Protein AF-0000000081411932 (afdb_homodimer)

Radius of gyra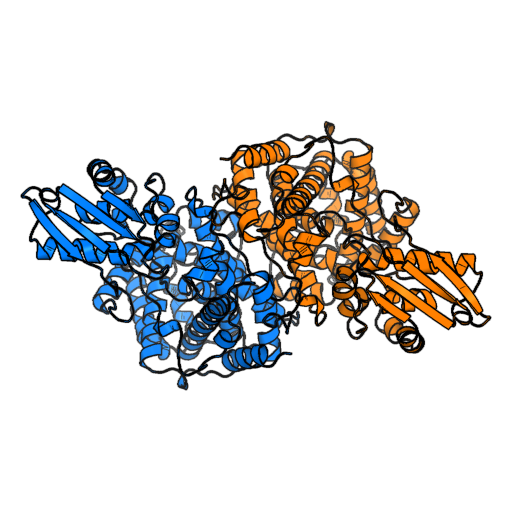tion: 28.2 Å; Cα contacts (8 Å, |Δi|>4): 2215; chains: 2; bounding box: 54×91×73 Å

pLDDT: mean 95.95, std 8.08, range [24.83, 99.0]

Sequence (914 aa):
MTERMQRLARFCVETGFEDLPPALVNQAKRHILDTFGAALAGAESSVAVQARQVLAVGSGSALIWGTGLRANPGHAAMLNGIAAHALELDDTGGCDHSGAVVLPAVMAALSMVDRPVSGREFITAVVIGYEIGRRVLEACGSYSAHNGAGWHSTATCGVFGAAAGCARILGLSVPQTVSALGIAGSFSGGVWAFIHDGSLSKKLHSGRAAEGGLLAASFAREGVSGPSMLFEDVWGGFLKTLAPDSAHPEALDADLGHVWKLARCSIKPYAACRGTHSAIDALGLLLEQLQVGADQVEDVQVSLCGFLQDMCGGRDIGSLAAAQMSLPYALAARLVHGHCRLEAYDQGQRQDPRIAEWLARIHLEVDGQLSEDGEPWVRVRTVDGREARLCVEVPLGAPGNPLSDAALEEKFFSLALRAISRERAETLLENLWRLEQLESVAVLETPLQTFSEHALKMTERMQRLARFCVETGFEDLPPALVNQAKRHILDTFGAALAGAESSVAVQARQVLAVGSGSALIWGTGLRANPGHAAMLNGIAAHALELDDTGGCDHSGAVVLPAVMAALSMVDRPVSGREFITAVVIGYEIGRRVLEACGSYSAHNGAGWHSTATCGVFGAAAGCARILGLSVPQTVSALGIAGSFSGGVWAFIHDGSLSKKLHSGRAAEGGLLAASFAREGVSGPSMLFEDVWGGFLKTLAPDSAHPEALDADLGHVWKLARCSIKPYAACRGTHSAIDALGLLLEQLQVGADQVEDVQVSLCGFLQDMCGGRDIGSLAAAQMSLPYALAARLVHGHCRLEAYDQGQRQDPRIAEWLARIHLEVDGQLSEDGEPWVRVRTVDGREARLCVEVPLGAPGNPLSDAALEEKFFSLALRAISRERAETLLENLWRLEQLESVAVLETPLQTFSEHALK

Foldseek 3Di:
DDPLLLVLLCLLQPDFLVLDDPVLLQLLLLQLLQLLLQLLLLCPPPVLVVLCVVFQPDADQADQFLAQGDGHLLSSLLSSLLSSPVQQQHWAQQLGRLSSQAVSLLRSLLSVDPDFDALRLLSSLSLSLSQQLRLVCVQLQHDLQLLVVFFSSLQQSSLLSLLSSSLSSNNHDSQLSLQLNQQSNVQGGGGPPCLVPLDSVVSSRSSSSNSNSSVSSVCSRVPDGGDNCQCPPDVNHSSCVSRVPRGDSCSSCVCNSHDGSSLFMFGDLASADPLLQQVLVFLVVFCVVVVHALVFWQAKEKEDAPLLCSFACDDDLPDLSNLRSHNQQSNQLCRPVVGRHSVCSDPVNCPPPSSVVHSVRYYYDYDHVADSLAHMKMKIATPVGDIDIDGRRAGERGSVHRDDPVSSLVSSCVRNVSRAPPVLSVVLSVCSSCSNVGSGPVSNNVSSHHPPPVVVD/DDPLLLVLLCLLQPDFLVLDDPVLLQLLLLQLLQLLLQLLLLCPPPVLVVLCVVFQPDADQADQFLAQGDGHLLSSLLSSLLSSPVQQQHWAQQLGRLSSQAVSLLRSLLSVDPDFDALRLLSSLSLSLSQQLRLVCVQLQHDLQLVVVFFSSLQQSSLLSLLSSSLSSNNHDSQLSLQLNQQSNVQGGGGPVCLVPLDSVVSSRSSSSNSNSSVSSVCSRVPNGGDNCQCPPDVNHSSCVSRVPRGDSCSSCVCNSHDGSSLFMFGDLASADPLLQQVLVFLVVFCVVVVHALVFWQAKEKEDAPLLCSFACDDDLPDLSNLRSHSQQSNQLCRPVVGRHSVCSDPVNCPPPSSVVHSVRYYYDYDHVADSLAHMKMKIATPVGDIDIDGRRAGERGSVHRDDPVSSLVSSCVRNVSRAPPVLSVVLSVCSSCSNVGSGPVSNNVSSHHPPPVVVD

Organism: NCBI:txid198620

Nearest PDB structures (foldseek):
  7br9-assembly1_B  TM=8.792E-01  e=1.308E-29  Mus musculus
  6r6u-assembly1_B  TM=8.881E-01  e=1.265E-28  Homo sapiens
  2hp0-assembly1_B  TM=9.079E-01  e=6.876E-27  Agrobacterium tumefaciens
  7br9-assembly1_A  TM=8.711E-01  e=3.447E-27  Mus musculus
  7bra-assembly1_B  TM=8.396E-01  e=4.481E-26  Bacillus subtilis

InterPro domains:
  IPR005656 MmgE/PrpD [PTHR16943] (4-449)
  IPR036148 MmgE/PrpD superfamily [SSF103378] (3-445)
  IPR042183 MmgE/PrpD superfamily, domain 1 [G3DSA:1.10.4100.10] (25-413)
  IPR042188 MmgE/PrpD superfamily, domain 2 [G3DSA:3.30.1330.120] (270-397)
  IPR045336 MmgE/PrpD, N-terminal [PF03972] (6-244)
  IPR045337 MmgE/PrpD, C-terminal [PF19305] (270-433)

Structure (mmCIF, N/CA/C/O backbone):
data_AF-0000000081411932-model_v1
#
loop_
_entity.id
_entity.type
_entity.pdbx_description
1 polymer 'MmgE/PrpD family protein'
#
loop_
_atom_site.group_PDB
_atom_site.id
_atom_site.type_symbol
_atom_site.label_atom_id
_atom_site.label_alt_id
_atom_site.label_comp_id
_atom_site.label_asym_id
_atom_site.label_entity_id
_atom_site.label_seq_id
_atom_site.pdbx_PDB_ins_code
_atom_site.Cartn_x
_atom_site.Cartn_y
_atom_site.Cartn_z
_atom_site.occupancy
_atom_site.B_iso_or_equiv
_atom_site.auth_seq_id
_atom_site.auth_comp_id
_atom_site.auth_asym_id
_atom_site.auth_atom_id
_atom_site.pdbx_PDB_model_num
ATOM 1 N N . MET A 1 1 ? 24.078 -3.967 -4.254 1 65.44 1 MET A N 1
ATOM 2 C CA . MET A 1 1 ? 23.531 -2.766 -3.623 1 65.44 1 MET A CA 1
ATOM 3 C C . MET A 1 1 ? 24.109 -1.508 -4.266 1 65.44 1 MET A C 1
ATOM 5 O O . MET A 1 1 ? 25.266 -1.49 -4.68 1 65.44 1 MET A O 1
ATOM 9 N N . THR A 1 2 ? 23.156 -0.571 -4.504 1 79.19 2 THR A N 1
ATOM 10 C CA . THR A 1 2 ? 23.609 0.612 -5.23 1 79.19 2 THR A CA 1
ATOM 11 C C . THR A 1 2 ? 24.188 1.641 -4.27 1 79.19 2 THR A C 1
ATOM 13 O O . THR A 1 2 ? 23.922 1.608 -3.068 1 79.19 2 THR A O 1
ATOM 16 N N . GLU A 1 3 ? 25 2.443 -4.762 1 88 3 GLU A N 1
ATOM 17 C CA . GLU A 1 3 ? 25.719 3.438 -3.969 1 88 3 GLU A CA 1
ATOM 18 C C . GLU A 1 3 ? 24.75 4.391 -3.273 1 88 3 GLU A C 1
ATOM 20 O O . GLU A 1 3 ? 24.922 4.699 -2.092 1 88 3 GLU A O 1
ATOM 25 N N . ARG A 1 4 ? 23.734 4.762 -3.887 1 91.38 4 ARG A N 1
ATOM 26 C CA . ARG A 1 4 ? 22.812 5.738 -3.326 1 91.38 4 ARG A CA 1
ATOM 27 C C . ARG A 1 4 ? 22 5.133 -2.186 1 91.38 4 ARG A C 1
ATOM 29 O O . ARG A 1 4 ? 21.828 5.758 -1.139 1 91.38 4 ARG A O 1
ATOM 36 N N . MET A 1 5 ? 21.469 3.953 -2.385 1 94.12 5 MET A N 1
ATOM 37 C CA . MET A 1 5 ? 20.703 3.266 -1.339 1 94.12 5 MET A CA 1
ATOM 38 C C . MET A 1 5 ? 21.578 3.021 -0.111 1 94.12 5 MET A C 1
ATOM 40 O O . MET A 1 5 ? 21.125 3.178 1.021 1 94.12 5 MET A O 1
ATOM 44 N N . GLN A 1 6 ? 22.797 2.693 -0.318 1 95.31 6 GLN A N 1
ATOM 45 C CA . GLN A 1 6 ? 23.719 2.459 0.784 1 95.31 6 GLN A CA 1
ATOM 46 C C . GLN A 1 6 ? 24.016 3.75 1.542 1 95.31 6 GLN A C 1
ATOM 48 O O . GLN A 1 6 ? 24.109 3.748 2.771 1 95.31 6 GLN A O 1
ATOM 53 N N . ARG A 1 7 ? 24.188 4.793 0.8 1 96.31 7 ARG A N 1
ATOM 54 C CA . ARG A 1 7 ? 24.453 6.086 1.426 1 96.31 7 ARG A CA 1
ATOM 55 C C . ARG A 1 7 ? 23.281 6.516 2.299 1 96.31 7 ARG A C 1
ATOM 57 O O . ARG A 1 7 ? 23.469 7 3.416 1 96.31 7 ARG A O 1
ATOM 64 N N . LEU A 1 8 ? 22.078 6.355 1.828 1 97.44 8 LEU A N 1
ATOM 65 C CA . LEU A 1 8 ? 20.891 6.684 2.598 1 97.44 8 LEU A CA 1
ATOM 66 C C . LEU A 1 8 ? 20.797 5.832 3.859 1 97.44 8 LEU A C 1
ATOM 68 O O . LEU A 1 8 ? 20.516 6.344 4.945 1 97.44 8 LEU A O 1
ATOM 72 N N . ALA A 1 9 ? 21 4.543 3.648 1 98.38 9 ALA A N 1
ATOM 73 C CA . ALA A 1 9 ? 20.906 3.621 4.777 1 98.38 9 ALA A CA 1
ATOM 74 C C . ALA A 1 9 ? 21.969 3.941 5.828 1 98.38 9 ALA A C 1
ATOM 76 O O . ALA A 1 9 ? 21.688 3.922 7.027 1 98.38 9 ALA A O 1
ATOM 77 N N . ARG A 1 10 ? 23.203 4.223 5.379 1 98.12 10 ARG A N 1
ATOM 78 C CA . ARG A 1 10 ? 24.281 4.582 6.293 1 98.12 10 ARG A CA 1
ATOM 79 C C . ARG A 1 10 ? 23.953 5.859 7.055 1 98.12 10 ARG A C 1
ATOM 81 O O . ARG A 1 10 ? 24.25 5.98 8.242 1 98.12 10 ARG A O 1
ATOM 88 N N . PHE A 1 11 ? 23.438 6.809 6.383 1 98.38 11 PHE A N 1
ATOM 89 C CA . PHE A 1 11 ? 23.016 8.047 7.012 1 98.38 11 PHE A CA 1
ATOM 90 C C . PHE A 1 11 ? 22 7.773 8.117 1 98.38 11 PHE A C 1
ATOM 92 O O . PHE A 1 11 ? 22.094 8.336 9.211 1 98.38 11 PHE A O 1
ATOM 99 N N . CYS A 1 12 ? 20.969 6.926 7.855 1 98.5 12 CYS A N 1
ATOM 100 C CA . CYS A 1 12 ? 19.953 6.578 8.828 1 98.5 12 CYS A CA 1
ATOM 101 C C . CYS A 1 12 ? 20.562 5.93 10.062 1 98.5 12 CYS A C 1
ATOM 103 O O . CYS A 1 12 ? 20.125 6.191 11.188 1 98.5 12 CYS A O 1
ATOM 105 N N . VAL A 1 13 ? 21.547 5.098 9.844 1 98.38 13 VAL A N 1
ATOM 106 C CA . VAL A 1 13 ? 22.109 4.27 10.906 1 98.38 13 VAL A CA 1
ATOM 107 C C . VAL A 1 13 ? 23.141 5.074 11.695 1 98.38 13 VAL A C 1
ATOM 109 O O . VAL A 1 13 ? 23.203 4.965 12.922 1 98.38 13 VAL A O 1
ATOM 112 N N . GLU A 1 14 ? 23.875 5.977 11.047 1 98.06 14 GLU A N 1
ATOM 113 C CA . GLU A 1 14 ? 25.078 6.539 11.648 1 98.06 14 GLU A CA 1
ATOM 114 C C . GLU A 1 14 ? 24.812 7.945 12.188 1 98.06 14 GLU A C 1
ATOM 116 O O . GLU A 1 14 ? 25.578 8.445 13.016 1 98.06 14 GLU A O 1
ATOM 121 N N . THR A 1 15 ? 23.812 8.617 11.727 1 98.38 15 THR A N 1
ATOM 122 C CA . THR A 1 15 ? 23.516 9.953 12.219 1 98.38 15 THR A CA 1
ATOM 123 C C . THR A 1 15 ? 23.188 9.914 13.711 1 98.38 15 THR A C 1
ATOM 125 O O . THR A 1 15 ? 22.344 9.133 14.148 1 98.38 15 THR A O 1
ATOM 128 N N . GLY A 1 16 ? 23.875 10.711 14.469 1 98.19 16 GLY A N 1
ATOM 129 C CA . GLY A 1 16 ? 23.594 10.828 15.898 1 98.19 16 GLY A CA 1
ATOM 130 C C . GLY A 1 16 ? 23 12.164 16.281 1 98.19 16 GLY A C 1
ATOM 131 O O . GLY A 1 16 ? 22.953 13.086 15.469 1 98.19 16 GLY A O 1
ATOM 132 N N . PHE A 1 17 ? 22.547 12.188 17.547 1 98.56 17 PHE A N 1
ATOM 133 C CA . PHE A 1 17 ? 21.922 13.398 18.062 1 98.56 17 PHE A CA 1
ATOM 134 C C . PHE A 1 17 ? 22.875 14.586 17.953 1 98.56 17 PHE A C 1
ATOM 136 O O . PHE A 1 17 ? 22.438 15.711 17.672 1 98.56 17 PHE A O 1
ATOM 143 N N . GLU A 1 18 ? 24.156 14.375 18.094 1 98.19 18 GLU A N 1
ATOM 144 C CA . GLU A 1 18 ? 25.172 15.43 18.094 1 98.19 18 GLU A CA 1
ATOM 145 C C . GLU A 1 18 ? 25.344 16.031 16.703 1 98.19 18 GLU A C 1
ATOM 147 O O . GLU A 1 18 ? 25.891 17.109 16.547 1 98.19 18 GLU A O 1
ATOM 152 N N . ASP A 1 19 ? 24.875 15.297 15.672 1 98.38 19 ASP A N 1
ATOM 153 C CA . ASP A 1 19 ? 24.984 15.789 14.297 1 98.38 19 ASP A CA 1
ATOM 154 C C . ASP A 1 19 ? 23.859 16.781 13.984 1 98.38 19 ASP A C 1
ATOM 156 O O . ASP A 1 19 ? 23.906 17.484 12.977 1 98.38 19 ASP A O 1
ATOM 160 N N . LEU A 1 20 ? 22.828 16.859 14.828 1 98.62 20 LEU A N 1
ATOM 161 C CA . LEU A 1 20 ? 21.688 17.734 14.602 1 98.62 20 LEU A CA 1
ATOM 162 C C . LEU A 1 20 ? 21.953 19.141 15.141 1 98.62 20 LEU A C 1
ATOM 164 O O . LEU A 1 20 ? 22.281 19.312 16.328 1 98.62 20 LEU A O 1
ATOM 168 N N . PRO A 1 21 ? 21.781 20.156 14.297 1 98.12 21 PRO A N 1
ATOM 169 C CA . PRO A 1 21 ? 21.875 21.516 14.828 1 98.12 21 PRO A CA 1
ATOM 170 C C . PRO A 1 21 ? 20.844 21.797 15.914 1 98.12 21 PRO A C 1
ATOM 172 O O . PRO A 1 21 ? 19.703 21.328 15.82 1 98.12 21 PRO A O 1
ATOM 175 N N . PRO A 1 22 ? 21.188 22.594 16.906 1 97.88 22 PRO A N 1
ATOM 176 C CA . PRO A 1 22 ? 20.266 22.891 18 1 97.88 22 PRO A CA 1
ATOM 177 C C . PRO A 1 22 ? 18.922 23.438 17.516 1 97.88 22 PRO A C 1
ATOM 179 O O . PRO A 1 22 ? 17.875 23.078 18.062 1 97.88 22 PRO A O 1
ATOM 182 N N . ALA A 1 23 ? 18.969 24.281 16.5 1 97.5 23 ALA A N 1
ATOM 183 C CA . ALA A 1 23 ? 17.719 24.844 15.961 1 97.5 23 ALA A CA 1
ATOM 184 C C . ALA A 1 23 ? 16.828 23.734 15.406 1 97.5 23 ALA A C 1
ATOM 186 O O . ALA A 1 23 ? 15.594 23.828 15.492 1 97.5 23 ALA A O 1
ATOM 187 N N . LEU A 1 24 ? 17.438 22.719 14.805 1 98.38 24 LEU A N 1
ATOM 188 C CA . LEU A 1 24 ? 16.672 21.594 14.258 1 98.38 24 LEU A CA 1
ATOM 189 C C . LEU A 1 24 ? 16.047 20.766 15.375 1 98.38 24 LEU A C 1
ATOM 191 O O . LEU A 1 24 ? 14.93 20.281 15.234 1 98.38 24 LEU A O 1
ATOM 195 N N . VAL A 1 25 ? 16.766 20.562 16.469 1 98.69 25 VAL A N 1
ATOM 196 C CA . VAL A 1 25 ? 16.25 19.844 17.625 1 98.69 25 VAL A CA 1
ATOM 197 C C . VAL A 1 25 ? 15.008 20.562 18.156 1 98.69 25 VAL A C 1
ATOM 199 O O . VAL A 1 25 ? 14 19.922 18.469 1 98.69 25 VAL A O 1
ATOM 202 N N . ASN A 1 26 ? 15.133 21.828 18.281 1 98.25 26 ASN A N 1
ATOM 203 C CA . ASN A 1 26 ? 13.984 22.609 18.75 1 98.25 26 ASN A CA 1
ATOM 204 C C . ASN A 1 26 ? 12.797 22.469 17.797 1 98.25 26 ASN A C 1
ATOM 206 O O . ASN A 1 26 ? 11.656 22.312 18.234 1 98.25 26 ASN A O 1
ATOM 210 N N . GLN A 1 27 ? 13.039 22.578 16.5 1 98.19 27 GLN A N 1
ATOM 211 C CA . GLN A 1 27 ? 11.984 22.422 15.516 1 98.19 27 GLN A CA 1
ATOM 212 C C . GLN A 1 27 ? 11.359 21.031 15.609 1 98.19 27 GLN A C 1
ATOM 214 O O . GLN A 1 27 ? 10.141 20.875 15.469 1 98.19 27 GLN A O 1
ATOM 219 N N . ALA A 1 28 ? 12.195 20.031 15.805 1 98.75 28 ALA A N 1
ATOM 220 C CA . ALA A 1 28 ? 11.688 18.672 15.961 1 98.75 28 ALA A CA 1
ATOM 221 C C . ALA A 1 28 ? 10.727 18.578 17.141 1 98.75 28 ALA A C 1
ATOM 223 O O . ALA A 1 28 ? 9.656 17.969 17.031 1 98.75 28 ALA A O 1
ATOM 224 N N . LYS A 1 29 ? 11.102 19.156 18.266 1 98.81 29 LYS A N 1
ATOM 225 C CA . LYS A 1 29 ? 10.25 19.141 19.453 1 98.81 29 LYS A CA 1
ATOM 226 C C . LYS A 1 29 ? 8.922 19.844 19.188 1 98.81 29 LYS A C 1
ATOM 228 O O . LYS A 1 29 ? 7.867 19.375 19.625 1 98.81 29 LYS A O 1
ATOM 233 N N . ARG A 1 30 ? 8.977 20.953 18.453 1 98.81 30 ARG A N 1
ATOM 234 C CA . ARG A 1 30 ? 7.77 21.703 18.109 1 98.81 30 ARG A CA 1
ATOM 235 C C . ARG A 1 30 ? 6.836 20.859 17.25 1 98.81 30 ARG A C 1
ATOM 237 O O . ARG A 1 30 ? 5.625 20.812 17.484 1 98.81 30 ARG A O 1
ATOM 244 N N . HIS A 1 31 ? 7.367 20.172 16.266 1 98.88 31 HIS A N 1
ATOM 245 C CA . HIS A 1 31 ? 6.559 19.344 15.367 1 98.88 31 HIS A CA 1
ATOM 246 C C . HIS A 1 31 ? 6.023 18.109 16.078 1 98.88 31 HIS A C 1
ATOM 248 O O . HIS A 1 31 ? 4.91 17.656 15.812 1 98.88 31 HIS A O 1
ATOM 254 N N . ILE A 1 32 ? 6.82 17.516 16.984 1 98.94 32 ILE A N 1
ATOM 255 C CA . ILE A 1 32 ? 6.363 16.391 17.797 1 98.94 32 ILE A CA 1
ATOM 256 C C . ILE A 1 32 ? 5.188 16.828 18.672 1 98.94 32 ILE A C 1
ATOM 258 O O . ILE A 1 32 ? 4.16 16.156 18.734 1 98.94 32 ILE A O 1
ATOM 262 N N . LEU A 1 33 ? 5.355 17.984 19.297 1 98.88 33 LEU A N 1
ATOM 263 C CA . LEU A 1 33 ? 4.297 18.562 20.125 1 98.88 33 LEU A CA 1
ATOM 264 C C . LEU A 1 33 ? 3.033 18.797 19.297 1 98.88 33 LEU A C 1
ATOM 266 O O . LEU A 1 33 ? 1.935 18.422 19.734 1 98.88 33 LEU A O 1
ATOM 270 N N . ASP A 1 34 ? 3.207 19.375 18.156 1 98.81 34 ASP A N 1
ATOM 271 C CA . ASP A 1 34 ? 2.1 19.672 17.25 1 98.81 34 ASP A CA 1
ATOM 272 C C . ASP A 1 34 ? 1.374 18.391 16.828 1 98.81 34 ASP A C 1
ATOM 274 O O . ASP A 1 34 ? 0.142 18.344 16.812 1 98.81 34 ASP A O 1
ATOM 278 N N . THR A 1 35 ? 2.092 17.375 16.5 1 98.88 35 THR A N 1
ATOM 279 C CA . THR A 1 35 ? 1.515 16.125 16.016 1 98.88 35 THR A CA 1
ATOM 280 C C . THR A 1 35 ? 0.711 15.445 17.125 1 98.88 35 THR A C 1
ATOM 282 O O . THR A 1 35 ? -0.379 14.922 16.875 1 98.88 35 THR A O 1
ATOM 285 N N . PHE A 1 36 ? 1.248 15.414 18.328 1 98.81 36 PHE A N 1
ATOM 286 C CA . PHE A 1 36 ? 0.494 14.844 19.438 1 98.81 36 PHE A CA 1
ATOM 287 C C . PHE A 1 36 ? -0.808 15.609 19.656 1 98.81 36 PHE A C 1
ATOM 289 O O . PHE A 1 36 ? -1.856 15 19.891 1 98.81 36 PHE A O 1
ATOM 296 N N . GLY A 1 37 ? -0.723 16.938 19.625 1 98.62 37 GLY A N 1
ATOM 297 C CA . GLY A 1 37 ? -1.943 17.719 19.75 1 98.62 37 GLY A CA 1
ATOM 298 C C . GLY A 1 37 ? -2.986 17.359 18.703 1 98.62 37 GLY A C 1
ATOM 299 O O . GLY A 1 37 ? -4.148 17.109 19.031 1 98.62 37 GLY A O 1
ATOM 300 N N . ALA A 1 38 ? -2.574 17.328 17.453 1 98.56 38 ALA A N 1
ATOM 301 C CA . ALA A 1 38 ? -3.477 16.984 16.344 1 98.56 38 ALA A CA 1
ATOM 302 C C . ALA A 1 38 ? -4.062 15.586 16.531 1 98.56 38 ALA A C 1
ATOM 304 O O . ALA A 1 38 ? -5.258 15.375 16.297 1 98.56 38 ALA A O 1
ATOM 305 N N . ALA A 1 39 ? -3.238 14.633 16.922 1 98.62 39 ALA A N 1
ATOM 306 C CA . ALA A 1 39 ? -3.674 13.242 17.062 1 98.62 39 ALA A CA 1
ATOM 307 C C . ALA A 1 39 ? -4.672 13.102 18.203 1 98.62 39 ALA A C 1
ATOM 309 O O . ALA A 1 39 ? -5.645 12.344 18.094 1 98.62 39 ALA A O 1
ATOM 310 N N . LEU A 1 40 ? -4.398 13.773 19.328 1 98.06 40 LEU A N 1
ATOM 311 C CA . LEU A 1 40 ? -5.309 13.719 20.469 1 98.06 40 LEU A CA 1
ATOM 312 C C . LEU A 1 40 ? -6.676 14.289 20.094 1 98.06 40 LEU A C 1
ATOM 314 O O . LEU A 1 40 ? -7.707 13.688 20.406 1 98.06 40 LEU A O 1
ATOM 318 N N . ALA A 1 41 ? -6.703 15.406 19.406 1 97.19 41 ALA A N 1
ATOM 319 C CA . ALA A 1 41 ? -7.973 15.961 18.938 1 97.19 41 ALA A CA 1
ATOM 320 C C . ALA A 1 41 ? -8.664 15 17.969 1 97.19 41 ALA A C 1
ATOM 322 O O . ALA A 1 41 ? -9.891 14.859 17.984 1 97.19 41 ALA A O 1
ATOM 323 N N . GLY A 1 42 ? -7.863 14.344 17.109 1 97.81 42 GLY A N 1
ATOM 324 C CA . GLY A 1 42 ? -8.398 13.453 16.094 1 97.81 42 GLY A CA 1
ATOM 325 C C . GLY A 1 42 ? -8.852 12.117 16.641 1 97.81 42 GLY A C 1
ATOM 326 O O . GLY A 1 42 ? -9.578 11.375 15.984 1 97.81 42 GLY A O 1
ATOM 327 N N . ALA A 1 43 ? -8.492 11.766 17.844 1 96.31 43 ALA A N 1
ATOM 328 C CA . ALA A 1 43 ? -8.75 10.453 18.438 1 96.31 43 ALA A CA 1
ATOM 329 C C . ALA A 1 43 ? -10.25 10.18 18.531 1 96.31 43 ALA A C 1
ATOM 331 O O . ALA A 1 43 ? -10.68 9.031 18.5 1 96.31 43 ALA A O 1
ATOM 332 N N . GLU A 1 44 ? -11.039 11.211 18.594 1 92.25 44 GLU A N 1
ATOM 333 C CA . GLU A 1 44 ? -12.477 11.008 18.766 1 92.25 44 GLU A CA 1
ATOM 334 C C . GLU A 1 44 ? -13.227 11.32 17.469 1 92.25 44 GLU A C 1
ATOM 336 O O . GLU A 1 44 ? -14.453 11.305 17.438 1 92.25 44 GLU A O 1
ATOM 341 N N . SER A 1 45 ? -12.484 11.648 16.453 1 95.19 45 SER A N 1
ATOM 342 C CA . SER A 1 45 ? -13.133 11.836 15.156 1 95.19 45 SER A CA 1
ATOM 343 C C . SER A 1 45 ? -13.859 10.57 14.711 1 95.19 45 SER A C 1
ATOM 345 O O . SER A 1 45 ? -13.531 9.469 15.164 1 95.19 45 SER A O 1
ATOM 347 N N . SER A 1 46 ? -14.875 10.711 13.859 1 94.69 46 SER A N 1
ATOM 348 C CA . SER A 1 46 ? -15.656 9.578 13.383 1 94.69 46 SER A CA 1
ATOM 349 C C . SER A 1 46 ? -14.766 8.547 12.695 1 94.69 46 SER A C 1
ATOM 351 O O . SER A 1 46 ? -14.914 7.34 12.922 1 94.69 46 SER A O 1
ATOM 353 N N . VAL A 1 47 ? -13.805 8.984 11.891 1 97.19 47 VAL A N 1
ATOM 354 C CA . VAL A 1 47 ? -12.953 8.062 11.141 1 97.19 47 VAL A CA 1
ATOM 355 C C . VAL A 1 47 ? -12.047 7.301 12.109 1 97.19 47 VAL A C 1
ATOM 357 O O . VAL A 1 47 ? -11.797 6.105 11.93 1 97.19 47 VAL A O 1
ATOM 360 N N . ALA A 1 48 ? -11.516 7.941 13.125 1 97.06 48 ALA A N 1
ATOM 361 C CA . ALA A 1 48 ? -10.672 7.27 14.109 1 97.06 48 ALA A CA 1
ATOM 362 C C . ALA A 1 48 ? -11.469 6.219 14.883 1 97.06 48 ALA A C 1
ATOM 364 O O . ALA A 1 48 ? -10.969 5.117 15.141 1 97.06 48 ALA A O 1
ATOM 365 N N . VAL A 1 49 ? -12.688 6.543 15.266 1 96.19 49 VAL A N 1
ATOM 366 C CA . VAL A 1 49 ? -13.555 5.629 16 1 96.19 49 VAL A CA 1
ATOM 367 C C . VAL A 1 49 ? -13.906 4.43 15.125 1 96.19 49 VAL A C 1
ATOM 369 O O . VAL A 1 49 ? -13.852 3.283 15.578 1 96.19 49 VAL A O 1
ATOM 372 N N . GLN A 1 50 ? -14.266 4.695 13.891 1 96.94 50 GLN A N 1
ATOM 373 C CA . GLN A 1 50 ? -14.578 3.629 12.945 1 96.94 50 GLN A CA 1
ATOM 374 C C . GLN A 1 50 ? -13.375 2.715 12.734 1 96.94 50 GLN A C 1
ATOM 376 O O . GLN A 1 50 ? -13.516 1.492 12.688 1 96.94 50 GLN A O 1
ATOM 381 N N . ALA A 1 51 ? -12.211 3.311 12.562 1 97.62 51 ALA A N 1
ATOM 382 C CA . ALA A 1 51 ? -10.992 2.533 12.352 1 97.62 51 ALA A CA 1
ATOM 383 C C . ALA A 1 51 ? -10.68 1.663 13.57 1 97.62 51 ALA A C 1
ATOM 385 O O . ALA A 1 51 ? -10.195 0.538 13.43 1 97.62 51 ALA A O 1
ATOM 386 N N . ARG A 1 52 ? -10.922 2.172 14.773 1 96.06 52 ARG A N 1
ATOM 387 C CA . ARG A 1 52 ? -10.68 1.41 16 1 96.06 52 ARG A CA 1
ATOM 388 C C . ARG A 1 52 ? -11.578 0.177 16.062 1 96.06 52 ARG A C 1
ATOM 390 O O . ARG A 1 52 ? -11.172 -0.865 16.578 1 96.06 52 ARG A O 1
ATOM 397 N N . GLN A 1 53 ? -12.766 0.283 15.57 1 94.5 53 GLN A N 1
ATOM 398 C CA . GLN A 1 53 ? -13.664 -0.861 15.539 1 94.5 53 GLN A CA 1
ATOM 399 C C . GLN A 1 53 ? -13.102 -1.992 14.688 1 94.5 53 GLN A C 1
ATOM 401 O O . GLN A 1 53 ? -13.359 -3.168 14.953 1 94.5 53 GLN A O 1
ATOM 406 N N . VAL A 1 54 ? -12.312 -1.608 13.742 1 94.5 54 VAL A N 1
ATOM 407 C CA . VAL A 1 54 ? -11.75 -2.58 12.812 1 94.5 54 VAL A CA 1
ATOM 408 C C . VAL A 1 54 ? -10.477 -3.18 13.398 1 94.5 54 VAL A C 1
ATOM 410 O O . VAL A 1 54 ? -10.25 -4.391 13.312 1 94.5 54 VAL A O 1
ATOM 413 N N . LEU A 1 55 ? -9.633 -2.338 14.039 1 93.44 55 LEU A N 1
ATOM 414 C CA . LEU A 1 55 ? -8.242 -2.729 14.273 1 93.44 55 LEU A CA 1
ATOM 415 C C . LEU A 1 55 ? -7.984 -2.939 15.758 1 93.44 55 LEU A C 1
ATOM 417 O O . LEU A 1 55 ? -6.996 -3.57 16.141 1 93.44 55 LEU A O 1
ATOM 421 N N . ALA A 1 56 ? -8.805 -2.32 16.594 1 75.88 56 ALA A N 1
ATOM 422 C CA . ALA A 1 56 ? -8.516 -2.363 18.031 1 75.88 56 ALA A CA 1
ATOM 423 C C . ALA A 1 56 ? -9.188 -3.566 18.688 1 75.88 56 ALA A C 1
ATOM 425 O O . ALA A 1 56 ? -10.047 -3.406 19.562 1 75.88 56 ALA A O 1
ATOM 426 N N . VAL A 1 57 ? -9.141 -4.707 18.203 1 64 57 VAL A N 1
ATOM 427 C CA . VAL A 1 57 ? -9.82 -5.902 18.688 1 64 57 VAL A CA 1
ATOM 428 C C . VAL A 1 57 ? -8.852 -6.77 19.484 1 64 57 VAL A C 1
ATOM 430 O O . VAL A 1 57 ? -9.219 -7.848 19.953 1 64 57 VAL A O 1
ATOM 433 N N . GLY A 1 58 ? -8.078 -6.172 20.25 1 63.94 58 GLY A N 1
ATOM 434 C CA . GLY A 1 58 ? -7.234 -7.109 20.969 1 63.94 58 GLY A CA 1
ATOM 435 C C . GLY A 1 58 ? -6.285 -6.434 21.938 1 63.94 58 GLY A C 1
ATOM 436 O O . GLY A 1 58 ? -6.449 -5.258 22.266 1 63.94 58 GLY A O 1
ATOM 437 N N . SER A 1 59 ? -5.461 -7.188 22.5 1 75.38 59 SER A N 1
ATOM 438 C CA . SER A 1 59 ? -4.395 -6.773 23.406 1 75.38 59 SER A CA 1
ATOM 439 C C . SER A 1 59 ? -3.111 -6.465 22.641 1 75.38 59 SER A C 1
ATOM 441 O O . SER A 1 59 ? -2.965 -6.859 21.484 1 75.38 59 SER A O 1
ATOM 443 N N . GLY A 1 60 ? -2.396 -5.531 22.969 1 87.94 60 GLY A N 1
ATOM 444 C CA . GLY A 1 60 ? -1.099 -5.25 22.375 1 87.94 60 GLY A CA 1
ATOM 445 C C . GLY A 1 60 ? -0.223 -4.363 23.234 1 87.94 60 GLY A C 1
ATOM 446 O O . GLY A 1 60 ? -0.62 -3.977 24.328 1 87.94 60 GLY A O 1
ATOM 447 N N . SER A 1 61 ? 0.886 -4.16 22.75 1 90 61 SER A N 1
ATOM 448 C CA . SER A 1 61 ? 1.896 -3.473 23.547 1 90 61 SER A CA 1
ATOM 449 C C . SER A 1 61 ? 1.887 -1.972 23.281 1 90 61 SER A C 1
ATOM 451 O O . SER A 1 61 ? 2.414 -1.189 24.078 1 90 61 SER A O 1
ATOM 453 N N . ALA A 1 62 ? 1.284 -1.567 22.172 1 95.38 62 ALA A N 1
ATOM 454 C CA . ALA A 1 62 ? 1.395 -0.168 21.766 1 95.38 62 ALA A CA 1
ATOM 455 C C . ALA A 1 62 ? 0.121 0.602 22.109 1 95.38 62 ALA A C 1
ATOM 457 O O . ALA A 1 62 ? -0.986 0.085 21.938 1 95.38 62 ALA A O 1
ATOM 458 N N . LEU A 1 63 ? 0.251 1.789 22.5 1 95.56 63 LEU A N 1
ATOM 459 C CA . LEU A 1 63 ? -0.84 2.633 22.969 1 95.56 63 LEU A CA 1
ATOM 460 C C . LEU A 1 63 ? -1.575 3.279 21.812 1 95.56 63 LEU A C 1
ATOM 462 O O . LEU A 1 63 ? -0.946 3.75 20.859 1 95.56 63 LEU A O 1
ATOM 466 N N . ILE A 1 64 ? -2.891 3.258 21.859 1 97 64 ILE A N 1
ATOM 467 C CA . ILE A 1 64 ? -3.719 4.113 21.016 1 97 64 ILE A CA 1
ATOM 468 C C . ILE A 1 64 ? -3.971 5.445 21.719 1 97 64 ILE A C 1
ATOM 470 O O . ILE A 1 64 ? -4.641 5.492 22.75 1 97 64 ILE A O 1
ATOM 474 N N . TRP A 1 65 ? -3.424 6.516 21.172 1 97.25 65 TRP A N 1
ATOM 475 C CA . TRP A 1 65 ? -3.369 7.812 21.844 1 97.25 65 TRP A CA 1
ATOM 476 C C . TRP A 1 65 ? -4.77 8.352 22.094 1 97.25 65 TRP A C 1
ATOM 478 O O . TRP A 1 65 ? -5.668 8.188 21.266 1 97.25 65 TRP A O 1
ATOM 488 N N . GLY A 1 66 ? -4.918 9 23.203 1 96.06 66 GLY A N 1
ATOM 489 C CA . GLY A 1 66 ? -6.18 9.633 23.562 1 96.06 66 GLY A CA 1
ATOM 490 C C . GLY A 1 66 ? -7.238 8.633 23.984 1 96.06 66 GLY A C 1
ATOM 491 O O . GLY A 1 66 ? -8.422 8.984 24.094 1 96.06 66 GLY A O 1
ATOM 492 N N . THR A 1 67 ? -6.754 7.441 24.109 1 92.69 67 THR A N 1
ATOM 493 C CA . THR A 1 67 ? -7.648 6.383 24.578 1 92.69 67 THR A CA 1
ATOM 494 C C . THR A 1 67 ? -7.012 5.605 25.719 1 92.69 67 THR A C 1
ATOM 496 O O . THR A 1 67 ? -5.973 6.008 26.25 1 92.69 67 THR A O 1
ATOM 499 N N . GLY A 1 68 ? -7.516 4.625 26.297 1 88.44 68 GLY A N 1
ATOM 500 C CA . GLY A 1 68 ? -6.973 3.68 27.266 1 88.44 68 GLY A CA 1
ATOM 501 C C . GLY A 1 68 ? -6.719 2.305 26.672 1 88.44 68 GLY A C 1
ATOM 502 O O . GLY A 1 68 ? -6.344 1.375 27.391 1 88.44 68 GLY A O 1
ATOM 503 N N . LEU A 1 69 ? -6.816 2.34 25.312 1 92.88 69 LEU A N 1
ATOM 504 C CA . LEU A 1 69 ? -6.723 1.05 24.625 1 92.88 69 LEU A CA 1
ATOM 505 C C . LEU A 1 69 ? -5.309 0.812 24.109 1 92.88 69 LEU A C 1
ATOM 507 O O . LEU A 1 69 ? -4.535 1.758 23.953 1 92.88 69 LEU A O 1
ATOM 511 N N . ARG A 1 70 ? -4.973 -0.373 23.906 1 93.44 70 ARG A N 1
ATOM 512 C CA . ARG A 1 70 ? -3.715 -0.802 23.312 1 93.44 70 ARG A CA 1
ATOM 513 C C . ARG A 1 70 ? -3.957 -1.761 22.156 1 93.44 70 ARG A C 1
ATOM 515 O O . ARG A 1 70 ? -5 -2.414 22.094 1 93.44 70 ARG A O 1
ATOM 522 N N . ALA A 1 71 ? -3.082 -1.816 21.25 1 93.25 71 ALA A N 1
ATOM 523 C CA . ALA A 1 71 ? -3.117 -2.721 20.094 1 93.25 71 ALA A CA 1
ATOM 524 C C . ALA A 1 71 ? -1.715 -3.205 19.734 1 93.25 71 ALA A C 1
ATOM 526 O O . ALA A 1 71 ? -0.732 -2.793 20.359 1 93.25 71 ALA A O 1
ATOM 527 N N . ASN A 1 72 ? -1.62 -4.223 18.859 1 92.94 72 ASN A N 1
ATOM 528 C CA . ASN A 1 72 ? -0.292 -4.539 18.344 1 92.94 72 ASN A CA 1
ATOM 529 C C . ASN A 1 72 ? 0.358 -3.326 17.688 1 92.94 72 ASN A C 1
ATOM 531 O O . ASN A 1 72 ? -0.336 -2.408 17.25 1 92.94 72 ASN A O 1
ATOM 535 N N . PRO A 1 73 ? 1.66 -3.268 17.578 1 95.94 73 PRO A N 1
ATOM 536 C CA . PRO A 1 73 ? 2.373 -2.07 17.125 1 95.94 73 PRO A CA 1
ATOM 537 C C . PRO A 1 73 ? 1.914 -1.589 15.758 1 95.94 73 PRO A C 1
ATOM 539 O O . PRO A 1 73 ? 1.721 -0.387 15.555 1 95.94 73 PRO A O 1
ATOM 542 N N . GLY A 1 74 ? 1.703 -2.508 14.828 1 96.44 74 GLY A N 1
ATOM 543 C CA . GLY A 1 74 ? 1.257 -2.113 13.5 1 96.44 74 GLY A CA 1
ATOM 544 C C . GLY A 1 74 ? -0.096 -1.428 13.508 1 96.44 74 GLY A C 1
ATOM 545 O O . GLY A 1 74 ? -0.274 -0.389 12.867 1 96.44 74 GLY A O 1
ATOM 546 N N . HIS A 1 75 ? -1.057 -2.012 14.219 1 96.5 75 HIS A N 1
ATOM 547 C CA . HIS A 1 75 ? -2.393 -1.432 14.305 1 96.5 75 HIS A CA 1
ATOM 548 C C . HIS A 1 75 ? -2.367 -0.098 15.039 1 96.5 75 HIS A C 1
ATOM 550 O O . HIS A 1 75 ? -3.074 0.839 14.664 1 96.5 75 HIS A O 1
ATOM 556 N N . ALA A 1 76 ? -1.56 0.01 16.062 1 97.38 76 ALA A N 1
ATOM 557 C CA . ALA A 1 76 ? -1.447 1.27 16.797 1 97.38 76 ALA A CA 1
ATOM 558 C C . ALA A 1 76 ? -0.879 2.371 15.914 1 97.38 76 ALA A C 1
ATOM 560 O O . ALA A 1 76 ? -1.353 3.51 15.945 1 97.38 76 ALA A O 1
ATOM 561 N N . ALA A 1 77 ? 0.178 2.037 15.156 1 98.56 77 ALA A N 1
ATOM 562 C CA . ALA A 1 77 ? 0.743 3.008 14.227 1 98.56 77 ALA A CA 1
ATOM 563 C C . ALA A 1 77 ? -0.317 3.512 13.25 1 98.56 77 ALA A C 1
ATOM 565 O O . ALA A 1 77 ? -0.416 4.715 13 1 98.56 77 ALA A O 1
ATOM 566 N N . MET A 1 78 ? -1.112 2.596 12.711 1 98.62 78 MET A N 1
ATOM 567 C CA . MET A 1 78 ? -2.145 2.961 11.742 1 98.62 78 MET A CA 1
ATOM 568 C C . MET A 1 78 ? -3.215 3.83 12.398 1 98.62 78 MET A C 1
ATOM 570 O O . MET A 1 78 ? -3.59 4.871 11.852 1 98.62 78 MET A O 1
ATOM 574 N N . LEU A 1 79 ? -3.676 3.41 13.555 1 98.5 79 LEU A N 1
ATOM 575 C CA . LEU A 1 79 ? -4.75 4.125 14.234 1 98.5 79 LEU A CA 1
ATOM 576 C C . LEU A 1 79 ? -4.293 5.516 14.656 1 98.5 79 LEU A C 1
ATOM 578 O O . LEU A 1 79 ? -5.016 6.496 14.453 1 98.5 79 LEU A O 1
ATOM 582 N N . ASN A 1 80 ? -3.117 5.621 15.219 1 98.69 80 ASN A N 1
ATOM 583 C CA . ASN A 1 80 ? -2.596 6.918 15.648 1 98.69 80 ASN A CA 1
ATOM 584 C C . ASN A 1 80 ? -2.285 7.812 14.453 1 98.69 80 ASN A C 1
ATOM 586 O O . ASN A 1 80 ? -2.432 9.039 14.531 1 98.69 80 ASN A O 1
ATOM 590 N N . GLY A 1 81 ? -1.825 7.188 13.328 1 98.88 81 GLY A N 1
ATOM 591 C CA . GLY A 1 81 ? -1.635 7.961 12.109 1 98.88 81 GLY A CA 1
ATOM 592 C C . GLY A 1 81 ? -2.928 8.523 11.555 1 98.88 81 GLY A C 1
ATOM 593 O O . GLY A 1 81 ? -2.975 9.68 11.133 1 98.88 81 GLY A O 1
ATOM 594 N N . ILE A 1 82 ? -3.996 7.723 11.555 1 98.75 82 ILE A N 1
ATOM 595 C CA . ILE A 1 82 ? -5.312 8.164 11.117 1 98.75 82 ILE A CA 1
ATOM 596 C C . ILE A 1 82 ? -5.789 9.32 12 1 98.75 82 ILE A C 1
ATOM 598 O O . ILE A 1 82 ? -6.23 10.359 11.492 1 98.75 82 ILE A O 1
ATOM 602 N N . ALA A 1 83 ? -5.613 9.203 13.273 1 98.5 83 ALA A N 1
ATOM 603 C CA . ALA A 1 83 ? -6.051 10.234 14.219 1 98.5 83 ALA A CA 1
ATOM 604 C C . ALA A 1 83 ? -5.273 11.523 14.008 1 98.5 83 ALA A C 1
ATOM 606 O O . ALA A 1 83 ? -5.848 12.617 14.062 1 98.5 83 ALA A O 1
ATOM 607 N N . ALA A 1 84 ? -4.02 11.398 13.773 1 98.81 84 ALA A N 1
ATOM 608 C CA . ALA A 1 84 ? -3.152 12.57 13.641 1 98.81 84 ALA A CA 1
ATOM 609 C C . ALA A 1 84 ? -3.539 13.406 12.422 1 98.81 84 ALA A C 1
ATOM 611 O O . ALA A 1 84 ? -3.371 14.625 12.422 1 98.81 84 ALA A O 1
ATOM 612 N N . HIS A 1 85 ? -4.086 12.766 11.414 1 98.5 85 HIS A N 1
ATOM 613 C CA . HIS A 1 85 ? -4.406 13.469 10.18 1 98.5 85 HIS A CA 1
ATOM 614 C C . HIS A 1 85 ? -5.906 13.719 10.062 1 98.5 85 HIS A C 1
ATOM 616 O O . HIS A 1 85 ? -6.359 14.375 9.117 1 98.5 85 HIS A O 1
ATOM 622 N N . ALA A 1 86 ? -6.719 13.312 11 1 97.75 86 ALA A N 1
ATOM 623 C CA . ALA A 1 86 ? -8.18 13.266 10.914 1 97.75 86 ALA A CA 1
ATOM 624 C C . ALA A 1 86 ? -8.758 14.664 10.758 1 97.75 86 ALA A C 1
ATOM 626 O O . ALA A 1 86 ? -9.773 14.852 10.078 1 97.75 86 ALA A O 1
ATOM 627 N N . LEU A 1 87 ? -8.078 15.656 11.344 1 97.31 87 LEU A N 1
ATOM 628 C CA . LEU A 1 87 ? -8.727 16.953 11.422 1 97.31 87 LEU A CA 1
ATOM 629 C C . LEU A 1 87 ? -7.918 18.016 10.656 1 97.31 87 LEU A C 1
ATOM 631 O O . LEU A 1 87 ? -8.133 19.219 10.844 1 97.31 87 LEU A O 1
ATOM 635 N N . GLU A 1 88 ? -6.953 17.609 9.867 1 96.19 88 GLU A N 1
ATOM 636 C CA . GLU A 1 88 ? -6.184 18.469 8.969 1 96.19 88 GLU A CA 1
ATOM 637 C C . GLU A 1 88 ? -5.434 19.547 9.75 1 96.19 88 GLU A C 1
ATOM 639 O O . GLU A 1 88 ? -5.371 20.703 9.32 1 96.19 88 GLU A O 1
ATOM 644 N N . LEU A 1 89 ? -4.887 19.125 10.875 1 97.5 89 LEU A N 1
ATOM 645 C CA . LEU A 1 89 ? -4.195 20.109 11.703 1 97.5 89 LEU A CA 1
ATOM 646 C C . LEU A 1 89 ? -2.732 19.734 11.898 1 97.5 89 LEU A C 1
ATOM 648 O O . LEU A 1 89 ? -1.957 20.5 12.477 1 97.5 89 LEU A O 1
ATOM 652 N N . ASP A 1 90 ? -2.334 18.562 11.383 1 97.38 90 ASP A N 1
ATOM 653 C CA . ASP A 1 90 ? -0.95 18.109 11.477 1 97.38 90 ASP A CA 1
ATOM 654 C C . ASP A 1 90 ? -0.046 18.891 10.531 1 97.38 90 ASP A C 1
ATOM 656 O O . ASP A 1 90 ? -0.531 19.609 9.656 1 97.38 90 ASP A O 1
ATOM 660 N N . ASP A 1 91 ? 1.21 18.797 10.789 1 97.88 91 ASP A N 1
ATOM 661 C CA . ASP A 1 91 ? 2.174 19.609 10.055 1 97.88 91 ASP A CA 1
ATOM 662 C C . ASP A 1 91 ? 2.217 19.219 8.578 1 97.88 91 ASP A C 1
ATOM 664 O O . ASP A 1 91 ? 1.57 18.25 8.172 1 97.88 91 ASP A O 1
ATOM 668 N N . THR A 1 92 ? 2.834 20.047 7.75 1 97.75 92 THR A N 1
ATOM 669 C CA . THR A 1 92 ? 2.938 19.875 6.305 1 97.75 92 THR A CA 1
ATOM 670 C C . THR A 1 92 ? 4.309 20.328 5.805 1 97.75 92 THR A C 1
ATOM 672 O O . THR A 1 92 ? 5.113 20.859 6.57 1 97.75 92 THR A O 1
ATOM 675 N N . GLY A 1 93 ? 4.625 19.953 4.555 1 96.56 93 GLY A N 1
ATOM 676 C CA . GLY A 1 93 ? 5.855 20.438 3.941 1 96.56 93 GLY A CA 1
ATOM 677 C C . GLY A 1 93 ? 6.949 19.391 3.904 1 96.56 93 GLY A C 1
ATOM 678 O O . GLY A 1 93 ? 7.961 19.562 3.217 1 96.56 93 GLY A O 1
ATOM 679 N N . GLY A 1 94 ? 6.855 18.297 4.629 1 96.06 94 GLY A N 1
ATOM 680 C CA . GLY A 1 94 ? 7.719 17.141 4.453 1 96.06 94 GLY A CA 1
ATOM 681 C C . GLY A 1 94 ? 7.367 16.312 3.234 1 96.06 94 GLY A C 1
ATOM 682 O O . GLY A 1 94 ? 7.371 16.812 2.109 1 96.06 94 GLY A O 1
ATOM 683 N N . CYS A 1 95 ? 7.121 15.031 3.475 1 93.25 95 CYS A N 1
ATOM 684 C CA . CYS A 1 95 ? 6.453 14.297 2.402 1 93.25 95 CYS A CA 1
ATOM 685 C C . CYS A 1 95 ? 4.996 14.727 2.277 1 93.25 95 CYS A C 1
ATOM 687 O O . CYS A 1 95 ? 4.199 14.047 1.626 1 93.25 95 CYS A O 1
ATOM 689 N N . ASP A 1 96 ? 4.734 15.719 2.811 1 95.44 96 ASP A N 1
ATOM 690 C CA . ASP A 1 96 ? 3.51 16.469 3.07 1 95.44 96 ASP A CA 1
ATOM 691 C C . ASP A 1 96 ? 3.094 16.359 4.535 1 95.44 96 ASP A C 1
ATOM 693 O O . ASP A 1 96 ? 3.561 17.109 5.383 1 95.44 96 ASP A O 1
ATOM 697 N N . HIS A 1 97 ? 2.561 15.328 4.945 1 98.25 97 HIS A N 1
ATOM 698 C CA . HIS A 1 97 ? 2.172 15.18 6.344 1 98.25 97 HIS A CA 1
ATOM 699 C C . HIS A 1 97 ? 3.072 14.188 7.066 1 98.25 97 HIS A C 1
ATOM 701 O O . HIS A 1 97 ? 2.596 13.164 7.566 1 98.25 97 HIS A O 1
ATOM 707 N N . SER A 1 98 ? 4.332 14.562 7.258 1 98.75 98 SER A N 1
ATOM 708 C CA . SER A 1 98 ? 5.352 13.68 7.801 1 98.75 98 SER A CA 1
ATOM 709 C C . SER A 1 98 ? 5.07 13.336 9.258 1 98.75 98 SER A C 1
ATOM 711 O O . SER A 1 98 ? 5.262 12.195 9.688 1 98.75 98 SER A O 1
ATOM 713 N N . GLY A 1 99 ? 4.641 14.328 10.023 1 98.88 99 GLY A N 1
ATOM 714 C CA . GLY A 1 99 ? 4.395 14.078 11.438 1 98.88 99 GLY A CA 1
ATOM 715 C C . GLY A 1 99 ? 3.363 12.992 11.68 1 98.88 99 GLY A C 1
ATOM 716 O O . GLY A 1 99 ? 3.559 12.125 12.531 1 98.88 99 GLY A O 1
ATOM 717 N N . ALA A 1 100 ? 2.316 12.992 10.906 1 98.88 100 ALA A N 1
ATOM 718 C CA . ALA A 1 100 ? 1.2 12.062 11.055 1 98.88 100 ALA A CA 1
ATOM 719 C C . ALA A 1 100 ? 1.604 10.648 10.641 1 98.88 100 ALA A C 1
ATOM 721 O O . ALA A 1 100 ? 0.921 9.68 10.984 1 98.88 100 ALA A O 1
ATOM 722 N N . VAL A 1 101 ? 2.719 10.516 9.914 1 98.94 101 VAL A N 1
ATOM 723 C CA . VAL A 1 101 ? 3.182 9.203 9.469 1 98.94 101 VAL A CA 1
ATOM 724 C C . VAL A 1 101 ? 4.324 8.727 10.367 1 98.94 101 VAL A C 1
ATOM 726 O O . VAL A 1 101 ? 4.254 7.641 10.945 1 98.94 101 VAL A O 1
ATOM 729 N N . VAL A 1 102 ? 5.332 9.547 10.602 1 98.94 102 VAL A N 1
ATOM 730 C CA . VAL A 1 102 ? 6.602 9.156 11.211 1 98.94 102 VAL A CA 1
ATOM 731 C C . VAL A 1 102 ? 6.414 8.969 12.711 1 98.94 102 VAL A C 1
ATOM 733 O O . VAL A 1 102 ? 6.867 7.977 13.281 1 98.94 102 VAL A O 1
ATOM 736 N N . LEU A 1 103 ? 5.723 9.891 13.375 1 98.94 103 LEU A N 1
ATOM 737 C CA . LEU A 1 103 ? 5.641 9.852 14.828 1 98.94 103 LEU A CA 1
ATOM 738 C C . LEU A 1 103 ? 4.852 8.633 15.289 1 98.94 103 LEU A C 1
ATOM 740 O O . LEU A 1 103 ? 5.289 7.91 16.188 1 98.94 103 LEU A O 1
ATOM 744 N N . PRO A 1 104 ? 3.639 8.352 14.68 1 98.94 104 PRO A N 1
ATOM 745 C CA . PRO A 1 104 ? 2.922 7.129 15.055 1 98.94 104 PRO A CA 1
ATOM 746 C C . PRO A 1 104 ? 3.752 5.867 14.836 1 98.94 104 PRO A C 1
ATOM 748 O O . PRO A 1 104 ? 3.732 4.961 15.672 1 98.94 104 PRO A O 1
ATOM 751 N N . ALA A 1 105 ? 4.492 5.773 13.773 1 98.94 105 ALA A N 1
ATOM 752 C CA . ALA A 1 105 ? 5.312 4.605 13.469 1 98.94 105 ALA A CA 1
ATOM 753 C C . ALA A 1 105 ? 6.445 4.453 14.484 1 98.94 105 ALA A C 1
ATOM 755 O O . ALA A 1 105 ? 6.664 3.365 15.023 1 98.94 105 ALA A O 1
ATOM 756 N N . VAL A 1 106 ? 7.148 5.543 14.766 1 98.94 106 VAL A N 1
ATOM 757 C CA . VAL A 1 106 ? 8.289 5.516 15.664 1 98.94 106 VAL A CA 1
ATOM 758 C C . VAL A 1 106 ? 7.828 5.188 17.078 1 98.94 106 VAL A C 1
ATOM 760 O O . VAL A 1 106 ? 8.469 4.41 17.797 1 98.94 106 VAL A O 1
ATOM 763 N N . MET A 1 107 ? 6.695 5.797 17.547 1 98.69 107 MET A N 1
ATOM 764 C CA . MET A 1 107 ? 6.141 5.504 18.859 1 98.69 107 MET A CA 1
ATOM 765 C C . MET A 1 107 ? 5.758 4.031 18.969 1 98.69 107 MET A C 1
ATOM 767 O O . MET A 1 107 ? 5.953 3.41 20.016 1 98.69 107 MET A O 1
ATOM 771 N N . ALA A 1 108 ? 5.152 3.488 17.891 1 98.25 108 ALA A N 1
ATOM 772 C CA . ALA A 1 108 ? 4.82 2.066 17.891 1 98.25 108 ALA A CA 1
ATOM 773 C C . ALA A 1 108 ? 6.078 1.208 17.984 1 98.25 108 ALA A C 1
ATOM 775 O O . ALA A 1 108 ? 6.098 0.198 18.703 1 98.25 108 ALA A O 1
ATOM 776 N N . ALA A 1 109 ? 7.141 1.563 17.281 1 98.5 109 ALA A N 1
ATOM 777 C CA . ALA A 1 109 ? 8.406 0.827 17.312 1 98.5 109 ALA A CA 1
ATOM 778 C C . ALA A 1 109 ? 8.984 0.799 18.734 1 98.5 109 ALA A C 1
ATOM 780 O O . ALA A 1 109 ? 9.625 -0.178 19.125 1 98.5 109 ALA A O 1
ATOM 781 N N . LEU A 1 110 ? 8.766 1.885 19.531 1 97.94 110 LEU A N 1
ATOM 782 C CA . LEU A 1 110 ? 9.25 1.955 20.906 1 97.94 110 LEU A CA 1
ATOM 783 C C . LEU A 1 110 ? 8.695 0.807 21.734 1 97.94 110 LEU A C 1
ATOM 785 O O . LEU A 1 110 ? 9.383 0.29 22.625 1 97.94 110 LEU A O 1
ATOM 789 N N . SER A 1 111 ? 7.5 0.418 21.406 1 95.5 111 SER A N 1
ATOM 790 C CA . SER A 1 111 ? 6.844 -0.644 22.172 1 95.5 111 SER A CA 1
ATOM 791 C C . SER A 1 111 ? 7.426 -2.01 21.812 1 95.5 111 SER A C 1
ATOM 793 O O . SER A 1 111 ? 7.117 -3.008 22.469 1 95.5 111 SER A O 1
ATOM 795 N N . MET A 1 112 ? 8.297 -2.037 20.875 1 96.12 112 MET A N 1
ATOM 796 C CA . MET A 1 112 ? 8.836 -3.303 20.391 1 96.12 112 MET A CA 1
ATOM 797 C C . MET A 1 112 ? 10.258 -3.525 20.891 1 96.12 112 MET A C 1
ATOM 799 O O . MET A 1 112 ? 10.875 -4.551 20.594 1 96.12 112 MET A O 1
ATOM 803 N N . VAL A 1 113 ? 10.742 -2.566 21.594 1 96.19 113 VAL A N 1
ATOM 804 C CA . VAL A 1 113 ? 12.102 -2.707 22.094 1 96.19 113 VAL A CA 1
ATOM 805 C C . VAL A 1 113 ? 12.094 -2.762 23.609 1 96.19 113 VAL A C 1
ATOM 807 O O . VAL A 1 113 ? 11.297 -2.076 24.266 1 96.19 113 VAL A O 1
ATOM 810 N N . ASP A 1 114 ? 12.898 -3.547 24.25 1 93.44 114 ASP A N 1
ATOM 811 C CA . ASP A 1 114 ? 12.93 -3.764 25.688 1 93.44 114 ASP A CA 1
ATOM 812 C C . ASP A 1 114 ? 13.898 -2.795 26.359 1 93.44 114 ASP A C 1
ATOM 814 O O . ASP A 1 114 ? 13.836 -2.602 27.578 1 93.44 114 ASP A O 1
ATOM 818 N N . ARG A 1 115 ? 14.633 -2.107 25.688 1 94.75 115 ARG A N 1
ATOM 819 C CA . ARG A 1 115 ? 15.57 -1.144 26.266 1 94.75 115 ARG A CA 1
ATOM 820 C C . ARG A 1 115 ? 14.945 0.246 26.344 1 94.75 115 ARG A C 1
ATOM 822 O O . ARG A 1 115 ? 14.086 0.594 25.516 1 94.75 115 ARG A O 1
ATOM 829 N N . PRO A 1 116 ? 15.406 0.998 27.297 1 96.69 116 PRO A N 1
ATOM 830 C CA . PRO A 1 116 ? 14.953 2.393 27.281 1 96.69 116 PRO A CA 1
ATOM 831 C C . PRO A 1 116 ? 15.477 3.166 26.078 1 96.69 116 PRO A C 1
ATOM 833 O O . PRO A 1 116 ? 16.625 2.982 25.672 1 96.69 116 PRO A O 1
ATOM 836 N N . VAL A 1 117 ? 14.633 3.91 25.516 1 98.31 117 VAL A N 1
ATOM 837 C CA . VAL A 1 117 ? 15.008 4.836 24.438 1 98.31 117 VAL A CA 1
ATOM 838 C C . VAL A 1 117 ? 15.008 6.266 24.969 1 98.31 117 VAL A C 1
ATOM 840 O O . VAL A 1 117 ? 14 6.742 25.5 1 98.31 117 VAL A O 1
ATOM 843 N N . SER A 1 118 ? 16.141 6.969 24.844 1 98.75 118 SER A N 1
ATOM 844 C CA . SER A 1 118 ? 16.281 8.328 25.359 1 98.75 118 SER A CA 1
ATOM 845 C C . SER A 1 118 ? 15.562 9.328 24.453 1 98.75 118 SER A C 1
ATOM 847 O O . SER A 1 118 ? 15.242 9.023 23.312 1 98.75 118 SER A O 1
ATOM 849 N N . GLY A 1 119 ? 15.328 10.5 25.031 1 98.81 119 GLY A N 1
ATOM 850 C CA . GLY A 1 119 ? 14.773 11.578 24.219 1 98.81 119 GLY A CA 1
ATOM 851 C C . GLY A 1 119 ? 15.641 11.93 23.031 1 98.81 119 GLY A C 1
ATOM 852 O O . GLY A 1 119 ? 15.117 12.234 21.953 1 98.81 119 GLY A O 1
ATOM 853 N N . ARG A 1 120 ? 16.953 11.891 23.172 1 98.81 120 ARG A N 1
ATOM 854 C CA . ARG A 1 120 ? 17.906 12.195 22.094 1 98.81 120 ARG A CA 1
ATOM 855 C C . ARG A 1 120 ? 17.781 11.195 20.953 1 98.81 120 ARG A C 1
ATOM 857 O O . ARG A 1 120 ? 17.75 11.586 19.781 1 98.81 120 ARG A O 1
ATOM 864 N N . GLU A 1 121 ? 17.656 9.93 21.312 1 98.75 121 GLU A N 1
ATOM 865 C CA . GLU A 1 121 ? 17.484 8.891 20.297 1 98.75 121 GLU A CA 1
ATOM 866 C C . GLU A 1 121 ? 16.141 9.023 19.578 1 98.75 121 GLU A C 1
ATOM 868 O O . GLU A 1 121 ? 16.062 8.844 18.359 1 98.75 121 GLU A O 1
ATOM 873 N N . PHE A 1 122 ? 15.156 9.352 20.359 1 98.81 122 PHE A N 1
ATOM 874 C CA . PHE A 1 122 ? 13.812 9.531 19.828 1 98.81 122 PHE A CA 1
ATOM 875 C C . PHE A 1 122 ? 13.766 10.695 18.844 1 98.81 122 PHE A C 1
ATOM 877 O O . PHE A 1 122 ? 13.258 10.562 17.734 1 98.81 122 PHE A O 1
ATOM 884 N N . ILE A 1 123 ? 14.32 11.797 19.219 1 98.94 123 ILE A N 1
ATOM 885 C CA . ILE A 1 123 ? 14.375 12.984 18.359 1 98.94 123 ILE A CA 1
ATOM 886 C C . ILE A 1 123 ? 15.117 12.648 17.078 1 98.94 123 ILE A C 1
ATOM 888 O O . ILE A 1 123 ? 14.664 13 15.977 1 98.94 123 ILE A O 1
ATOM 892 N N . THR A 1 124 ? 16.203 11.961 17.188 1 98.94 124 THR A N 1
ATOM 893 C CA . THR A 1 124 ? 17.016 11.602 16.031 1 98.94 124 THR A CA 1
ATOM 894 C C . THR A 1 124 ? 16.219 10.727 15.062 1 98.94 124 THR A C 1
ATOM 896 O O . THR A 1 124 ? 16.25 10.945 13.852 1 98.94 124 THR A O 1
ATOM 899 N N . ALA A 1 125 ? 15.477 9.766 15.617 1 98.94 125 ALA A N 1
ATOM 900 C CA . ALA A 1 125 ? 14.672 8.875 14.789 1 98.94 125 ALA A CA 1
ATOM 901 C C . ALA A 1 125 ? 13.594 9.648 14.031 1 98.94 125 ALA A C 1
ATOM 903 O O . ALA A 1 125 ? 13.359 9.406 12.844 1 98.94 125 ALA A O 1
ATOM 904 N N . VAL A 1 126 ? 12.953 10.562 14.703 1 98.94 126 VAL A N 1
ATOM 905 C CA . VAL A 1 126 ? 11.906 11.367 14.086 1 98.94 126 VAL A CA 1
ATOM 906 C C . VAL A 1 126 ? 12.5 12.234 12.977 1 98.94 126 VAL A C 1
ATOM 908 O O . VAL A 1 126 ? 11.961 12.297 11.875 1 98.94 126 VAL A O 1
ATOM 911 N N . VAL A 1 127 ? 13.648 12.852 13.234 1 98.94 127 VAL A N 1
ATOM 912 C CA . VAL A 1 127 ? 14.305 13.711 12.258 1 98.94 127 VAL A CA 1
ATOM 913 C C . VAL A 1 127 ? 14.695 12.898 11.031 1 98.94 127 VAL A C 1
ATOM 915 O O . VAL A 1 127 ? 14.508 13.344 9.898 1 98.94 127 VAL A O 1
ATOM 918 N N . ILE A 1 128 ? 15.211 11.719 11.258 1 98.88 128 ILE A N 1
ATOM 919 C CA . ILE A 1 128 ? 15.594 10.836 10.164 1 98.88 128 ILE A CA 1
ATOM 920 C C . ILE A 1 128 ? 14.367 10.477 9.328 1 98.88 128 ILE A C 1
ATOM 922 O O . ILE A 1 128 ? 14.43 10.445 8.102 1 98.88 128 ILE A O 1
ATOM 926 N N . GLY A 1 129 ? 13.25 10.188 10 1 98.94 129 GLY A N 1
ATOM 927 C CA . GLY A 1 129 ? 12.023 9.906 9.281 1 98.94 129 GLY A CA 1
ATOM 928 C C . GLY A 1 129 ? 11.586 11.039 8.375 1 98.94 129 GLY A C 1
ATOM 929 O O . GLY A 1 129 ? 11.266 10.828 7.207 1 98.94 129 GLY A O 1
ATOM 930 N N . TYR A 1 130 ? 11.594 12.297 8.922 1 98.88 130 TYR A N 1
ATOM 931 C CA . TYR A 1 130 ? 11.266 13.469 8.125 1 98.88 130 TYR A CA 1
ATOM 932 C C . TYR A 1 130 ? 12.211 13.609 6.941 1 98.88 130 TYR A C 1
ATOM 934 O O . TYR A 1 130 ? 11.797 13.961 5.836 1 98.88 130 TYR A O 1
ATOM 942 N N . GLU A 1 131 ? 13.461 13.336 7.164 1 98.75 131 GLU A N 1
ATOM 943 C CA . GLU A 1 131 ? 14.523 13.484 6.176 1 98.75 131 GLU A CA 1
ATOM 944 C C . GLU A 1 131 ? 14.305 12.57 4.98 1 98.75 131 GLU A C 1
ATOM 946 O O . GLU A 1 131 ? 14.219 13.031 3.84 1 98.75 131 GLU A O 1
ATOM 951 N N . ILE A 1 132 ? 14.117 11.305 5.27 1 98.81 132 ILE A N 1
ATOM 952 C CA . ILE A 1 132 ? 14.062 10.305 4.207 1 98.81 132 ILE A CA 1
ATOM 953 C C . ILE A 1 132 ? 12.758 10.445 3.434 1 98.81 132 ILE A C 1
ATOM 955 O O . ILE A 1 132 ? 12.75 10.391 2.201 1 98.81 132 ILE A O 1
ATOM 959 N N . GLY A 1 133 ? 11.641 10.617 4.117 1 98.81 133 GLY A N 1
ATOM 960 C CA . GLY A 1 133 ? 10.375 10.805 3.426 1 98.81 133 GLY A CA 1
ATOM 961 C C . GLY A 1 133 ? 10.406 11.945 2.43 1 98.81 133 GLY A C 1
ATOM 962 O O . GLY A 1 133 ? 9.938 11.805 1.299 1 98.81 133 GLY A O 1
ATOM 963 N N . ARG A 1 134 ? 10.945 13.078 2.814 1 98.81 134 ARG A N 1
ATOM 964 C CA . ARG A 1 134 ? 10.984 14.258 1.952 1 98.81 134 ARG A CA 1
ATOM 965 C C . ARG A 1 134 ? 11.969 14.055 0.802 1 98.81 134 ARG A C 1
ATOM 967 O O . ARG A 1 134 ? 11.703 14.477 -0.326 1 98.81 134 ARG A O 1
ATOM 974 N N . ARG A 1 135 ? 13.094 13.5 1.057 1 98.69 135 ARG A N 1
ATOM 975 C CA . ARG A 1 135 ? 14.086 13.281 0.006 1 98.69 135 ARG A CA 1
ATOM 976 C C . ARG A 1 135 ? 13.531 12.383 -1.096 1 98.69 135 ARG A C 1
ATOM 978 O O . ARG A 1 135 ? 13.805 12.602 -2.277 1 98.69 135 ARG A O 1
ATOM 985 N N . VAL A 1 136 ? 12.758 11.367 -0.706 1 98.88 136 VAL A N 1
ATOM 986 C CA . VAL A 1 136 ? 12.125 10.516 -1.707 1 98.88 136 VAL A CA 1
ATOM 987 C C . VAL A 1 136 ? 11.133 11.336 -2.529 1 98.88 136 VAL A C 1
ATOM 989 O O . VAL A 1 136 ? 11.062 11.195 -3.754 1 98.88 136 VAL A O 1
ATOM 992 N N . LEU A 1 137 ? 10.352 12.172 -1.875 1 98.88 137 LEU A N 1
ATOM 993 C CA . LEU A 1 137 ? 9.422 13.023 -2.602 1 98.88 137 LEU A CA 1
ATOM 994 C C . LEU A 1 137 ? 10.164 13.93 -3.58 1 98.88 137 LEU A C 1
ATOM 996 O O . LEU A 1 137 ? 9.742 14.086 -4.727 1 98.88 137 LEU A O 1
ATOM 1000 N N . GLU A 1 138 ? 11.219 14.523 -3.131 1 98.69 138 GLU A N 1
ATOM 1001 C CA . GLU A 1 138 ? 12.008 15.391 -4.004 1 98.69 138 GLU A CA 1
ATOM 1002 C C . GLU A 1 138 ? 12.602 14.602 -5.172 1 98.69 138 GLU A C 1
ATOM 1004 O O . GLU A 1 138 ? 12.703 15.117 -6.285 1 98.69 138 GLU A O 1
ATOM 1009 N N . ALA A 1 139 ? 12.984 13.391 -4.906 1 98.69 139 ALA A N 1
ATOM 1010 C CA . ALA A 1 139 ? 13.5 12.531 -5.973 1 98.69 139 ALA A CA 1
ATOM 1011 C C . ALA A 1 139 ? 12.414 12.242 -7.008 1 98.69 139 ALA A C 1
ATOM 1013 O O . ALA A 1 139 ? 12.719 11.992 -8.18 1 98.69 139 ALA A O 1
ATOM 1014 N N . CYS A 1 140 ? 11.156 12.297 -6.605 1 98.62 140 CYS A N 1
ATOM 1015 C CA . CYS A 1 140 ? 10.031 12.102 -7.52 1 98.62 140 CYS A CA 1
ATOM 1016 C C . CYS A 1 140 ? 9.703 13.398 -8.258 1 98.62 140 CYS A C 1
ATOM 1018 O O . CYS A 1 140 ? 8.734 13.453 -9.023 1 98.62 140 CYS A O 1
ATOM 1020 N N . GLY A 1 141 ? 10.391 14.445 -8.047 1 97.81 141 GLY A N 1
ATOM 1021 C CA . GLY A 1 141 ? 10.141 15.719 -8.688 1 97.81 141 GLY A CA 1
ATOM 1022 C C . GLY A 1 141 ? 9.5 16.734 -7.762 1 97.81 141 GLY A C 1
ATOM 1023 O O . GLY A 1 141 ? 9.031 17.797 -8.211 1 97.81 141 GLY A O 1
ATOM 1024 N N . SER A 1 142 ? 9.414 16.375 -6.484 1 97.19 142 SER A N 1
ATOM 1025 C CA . SER A 1 142 ? 8.883 17.25 -5.441 1 97.19 142 SER A CA 1
ATOM 1026 C C . SER A 1 142 ? 7.359 17.281 -5.469 1 97.19 142 SER A C 1
ATOM 1028 O O . SER A 1 142 ? 6.727 16.453 -6.133 1 97.19 142 SER A O 1
ATOM 1030 N N . TYR A 1 143 ? 6.773 18.125 -4.633 1 96.12 143 TYR A N 1
ATOM 1031 C CA . TYR A 1 143 ? 5.355 18.078 -4.285 1 96.12 143 TYR A CA 1
ATOM 1032 C C . TYR A 1 143 ? 4.484 18.281 -5.523 1 96.12 143 TYR A C 1
ATOM 1034 O O . TYR A 1 143 ? 3.629 17.438 -5.824 1 96.12 143 TYR A O 1
ATOM 1042 N N . SER A 1 144 ? 4.707 19.359 -6.281 1 94.56 144 SER A N 1
ATOM 1043 C CA . SER A 1 144 ? 3.805 19.719 -7.375 1 94.56 144 SER A CA 1
ATOM 1044 C C . SER A 1 144 ? 3.82 18.656 -8.469 1 94.56 144 SER A C 1
ATOM 1046 O O . SER A 1 144 ? 2.766 18.25 -8.961 1 94.56 144 SER A O 1
ATOM 1048 N N . ALA A 1 145 ? 4.984 18.141 -8.82 1 96.56 145 ALA A N 1
ATOM 1049 C CA . ALA A 1 145 ? 5.078 17.141 -9.891 1 96.56 145 ALA A CA 1
ATOM 1050 C C . ALA A 1 145 ? 4.484 15.812 -9.461 1 96.56 145 ALA A C 1
ATOM 1052 O O . ALA A 1 145 ? 3.705 15.195 -10.195 1 96.56 145 ALA A O 1
ATOM 1053 N N . HIS A 1 146 ? 4.824 15.344 -8.273 1 98.19 146 HIS A N 1
ATOM 1054 C CA . HIS A 1 146 ? 4.398 14.031 -7.789 1 98.19 146 HIS A CA 1
ATOM 1055 C C . HIS A 1 146 ? 2.9 14.008 -7.504 1 98.19 146 HIS A C 1
ATOM 1057 O O . HIS A 1 146 ? 2.191 13.109 -7.957 1 98.19 146 HIS A O 1
ATOM 1063 N N . ASN A 1 147 ? 2.434 14.961 -6.746 1 97.31 147 ASN A N 1
ATOM 1064 C CA . ASN A 1 147 ? 1.006 15.031 -6.453 1 97.31 147 ASN A CA 1
ATOM 1065 C C . ASN A 1 147 ? 0.203 15.438 -7.688 1 97.31 147 ASN A C 1
ATOM 1067 O O . ASN A 1 147 ? -0.944 15.016 -7.852 1 97.31 147 ASN A O 1
ATOM 1071 N N . GLY A 1 148 ? 0.814 16.281 -8.555 1 96.12 148 GLY A N 1
ATOM 1072 C CA . GLY A 1 148 ? 0.174 16.625 -9.812 1 96.12 148 GLY A CA 1
ATOM 1073 C C . GLY A 1 148 ? -0.082 15.43 -10.703 1 96.12 148 GLY A C 1
ATOM 1074 O O . GLY A 1 148 ? -1.022 15.43 -11.5 1 96.12 148 GLY A O 1
ATOM 1075 N N . ALA A 1 149 ? 0.731 14.383 -10.516 1 97.12 149 ALA A N 1
ATOM 1076 C CA . ALA A 1 149 ? 0.569 13.148 -11.289 1 97.12 149 ALA A CA 1
ATOM 1077 C C . ALA A 1 149 ? -0.529 12.273 -10.695 1 97.12 149 ALA A C 1
ATOM 1079 O O . ALA A 1 149 ? -0.88 11.234 -11.266 1 97.12 149 ALA A O 1
ATOM 1080 N N . GLY A 1 150 ? -1.05 12.711 -9.578 1 97.44 150 GLY A N 1
ATOM 1081 C CA . GLY A 1 150 ? -2.199 12.031 -9 1 97.44 150 GLY A CA 1
ATOM 1082 C C . GLY A 1 150 ? -1.875 11.297 -7.715 1 97.44 150 GLY A C 1
ATOM 1083 O O . GLY A 1 150 ? -2.777 10.812 -7.027 1 97.44 150 GLY A O 1
ATOM 1084 N N . TRP A 1 151 ? -0.599 11.25 -7.285 1 98.5 151 TRP A N 1
ATOM 1085 C CA . TRP A 1 151 ? -0.156 10.531 -6.094 1 98.5 151 TRP A CA 1
ATOM 1086 C C . TRP A 1 151 ? -0.361 11.375 -4.844 1 98.5 151 TRP A C 1
ATOM 1088 O O . TRP A 1 151 ? -0.264 12.609 -4.891 1 98.5 151 TRP A O 1
ATOM 1098 N N . HIS A 1 152 ? -0.628 10.75 -3.754 1 98.5 152 HIS A N 1
ATOM 1099 C CA . HIS A 1 152 ? -0.629 11.414 -2.455 1 98.5 152 HIS A CA 1
ATOM 1100 C C . HIS A 1 152 ? 0.679 11.164 -1.71 1 98.5 152 HIS A C 1
ATOM 1102 O O . HIS A 1 152 ? 0.845 10.125 -1.064 1 98.5 152 HIS A O 1
ATOM 1108 N N . SER A 1 153 ? 1.516 12.094 -1.675 1 98.62 153 SER A N 1
ATOM 1109 C CA . SER A 1 153 ? 2.896 11.953 -1.229 1 98.62 153 SER A CA 1
ATOM 1110 C C . SER A 1 153 ? 2.965 11.555 0.242 1 98.62 153 SER A C 1
ATOM 1112 O O . SER A 1 153 ? 3.92 10.906 0.671 1 98.62 153 SER A O 1
ATOM 1114 N N . THR A 1 154 ? 1.929 11.945 1.062 1 98.62 154 THR A N 1
ATOM 1115 C CA . THR A 1 154 ? 1.887 11.516 2.457 1 98.62 154 THR A CA 1
ATOM 1116 C C . THR A 1 154 ? 1.993 10 2.562 1 98.62 154 THR A C 1
ATOM 1118 O O . THR A 1 154 ? 2.678 9.477 3.445 1 98.62 154 THR A O 1
ATOM 1121 N N . ALA A 1 155 ? 1.349 9.359 1.636 1 98.62 155 ALA 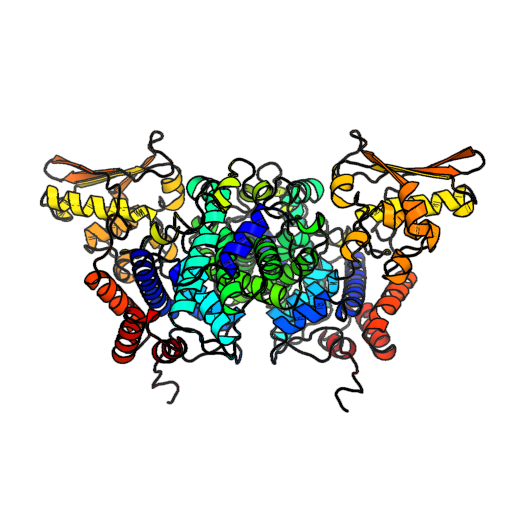A N 1
ATOM 1122 C CA . ALA A 1 155 ? 1.33 7.902 1.633 1 98.62 155 ALA A CA 1
ATOM 1123 C C . ALA A 1 155 ? 2.523 7.34 0.866 1 98.62 155 ALA A C 1
ATOM 1125 O O . ALA A 1 155 ? 3.297 6.547 1.405 1 98.62 155 ALA A O 1
ATOM 1126 N N . THR A 1 156 ? 2.787 7.805 -0.366 1 98.81 156 THR A N 1
ATOM 1127 C CA . THR A 1 156 ? 3.76 7.203 -1.27 1 98.81 156 THR A CA 1
ATOM 1128 C C . THR A 1 156 ? 5.18 7.398 -0.747 1 98.81 156 THR A C 1
ATOM 1130 O O . THR A 1 156 ? 6.027 6.516 -0.883 1 98.81 156 THR A O 1
ATOM 1133 N N . CYS A 1 157 ? 5.414 8.531 -0.137 1 98.88 157 CYS A N 1
ATOM 1134 C CA . CYS A 1 157 ? 6.766 8.836 0.313 1 98.88 157 CYS A CA 1
ATOM 1135 C C . CYS A 1 157 ? 6.879 8.719 1.828 1 98.88 157 CYS A C 1
ATOM 1137 O O . CYS A 1 157 ? 7.957 8.438 2.355 1 98.88 157 CYS A O 1
ATOM 1139 N N . GLY A 1 158 ? 5.734 8.906 2.537 1 98.88 158 GLY A N 1
ATOM 1140 C CA . GLY A 1 158 ? 5.738 8.797 3.988 1 98.88 158 GLY A CA 1
ATOM 1141 C C . GLY A 1 158 ? 6.145 7.426 4.484 1 98.88 158 GLY A C 1
ATOM 1142 O O . GLY A 1 158 ? 6.758 7.301 5.547 1 98.88 158 GLY A O 1
ATOM 1143 N N . VAL A 1 159 ? 5.848 6.402 3.74 1 98.94 159 VAL A N 1
ATOM 1144 C CA . VAL A 1 159 ? 6.156 5.027 4.117 1 98.94 159 VAL A CA 1
ATOM 1145 C C . VAL A 1 159 ? 7.668 4.859 4.266 1 98.94 159 VAL A C 1
ATOM 1147 O O . VAL A 1 159 ? 8.133 4.109 5.125 1 98.94 159 VAL A O 1
ATOM 1150 N N . PHE A 1 160 ? 8.469 5.574 3.457 1 98.94 160 PHE A N 1
ATOM 1151 C CA . PHE A 1 160 ? 9.922 5.539 3.562 1 98.94 160 PHE A CA 1
ATOM 1152 C C . PHE A 1 160 ? 10.391 6.211 4.848 1 98.94 160 PHE A C 1
ATOM 1154 O O . PHE A 1 160 ? 11.312 5.73 5.508 1 98.94 160 PHE A O 1
ATOM 1161 N N . GLY A 1 161 ? 9.766 7.363 5.152 1 98.94 161 GLY A N 1
ATOM 1162 C CA . GLY A 1 161 ? 10.086 8.039 6.402 1 98.94 161 GLY A CA 1
ATOM 1163 C C . GLY A 1 161 ? 9.812 7.188 7.625 1 98.94 161 GLY A C 1
ATOM 1164 O O . GLY A 1 161 ? 10.648 7.102 8.531 1 98.94 161 GLY A O 1
ATOM 1165 N N . ALA A 1 162 ? 8.609 6.574 7.641 1 98.94 162 ALA A N 1
ATOM 1166 C CA . ALA A 1 162 ? 8.258 5.676 8.734 1 98.94 162 ALA A CA 1
ATOM 1167 C C . ALA A 1 162 ? 9.258 4.527 8.852 1 98.94 162 ALA A C 1
ATOM 1169 O O . ALA A 1 162 ? 9.695 4.191 9.953 1 98.94 162 ALA A O 1
ATOM 1170 N N . ALA A 1 163 ? 9.625 3.945 7.73 1 98.94 163 ALA A N 1
ATOM 1171 C CA . ALA A 1 163 ? 10.57 2.83 7.73 1 98.94 163 ALA A CA 1
ATOM 1172 C C . ALA A 1 163 ? 11.922 3.26 8.289 1 98.94 163 ALA A C 1
ATOM 1174 O O . ALA A 1 163 ? 12.516 2.549 9.102 1 98.94 163 ALA A O 1
ATOM 1175 N N . ALA A 1 164 ? 12.406 4.398 7.852 1 98.94 164 ALA A N 1
ATOM 1176 C CA . ALA A 1 164 ? 13.711 4.898 8.289 1 98.94 164 ALA A CA 1
ATOM 1177 C C . ALA A 1 164 ? 13.711 5.184 9.789 1 98.94 164 ALA A C 1
ATOM 1179 O O . ALA A 1 164 ? 14.633 4.777 10.5 1 98.94 164 ALA A O 1
ATOM 1180 N N . GLY A 1 165 ? 12.703 5.926 10.273 1 98.94 165 GLY A N 1
ATOM 1181 C CA . GLY A 1 165 ? 12.594 6.188 11.703 1 98.94 165 GLY A CA 1
ATOM 1182 C C . GLY A 1 165 ? 12.508 4.926 12.539 1 98.94 165 GLY A C 1
ATOM 1183 O O . GLY A 1 165 ? 13.172 4.812 13.57 1 98.94 165 GLY A O 1
ATOM 1184 N N . CYS A 1 166 ? 11.711 3.959 12.102 1 98.94 166 CYS A N 1
ATOM 1185 C CA . CYS A 1 166 ? 11.555 2.697 12.82 1 98.94 166 CYS A CA 1
ATOM 1186 C C . CYS A 1 166 ? 12.852 1.897 12.805 1 98.94 166 CYS A C 1
ATOM 1188 O O . CYS A 1 166 ? 13.195 1.242 13.789 1 98.94 166 CYS A O 1
ATOM 1190 N N . ALA A 1 167 ? 13.523 1.928 11.656 1 98.88 167 ALA A N 1
ATOM 1191 C CA . ALA A 1 167 ? 14.797 1.213 11.555 1 98.88 167 ALA A CA 1
ATOM 1192 C C . ALA A 1 167 ? 15.773 1.683 12.625 1 98.88 167 ALA A C 1
ATOM 1194 O O . ALA A 1 167 ? 16.516 0.876 13.195 1 98.88 167 ALA A O 1
ATOM 1195 N N . ARG A 1 168 ? 15.766 2.939 12.914 1 98.44 168 ARG A N 1
ATOM 1196 C CA . ARG A 1 168 ? 16.641 3.512 13.93 1 98.44 168 ARG A CA 1
ATOM 1197 C C . ARG A 1 168 ? 16.281 2.994 15.32 1 98.44 168 ARG A C 1
ATOM 1199 O O . ARG A 1 168 ? 17.156 2.576 16.078 1 98.44 168 ARG A O 1
ATOM 1206 N N . ILE A 1 169 ? 15.047 3.025 15.664 1 98.69 169 ILE A N 1
ATOM 1207 C CA . ILE A 1 169 ? 14.578 2.615 16.984 1 98.69 169 ILE A CA 1
ATOM 1208 C C . ILE A 1 169 ? 14.82 1.12 17.172 1 98.69 169 ILE A C 1
ATOM 1210 O O . ILE A 1 169 ? 15.227 0.684 18.25 1 98.69 169 ILE A O 1
ATOM 1214 N N . LEU A 1 170 ? 14.633 0.333 16.078 1 98.62 170 LEU A N 1
ATOM 1215 C CA . LEU A 1 170 ? 14.742 -1.12 16.156 1 98.62 170 LEU A CA 1
ATOM 1216 C C . LEU A 1 170 ? 16.203 -1.562 16.062 1 98.62 170 LEU A C 1
ATOM 1218 O O . LEU A 1 170 ? 16.5 -2.738 16.25 1 98.62 170 LEU A O 1
ATOM 1222 N N . GLY A 1 171 ? 17.094 -0.627 15.727 1 98.44 171 GLY A N 1
ATOM 1223 C CA . GLY A 1 171 ? 18.516 -0.918 15.711 1 98.44 171 GLY A CA 1
ATOM 1224 C C . GLY A 1 171 ? 18.938 -1.716 14.492 1 98.44 171 GLY A C 1
ATOM 1225 O O . GLY A 1 171 ? 19.766 -2.635 14.602 1 98.44 171 GLY A O 1
ATOM 1226 N N . LEU A 1 172 ? 18.422 -1.45 13.367 1 98.75 172 LEU A N 1
ATOM 1227 C CA . LEU A 1 172 ? 18.766 -2.182 12.156 1 98.75 172 LEU A CA 1
ATOM 1228 C C . LEU A 1 172 ? 20.172 -1.827 11.68 1 98.75 172 LEU A C 1
ATOM 1230 O O . LEU A 1 172 ? 20.625 -0.688 11.844 1 98.75 172 LEU A O 1
ATOM 1234 N N . SER A 1 173 ? 20.875 -2.797 11.07 1 98.75 173 SER A N 1
ATOM 1235 C CA . SER A 1 173 ? 22.141 -2.57 10.391 1 98.75 173 SER A CA 1
ATOM 1236 C C . SER A 1 173 ? 21.938 -1.851 9.062 1 98.75 173 SER A C 1
ATOM 1238 O O . SER A 1 173 ? 20.797 -1.651 8.625 1 98.75 173 SER A O 1
ATOM 1240 N N . VAL A 1 174 ? 23.047 -1.45 8.461 1 98.38 174 VAL A N 1
ATOM 1241 C CA . VAL A 1 174 ? 22.984 -0.759 7.176 1 98.38 174 VAL A CA 1
ATOM 1242 C C . VAL A 1 174 ? 22.328 -1.663 6.137 1 98.38 174 VAL A C 1
ATOM 1244 O O . VAL A 1 174 ? 21.375 -1.256 5.461 1 98.38 174 VAL A O 1
ATOM 1247 N N . PRO A 1 175 ? 22.688 -2.99 6.016 1 97.94 175 PRO A N 1
ATOM 1248 C CA . PRO A 1 175 ? 22.016 -3.859 5.039 1 97.94 175 PRO A CA 1
ATOM 1249 C C . PRO A 1 175 ? 20.531 -4.059 5.348 1 97.94 175 PRO A C 1
ATOM 1251 O O . PRO A 1 175 ? 19.703 -4.09 4.43 1 97.94 175 PRO A O 1
ATOM 1254 N N . GLN A 1 176 ? 20.203 -4.172 6.633 1 98.62 176 GLN A N 1
ATOM 1255 C CA . GLN A 1 176 ? 18.797 -4.309 7.02 1 98.62 176 GLN A CA 1
ATOM 1256 C C . GLN A 1 176 ? 18 -3.049 6.684 1 98.62 176 GLN A C 1
ATOM 1258 O O . GLN A 1 176 ? 16.844 -3.129 6.277 1 98.62 176 GLN A O 1
ATOM 1263 N N . THR A 1 177 ? 18.625 -1.91 6.875 1 98.88 177 THR A N 1
ATOM 1264 C CA . THR A 1 177 ? 17.969 -0.649 6.559 1 98.88 177 THR A CA 1
ATOM 1265 C C . THR A 1 177 ? 17.75 -0.519 5.055 1 98.88 177 THR A C 1
ATOM 1267 O O . THR A 1 177 ? 16.703 -0.014 4.617 1 98.88 177 THR A O 1
ATOM 1270 N N . VAL A 1 178 ? 18.719 -0.973 4.234 1 98.5 178 VAL A N 1
ATOM 1271 C CA . VAL A 1 178 ? 18.531 -1.017 2.789 1 98.5 178 VAL A CA 1
ATOM 1272 C C . VAL A 1 178 ? 17.297 -1.856 2.449 1 98.5 178 VAL A C 1
ATOM 1274 O O . VAL A 1 178 ? 16.453 -1.44 1.65 1 98.5 178 VAL A O 1
ATOM 1277 N N . SER A 1 179 ? 17.172 -2.998 3.092 1 98.56 179 SER A N 1
ATOM 1278 C CA . SER A 1 179 ? 16.016 -3.873 2.859 1 98.56 179 SER A CA 1
ATOM 1279 C C . SER A 1 179 ? 14.719 -3.209 3.301 1 98.56 179 SER A C 1
ATOM 1281 O O . SER A 1 179 ? 13.703 -3.314 2.615 1 98.56 179 SER A O 1
ATOM 1283 N N . ALA A 1 180 ? 14.773 -2.527 4.449 1 98.88 180 ALA A N 1
ATOM 1284 C CA . ALA A 1 180 ? 13.586 -1.848 4.957 1 98.88 180 ALA A CA 1
ATOM 1285 C C . ALA A 1 180 ? 13.094 -0.79 3.973 1 98.88 180 ALA A C 1
ATOM 1287 O O . ALA A 1 180 ? 11.898 -0.703 3.689 1 98.88 180 ALA A O 1
ATOM 1288 N N . LEU A 1 181 ? 14.039 0.003 3.457 1 98.81 181 LEU A N 1
ATOM 1289 C CA . LEU A 1 181 ? 13.672 1.027 2.482 1 98.81 181 LEU A CA 1
ATOM 1290 C C . LEU A 1 181 ? 13.172 0.394 1.188 1 98.81 181 LEU A C 1
ATOM 1292 O O . LEU A 1 181 ? 12.242 0.899 0.564 1 98.81 181 LEU A O 1
ATOM 1296 N N . GLY A 1 182 ? 13.82 -0.673 0.797 1 98.56 182 GLY A N 1
ATOM 1297 C CA . GLY A 1 182 ? 13.352 -1.406 -0.368 1 98.56 182 GLY A CA 1
ATOM 1298 C C . GLY A 1 182 ? 11.93 -1.919 -0.22 1 98.56 182 GLY A C 1
ATOM 1299 O O . GLY A 1 182 ? 11.109 -1.752 -1.121 1 98.56 182 GLY A O 1
ATOM 1300 N N . ILE A 1 183 ? 11.617 -2.557 0.928 1 98.81 183 ILE A N 1
ATOM 1301 C CA . ILE A 1 183 ? 10.281 -3.084 1.201 1 98.81 183 ILE A CA 1
ATOM 1302 C C . ILE A 1 183 ? 9.281 -1.936 1.292 1 98.81 183 ILE A C 1
ATOM 1304 O O . ILE A 1 183 ? 8.156 -2.043 0.797 1 98.81 183 ILE A O 1
ATOM 1308 N N . ALA A 1 184 ? 9.688 -0.818 1.893 1 98.81 184 ALA A N 1
ATOM 1309 C CA . ALA A 1 184 ? 8.828 0.362 1.953 1 98.81 184 ALA A CA 1
ATOM 1310 C C . ALA A 1 184 ? 8.406 0.805 0.555 1 98.81 184 ALA A C 1
ATOM 1312 O O . ALA A 1 184 ? 7.25 1.18 0.339 1 98.81 184 ALA A O 1
ATOM 1313 N N . GLY A 1 185 ? 9.352 0.791 -0.384 1 98.31 185 GLY A N 1
ATOM 1314 C CA . GLY A 1 185 ? 9.023 1.13 -1.76 1 98.31 185 GLY A CA 1
ATOM 1315 C C . GLY A 1 185 ? 7.969 0.225 -2.363 1 98.31 185 GLY A C 1
ATOM 1316 O O . GLY A 1 185 ? 7.125 0.678 -3.141 1 98.31 185 GLY A O 1
ATOM 1317 N N . SER A 1 186 ? 7.938 -1.002 -1.943 1 95.88 186 SER A N 1
ATOM 1318 C CA . SER A 1 186 ? 6.957 -1.979 -2.402 1 95.88 186 SER A CA 1
ATOM 1319 C C . SER A 1 186 ? 5.598 -1.742 -1.753 1 95.88 186 SER A C 1
ATOM 1321 O O . SER A 1 186 ? 4.562 -2.098 -2.32 1 95.88 186 SER A O 1
ATOM 1323 N N . PHE A 1 187 ? 5.613 -1.173 -0.594 1 97.94 187 PHE A N 1
ATOM 1324 C CA . PHE A 1 187 ? 4.375 -0.932 0.141 1 97.94 187 PHE A CA 1
ATOM 1325 C C . PHE A 1 187 ? 3.812 0.446 -0.184 1 97.94 187 PHE A C 1
ATOM 1327 O O . PHE A 1 187 ? 2.748 0.821 0.314 1 97.94 187 PHE A O 1
ATOM 1334 N N . SER A 1 188 ? 4.504 1.163 -1.033 1 98.38 188 SER A N 1
ATOM 1335 C CA . SER A 1 188 ? 4.129 2.535 -1.36 1 98.38 188 SER A CA 1
ATOM 1336 C C . SER A 1 188 ? 2.889 2.572 -2.246 1 98.38 188 SER A C 1
ATOM 1338 O O . SER A 1 188 ? 2.785 1.812 -3.211 1 98.38 188 SER A O 1
ATOM 1340 N N . GLY A 1 189 ? 1.895 3.451 -1.852 1 97 189 GLY A N 1
ATOM 1341 C CA . GLY A 1 189 ? 0.694 3.674 -2.641 1 97 189 GLY A CA 1
ATOM 1342 C C . GLY A 1 189 ? -0.221 4.73 -2.051 1 97 189 GLY A C 1
ATOM 1343 O O . GLY A 1 189 ? -0.071 5.109 -0.887 1 97 189 GLY A O 1
ATOM 1344 N N . GLY A 1 190 ? -1.171 5.141 -2.824 1 98.19 190 GLY A N 1
ATOM 1345 C CA . GLY A 1 190 ? -2.135 6.16 -2.445 1 98.19 190 GLY A CA 1
ATOM 1346 C C . GLY A 1 190 ? -2.359 7.203 -3.525 1 98.19 190 GLY A C 1
ATOM 1347 O O . GLY A 1 190 ? -1.401 7.734 -4.09 1 98.19 190 GLY A O 1
ATOM 1348 N N . VAL A 1 191 ? -3.629 7.496 -3.855 1 98.25 191 VAL A N 1
ATOM 1349 C CA . VAL A 1 191 ? -3.955 8.438 -4.926 1 98.25 191 VAL A CA 1
ATOM 1350 C C . VAL A 1 191 ? -4.926 9.492 -4.402 1 98.25 191 VAL A C 1
ATOM 1352 O O . VAL A 1 191 ? -5.613 9.273 -3.402 1 98.25 191 VAL A O 1
ATOM 1355 N N . TRP A 1 192 ? -5.047 10.578 -5.07 1 97.19 192 TRP A N 1
ATOM 1356 C CA . TRP A 1 192 ? -5.801 11.758 -4.664 1 97.19 192 TRP A CA 1
ATOM 1357 C C . TRP A 1 192 ? -7.281 11.602 -4.992 1 97.19 192 TRP A C 1
ATOM 1359 O O . TRP A 1 192 ? -8.07 12.516 -4.781 1 97.19 192 TRP A O 1
ATOM 1369 N N . ALA A 1 193 ? -7.742 10.445 -5.398 1 96.62 193 ALA A N 1
ATOM 1370 C CA . ALA A 1 193 ? -9.117 10.273 -5.863 1 96.62 193 ALA A CA 1
ATOM 1371 C C . ALA A 1 193 ? -10.117 10.734 -4.809 1 96.62 193 ALA A C 1
ATOM 1373 O O . ALA A 1 193 ? -11.258 11.07 -5.129 1 96.62 193 ALA A O 1
ATOM 1374 N N . PHE A 1 194 ? -9.711 10.852 -3.576 1 94.75 194 PHE A N 1
ATOM 1375 C CA . PHE A 1 194 ? -10.586 11.219 -2.471 1 94.75 194 PHE A CA 1
ATOM 1376 C C . PHE A 1 194 ? -11.07 12.656 -2.611 1 94.75 194 PHE A C 1
ATOM 1378 O O . PHE A 1 194 ? -12.055 13.047 -1.982 1 94.75 194 PHE A O 1
ATOM 1385 N N . ILE A 1 195 ? -10.438 13.453 -3.41 1 93.75 195 ILE A N 1
ATOM 1386 C CA . ILE A 1 195 ? -10.68 14.891 -3.473 1 93.75 195 ILE A CA 1
ATOM 1387 C C . ILE A 1 195 ? -12.039 15.148 -4.125 1 93.75 195 ILE A C 1
ATOM 1389 O O . ILE A 1 195 ? -12.633 16.219 -3.926 1 93.75 195 ILE A O 1
ATOM 1393 N N . HIS A 1 196 ? -12.547 14.172 -4.844 1 92.94 196 HIS A N 1
ATOM 1394 C CA . HIS A 1 196 ? -13.695 14.43 -5.707 1 92.94 196 HIS A CA 1
ATOM 1395 C C . HIS A 1 196 ? -15.008 14.195 -4.961 1 92.94 196 HIS A C 1
ATOM 1397 O O . HIS A 1 196 ? -16.062 14.625 -5.422 1 92.94 196 HIS A O 1
ATOM 1403 N N . ASP A 1 197 ? -14.914 13.531 -3.801 1 90.81 197 ASP A N 1
ATOM 1404 C CA . ASP A 1 197 ? -16.156 13.32 -3.055 1 90.81 197 ASP A CA 1
ATOM 1405 C C . ASP A 1 197 ? -15.906 13.422 -1.55 1 90.81 197 ASP A C 1
ATOM 1407 O O . ASP A 1 197 ? -16.734 12.992 -0.75 1 90.81 197 ASP A O 1
ATOM 1411 N N . GLY A 1 198 ? -14.734 13.867 -1.183 1 89.81 198 GLY A N 1
ATOM 1412 C CA . GLY A 1 198 ? -14.43 14.055 0.227 1 89.81 198 GLY A CA 1
ATOM 1413 C C . GLY A 1 198 ? -14.344 12.75 0.997 1 89.81 198 GLY A C 1
ATOM 1414 O O . GLY A 1 198 ? -14.602 12.719 2.201 1 89.81 198 GLY A O 1
ATOM 1415 N N . SER A 1 199 ? -14.031 11.672 0.351 1 92.38 199 SER A N 1
ATOM 1416 C CA . SER A 1 199 ? -13.922 10.375 1.006 1 92.38 199 SER A CA 1
ATOM 1417 C C . SER A 1 199 ? -12.867 10.391 2.102 1 92.38 199 SER A C 1
ATOM 1419 O O . SER A 1 199 ? -11.953 11.227 2.08 1 92.38 199 SER A O 1
ATOM 1421 N N . LEU A 1 200 ? -12.953 9.453 2.998 1 95.69 200 LEU A N 1
ATOM 1422 C CA . LEU A 1 200 ? -12.109 9.406 4.188 1 95.69 200 LEU A CA 1
ATOM 1423 C C . LEU A 1 200 ? -10.812 8.656 3.908 1 95.69 200 LEU A C 1
ATOM 1425 O O . LEU A 1 200 ? -9.953 8.547 4.781 1 95.69 200 LEU A O 1
ATOM 1429 N N . SER A 1 201 ? -10.617 8.188 2.699 1 95.94 201 SER A N 1
ATOM 1430 C CA . SER A 1 201 ? -9.406 7.43 2.375 1 95.94 201 SER A CA 1
ATOM 1431 C C . SER A 1 201 ? -8.156 8.273 2.584 1 95.94 201 SER A C 1
ATOM 1433 O O . SER A 1 201 ? -7.094 7.742 2.912 1 95.94 201 SER A O 1
ATOM 1435 N N . LYS A 1 202 ? -8.273 9.617 2.406 1 96.81 202 LYS A N 1
ATOM 1436 C CA . LYS A 1 202 ? -7.141 10.5 2.678 1 96.81 202 LYS A CA 1
ATOM 1437 C C . LYS A 1 202 ? -6.582 10.266 4.078 1 96.81 202 LYS A C 1
ATOM 1439 O O . LYS A 1 202 ? -5.367 10.219 4.27 1 96.81 202 LYS A O 1
ATOM 1444 N N . LYS A 1 203 ? -7.512 10.148 5.027 1 98.06 203 LYS A N 1
ATOM 1445 C CA . LYS A 1 203 ? -7.117 9.984 6.422 1 98.06 203 LYS A CA 1
ATOM 1446 C C . LYS A 1 203 ? -6.492 8.609 6.652 1 98.06 203 LYS A C 1
ATOM 1448 O O . LYS A 1 203 ? -5.629 8.453 7.52 1 98.06 203 LYS A O 1
ATOM 1453 N N . LEU A 1 204 ? -6.883 7.617 5.898 1 98.69 204 LEU A N 1
ATOM 1454 C CA . LEU A 1 204 ? -6.301 6.281 5.996 1 98.69 204 LEU A CA 1
ATOM 1455 C C . LEU A 1 204 ? -4.863 6.273 5.484 1 98.69 204 LEU A C 1
ATOM 1457 O O . LEU A 1 204 ? -4.047 5.465 5.926 1 98.69 204 LEU A O 1
ATOM 1461 N N . HIS A 1 205 ? -4.52 7.184 4.582 1 98.69 205 HIS A N 1
ATOM 1462 C CA . HIS A 1 205 ? -3.213 7.195 3.932 1 98.69 205 HIS A CA 1
ATOM 1463 C C . HIS A 1 205 ? -2.092 7.379 4.949 1 98.69 205 HIS A C 1
ATOM 1465 O O . HIS A 1 205 ? -1.066 6.699 4.879 1 98.69 205 HIS A O 1
ATOM 1471 N N . SER A 1 206 ? -2.289 8.312 5.879 1 98.75 206 SER A N 1
ATOM 1472 C CA . SER A 1 206 ? -1.249 8.539 6.879 1 98.75 206 SER A CA 1
ATOM 1473 C C . SER A 1 206 ? -1.044 7.301 7.75 1 98.75 206 SER A C 1
ATOM 1475 O O . SER A 1 206 ? 0.092 6.895 8 1 98.75 206 SER A O 1
ATOM 1477 N N . GLY A 1 207 ? -2.15 6.715 8.18 1 98.81 207 GLY A N 1
ATOM 1478 C CA . GLY A 1 207 ? -2.059 5.504 8.977 1 98.81 207 GLY A CA 1
ATOM 1479 C C . GLY A 1 207 ? -1.429 4.344 8.227 1 98.81 207 GLY A C 1
ATOM 1480 O O . GLY A 1 207 ? -0.583 3.631 8.773 1 98.81 207 GLY A O 1
ATOM 1481 N N . ARG A 1 208 ? -1.855 4.137 6.977 1 98.81 208 ARG A N 1
ATOM 1482 C CA . ARG A 1 208 ? -1.353 3.039 6.156 1 98.81 208 ARG A CA 1
ATOM 1483 C C . ARG A 1 208 ? 0.148 3.174 5.922 1 98.81 208 ARG A C 1
ATOM 1485 O O . ARG A 1 208 ? 0.878 2.182 5.957 1 98.81 208 ARG A O 1
ATOM 1492 N N . ALA A 1 209 ? 0.613 4.395 5.68 1 98.88 209 ALA A N 1
ATOM 1493 C CA . ALA A 1 209 ? 2.039 4.648 5.488 1 98.88 209 ALA A CA 1
ATOM 1494 C C . ALA A 1 209 ? 2.82 4.383 6.773 1 98.88 209 ALA A C 1
ATOM 1496 O O . ALA A 1 209 ? 3.912 3.811 6.734 1 98.88 209 ALA A O 1
ATOM 1497 N N . ALA A 1 210 ? 2.273 4.809 7.938 1 98.94 210 ALA A N 1
ATOM 1498 C CA . ALA A 1 210 ? 2.914 4.574 9.227 1 98.94 210 ALA A CA 1
ATOM 1499 C C . ALA A 1 210 ? 3.055 3.08 9.508 1 98.94 210 ALA A C 1
ATOM 1501 O O . ALA A 1 210 ? 4.145 2.602 9.828 1 98.94 210 ALA A O 1
ATOM 1502 N N . GLU A 1 211 ? 1.947 2.381 9.336 1 98.81 211 GLU A N 1
ATOM 1503 C CA . GLU A 1 211 ? 1.94 0.933 9.531 1 98.81 211 GLU A CA 1
ATOM 1504 C C . GLU A 1 211 ? 2.873 0.241 8.539 1 98.81 211 GLU A C 1
ATOM 1506 O O . GLU A 1 211 ? 3.621 -0.665 8.914 1 98.81 211 GLU A O 1
ATOM 1511 N N . GLY A 1 212 ? 2.85 0.621 7.301 1 98.81 212 GLY A N 1
ATOM 1512 C CA . GLY A 1 212 ? 3.672 0.016 6.266 1 98.81 212 GLY A CA 1
ATOM 1513 C C . GLY A 1 212 ? 5.16 0.187 6.508 1 98.81 212 GLY A C 1
ATOM 1514 O O . GLY A 1 212 ? 5.941 -0.743 6.297 1 98.81 212 GLY A O 1
ATOM 1515 N N . GLY A 1 213 ? 5.543 1.404 6.875 1 98.94 213 GLY A N 1
ATOM 1516 C CA . GLY A 1 213 ? 6.941 1.631 7.191 1 98.94 213 GLY A CA 1
ATOM 1517 C C . GLY A 1 213 ? 7.426 0.806 8.367 1 98.94 213 GLY A C 1
ATOM 1518 O O . GLY A 1 213 ? 8.523 0.25 8.336 1 98.94 213 GLY A O 1
ATOM 1519 N N . LEU A 1 214 ? 6.629 0.75 9.43 1 98.88 214 LEU A N 1
ATOM 1520 C CA . LEU A 1 214 ? 6.977 -0.073 10.586 1 98.88 214 LEU A CA 1
ATOM 1521 C C . LEU A 1 214 ? 7.117 -1.538 10.188 1 98.88 214 LEU A C 1
ATOM 1523 O O . LEU A 1 214 ? 8.055 -2.217 10.617 1 98.88 214 LEU A O 1
ATOM 1527 N N . LEU A 1 215 ? 6.191 -2.031 9.383 1 98.69 215 LEU A N 1
ATOM 1528 C CA . LEU A 1 215 ? 6.23 -3.416 8.922 1 98.69 215 LEU A CA 1
ATOM 1529 C C . LEU A 1 215 ? 7.477 -3.676 8.078 1 98.69 215 LEU A C 1
ATOM 1531 O O . LEU A 1 215 ? 8.117 -4.723 8.219 1 98.69 215 LEU A O 1
ATOM 1535 N N . ALA A 1 216 ? 7.781 -2.738 7.191 1 98.94 216 ALA A N 1
ATOM 1536 C CA . ALA A 1 216 ? 8.969 -2.871 6.355 1 98.94 216 ALA A CA 1
ATOM 1537 C C . ALA A 1 216 ? 10.227 -3.029 7.207 1 98.94 216 ALA A C 1
ATOM 1539 O O . ALA A 1 216 ? 11.039 -3.924 6.965 1 98.94 216 ALA A O 1
ATOM 1540 N N . ALA A 1 217 ? 10.367 -2.156 8.211 1 98.94 217 ALA A N 1
ATOM 1541 C CA . ALA A 1 217 ? 11.516 -2.229 9.109 1 98.94 217 ALA A CA 1
ATOM 1542 C C . ALA A 1 217 ? 11.523 -3.541 9.891 1 98.94 217 ALA A C 1
ATOM 1544 O O . ALA A 1 217 ? 12.57 -4.148 10.086 1 98.94 217 ALA A O 1
ATOM 1545 N N . SER A 1 218 ? 10.367 -3.988 10.344 1 98.75 218 SER A N 1
ATOM 1546 C CA . SER A 1 218 ? 10.25 -5.219 11.109 1 98.75 218 SER A CA 1
ATOM 1547 C C . SER A 1 218 ? 10.625 -6.438 10.266 1 98.75 218 SER A C 1
ATOM 1549 O O . SER A 1 218 ? 11.32 -7.336 10.742 1 98.75 218 SER A O 1
ATOM 1551 N N . PHE A 1 219 ? 10.117 -6.508 9.016 1 98.81 219 PHE A N 1
ATOM 1552 C CA . PHE A 1 219 ? 10.469 -7.598 8.117 1 98.81 219 PHE A CA 1
ATOM 1553 C C . PHE A 1 219 ? 11.969 -7.629 7.867 1 98.81 219 PHE A C 1
ATOM 1555 O O . PHE A 1 219 ? 12.586 -8.695 7.914 1 98.81 219 PHE A O 1
ATOM 1562 N N . ALA A 1 220 ? 12.516 -6.473 7.582 1 98.81 220 ALA A N 1
ATOM 1563 C CA . ALA A 1 220 ? 13.953 -6.391 7.336 1 98.81 220 ALA A CA 1
ATOM 1564 C C . ALA A 1 220 ? 14.75 -6.875 8.547 1 98.81 220 ALA A C 1
ATOM 1566 O O . ALA A 1 220 ? 15.766 -7.551 8.391 1 98.81 220 ALA A O 1
ATOM 1567 N N . ARG A 1 221 ? 14.328 -6.492 9.742 1 98.56 221 ARG A N 1
ATOM 1568 C CA . ARG A 1 221 ? 14.984 -6.914 10.977 1 98.56 221 ARG A CA 1
ATOM 1569 C C . ARG A 1 221 ? 15.047 -8.438 11.07 1 98.56 221 ARG A C 1
ATOM 1571 O O . ARG A 1 221 ? 16.016 -8.992 11.586 1 98.56 221 ARG A O 1
ATOM 1578 N N . GLU A 1 222 ? 13.969 -9.086 10.562 1 97.81 222 GLU A N 1
ATOM 1579 C CA . GLU A 1 222 ? 13.875 -10.539 10.656 1 97.81 222 GLU A CA 1
ATOM 1580 C C . GLU A 1 222 ? 14.484 -11.211 9.422 1 97.81 222 GLU A C 1
ATOM 1582 O O . GLU A 1 222 ? 14.32 -12.414 9.219 1 97.81 222 GLU A O 1
ATOM 1587 N N . GLY A 1 223 ? 15.062 -10.438 8.523 1 97.62 223 GLY A N 1
ATOM 1588 C CA . GLY A 1 223 ? 15.875 -11.016 7.465 1 97.62 223 GLY A CA 1
ATOM 1589 C C . GLY A 1 223 ? 15.18 -11.031 6.117 1 97.62 223 GLY A C 1
ATOM 1590 O O . GLY A 1 223 ? 15.711 -11.562 5.141 1 97.62 223 GLY A O 1
ATOM 1591 N N . VAL A 1 224 ? 14.031 -10.516 5.996 1 98.19 224 VAL A N 1
ATOM 1592 C CA . VAL A 1 224 ? 13.367 -10.406 4.699 1 98.19 224 VAL A CA 1
ATOM 1593 C C . VAL A 1 224 ? 14.055 -9.336 3.855 1 98.19 224 VAL A C 1
ATOM 1595 O O . VAL A 1 224 ? 14.156 -8.18 4.277 1 98.19 224 VAL A O 1
ATOM 1598 N N . SER A 1 225 ? 14.438 -9.656 2.701 1 96.88 225 SER A N 1
ATOM 1599 C CA . SER A 1 225 ? 15.172 -8.719 1.861 1 96.88 225 SER A CA 1
ATOM 1600 C C . SER A 1 225 ? 14.234 -7.867 1.02 1 96.88 225 SER A C 1
ATOM 1602 O O . SER A 1 225 ? 13.156 -8.328 0.622 1 96.88 225 SER A O 1
ATOM 1604 N N . GLY A 1 226 ? 14.609 -6.621 0.815 1 97.38 226 GLY A N 1
ATOM 1605 C CA . GLY A 1 226 ? 13.969 -5.715 -0.126 1 97.38 226 GLY A CA 1
ATOM 1606 C C . GLY A 1 226 ? 14.852 -5.363 -1.31 1 97.38 226 GLY A C 1
ATOM 1607 O O . GLY A 1 226 ? 16.062 -5.613 -1.286 1 97.38 226 GLY A O 1
ATOM 1608 N N . PRO A 1 227 ? 14.242 -4.875 -2.344 1 96.88 227 PRO A N 1
ATOM 1609 C CA . PRO A 1 227 ? 15.016 -4.555 -3.541 1 96.88 227 PRO A CA 1
ATOM 1610 C C . PRO A 1 227 ? 16.078 -3.484 -3.285 1 96.88 227 PRO A C 1
ATOM 1612 O O . PRO A 1 227 ? 15.75 -2.365 -2.889 1 96.88 227 PRO A O 1
ATOM 1615 N N . SER A 1 228 ? 17.266 -3.732 -3.639 1 95.31 228 SER A N 1
ATOM 1616 C CA . SER A 1 228 ? 18.375 -2.82 -3.391 1 95.31 228 SER A CA 1
ATOM 1617 C C . SER A 1 228 ? 18.531 -1.819 -4.531 1 95.31 228 SER A C 1
ATOM 1619 O O . SER A 1 228 ? 19.188 -0.786 -4.371 1 95.31 228 SER A O 1
ATOM 1621 N N . MET A 1 229 ? 17.875 -2.096 -5.707 1 95.69 229 MET A N 1
ATOM 1622 C CA . MET A 1 229 ? 18 -1.215 -6.867 1 95.69 229 MET A CA 1
ATOM 1623 C C . MET A 1 229 ? 16.766 -0.356 -7.043 1 95.69 229 MET A C 1
ATOM 1625 O O . MET A 1 229 ? 16.5 0.157 -8.133 1 95.69 229 MET A O 1
ATOM 1629 N N . LEU A 1 230 ? 16.078 -0.193 -6.008 1 97.25 230 LEU A N 1
ATOM 1630 C CA . LEU A 1 230 ? 14.758 0.417 -6.012 1 97.25 230 LEU A CA 1
ATOM 1631 C C . LEU A 1 230 ? 14.789 1.791 -6.672 1 97.25 230 LEU A C 1
ATOM 1633 O O . LEU A 1 230 ? 13.875 2.154 -7.406 1 97.25 230 LEU A O 1
ATOM 1637 N N . PHE A 1 231 ? 15.82 2.598 -6.418 1 97.75 231 PHE A N 1
ATOM 1638 C CA . PHE A 1 231 ? 15.836 3.984 -6.867 1 97.75 231 PHE A CA 1
ATOM 1639 C C . PHE A 1 231 ? 16.656 4.129 -8.148 1 97.75 231 PHE A C 1
ATOM 1641 O O . PHE A 1 231 ? 16.828 5.238 -8.656 1 97.75 231 PHE A O 1
ATOM 1648 N N . GLU A 1 232 ? 17.172 3.045 -8.688 1 96.38 232 GLU A N 1
ATOM 1649 C CA . GLU A 1 232 ? 17.922 3.07 -9.938 1 96.38 232 GLU A CA 1
ATOM 1650 C C . GLU A 1 232 ? 17 3.143 -11.141 1 96.38 232 GLU A C 1
ATOM 1652 O O . GLU A 1 232 ? 15.789 2.902 -11.016 1 96.38 232 GLU A O 1
ATOM 1657 N N . ASP A 1 233 ? 17.609 3.566 -12.273 1 95.88 233 ASP A N 1
ATOM 1658 C CA . ASP A 1 233 ? 16.844 3.631 -13.508 1 95.88 233 ASP A CA 1
ATOM 1659 C C . ASP A 1 233 ? 16.719 2.254 -14.156 1 95.88 233 ASP A C 1
ATOM 1661 O O . ASP A 1 233 ? 17.328 2 -15.203 1 95.88 233 ASP A O 1
ATOM 1665 N N . VAL A 1 234 ? 15.906 1.432 -13.57 1 95.5 234 VAL A N 1
ATOM 1666 C CA . VAL A 1 234 ? 15.711 0.064 -14.031 1 95.5 234 VAL A CA 1
ATOM 1667 C C . VAL A 1 234 ? 14.219 -0.241 -14.117 1 95.5 234 VAL A C 1
ATOM 1669 O O . VAL A 1 234 ? 13.398 0.461 -13.516 1 95.5 234 VAL A O 1
ATOM 1672 N N . TRP A 1 235 ? 13.844 -1.249 -14.883 1 95.62 235 TRP A N 1
ATOM 1673 C CA . TRP A 1 235 ? 12.453 -1.683 -14.969 1 95.62 235 TRP A CA 1
ATOM 1674 C C . TRP A 1 235 ? 11.914 -2.062 -13.602 1 95.62 235 TRP A C 1
ATOM 1676 O O . TRP A 1 235 ? 12.531 -2.846 -12.875 1 95.62 235 TRP A O 1
ATOM 1686 N N . GLY A 1 236 ? 10.797 -1.447 -13.203 1 97.12 236 GLY A N 1
ATOM 1687 C CA . GLY A 1 236 ? 10.188 -1.749 -11.922 1 97.12 236 GLY A CA 1
ATOM 1688 C C . GLY A 1 236 ? 10.758 -0.932 -10.781 1 97.12 236 GLY A C 1
ATOM 1689 O O . GLY A 1 236 ? 10.336 -1.077 -9.633 1 97.12 236 GLY A O 1
ATOM 1690 N N . GLY A 1 237 ? 11.789 -0.078 -11.094 1 97.81 237 GLY A N 1
ATOM 1691 C CA . GLY A 1 237 ? 12.273 0.844 -10.07 1 97.81 237 GLY A CA 1
ATOM 1692 C C . GLY A 1 237 ? 11.219 1.84 -9.625 1 97.81 237 GLY A C 1
ATOM 1693 O O . GLY A 1 237 ? 10.305 2.174 -10.383 1 97.81 237 GLY A O 1
ATOM 1694 N N . PHE A 1 238 ? 11.398 2.34 -8.445 1 98.56 238 PHE A N 1
ATOM 1695 C CA . PHE A 1 238 ? 10.398 3.209 -7.836 1 98.56 238 PHE A CA 1
ATOM 1696 C C . PHE A 1 238 ? 10.258 4.508 -8.625 1 98.56 238 PHE A C 1
ATOM 1698 O O . PHE A 1 238 ? 9.148 4.891 -9.008 1 98.56 238 PHE A O 1
ATOM 1705 N N . LEU A 1 239 ? 11.352 5.207 -8.891 1 98.5 239 LEU A N 1
ATOM 1706 C CA . LEU A 1 239 ? 11.312 6.496 -9.578 1 98.5 239 LEU A CA 1
ATOM 1707 C C . LEU A 1 239 ? 10.859 6.332 -11.023 1 98.5 239 LEU A C 1
ATOM 1709 O O . LEU A 1 239 ? 10.055 7.121 -11.523 1 98.5 239 LEU A O 1
ATOM 1713 N N . LYS A 1 240 ? 11.32 5.285 -11.648 1 97.75 240 LYS A N 1
ATOM 1714 C CA . LYS A 1 240 ? 10.961 5.039 -13.047 1 97.75 240 LYS A CA 1
ATOM 1715 C C . LYS A 1 240 ? 9.469 4.758 -13.188 1 97.75 240 LYS A C 1
ATOM 1717 O O . LYS A 1 240 ? 8.852 5.117 -14.195 1 97.75 240 LYS A O 1
ATOM 1722 N N . THR A 1 241 ? 8.906 4.148 -12.18 1 98.44 241 THR A N 1
ATOM 1723 C CA . THR A 1 241 ? 7.508 3.729 -12.25 1 98.44 241 THR A CA 1
ATOM 1724 C C . THR A 1 241 ? 6.582 4.855 -11.789 1 98.44 241 THR A C 1
ATOM 1726 O O . THR A 1 241 ? 5.598 5.168 -12.461 1 98.44 241 THR A O 1
ATOM 1729 N N . LEU A 1 242 ? 6.891 5.559 -10.711 1 98.5 242 LEU A N 1
ATOM 1730 C CA . LEU A 1 242 ? 5.969 6.516 -10.109 1 98.5 242 LEU A CA 1
ATOM 1731 C C . LEU A 1 242 ? 6.262 7.93 -10.594 1 98.5 242 LEU A C 1
ATOM 1733 O O . LEU A 1 242 ? 5.418 8.82 -10.469 1 98.5 242 LEU A O 1
ATOM 1737 N N . ALA A 1 243 ? 7.434 8.156 -11.078 1 98.31 243 ALA A N 1
ATOM 1738 C CA . ALA A 1 243 ? 7.836 9.484 -11.531 1 98.31 243 ALA A CA 1
ATOM 1739 C C . ALA A 1 243 ? 8.602 9.414 -12.844 1 98.31 243 ALA A C 1
ATOM 1741 O O . ALA A 1 243 ? 9.695 9.969 -12.969 1 98.31 243 ALA A O 1
ATOM 1742 N N . PRO A 1 244 ? 8.023 8.805 -13.812 1 96.62 244 PRO A N 1
ATOM 1743 C CA . PRO A 1 244 ? 8.766 8.555 -15.055 1 96.62 244 PRO A CA 1
ATOM 1744 C C . PRO A 1 244 ? 9.227 9.852 -15.727 1 96.62 244 PRO A C 1
ATOM 1746 O O . PRO A 1 244 ? 10.266 9.867 -16.391 1 96.62 244 PRO A O 1
ATOM 1749 N N . ASP A 1 245 ? 8.562 10.984 -15.555 1 95.69 245 ASP A N 1
ATOM 1750 C CA . ASP A 1 245 ? 8.883 12.203 -16.297 1 95.69 245 ASP A CA 1
ATOM 1751 C C . ASP A 1 245 ? 9.477 13.266 -15.367 1 95.69 245 ASP A C 1
ATOM 1753 O O . ASP A 1 245 ? 9.867 14.336 -15.82 1 95.69 245 ASP A O 1
ATOM 1757 N N . SER A 1 246 ? 9.555 12.945 -14.062 1 97.81 246 SER A N 1
ATOM 1758 C CA . SER A 1 246 ? 9.914 14.016 -13.141 1 97.81 246 SER A CA 1
ATOM 1759 C C . SER A 1 246 ? 11.023 13.586 -12.195 1 97.81 246 SER A C 1
ATOM 1761 O O . SER A 1 246 ? 11.461 14.359 -11.336 1 97.81 246 SER A O 1
ATOM 1763 N N . ALA A 1 247 ? 11.578 12.422 -12.359 1 98.25 247 ALA A N 1
ATOM 1764 C CA . ALA A 1 247 ? 12.539 11.844 -11.43 1 98.25 247 ALA A CA 1
ATOM 1765 C C . ALA A 1 247 ? 13.812 12.68 -11.359 1 98.25 247 ALA A C 1
ATOM 1767 O O . ALA A 1 247 ? 14.32 13.133 -12.391 1 98.25 247 ALA A O 1
ATOM 1768 N N . HIS A 1 248 ? 14.258 12.922 -10.133 1 98 248 HIS A N 1
ATOM 1769 C CA . HIS A 1 248 ? 15.539 13.531 -9.812 1 98 248 HIS A CA 1
ATOM 1770 C C . HIS A 1 248 ? 16.281 12.719 -8.766 1 98 248 HIS A C 1
ATOM 1772 O O . HIS A 1 248 ? 16.391 13.133 -7.609 1 98 248 HIS A O 1
ATOM 1778 N N . PRO A 1 249 ? 16.875 11.578 -9.156 1 97.12 249 PRO A N 1
ATOM 1779 C CA . PRO A 1 249 ? 17.484 10.664 -8.188 1 97.12 249 PRO A CA 1
ATOM 1780 C C . PRO A 1 249 ? 18.531 11.352 -7.316 1 97.12 249 PRO A C 1
ATOM 1782 O O . PRO A 1 249 ? 18.734 10.961 -6.164 1 97.12 249 PRO A O 1
ATOM 1785 N N . GLU A 1 250 ? 19.203 12.383 -7.801 1 96.56 250 GLU A N 1
ATOM 1786 C CA . GLU A 1 250 ? 20.25 13.078 -7.059 1 96.56 250 GLU A CA 1
ATOM 1787 C C . GLU A 1 250 ? 19.688 13.742 -5.805 1 96.56 250 GLU A C 1
ATOM 1789 O O . GLU A 1 250 ? 20.438 14.023 -4.863 1 96.56 250 GLU A O 1
ATOM 1794 N N . ALA A 1 251 ? 18.391 13.984 -5.773 1 98.06 251 ALA A N 1
ATOM 1795 C CA . ALA A 1 251 ? 17.766 14.633 -4.625 1 98.06 251 ALA A CA 1
ATOM 1796 C C . ALA A 1 251 ? 17.766 13.711 -3.41 1 98.06 251 ALA A C 1
ATOM 1798 O O . ALA A 1 251 ? 17.609 14.172 -2.275 1 98.06 251 ALA A O 1
ATOM 1799 N N . LEU A 1 252 ? 17.922 12.406 -3.551 1 98.12 252 LEU A N 1
ATOM 1800 C CA . LEU A 1 252 ? 17.906 11.438 -2.461 1 98.12 252 LEU A CA 1
ATOM 1801 C C . LEU A 1 252 ? 19.031 11.727 -1.466 1 98.12 252 LEU A C 1
ATOM 1803 O O . LEU A 1 252 ? 18.875 11.484 -0.266 1 98.12 252 LEU A O 1
ATOM 1807 N N . ASP A 1 253 ? 20.156 12.227 -1.97 1 96.25 253 ASP A N 1
ATOM 1808 C CA . ASP A 1 253 ? 21.266 12.352 -1.042 1 96.25 253 ASP A CA 1
ATOM 1809 C C . ASP A 1 253 ? 22.016 13.672 -1.243 1 96.25 253 ASP A C 1
ATOM 1811 O O . ASP A 1 253 ? 23.125 13.852 -0.745 1 96.25 253 ASP A O 1
ATOM 1815 N N . ALA A 1 254 ? 21.422 14.562 -1.999 1 96.5 254 ALA A N 1
ATOM 1816 C CA . ALA A 1 254 ? 22.016 15.883 -2.148 1 96.5 254 ALA A CA 1
ATOM 1817 C C . ALA A 1 254 ? 22.156 16.578 -0.798 1 96.5 254 ALA A C 1
ATOM 1819 O O . ALA A 1 254 ? 21.172 16.719 -0.065 1 96.5 254 ALA A O 1
ATOM 1820 N N . ASP A 1 255 ? 23.406 16.984 -0.42 1 97.12 255 ASP A N 1
ATOM 1821 C CA . ASP A 1 255 ? 23.703 17.766 0.781 1 97.12 255 ASP A CA 1
ATOM 1822 C C . ASP A 1 255 ? 23.219 17.031 2.037 1 97.12 255 ASP A C 1
ATOM 1824 O O . ASP A 1 255 ? 22.75 17.672 2.986 1 97.12 255 ASP A O 1
ATOM 1828 N N . LEU A 1 256 ? 23.297 15.75 1.996 1 96.56 256 LEU A N 1
ATOM 1829 C CA . LEU A 1 256 ? 22.891 14.906 3.119 1 96.56 256 LEU A CA 1
ATOM 1830 C C . LEU A 1 256 ? 23.688 15.258 4.371 1 96.56 256 LEU A C 1
ATOM 1832 O O . LEU A 1 256 ? 24.922 15.328 4.332 1 96.56 256 LEU A O 1
ATOM 1836 N N . GLY A 1 257 ? 22.969 15.57 5.441 1 95.69 257 GLY A N 1
ATOM 1837 C CA . GLY A 1 257 ? 23.594 15.914 6.707 1 95.69 257 GLY A CA 1
ATOM 1838 C C . GLY A 1 257 ? 23.891 17.391 6.836 1 95.69 257 GLY A C 1
ATOM 1839 O O . GLY A 1 257 ? 24.359 17.859 7.891 1 95.69 257 GLY A O 1
ATOM 1840 N N . HIS A 1 258 ? 23.594 18.141 5.789 1 96.5 258 HIS A N 1
ATOM 1841 C CA . HIS A 1 258 ? 23.828 19.578 5.797 1 96.5 258 HIS A CA 1
ATOM 1842 C C . HIS A 1 258 ? 22.516 20.359 5.668 1 96.5 258 HIS A C 1
ATOM 1844 O O . HIS A 1 258 ? 22.266 21.297 6.426 1 96.5 258 HIS A O 1
ATOM 1850 N N . VAL A 1 259 ? 21.719 20 4.734 1 97.44 259 VAL A N 1
ATOM 1851 C CA . VAL A 1 259 ? 20.391 20.578 4.574 1 97.44 259 VAL A CA 1
ATOM 1852 C C . VAL A 1 259 ? 19.328 19.594 5.102 1 97.44 259 VAL A C 1
ATOM 1854 O O . VAL A 1 259 ? 19.094 18.562 4.492 1 97.44 259 VAL A O 1
ATOM 1857 N N . TRP A 1 260 ? 18.719 20 6.191 1 98.25 260 TRP A N 1
ATOM 1858 C CA . TRP A 1 260 ? 17.766 19.125 6.875 1 98.25 260 TRP A CA 1
ATOM 1859 C C . TRP A 1 260 ? 16.344 19.422 6.434 1 98.25 260 TRP A C 1
ATOM 1861 O O . TRP A 1 260 ? 15.914 20.578 6.426 1 98.25 260 TRP A O 1
ATOM 1871 N N . LYS A 1 261 ? 15.609 18.406 6.125 1 98.25 261 LYS A N 1
ATOM 1872 C CA . LYS A 1 261 ? 14.305 18.547 5.473 1 98.25 261 LYS A CA 1
ATOM 1873 C C . LYS A 1 261 ? 13.227 18.938 6.48 1 98.25 261 LYS A C 1
ATOM 1875 O O . LYS A 1 261 ? 12.25 19.609 6.125 1 98.25 261 LYS A O 1
ATOM 1880 N N . LEU A 1 262 ? 13.383 18.547 7.73 1 98.38 262 LEU A N 1
ATOM 1881 C CA . LEU A 1 262 ? 12.445 18.969 8.758 1 98.38 262 LEU A CA 1
ATOM 1882 C C . LEU A 1 262 ? 12.406 20.484 8.867 1 98.38 262 LEU A C 1
ATOM 1884 O O . LEU A 1 262 ? 11.383 2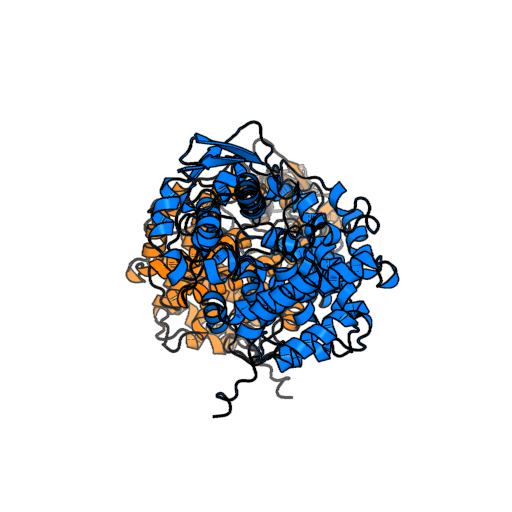1.062 9.219 1 98.38 262 LEU A O 1
ATOM 1888 N N . ALA A 1 263 ? 13.469 21.156 8.5 1 97.19 263 ALA A N 1
ATOM 1889 C CA . ALA A 1 263 ? 13.602 22.594 8.648 1 97.19 263 ALA A CA 1
ATOM 1890 C C . ALA A 1 263 ? 12.633 23.328 7.727 1 97.19 263 ALA A C 1
ATOM 1892 O O . ALA A 1 263 ? 12.312 24.5 7.953 1 97.19 263 ALA A O 1
ATOM 1893 N N . ARG A 1 264 ? 12.117 22.672 6.762 1 96.56 264 ARG A N 1
ATOM 1894 C CA . ARG A 1 264 ? 11.219 23.344 5.824 1 96.56 264 ARG A CA 1
ATOM 1895 C C . ARG A 1 264 ? 9.758 23.094 6.195 1 96.56 264 ARG A C 1
ATOM 1897 O O . ARG A 1 264 ? 8.852 23.656 5.562 1 96.56 264 ARG A O 1
ATOM 1904 N N . CYS A 1 265 ? 9.484 22.281 7.137 1 98.19 265 CYS A N 1
ATOM 1905 C CA . CYS A 1 265 ? 8.117 21.875 7.461 1 98.19 265 CYS A CA 1
ATOM 1906 C C . CYS A 1 265 ? 7.387 22.984 8.211 1 98.19 265 CYS A C 1
ATOM 1908 O O . CYS A 1 265 ? 8.016 23.781 8.914 1 98.19 265 CYS A O 1
ATOM 1910 N N . SER A 1 266 ? 6.102 22.984 7.996 1 98.19 266 SER A N 1
ATOM 1911 C CA . SER A 1 266 ? 5.242 24.016 8.578 1 98.19 266 SER A CA 1
ATOM 1912 C C . SER A 1 266 ? 4.273 23.422 9.594 1 98.19 266 SER A C 1
ATOM 1914 O O . SER A 1 266 ? 3.855 22.266 9.453 1 98.19 266 SER A O 1
ATOM 1916 N N . ILE A 1 267 ? 3.932 24.156 10.578 1 98.62 267 ILE A N 1
ATOM 1917 C CA . ILE A 1 267 ? 2.869 23.828 11.523 1 98.62 267 ILE A CA 1
ATOM 1918 C C . ILE A 1 267 ? 1.608 24.625 11.18 1 98.62 267 ILE A C 1
ATOM 1920 O O . ILE A 1 267 ? 1.632 25.859 11.141 1 98.62 267 ILE A O 1
ATOM 1924 N N . LYS A 1 268 ? 0.533 23.938 10.938 1 98.19 268 LYS A N 1
ATOM 1925 C CA . LYS A 1 268 ? -0.696 24.562 10.461 1 98.19 268 LYS A CA 1
ATOM 1926 C C . LYS A 1 268 ? -1.41 25.297 11.602 1 98.19 268 LYS A C 1
ATOM 1928 O O . LYS A 1 268 ? -1.782 24.688 12.602 1 98.19 268 LYS A O 1
ATOM 1933 N N . PRO A 1 269 ? -1.657 26.547 11.406 1 97.38 269 PRO A N 1
ATOM 1934 C CA . PRO A 1 269 ? -2.48 27.25 12.398 1 97.38 269 PRO A CA 1
ATOM 1935 C C . PRO A 1 269 ? -3.977 27.062 12.156 1 97.38 269 PRO A C 1
ATOM 1937 O O . PRO A 1 269 ? -4.785 27.312 13.055 1 97.38 269 PRO A O 1
ATOM 1940 N N . TYR A 1 270 ? -4.34 26.688 10.93 1 97.56 270 TYR A N 1
ATOM 1941 C CA . TYR A 1 270 ? -5.734 26.594 10.523 1 97.56 270 TYR A CA 1
ATOM 1942 C C . TYR A 1 270 ? -6.113 25.141 10.219 1 97.56 270 TYR A C 1
ATOM 1944 O O . TYR A 1 270 ? -5.273 24.344 9.789 1 97.56 270 TYR A O 1
ATOM 1952 N N . ALA A 1 271 ? -7.348 24.781 10.461 1 97.31 271 ALA A N 1
ATOM 1953 C CA . ALA A 1 271 ? -7.84 23.422 10.273 1 97.31 271 ALA A CA 1
ATOM 1954 C C . ALA A 1 271 ? -8.273 23.188 8.828 1 97.31 271 ALA A C 1
ATOM 1956 O O . ALA A 1 271 ? -9.391 22.719 8.578 1 97.31 271 ALA A O 1
ATOM 1957 N N . ALA A 1 272 ? -7.391 23.469 7.879 1 96.94 272 ALA A N 1
ATOM 1958 C CA . ALA A 1 272 ? -7.668 23.359 6.449 1 96.94 272 ALA A CA 1
ATOM 1959 C C . ALA A 1 272 ? -6.426 22.906 5.684 1 96.94 272 ALA A C 1
ATOM 1961 O O . ALA A 1 272 ? -5.324 22.891 6.234 1 96.94 272 ALA A O 1
ATOM 1962 N N . CYS A 1 273 ? -6.664 22.531 4.418 1 96.19 273 CYS A N 1
ATOM 1963 C CA . CYS A 1 273 ? -5.543 22.234 3.537 1 96.19 273 CYS A CA 1
ATOM 1964 C C . CYS A 1 273 ? -4.555 23.391 3.504 1 96.19 273 CYS A C 1
ATOM 1966 O O . CYS A 1 273 ? -4.957 24.562 3.486 1 96.19 273 CYS A O 1
ATOM 1968 N N . ARG A 1 274 ? -3.307 23.062 3.484 1 96.06 274 ARG A N 1
ATOM 1969 C CA . ARG A 1 274 ? -2.246 24.062 3.523 1 96.06 274 ARG A CA 1
ATOM 1970 C C . ARG A 1 274 ? -2.383 25.047 2.375 1 96.06 274 ARG A C 1
ATOM 1972 O O . ARG A 1 274 ? -2.068 26.234 2.525 1 96.06 274 ARG A O 1
ATOM 1979 N N . GLY A 1 275 ? -2.898 24.641 1.281 1 95.62 275 GLY A N 1
ATOM 1980 C CA . GLY A 1 275 ? -3.043 25.484 0.107 1 95.62 275 GLY A CA 1
ATOM 1981 C C . GLY A 1 275 ? -3.934 26.688 0.344 1 95.62 275 GLY A C 1
ATOM 1982 O O . GLY A 1 275 ? -3.869 27.672 -0.397 1 95.62 275 GLY A O 1
ATOM 1983 N N . THR A 1 276 ? -4.703 26.656 1.377 1 97.88 276 THR A N 1
ATOM 1984 C CA . THR A 1 276 ? -5.633 27.75 1.65 1 97.88 276 THR A CA 1
ATOM 1985 C C . THR A 1 276 ? -4.996 28.781 2.564 1 97.88 276 THR A C 1
ATOM 1987 O O . THR A 1 276 ? -5.516 29.891 2.711 1 97.88 276 THR A O 1
ATOM 1990 N N . HIS A 1 277 ? -3.881 28.5 3.18 1 98.25 277 HIS A N 1
ATOM 1991 C CA . HIS A 1 277 ? -3.379 29.25 4.32 1 98.25 277 HIS A CA 1
ATOM 1992 C C . HIS A 1 277 ? -2.891 30.641 3.889 1 98.25 277 HIS A C 1
ATOM 1994 O O . HIS A 1 277 ? -3.129 31.625 4.582 1 98.25 277 HIS A O 1
ATOM 2000 N N . SER A 1 278 ? -2.203 30.688 2.777 1 98.31 278 SER A N 1
ATOM 2001 C CA . SER A 1 278 ? -1.732 31.984 2.275 1 98.31 278 SER A CA 1
ATOM 2002 C C . SER A 1 278 ? -2.896 32.938 2.01 1 98.31 278 SER A C 1
ATOM 2004 O O . SER A 1 278 ? -2.816 34.125 2.32 1 98.31 278 SER A O 1
ATOM 2006 N N . ALA A 1 279 ? -3.953 32.375 1.442 1 98.75 279 ALA A N 1
ATOM 2007 C CA . ALA A 1 279 ? -5.129 33.188 1.135 1 98.75 279 ALA A CA 1
ATOM 2008 C C . ALA A 1 279 ? -5.832 33.656 2.41 1 98.75 279 ALA A C 1
ATOM 2010 O O . ALA A 1 279 ? -6.336 34.781 2.486 1 98.75 279 ALA A O 1
ATOM 2011 N N . ILE A 1 280 ? -5.914 32.781 3.408 1 98.69 280 ILE A N 1
ATOM 2012 C CA . ILE A 1 280 ? -6.508 33.125 4.695 1 98.69 280 ILE A CA 1
ATOM 2013 C C . ILE A 1 280 ? -5.742 34.312 5.316 1 98.69 280 ILE A C 1
ATOM 2015 O O . ILE A 1 280 ? -6.344 35.281 5.777 1 98.69 280 ILE A O 1
ATOM 2019 N N . ASP A 1 281 ? -4.402 34.188 5.332 1 98.69 281 ASP A N 1
ATOM 2020 C CA . ASP A 1 281 ? -3.555 35.25 5.875 1 98.69 281 ASP A CA 1
ATOM 2021 C C . ASP A 1 281 ? -3.744 36.562 5.102 1 98.69 281 ASP A C 1
ATOM 2023 O O . ASP A 1 281 ? -3.867 37.625 5.699 1 98.69 281 ASP A O 1
ATOM 2027 N N . ALA A 1 282 ? -3.736 36.438 3.773 1 98.81 282 ALA A N 1
ATOM 2028 C CA . ALA A 1 282 ? -3.887 37.625 2.922 1 98.81 282 ALA A CA 1
ATOM 2029 C C . ALA A 1 282 ? -5.199 38.344 3.211 1 98.81 282 ALA A C 1
ATOM 2031 O O . ALA A 1 282 ? -5.23 39.562 3.32 1 98.81 282 ALA A O 1
ATOM 2032 N N . LEU A 1 283 ? -6.273 37.594 3.293 1 98.75 283 LEU A N 1
ATOM 2033 C CA . LEU A 1 283 ? -7.582 38.188 3.564 1 98.75 283 LEU A CA 1
ATOM 2034 C C . LEU A 1 283 ? -7.566 38.969 4.883 1 98.75 283 LEU A C 1
ATOM 2036 O O . LEU A 1 283 ? -8.07 40.094 4.957 1 98.75 283 LEU A O 1
ATOM 2040 N N . GLY A 1 284 ? -7.027 38.375 5.918 1 98.12 284 GLY A N 1
ATOM 2041 C CA . GLY A 1 284 ? -6.93 39.062 7.195 1 98.12 284 GLY A CA 1
ATOM 2042 C C . GLY A 1 284 ? -6.16 40.344 7.113 1 98.12 284 GLY A C 1
ATOM 2043 O O . GLY A 1 284 ? -6.598 41.375 7.656 1 98.12 284 GLY A O 1
ATOM 2044 N N . LEU A 1 285 ? -5.035 40.344 6.453 1 98.31 285 LEU A N 1
ATOM 2045 C CA . LEU A 1 285 ? -4.191 41.531 6.312 1 98.31 285 LEU A CA 1
ATOM 2046 C C . LEU A 1 285 ? -4.898 42.594 5.496 1 98.31 285 LEU A C 1
ATOM 2048 O O . LEU A 1 285 ? -4.777 43.781 5.793 1 98.31 285 LEU A O 1
ATOM 2052 N N . LEU A 1 286 ? -5.609 42.156 4.484 1 98.62 286 LEU A N 1
ATOM 2053 C CA . LEU A 1 286 ? -6.328 43.094 3.627 1 98.62 286 LEU A CA 1
ATOM 2054 C C . LEU A 1 286 ? -7.453 43.781 4.395 1 98.62 286 LEU A C 1
ATOM 2056 O O . LEU A 1 286 ? -7.684 45 4.227 1 98.62 286 LEU A O 1
ATOM 2060 N N . LEU A 1 287 ? -8.172 43.031 5.203 1 98.25 287 LEU A N 1
ATOM 2061 C CA . LEU A 1 287 ? -9.227 43.625 6.02 1 98.25 287 LEU A CA 1
ATOM 2062 C C . LEU A 1 287 ? -8.656 44.656 6.988 1 98.25 287 LEU A C 1
ATOM 2064 O O . LEU A 1 287 ? -9.25 45.719 7.195 1 98.25 287 LEU A O 1
ATOM 2068 N N . GLU A 1 288 ? -7.527 44.344 7.574 1 97.75 288 GLU A N 1
ATOM 2069 C CA . GLU A 1 288 ? -6.852 45.281 8.469 1 97.75 288 GLU A CA 1
ATOM 2070 C C . GLU A 1 288 ? -6.383 46.531 7.723 1 97.75 288 GLU A C 1
ATOM 2072 O O . GLU A 1 288 ? -6.543 47.656 8.211 1 97.75 288 GLU A O 1
ATOM 2077 N N . GLN A 1 289 ? -5.781 46.281 6.59 1 97.75 289 GLN A N 1
ATOM 2078 C CA . GLN A 1 289 ? -5.27 47.375 5.777 1 97.75 289 GLN A CA 1
ATOM 2079 C C . GLN A 1 289 ? -6.387 48.312 5.375 1 97.75 289 GLN A C 1
ATOM 2081 O O . GLN A 1 289 ? -6.211 49.531 5.414 1 97.75 289 GLN A O 1
ATOM 2086 N N . LEU A 1 290 ? -7.508 47.719 5.027 1 97.75 290 LEU A N 1
ATOM 2087 C CA . LEU A 1 290 ? -8.641 48.5 4.559 1 97.75 290 LEU A CA 1
ATOM 2088 C C . LEU A 1 290 ? -9.477 49.031 5.73 1 97.75 290 LEU A C 1
ATOM 2090 O O . LEU A 1 290 ? -10.328 49.906 5.562 1 97.75 290 LEU A O 1
ATOM 2094 N N . GLN A 1 291 ? -9.227 48.438 6.91 1 97.56 291 GLN A N 1
ATOM 2095 C CA . GLN A 1 291 ? -9.961 48.781 8.125 1 97.56 291 GLN A CA 1
ATOM 2096 C C . GLN A 1 291 ? -11.461 48.594 7.934 1 97.56 291 GLN A C 1
ATOM 2098 O O . GLN A 1 291 ? -12.25 49.5 8.203 1 97.56 291 GLN A O 1
ATOM 2103 N N . VAL A 1 292 ? -11.82 47.406 7.477 1 97.19 292 VAL A N 1
ATOM 2104 C CA . VAL A 1 292 ? -13.227 47.094 7.238 1 97.19 292 VAL A CA 1
ATOM 2105 C C . VAL A 1 292 ? -13.57 45.75 7.879 1 97.19 292 VAL A C 1
ATOM 2107 O O . VAL A 1 292 ? -12.695 44.906 8.039 1 97.19 292 VAL A O 1
ATOM 2110 N N . GLY A 1 293 ? -14.805 45.625 8.25 1 95.94 293 GLY A N 1
ATOM 2111 C CA . GLY A 1 293 ? -15.367 44.312 8.617 1 95.94 293 GLY A CA 1
ATOM 2112 C C . GLY A 1 293 ? -16 43.594 7.445 1 95.94 293 GLY A C 1
ATOM 2113 O O . GLY A 1 293 ? -16.078 44.125 6.34 1 95.94 293 GLY A O 1
ATOM 2114 N N . ALA A 1 294 ? -16.453 42.406 7.723 1 94.69 294 ALA A N 1
ATOM 2115 C CA . ALA A 1 294 ? -17.031 41.531 6.688 1 94.69 294 ALA A CA 1
ATOM 2116 C C . ALA A 1 294 ? -18.234 42.188 6.039 1 94.69 294 ALA A C 1
ATOM 2118 O O . ALA A 1 294 ? -18.484 42.031 4.844 1 94.69 294 ALA A O 1
ATOM 2119 N N . ASP A 1 295 ? -18.953 42.938 6.766 1 95.25 295 ASP A N 1
ATOM 2120 C CA . ASP A 1 295 ? -20.172 43.562 6.293 1 95.25 295 ASP A CA 1
ATOM 2121 C C . ASP A 1 295 ? -19.875 44.688 5.309 1 95.25 295 ASP A C 1
ATOM 2123 O O . ASP A 1 295 ? -20.766 45.125 4.574 1 95.25 295 ASP A O 1
ATOM 2127 N N . GLN A 1 296 ? -18.688 45.094 5.316 1 97.69 296 GLN A N 1
ATOM 2128 C CA . GLN A 1 296 ? -18.297 46.188 4.438 1 97.69 296 GLN A CA 1
ATOM 2129 C C . GLN A 1 296 ? -17.578 45.688 3.197 1 97.69 296 GLN A C 1
ATOM 2131 O O . GLN A 1 296 ? -17.109 46.469 2.369 1 97.69 296 GLN A O 1
ATOM 2136 N N . VAL A 1 297 ? -17.422 44.375 3.051 1 98.25 297 VAL A N 1
ATOM 2137 C CA . VAL A 1 297 ? -16.781 43.75 1.898 1 98.25 297 VAL A CA 1
ATOM 2138 C C . VAL A 1 297 ? -17.844 43.375 0.867 1 98.25 297 VAL A C 1
ATOM 2140 O O . VAL A 1 297 ? -18.859 42.781 1.21 1 98.25 297 VAL A O 1
ATOM 2143 N N . GLU A 1 298 ? -17.641 43.719 -0.362 1 98.19 298 GLU A N 1
ATOM 2144 C CA . GLU A 1 298 ? -18.578 43.406 -1.443 1 98.19 298 GLU A CA 1
ATOM 2145 C C . GLU A 1 298 ? -18.281 42 -2.008 1 98.19 298 GLU A C 1
ATOM 2147 O O . GLU A 1 298 ? -19.203 41.188 -2.16 1 98.19 298 GLU A O 1
ATOM 2152 N N . ASP A 1 299 ? -17.047 41.781 -2.352 1 98.25 299 ASP A N 1
ATOM 2153 C CA . ASP A 1 299 ? -16.656 40.469 -2.865 1 98.25 299 ASP A CA 1
ATOM 2154 C C . ASP A 1 299 ? -15.156 40.25 -2.707 1 98.25 299 ASP A C 1
ATOM 2156 O O . ASP A 1 299 ? -14.422 41.156 -2.34 1 98.25 299 ASP A O 1
ATOM 2160 N N . VAL A 1 300 ? -14.742 39.031 -2.869 1 98.81 300 VAL A N 1
ATOM 2161 C CA . VAL A 1 300 ? -13.352 38.594 -2.803 1 98.81 300 VAL A CA 1
ATOM 2162 C C . VAL A 1 300 ? -12.992 37.844 -4.078 1 98.81 300 VAL A C 1
ATOM 2164 O O . VAL A 1 300 ? -13.734 36.938 -4.508 1 98.81 300 VAL A O 1
ATOM 2167 N N . GLN A 1 301 ? -11.914 38.219 -4.711 1 98.69 301 GLN A N 1
ATOM 2168 C CA . GLN A 1 301 ? -11.398 37.5 -5.883 1 98.69 301 GLN A CA 1
ATOM 2169 C C . GLN A 1 301 ? -10.055 36.875 -5.582 1 98.69 301 GLN A C 1
ATOM 2171 O O . GLN A 1 301 ? -9.188 37.469 -4.957 1 98.69 301 GLN A O 1
ATOM 2176 N N . VAL A 1 302 ? -9.891 35.625 -5.984 1 98.81 302 VAL A N 1
ATOM 2177 C CA . VAL A 1 302 ? -8.648 34.906 -5.777 1 98.81 302 VAL A CA 1
ATOM 2178 C C . VAL A 1 302 ? -8.078 34.438 -7.121 1 98.81 302 VAL A C 1
ATOM 2180 O O . VAL A 1 302 ? -8.773 33.812 -7.91 1 98.81 302 VAL A O 1
ATOM 2183 N N . SER A 1 303 ? -6.852 34.844 -7.457 1 98.56 303 SER A N 1
ATOM 2184 C CA . SER A 1 303 ? -6.09 34.281 -8.578 1 98.56 303 SER A CA 1
ATOM 2185 C C . SER A 1 303 ? -5.148 33.188 -8.117 1 98.56 303 SER A C 1
ATOM 2187 O O . SER A 1 303 ? -4.281 33.406 -7.27 1 98.56 303 SER A O 1
ATOM 2189 N N . LEU A 1 304 ? -5.332 31.984 -8.664 1 98.19 304 LEU A N 1
ATOM 2190 C CA . LEU A 1 304 ? -4.566 30.828 -8.203 1 98.19 304 LEU A CA 1
ATOM 2191 C C . LEU A 1 304 ? -4.129 29.969 -9.383 1 98.19 304 LEU A C 1
ATOM 2193 O O . LEU A 1 304 ? -4.598 30.156 -10.508 1 98.19 304 LEU A O 1
ATOM 2197 N N . CYS A 1 305 ? -3.16 29.062 -9.125 1 96.25 305 CYS A N 1
ATOM 2198 C CA . CYS A 1 305 ? -2.684 28.172 -10.172 1 96.25 305 CYS A CA 1
ATOM 2199 C C . CYS A 1 305 ? -3.654 27.016 -10.383 1 96.25 305 CYS A C 1
ATOM 2201 O O . CYS A 1 305 ? -4.523 26.766 -9.547 1 96.25 305 CYS A O 1
ATOM 2203 N N . GLY A 1 306 ? -3.482 26.344 -11.508 1 94.62 306 GLY A N 1
ATOM 2204 C CA . GLY A 1 306 ? -4.367 25.234 -11.844 1 94.62 306 GLY A CA 1
ATOM 2205 C C . GLY A 1 306 ? -4.328 24.109 -10.828 1 94.62 306 GLY A C 1
ATOM 2206 O O . GLY A 1 306 ? -5.363 23.531 -10.492 1 94.62 306 GLY A O 1
ATOM 2207 N N . PHE A 1 307 ? -3.172 23.828 -10.305 1 93 307 PHE A N 1
ATOM 2208 C CA . PHE A 1 307 ? -2.996 22.766 -9.32 1 93 307 PHE A CA 1
ATOM 2209 C C . PHE A 1 307 ? -3.801 23.062 -8.062 1 93 307 PHE A C 1
ATOM 2211 O O . PHE A 1 307 ? -4.512 22.188 -7.559 1 93 307 PHE A O 1
ATOM 2218 N N . LEU A 1 308 ? -3.76 24.219 -7.582 1 96.19 308 LEU A N 1
ATOM 2219 C CA . LEU A 1 308 ? -4.492 24.609 -6.383 1 96.19 308 LEU A CA 1
ATOM 2220 C C . LEU A 1 308 ? -5.996 24.609 -6.641 1 96.19 308 LEU A C 1
ATOM 2222 O O . LEU A 1 308 ? -6.781 24.25 -5.758 1 96.19 308 LEU A O 1
ATOM 2226 N N . GLN A 1 309 ? -6.426 25.031 -7.844 1 95.94 309 GLN A N 1
ATOM 2227 C CA . GLN A 1 309 ? -7.832 24.969 -8.234 1 95.94 309 GLN A CA 1
ATOM 2228 C C . GLN A 1 309 ? -8.367 23.547 -8.141 1 95.94 309 GLN A C 1
ATOM 2230 O O . GLN A 1 309 ? -9.453 23.312 -7.609 1 95.94 309 GLN A O 1
ATOM 2235 N N . ASP A 1 310 ? -7.594 22.609 -8.602 1 91.38 310 ASP A N 1
ATOM 2236 C CA . ASP A 1 310 ? -7.996 21.203 -8.586 1 91.38 310 ASP A CA 1
ATOM 2237 C C . ASP A 1 310 ? -8.055 20.672 -7.152 1 91.38 310 ASP A C 1
ATOM 2239 O O . ASP A 1 310 ? -8.945 19.891 -6.812 1 91.38 310 ASP A O 1
ATOM 2243 N N . MET A 1 311 ? -7.207 21.109 -6.336 1 94.06 311 MET A N 1
ATOM 2244 C CA . MET A 1 311 ? -7.066 20.594 -4.977 1 94.06 311 MET A CA 1
ATOM 2245 C C . MET A 1 311 ? -8.07 21.25 -4.035 1 94.06 311 MET A C 1
ATOM 2247 O O . MET A 1 311 ? -8.672 20.578 -3.197 1 94.06 311 MET A O 1
ATOM 2251 N N . CYS A 1 312 ? -8.297 22.656 -4.164 1 96.12 312 CYS A N 1
ATOM 2252 C CA . CYS A 1 312 ? -9.008 23.375 -3.113 1 96.12 312 CYS A CA 1
ATOM 2253 C C . CYS A 1 312 ? -10.133 24.219 -3.697 1 96.12 312 CYS A C 1
ATOM 2255 O O . CYS A 1 312 ? -10.727 25.047 -2.992 1 96.12 312 CYS A O 1
ATOM 2257 N N . GLY A 1 313 ? -10.484 24.094 -4.914 1 96.12 313 GLY A N 1
ATOM 2258 C CA . GLY A 1 313 ? -11.445 24.953 -5.559 1 96.12 313 GLY A CA 1
ATOM 2259 C C . GLY A 1 313 ? -12.891 24.562 -5.289 1 96.12 313 GLY A C 1
ATOM 2260 O O . GLY A 1 313 ? -13.812 25.312 -5.594 1 96.12 313 GLY A O 1
ATOM 2261 N N . GLY A 1 314 ? -13.07 23.453 -4.672 1 93.56 314 GLY A N 1
ATOM 2262 C CA . GLY A 1 314 ? -14.414 22.938 -4.43 1 93.56 314 GLY A CA 1
ATOM 2263 C C . GLY A 1 314 ? -15.211 23.797 -3.461 1 93.56 314 GLY A C 1
ATOM 2264 O O . GLY A 1 314 ? -14.633 24.516 -2.646 1 93.56 314 GLY A O 1
ATOM 2265 N N . ARG A 1 315 ? -16.594 23.672 -3.551 1 95.38 315 ARG A N 1
ATOM 2266 C CA . ARG A 1 315 ? -17.453 24.484 -2.717 1 95.38 315 ARG A CA 1
ATOM 2267 C C . ARG A 1 315 ? -18.375 23.625 -1.85 1 95.38 315 ARG A C 1
ATOM 2269 O O . ARG A 1 315 ? -19.188 24.141 -1.082 1 95.38 315 ARG A O 1
ATOM 2276 N N . ASP A 1 316 ? -18.125 22.344 -1.969 1 92.38 316 ASP A N 1
ATOM 2277 C CA . ASP A 1 316 ? -18.906 21.438 -1.14 1 92.38 316 ASP A CA 1
ATOM 2278 C C . ASP A 1 316 ? -18.516 21.547 0.33 1 92.38 316 ASP A C 1
ATOM 2280 O O . ASP A 1 316 ? -17.328 21.469 0.665 1 92.38 316 ASP A O 1
ATOM 2284 N N . ILE A 1 317 ? -19.516 21.75 1.167 1 93.56 317 ILE A N 1
ATOM 2285 C CA . ILE A 1 317 ? -19.234 21.891 2.588 1 93.56 317 ILE A CA 1
ATOM 2286 C C . ILE A 1 317 ? -20.062 20.906 3.396 1 93.56 317 ILE A C 1
ATOM 2288 O O . ILE A 1 317 ? -20.297 21.109 4.59 1 93.56 317 ILE A O 1
ATOM 2292 N N . GLY A 1 318 ? -20.594 19.953 2.691 1 91.12 318 GLY A N 1
ATOM 2293 C CA . GLY A 1 318 ? -21.438 18.969 3.354 1 91.12 318 GLY A CA 1
ATOM 2294 C C . GLY A 1 318 ? -20.703 18.125 4.375 1 91.12 318 GLY A C 1
ATOM 2295 O O . GLY A 1 318 ? -21.266 17.797 5.422 1 91.12 318 GLY A O 1
ATOM 2296 N N . SER A 1 319 ? -19.516 17.766 4.023 1 91.62 319 SER A N 1
ATOM 2297 C CA . SER A 1 319 ? -18.688 17.016 4.965 1 91.62 319 SER A CA 1
ATOM 2298 C C . SER A 1 319 ? -17.531 17.859 5.477 1 91.62 319 SER A C 1
ATOM 2300 O O . SER A 1 319 ? -17.141 18.844 4.832 1 91.62 319 SER A O 1
ATOM 2302 N N . LEU A 1 320 ? -17.078 17.516 6.637 1 94.69 320 LEU A N 1
ATOM 2303 C CA . LEU A 1 320 ? -15.906 18.188 7.191 1 94.69 320 LEU A CA 1
ATOM 2304 C C . LEU A 1 320 ? -14.727 18.109 6.227 1 94.69 320 LEU A C 1
ATOM 2306 O O . LEU A 1 320 ? -14.055 19.125 5.984 1 94.69 320 LEU A O 1
ATOM 2310 N N . ALA A 1 321 ? -14.547 16.953 5.684 1 93.25 321 ALA A N 1
ATOM 2311 C CA . ALA A 1 321 ? -13.422 16.719 4.777 1 93.25 321 ALA A CA 1
ATOM 2312 C C . ALA A 1 321 ? -13.516 17.641 3.555 1 93.25 321 ALA A C 1
ATOM 2314 O O . ALA A 1 321 ? -12.523 18.234 3.146 1 93.25 321 ALA A O 1
ATOM 2315 N N . ALA A 1 322 ? -14.656 17.734 2.994 1 93.25 322 ALA A N 1
ATOM 2316 C CA . ALA A 1 322 ? -14.852 18.594 1.827 1 93.25 322 ALA A CA 1
ATOM 2317 C C . ALA A 1 322 ? -14.633 20.062 2.18 1 93.25 322 ALA A C 1
ATOM 2319 O O . ALA A 1 322 ? -13.992 20.797 1.425 1 93.25 322 ALA A O 1
ATOM 2320 N N . ALA A 1 323 ? -15.109 20.453 3.311 1 96.62 323 ALA A N 1
ATOM 2321 C CA . ALA A 1 323 ? -14.992 21.844 3.734 1 96.62 323 ALA A CA 1
ATOM 2322 C C . ALA A 1 323 ? -13.531 22.219 3.982 1 96.62 323 ALA A C 1
ATOM 2324 O O . ALA A 1 323 ? -13.102 23.328 3.648 1 96.62 323 ALA A O 1
ATOM 2325 N N . GLN A 1 324 ? -12.82 21.297 4.535 1 97.06 324 GLN A N 1
ATOM 2326 C CA . GLN A 1 324 ? -11.43 21.562 4.895 1 97.06 324 GLN A CA 1
ATOM 2327 C C . GLN A 1 324 ? -10.547 21.672 3.65 1 97.06 324 GLN A C 1
ATOM 2329 O O . GLN A 1 324 ? -9.445 22.219 3.705 1 97.06 324 GLN A O 1
ATOM 2334 N N . MET A 1 325 ? -11.055 21.203 2.533 1 95.94 325 MET A N 1
ATOM 2335 C CA . MET A 1 325 ? -10.312 21.266 1.274 1 95.94 325 MET A CA 1
ATOM 2336 C C . MET A 1 325 ? -10.852 22.375 0.378 1 95.94 325 MET A C 1
ATOM 2338 O O . MET A 1 325 ? -10.5 22.453 -0.8 1 95.94 325 MET A O 1
ATOM 2342 N N . SER A 1 326 ? -11.672 23.25 0.896 1 97.56 326 SER A N 1
ATOM 2343 C CA . SER A 1 326 ? -12.312 24.312 0.112 1 97.56 326 SER A CA 1
ATOM 2344 C C . SER A 1 326 ? -11.711 25.672 0.43 1 97.56 326 SER A C 1
ATOM 2346 O O . SER A 1 326 ? -11.898 26.203 1.528 1 97.56 326 SER A O 1
ATOM 2348 N N . LEU A 1 327 ? -11.055 26.219 -0.59 1 98.44 327 LEU A N 1
ATOM 2349 C CA . LEU A 1 327 ? -10.516 27.562 -0.441 1 98.44 327 LEU A CA 1
ATOM 2350 C C . LEU A 1 327 ? -11.633 28.578 -0.27 1 98.44 327 LEU A C 1
ATOM 2352 O O . LEU A 1 327 ? -11.562 29.453 0.606 1 98.44 327 LEU A O 1
ATOM 2356 N N . PRO A 1 328 ? -12.75 28.469 -1.006 1 98.62 328 PRO A N 1
ATOM 2357 C CA . PRO A 1 328 ? -13.867 29.375 -0.776 1 98.62 328 PRO A CA 1
ATOM 2358 C C . PRO A 1 328 ? -14.422 29.297 0.646 1 98.62 328 PRO A C 1
ATOM 2360 O O . PRO A 1 328 ? -14.719 30.328 1.26 1 98.62 328 PRO A O 1
ATOM 2363 N N . TYR A 1 329 ? -14.5 28.125 1.136 1 98.5 329 TYR A N 1
ATOM 2364 C CA . TYR A 1 329 ? -15.008 28.016 2.498 1 98.5 329 TYR A CA 1
ATOM 2365 C C . TYR A 1 329 ? -14.055 28.656 3.494 1 98.5 329 TYR A C 1
ATOM 2367 O O . TYR A 1 329 ? -14.484 29.344 4.426 1 98.5 329 TYR A O 1
ATOM 2375 N N . ALA A 1 330 ? -12.789 28.375 3.357 1 98.69 330 ALA A N 1
ATOM 2376 C CA . ALA A 1 330 ? -11.805 28.938 4.281 1 98.69 330 ALA A CA 1
ATOM 2377 C C . ALA A 1 330 ? -11.922 30.453 4.344 1 98.69 330 ALA A C 1
ATOM 2379 O O . ALA A 1 330 ? -11.898 31.047 5.43 1 98.69 330 ALA A O 1
ATOM 2380 N N . LEU A 1 331 ? -12.047 31.062 3.211 1 98.75 331 LEU A N 1
ATOM 2381 C CA . LEU A 1 331 ? -12.164 32.5 3.158 1 98.75 331 LEU A CA 1
ATOM 2382 C C . LEU A 1 331 ? -13.492 32.969 3.746 1 98.75 331 LEU A C 1
ATOM 2384 O O . LEU A 1 331 ? -13.547 33.969 4.457 1 98.75 331 LEU A O 1
ATOM 2388 N N . ALA A 1 332 ? -14.531 32.219 3.443 1 98.69 332 ALA A N 1
ATOM 2389 C CA . ALA A 1 332 ? -15.836 32.531 4.023 1 98.69 332 ALA A CA 1
ATOM 2390 C C . ALA A 1 332 ? -15.797 32.438 5.543 1 98.69 332 ALA A C 1
ATOM 2392 O O . ALA A 1 332 ? -16.344 33.281 6.242 1 98.69 332 ALA A O 1
ATOM 2393 N N . ALA A 1 333 ? -15.18 31.359 6.039 1 98.62 333 ALA A N 1
ATOM 2394 C CA . ALA A 1 333 ? -15.062 31.156 7.48 1 98.62 333 ALA A CA 1
ATOM 2395 C C . ALA A 1 333 ? -14.281 32.312 8.125 1 98.62 333 ALA A C 1
ATOM 2397 O O . ALA A 1 333 ? -14.641 32.781 9.211 1 98.62 333 ALA A O 1
ATOM 2398 N N . ARG A 1 334 ? -13.25 32.75 7.492 1 98.25 334 ARG A N 1
ATOM 2399 C CA . ARG A 1 334 ? -12.469 33.875 7.992 1 98.25 334 ARG A CA 1
ATOM 2400 C C . ARG A 1 334 ? -13.305 35.156 8.062 1 98.25 334 ARG A C 1
ATOM 2402 O O . ARG A 1 334 ? -13.156 35.969 8.992 1 98.25 334 ARG A O 1
ATOM 2409 N N . LEU A 1 335 ? -14.133 35.344 7.156 1 98.38 335 LEU A N 1
ATOM 2410 C CA . LEU A 1 335 ? -14.992 36.531 7.109 1 98.38 335 LEU A CA 1
ATOM 2411 C C . LEU A 1 335 ? -16.094 36.438 8.148 1 98.38 335 LEU A C 1
ATOM 2413 O O . LEU A 1 335 ? -16.391 37.438 8.836 1 98.38 335 LEU A O 1
ATOM 2417 N N . VAL A 1 336 ? -16.688 35.281 8.273 1 97.94 336 VAL A N 1
ATOM 2418 C CA . VAL A 1 336 ? -17.891 35.125 9.078 1 97.94 336 VAL A CA 1
ATOM 2419 C C . VAL A 1 336 ? -17.516 34.906 10.539 1 97.94 336 VAL A C 1
ATOM 2421 O O . VAL A 1 336 ? -18.109 35.469 11.445 1 97.94 336 VAL A O 1
ATOM 2424 N N . HIS A 1 337 ? -16.516 34.031 10.758 1 97.19 337 HIS A N 1
ATOM 2425 C CA . HIS A 1 337 ? -16.203 33.594 12.109 1 97.19 337 HIS A CA 1
ATOM 2426 C C . HIS A 1 337 ? -14.945 34.281 12.641 1 97.19 337 HIS A C 1
ATOM 2428 O O . HIS A 1 337 ? -14.641 34.188 13.828 1 97.19 337 HIS A O 1
ATOM 2434 N N . GLY A 1 338 ? -14.219 34.906 11.789 1 96.44 338 GLY A N 1
ATOM 2435 C CA . GLY A 1 338 ? -13.039 35.656 12.195 1 96.44 338 GLY A CA 1
ATOM 2436 C C . GLY A 1 338 ? -11.789 34.781 12.258 1 96.44 338 GLY A C 1
ATOM 2437 O O . GLY A 1 338 ? -10.688 35.312 12.438 1 96.44 338 GLY A O 1
ATOM 2438 N N . HIS A 1 339 ? -11.914 33.5 12.164 1 95.12 339 HIS A N 1
ATOM 2439 C CA . HIS A 1 339 ? -10.781 32.594 12.227 1 95.12 339 HIS A CA 1
ATOM 2440 C C . HIS A 1 339 ? -11.055 31.312 11.438 1 95.12 339 HIS A C 1
ATOM 2442 O O . HIS A 1 339 ? -12.172 31.109 10.953 1 95.12 339 HIS A O 1
ATOM 2448 N N . CYS A 1 340 ? -10.055 30.531 11.281 1 97.38 340 CYS A N 1
ATOM 2449 C CA . CYS A 1 340 ? -10.156 29.25 10.594 1 97.38 340 CYS A CA 1
ATOM 2450 C C . CYS A 1 340 ? -9.609 28.125 11.461 1 97.38 340 CYS A C 1
ATOM 2452 O O . CYS A 1 340 ? -8.969 27.203 10.953 1 97.38 340 CYS A O 1
ATOM 2454 N N . ARG A 1 341 ? -9.781 28.188 12.773 1 96.19 341 ARG A N 1
ATOM 2455 C CA . ARG A 1 341 ? -9.438 27.094 13.672 1 96.19 341 ARG A CA 1
ATOM 2456 C C . ARG A 1 341 ? -10.461 25.969 13.578 1 96.19 341 ARG A C 1
ATOM 2458 O O . ARG A 1 341 ? -11.391 26.031 12.773 1 96.19 341 ARG A O 1
ATOM 2465 N N . LEU A 1 342 ? -10.242 24.938 14.32 1 95.5 342 LEU A N 1
ATOM 2466 C CA . LEU A 1 342 ? -11.047 23.734 14.203 1 95.5 342 LEU A CA 1
ATOM 2467 C C . LEU A 1 342 ? -12.531 24.047 14.398 1 95.5 342 LEU A C 1
ATOM 2469 O O . LEU A 1 342 ? -13.383 23.484 13.711 1 95.5 342 LEU A O 1
ATOM 2473 N N . GLU A 1 343 ? -12.875 24.969 15.258 1 9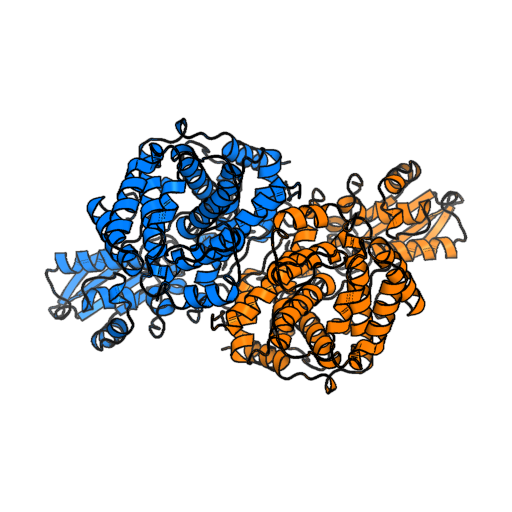4.75 343 GLU A N 1
ATOM 2474 C CA . GLU A 1 343 ? -14.258 25.312 15.578 1 94.75 343 GLU A CA 1
ATOM 2475 C C . GLU A 1 343 ? -14.977 25.875 14.352 1 94.75 343 GLU A C 1
ATOM 2477 O O . GLU A 1 343 ? -16.172 25.672 14.18 1 94.75 343 GLU A O 1
ATOM 2482 N N . ALA A 1 344 ? -14.305 26.562 13.531 1 96.81 344 ALA A N 1
ATOM 2483 C CA . ALA A 1 344 ? -14.883 27.172 12.344 1 96.81 344 ALA A CA 1
ATOM 2484 C C . ALA A 1 344 ? -15.359 26.125 11.352 1 96.81 344 ALA A C 1
ATOM 2486 O O . ALA A 1 344 ? -16.109 26.422 10.422 1 96.81 344 ALA A O 1
ATOM 2487 N N . TYR A 1 345 ? -14.961 24.891 11.555 1 96.38 345 TYR A N 1
ATOM 2488 C CA . TYR A 1 345 ? -15.281 23.828 10.602 1 96.38 345 TYR A CA 1
ATOM 2489 C C . TYR A 1 345 ? -16.297 22.875 11.188 1 96.38 345 TYR A C 1
ATOM 2491 O O . TYR A 1 345 ? -16.719 21.922 10.523 1 96.38 345 TYR A O 1
ATOM 2499 N N . ASP A 1 346 ? -16.703 23.125 12.391 1 94.12 346 ASP A N 1
ATOM 2500 C CA . ASP A 1 346 ? -17.781 22.328 12.977 1 94.12 346 ASP A CA 1
ATOM 2501 C C . ASP A 1 346 ? -19.047 22.422 12.133 1 94.12 346 ASP A C 1
ATOM 2503 O O . ASP A 1 346 ? -19.281 23.438 11.461 1 94.12 346 ASP A O 1
ATOM 2507 N N . GLN A 1 347 ? -19.875 21.406 12.242 1 93.38 347 GLN A N 1
ATOM 2508 C CA . GLN A 1 347 ? -21.078 21.328 11.422 1 93.38 347 GLN A CA 1
ATOM 2509 C C . GLN A 1 347 ? -21.953 22.547 11.602 1 93.38 347 GLN A C 1
ATOM 2511 O O . GLN A 1 347 ? -22.438 23.125 10.625 1 93.38 347 GLN A O 1
ATOM 2516 N N . GLY A 1 348 ? -22.203 22.953 12.805 1 95 348 GLY A N 1
ATOM 2517 C CA . GLY A 1 348 ? -23.031 24.109 13.07 1 95 348 GLY A CA 1
ATOM 2518 C C . GLY A 1 348 ? -22.484 25.391 12.438 1 95 348 GLY A C 1
ATOM 2519 O O . GLY A 1 348 ? -23.25 26.203 11.922 1 95 348 GLY A O 1
ATOM 2520 N N . GLN A 1 349 ? -21.188 25.562 12.453 1 96.38 349 GLN A N 1
ATOM 2521 C CA . GLN A 1 349 ? -20.547 26.75 11.898 1 96.38 349 GLN A CA 1
ATOM 2522 C C . GLN A 1 349 ? -20.547 26.719 10.375 1 96.38 349 GLN A C 1
ATOM 2524 O O . GLN A 1 349 ? -20.734 27.75 9.719 1 96.38 349 GLN A O 1
ATOM 2529 N N . ARG A 1 350 ? -20.438 25.547 9.789 1 96.06 350 ARG A N 1
ATOM 2530 C CA . ARG A 1 350 ? -20.453 25.406 8.336 1 96.06 350 ARG A CA 1
ATOM 2531 C C . ARG A 1 350 ? -21.828 25.734 7.77 1 96.06 350 ARG A C 1
ATOM 2533 O O . ARG A 1 350 ? -21.953 26.188 6.629 1 96.06 350 ARG A O 1
ATOM 2540 N N . GLN A 1 351 ? -22.812 25.578 8.633 1 95.31 351 GLN A N 1
ATOM 2541 C CA . GLN A 1 351 ? -24.188 25.75 8.164 1 95.31 351 GLN A CA 1
ATOM 2542 C C . GLN A 1 351 ? -24.688 27.156 8.438 1 95.31 351 GLN A C 1
ATOM 2544 O O . GLN A 1 351 ? -25.844 27.484 8.172 1 95.31 351 GLN A O 1
ATOM 2549 N N . ASP A 1 352 ? -23.875 27.984 9.031 1 96.69 352 ASP A N 1
ATOM 2550 C CA . ASP A 1 352 ? -24.234 29.391 9.172 1 96.69 352 ASP A CA 1
ATOM 2551 C C . ASP A 1 352 ? -24.688 29.984 7.84 1 96.69 352 ASP A C 1
ATOM 2553 O O . ASP A 1 352 ? -23.984 29.875 6.84 1 96.69 352 ASP A O 1
ATOM 2557 N N . PRO A 1 353 ? -25.844 30.594 7.75 1 96.75 353 PRO A N 1
ATOM 2558 C CA . PRO A 1 353 ? -26.375 31.125 6.492 1 96.75 353 PRO A CA 1
ATOM 2559 C C . PRO A 1 353 ? -25.438 32.125 5.844 1 96.75 353 PRO A C 1
ATOM 2561 O O . PRO A 1 353 ? -25.422 32.281 4.617 1 96.75 353 PRO A O 1
ATOM 2564 N N . ARG A 1 354 ? -24.688 32.812 6.582 1 97.56 354 ARG A N 1
ATOM 2565 C CA . ARG A 1 354 ? -23.75 33.812 6.039 1 97.56 354 ARG A CA 1
ATOM 2566 C C . ARG A 1 354 ? -22.672 33.125 5.203 1 97.56 354 ARG A C 1
ATOM 2568 O O . ARG A 1 354 ? -22.109 33.719 4.289 1 97.56 354 ARG A O 1
ATOM 2575 N N . ILE A 1 355 ? -22.375 31.906 5.559 1 98 355 ILE A N 1
ATOM 2576 C CA . ILE A 1 355 ? -21.375 31.156 4.805 1 98 355 ILE A CA 1
ATOM 2577 C C . ILE A 1 355 ? -21.844 30.984 3.361 1 98 355 ILE A C 1
ATOM 2579 O O . ILE A 1 355 ? -21.078 31.234 2.426 1 98 355 ILE A O 1
ATOM 2583 N N . ALA A 1 356 ? -23.062 30.578 3.145 1 96.69 356 ALA A N 1
ATOM 2584 C CA . ALA A 1 356 ? -23.609 30.406 1.801 1 96.69 356 ALA A CA 1
ATOM 2585 C C . ALA A 1 356 ? -23.578 31.719 1.016 1 96.69 356 ALA A C 1
ATOM 2587 O O . ALA A 1 356 ? -23.312 31.719 -0.189 1 96.69 356 ALA A O 1
ATOM 2588 N N . GLU A 1 357 ? -23.891 32.781 1.63 1 97.12 357 GLU A N 1
ATOM 2589 C CA . GLU A 1 357 ? -23.859 34.094 0.998 1 97.12 357 GLU A CA 1
ATOM 2590 C C . GLU A 1 357 ? -22.438 34.438 0.515 1 97.12 357 GLU A C 1
ATOM 2592 O O . GLU A 1 357 ? -22.266 34.938 -0.595 1 97.12 357 GLU A O 1
ATOM 2597 N N . TRP A 1 358 ? -21.531 34.125 1.344 1 97.75 358 TRP A N 1
ATOM 2598 C CA . TRP A 1 358 ? -20.141 34.469 0.994 1 97.75 358 TRP A CA 1
ATOM 2599 C C . TRP A 1 358 ? -19.609 33.531 -0.079 1 97.75 358 TRP A C 1
ATOM 2601 O O . TRP A 1 358 ? -18.812 33.938 -0.924 1 97.75 358 TRP A O 1
ATOM 2611 N N . LEU A 1 359 ? -19.969 32.25 -0.037 1 97.94 359 LEU A N 1
ATOM 2612 C CA . LEU A 1 359 ? -19.531 31.328 -1.07 1 97.94 359 LEU A CA 1
ATOM 2613 C C . LEU A 1 359 ? -19.922 31.828 -2.457 1 97.94 359 LEU A C 1
ATOM 2615 O O . LEU A 1 359 ? -19.188 31.609 -3.43 1 97.94 359 LEU A O 1
ATOM 2619 N N . ALA A 1 360 ? -20.969 32.562 -2.504 1 96.94 360 ALA A N 1
ATOM 2620 C CA . ALA A 1 360 ? -21.453 33.125 -3.77 1 96.94 360 ALA A CA 1
ATOM 2621 C C . ALA A 1 360 ? -20.656 34.344 -4.176 1 96.94 360 ALA A C 1
ATOM 2623 O O . ALA A 1 360 ? -20.641 34.719 -5.352 1 96.94 360 ALA A O 1
ATOM 2624 N N . ARG A 1 361 ? -19.984 34.969 -3.223 1 98.25 361 ARG A N 1
ATOM 2625 C CA . ARG A 1 361 ? -19.297 36.25 -3.473 1 98.25 361 ARG A CA 1
ATOM 2626 C C . ARG A 1 361 ? -17.797 36.062 -3.559 1 98.25 361 ARG A C 1
ATOM 2628 O O . ARG A 1 361 ? -17.047 37 -3.801 1 98.25 361 ARG A O 1
ATOM 2635 N N . ILE A 1 362 ? -17.297 34.906 -3.377 1 98.69 362 ILE A N 1
ATOM 2636 C CA . ILE A 1 362 ? -15.891 34.562 -3.529 1 98.69 362 ILE A CA 1
ATOM 2637 C C . ILE A 1 362 ? -15.664 33.906 -4.895 1 98.69 362 ILE A C 1
ATOM 2639 O O . ILE A 1 362 ? -16.266 32.875 -5.207 1 98.69 362 ILE A O 1
ATOM 2643 N N . HIS A 1 363 ? -14.789 34.531 -5.664 1 98.5 363 HIS A N 1
ATOM 2644 C CA . HIS A 1 363 ? -14.555 34.062 -7.031 1 98.5 363 HIS A CA 1
ATOM 2645 C C . HIS A 1 363 ? -13.117 33.625 -7.223 1 98.5 363 HIS A C 1
ATOM 2647 O O . HIS A 1 363 ? -12.18 34.312 -6.859 1 98.5 363 HIS A O 1
ATOM 2653 N N . LEU A 1 364 ? -12.969 32.406 -7.734 1 98.56 364 LEU A N 1
ATOM 2654 C CA . LEU A 1 364 ? -11.656 31.875 -8.07 1 98.56 364 LEU A CA 1
ATOM 2655 C C . LEU A 1 364 ? -11.398 31.984 -9.57 1 98.56 364 LEU A C 1
ATOM 2657 O O . LEU A 1 364 ? -12.305 31.766 -10.383 1 98.56 364 LEU A O 1
ATOM 2661 N N . GLU A 1 365 ? -10.18 32.375 -9.906 1 98.25 365 GLU A N 1
ATOM 2662 C CA . GLU A 1 365 ? -9.742 32.438 -11.305 1 98.25 365 GLU A CA 1
ATOM 2663 C C . GLU A 1 365 ? -8.359 31.828 -11.477 1 98.25 365 GLU A C 1
ATOM 2665 O O . GLU A 1 365 ? -7.402 32.219 -10.82 1 98.25 365 GLU A O 1
ATOM 2670 N N . VAL A 1 366 ? -8.273 30.875 -12.375 1 98 366 VAL A N 1
ATOM 2671 C CA . VAL A 1 366 ? -6.98 30.25 -12.656 1 98 366 VAL A CA 1
ATOM 2672 C C . VAL A 1 366 ? -6.117 31.203 -13.484 1 98 366 VAL A C 1
ATOM 2674 O O . VAL A 1 366 ? -6.531 31.641 -14.555 1 98 366 VAL A O 1
ATOM 2677 N N . ASP A 1 367 ? -5.004 31.531 -12.938 1 97.12 367 ASP A N 1
ATOM 2678 C CA . ASP A 1 367 ? -3.998 32.312 -13.641 1 97.12 367 ASP A CA 1
ATOM 2679 C C . ASP A 1 367 ? -2.887 31.438 -14.195 1 97.12 367 ASP A C 1
ATOM 2681 O O . ASP A 1 367 ? -2.01 30.984 -13.453 1 97.12 367 ASP A O 1
ATOM 2685 N N . GLY A 1 368 ? -2.811 31.25 -15.445 1 94.38 368 GLY A N 1
ATOM 2686 C CA . GLY A 1 368 ? -1.855 30.375 -16.109 1 94.38 368 GLY A CA 1
ATOM 2687 C C . GLY A 1 368 ? -0.417 30.828 -15.945 1 94.38 368 GLY A C 1
ATOM 2688 O O . GLY A 1 368 ? 0.514 30.062 -16.188 1 94.38 368 GLY A O 1
ATOM 2689 N N . GLN A 1 369 ? -0.251 32.031 -15.469 1 94.44 369 GLN A N 1
ATOM 2690 C CA . GLN A 1 369 ? 1.099 32.562 -15.312 1 94.44 369 GLN A CA 1
ATOM 2691 C C . GLN A 1 369 ? 1.681 32.188 -13.953 1 94.44 369 GLN A C 1
ATOM 2693 O O . GLN A 1 369 ? 2.889 32.281 -13.734 1 94.44 369 GLN A O 1
ATOM 2698 N N . LEU A 1 370 ? 0.873 31.734 -13.062 1 94.81 370 LEU A N 1
ATOM 2699 C CA . LEU A 1 370 ? 1.35 31.328 -11.742 1 94.81 370 LEU A CA 1
ATOM 2700 C C . LEU A 1 370 ? 1.954 29.922 -11.797 1 94.81 370 LEU A C 1
ATOM 2702 O O . LEU A 1 370 ? 1.425 29.047 -12.469 1 94.81 370 LEU A O 1
ATOM 2706 N N . SER A 1 371 ? 3.041 29.844 -11.102 1 93 371 SER A N 1
ATOM 2707 C CA . SER A 1 371 ? 3.656 28.531 -10.977 1 93 371 SER A CA 1
ATOM 2708 C C . SER A 1 371 ? 2.777 27.578 -10.164 1 93 371 SER A C 1
ATOM 2710 O O . SER A 1 371 ? 1.976 28.031 -9.344 1 93 371 SER A O 1
ATOM 2712 N N . GLU A 1 372 ? 2.977 26.297 -10.328 1 91.12 372 GLU A N 1
ATOM 2713 C CA . GLU A 1 372 ? 2.213 25.297 -9.594 1 91.12 372 GLU A CA 1
ATOM 2714 C C . GLU A 1 372 ? 2.545 25.344 -8.102 1 91.12 372 GLU A C 1
ATOM 2716 O O . GLU A 1 372 ? 1.772 24.859 -7.273 1 91.12 372 GLU A O 1
ATOM 2721 N N . ASP A 1 373 ? 3.627 25.969 -7.762 1 89.62 373 ASP A N 1
ATOM 2722 C CA . ASP A 1 373 ? 4.027 26.094 -6.367 1 89.62 373 ASP A CA 1
ATOM 2723 C C . ASP A 1 373 ? 3.758 27.5 -5.844 1 89.62 373 ASP A C 1
ATOM 2725 O O . ASP A 1 373 ? 4.102 27.812 -4.703 1 89.62 373 ASP A O 1
ATOM 2729 N N . GLY A 1 374 ? 3.195 28.312 -6.68 1 92.75 374 GLY A N 1
ATOM 2730 C CA . GLY A 1 374 ? 2.961 29.688 -6.297 1 92.75 374 GLY A CA 1
ATOM 2731 C C . GLY A 1 374 ? 1.759 29.859 -5.387 1 92.75 374 GLY A C 1
ATOM 2732 O O . GLY A 1 374 ? 0.768 29.141 -5.516 1 92.75 374 GLY A O 1
ATOM 2733 N N . GLU A 1 375 ? 1.87 30.844 -4.516 1 97 375 GLU A N 1
ATOM 2734 C CA . GLU A 1 375 ? 0.76 31.188 -3.625 1 97 375 GLU A CA 1
ATOM 2735 C C . GLU A 1 375 ? -0.281 32.031 -4.34 1 97 375 GLU A C 1
ATOM 2737 O O . GLU A 1 375 ? 0.048 32.781 -5.27 1 97 375 GLU A O 1
ATOM 2742 N N . PRO A 1 376 ? -1.517 31.984 -3.965 1 98.19 376 PRO A N 1
ATOM 2743 C CA . PRO A 1 376 ? -2.576 32.75 -4.637 1 98.19 376 PRO A CA 1
ATOM 2744 C C . PRO A 1 376 ? -2.561 34.219 -4.277 1 98.19 376 PRO A C 1
ATOM 2746 O O . PRO A 1 376 ? -2.033 34.594 -3.229 1 98.19 376 PRO A O 1
ATOM 2749 N N . TRP A 1 377 ? -3.15 35.031 -5.184 1 98.56 377 TRP A N 1
ATOM 2750 C CA . TRP A 1 377 ? -3.43 36.438 -4.953 1 98.56 377 TRP A CA 1
ATOM 2751 C C . TRP A 1 377 ? -4.879 36.625 -4.527 1 98.56 377 TRP A C 1
ATOM 2753 O O . TRP A 1 377 ? -5.797 36.094 -5.137 1 98.56 377 TRP A O 1
ATOM 2763 N N . VAL A 1 378 ? -5.02 37.438 -3.479 1 98.81 378 VAL A N 1
ATOM 2764 C CA . VAL A 1 378 ? -6.359 37.75 -2.99 1 98.81 378 VAL A CA 1
ATOM 2765 C C . VAL A 1 378 ? -6.645 39.25 -3.188 1 98.81 378 VAL A C 1
ATOM 2767 O O . VAL A 1 378 ? -5.828 40.094 -2.826 1 98.81 378 VAL A O 1
ATOM 2770 N N . ARG A 1 379 ? -7.77 39.5 -3.73 1 98.75 379 ARG A N 1
ATOM 2771 C CA . ARG A 1 379 ? -8.25 40.875 -3.885 1 98.75 379 ARG A CA 1
ATOM 2772 C C . ARG A 1 379 ? -9.578 41.062 -3.156 1 98.75 379 ARG A C 1
ATOM 2774 O O . ARG A 1 379 ? -10.5 40.281 -3.311 1 98.75 379 ARG A O 1
ATOM 2781 N N . VAL A 1 380 ? -9.641 42.156 -2.379 1 98.69 380 VAL A N 1
ATOM 2782 C CA . VAL A 1 380 ? -10.859 42.5 -1.661 1 98.69 380 VAL A CA 1
ATOM 2783 C C . VAL A 1 380 ? -11.414 43.812 -2.203 1 98.69 380 VAL A C 1
ATOM 2785 O O . VAL A 1 380 ? -10.672 44.781 -2.354 1 98.69 380 VAL A O 1
ATOM 2788 N N . ARG A 1 381 ? -12.695 43.719 -2.52 1 98.5 381 ARG A N 1
ATOM 2789 C CA . ARG A 1 381 ? -13.422 44.938 -2.865 1 98.5 381 ARG A CA 1
ATOM 2790 C C . ARG A 1 381 ? -14.461 45.281 -1.804 1 98.5 381 ARG A C 1
ATOM 2792 O O . ARG A 1 381 ? -15.242 44.406 -1.392 1 98.5 381 ARG A O 1
ATOM 2799 N N . THR A 1 382 ? -14.461 46.562 -1.408 1 98.19 382 THR A N 1
ATOM 2800 C CA . THR A 1 382 ? -15.406 47 -0.388 1 98.19 382 THR A CA 1
ATOM 2801 C C . THR A 1 382 ? -16.656 47.594 -1.029 1 98.19 382 THR A C 1
ATOM 2803 O O . THR A 1 382 ? -16.672 47.906 -2.225 1 98.19 382 THR A O 1
ATOM 2806 N N . VAL A 1 383 ? -17.672 47.75 -0.2 1 97.5 383 VAL A N 1
ATOM 2807 C CA . VAL A 1 383 ? -18.969 48.25 -0.668 1 97.5 383 VAL A CA 1
ATOM 2808 C C . VAL A 1 383 ? -18.812 49.688 -1.115 1 97.5 383 VAL A C 1
ATOM 2810 O O . VAL A 1 383 ? -19.5 50.156 -2.037 1 97.5 383 VAL A O 1
ATOM 2813 N N . ASP A 1 384 ? -17.891 50.438 -0.543 1 97.12 384 ASP A N 1
ATOM 2814 C CA . ASP A 1 384 ? -17.703 51.844 -0.875 1 97.12 384 ASP A CA 1
ATOM 2815 C C . ASP A 1 384 ? -16.734 52 -2.053 1 97.12 384 ASP A C 1
ATOM 2817 O O . ASP A 1 384 ? -16.344 53.125 -2.393 1 97.12 384 ASP A O 1
ATOM 2821 N N . GLY A 1 385 ? -16.234 50.938 -2.59 1 96.5 385 GLY A N 1
ATOM 2822 C CA . GLY A 1 385 ? -15.523 50.969 -3.859 1 96.5 385 GLY A CA 1
ATOM 2823 C C . GLY A 1 385 ? -14.023 50.844 -3.713 1 96.5 385 GLY A C 1
ATOM 2824 O O . GLY A 1 385 ? -13.305 50.75 -4.707 1 96.5 385 GLY A O 1
ATOM 2825 N N . ARG A 1 386 ? -13.453 50.812 -2.543 1 97.81 386 ARG A N 1
ATOM 2826 C CA . ARG A 1 386 ? -12.023 50.625 -2.332 1 97.81 386 ARG A CA 1
ATOM 2827 C C . ARG A 1 386 ? -11.617 49.156 -2.639 1 97.81 386 ARG A C 1
ATOM 2829 O O . ARG A 1 386 ? -12.438 48.25 -2.543 1 97.81 386 ARG A O 1
ATOM 2836 N N . GLU A 1 387 ? -10.344 49.031 -3.086 1 97.62 387 GLU A N 1
ATOM 2837 C CA . GLU A 1 387 ? -9.812 47.719 -3.391 1 97.62 387 GLU A CA 1
ATOM 2838 C C . GLU A 1 387 ? -8.359 47.562 -2.932 1 97.62 387 GLU A C 1
ATOM 2840 O O . GLU A 1 387 ? -7.621 48.562 -2.895 1 97.62 387 GLU A O 1
ATOM 2845 N N . ALA A 1 388 ? -8.008 46.438 -2.605 1 98.5 388 ALA A N 1
ATOM 2846 C CA . ALA A 1 388 ? -6.625 46.094 -2.293 1 98.5 388 ALA A CA 1
ATOM 2847 C C . ALA A 1 388 ? -6.348 44.625 -2.633 1 98.5 388 ALA A C 1
ATOM 2849 O O . ALA A 1 388 ? -7.262 43.781 -2.639 1 98.5 388 ALA A O 1
ATOM 2850 N N . ARG A 1 389 ? -5.117 44.344 -2.977 1 98.44 389 ARG A N 1
ATOM 2851 C CA . ARG A 1 389 ? -4.695 43 -3.354 1 98.44 389 ARG A CA 1
ATOM 2852 C C . ARG A 1 389 ? -3.402 42.625 -2.646 1 98.44 389 ARG A C 1
ATOM 2854 O O . ARG A 1 389 ? -2.531 43.469 -2.43 1 98.44 389 ARG A O 1
ATOM 2861 N N . LEU A 1 390 ? -3.271 41.312 -2.312 1 98.62 390 LEU A N 1
ATOM 2862 C CA . LEU A 1 390 ? -2.098 40.875 -1.57 1 98.62 390 LEU A CA 1
ATOM 2863 C C . LEU A 1 390 ? -1.827 39.406 -1.815 1 98.62 390 LEU A C 1
ATOM 2865 O O . LEU A 1 390 ? -2.762 38.594 -1.904 1 98.62 390 LEU A O 1
ATOM 2869 N N . CYS A 1 391 ? -0.599 39.031 -2.051 1 98.44 391 CYS A N 1
ATOM 2870 C CA . CYS A 1 391 ? -0.109 37.656 -2.029 1 98.44 391 CYS A CA 1
ATOM 2871 C C . CYS A 1 391 ? 0.837 37.438 -0.855 1 98.44 391 CYS A C 1
ATOM 2873 O O . CYS A 1 391 ? 1.873 38.094 -0.753 1 98.44 391 CYS A O 1
ATOM 2875 N N . VAL A 1 392 ? 0.491 36.625 0.071 1 98.38 392 VAL A N 1
ATOM 2876 C CA . VAL A 1 392 ? 1.365 36.25 1.177 1 98.38 392 VAL A CA 1
ATOM 2877 C C . VAL A 1 392 ? 2.244 35.062 0.763 1 98.38 392 VAL A C 1
ATOM 2879 O O . VAL A 1 392 ? 1.781 33.938 0.714 1 98.38 392 VAL A O 1
ATOM 2882 N N . GLU A 1 393 ? 3.475 35.25 0.596 1 96.62 393 GLU A N 1
ATOM 2883 C CA . GLU A 1 393 ? 4.391 34.25 0.077 1 96.62 393 GLU A CA 1
ATOM 2884 C C . GLU A 1 393 ? 4.773 33.25 1.159 1 96.62 393 GLU A C 1
ATOM 2886 O O . GLU A 1 393 ? 5.047 32.062 0.863 1 96.62 393 GLU A O 1
ATOM 2891 N N . VAL A 1 394 ? 4.871 33.719 2.375 1 97.62 394 VAL A N 1
ATOM 2892 C CA . VAL A 1 394 ? 5.246 32.875 3.51 1 97.62 394 VAL A CA 1
ATOM 2893 C C . VAL A 1 394 ? 4.121 32.875 4.543 1 97.62 394 VAL A C 1
ATOM 2895 O O . VAL A 1 394 ? 4.129 33.688 5.473 1 97.62 394 VAL A O 1
ATOM 2898 N N . PRO A 1 395 ? 3.215 31.984 4.445 1 97.62 395 PRO A N 1
ATOM 2899 C CA . PRO A 1 395 ? 2.07 31.984 5.359 1 97.62 395 PRO A CA 1
ATOM 2900 C C . PRO A 1 395 ? 2.469 31.672 6.805 1 97.62 395 PRO A C 1
ATOM 2902 O O . PRO A 1 395 ? 3.555 31.141 7.051 1 97.62 395 PRO A O 1
ATOM 2905 N N . LEU A 1 396 ? 1.585 32.094 7.723 1 97.88 396 LEU A N 1
ATOM 2906 C CA . LEU A 1 396 ? 1.787 31.812 9.133 1 97.88 396 LEU A CA 1
ATOM 2907 C C . LEU A 1 396 ? 1.952 30.312 9.367 1 97.88 396 LEU A C 1
ATOM 2909 O O . LEU A 1 396 ? 1.204 29.516 8.805 1 97.88 396 LEU A O 1
ATOM 2913 N N . GLY A 1 397 ? 2.918 29.922 10.203 1 97.81 397 GLY A N 1
ATOM 2914 C CA . GLY A 1 397 ? 3.201 28.531 10.508 1 97.81 397 GLY A CA 1
ATOM 2915 C C . GLY A 1 397 ? 4.375 27.969 9.727 1 97.81 397 GLY A C 1
ATOM 2916 O O . GLY A 1 397 ? 4.93 26.938 10.078 1 97.81 397 GLY A O 1
ATOM 2917 N N . ALA A 1 398 ? 4.738 28.672 8.602 1 97 398 ALA A N 1
ATOM 2918 C CA . ALA A 1 398 ? 5.922 28.297 7.832 1 97 398 ALA A CA 1
ATOM 2919 C C . ALA A 1 398 ? 7.199 28.641 8.594 1 97 398 ALA A C 1
ATOM 2921 O O . ALA A 1 398 ? 7.188 29.484 9.492 1 97 398 ALA A O 1
ATOM 2922 N N . PRO A 1 399 ? 8.305 28.016 8.25 1 94.06 399 PRO A N 1
ATOM 2923 C CA . PRO A 1 399 ? 9.562 28.281 8.953 1 94.06 399 PRO A CA 1
ATOM 2924 C C . PRO A 1 399 ? 9.953 29.766 8.898 1 94.06 399 PRO A C 1
ATOM 2926 O O . PRO A 1 399 ? 10.516 30.297 9.859 1 94.06 399 PRO A O 1
ATOM 2929 N N . GLY A 1 400 ? 9.664 30.406 7.816 1 95.31 400 GLY A N 1
ATOM 2930 C CA . GLY A 1 400 ? 9.977 31.828 7.695 1 95.31 400 GLY A CA 1
ATOM 2931 C C . GLY A 1 400 ? 8.992 32.719 8.422 1 95.31 400 GLY A C 1
ATOM 2932 O O . GLY A 1 400 ? 9.203 33.938 8.531 1 95.31 400 GLY A O 1
ATOM 2933 N N . ASN A 1 401 ? 7.957 32.219 8.883 1 97.69 401 ASN A N 1
ATOM 2934 C CA . ASN A 1 401 ? 6.891 32.844 9.648 1 97.69 401 ASN A CA 1
ATOM 2935 C C . ASN A 1 401 ? 6.262 31.891 10.648 1 97.69 401 ASN A C 1
ATOM 2937 O O . ASN A 1 401 ? 5.07 31.594 10.562 1 97.69 401 ASN A O 1
ATOM 2941 N N . PRO A 1 402 ? 7.066 31.484 11.641 1 97.69 402 PRO A N 1
ATOM 2942 C CA . PRO A 1 402 ? 6.625 30.406 12.539 1 97.69 402 PRO A CA 1
ATOM 2943 C C . PRO A 1 402 ? 5.617 30.875 13.578 1 97.69 402 PRO A C 1
ATOM 2945 O O . PRO A 1 402 ? 5.57 32.062 13.898 1 97.69 402 PRO A O 1
ATOM 2948 N N . LEU A 1 403 ? 4.805 29.969 14.078 1 98.12 403 LEU A N 1
ATOM 2949 C CA . LEU A 1 403 ? 4.051 30.25 15.297 1 98.12 403 LEU A CA 1
ATOM 2950 C C . LEU A 1 403 ? 4.992 30.531 16.469 1 98.12 403 LEU A C 1
ATOM 2952 O O . LEU A 1 403 ? 6.031 29.875 16.594 1 98.12 403 LEU A O 1
ATOM 2956 N N . SER A 1 404 ? 4.609 31.469 17.297 1 98 404 SER A N 1
ATOM 2957 C CA . SER A 1 404 ? 5.336 31.625 18.547 1 98 404 SER A CA 1
ATOM 2958 C C . SER A 1 404 ? 5.152 30.406 19.453 1 98 404 SER A C 1
ATOM 2960 O O . SER A 1 404 ? 4.227 29.625 19.25 1 98 404 SER A O 1
ATOM 2962 N N . ASP A 1 405 ? 6.066 30.266 20.359 1 98.06 405 ASP A N 1
ATOM 2963 C CA . ASP A 1 405 ? 5.914 29.172 21.312 1 98.06 405 ASP A CA 1
ATOM 2964 C C . ASP A 1 405 ? 4.578 29.25 22.047 1 98.06 405 ASP A C 1
ATOM 2966 O O . ASP A 1 405 ? 3.916 28.234 22.266 1 98.06 405 ASP A O 1
ATOM 2970 N N . ALA A 1 406 ? 4.238 30.438 22.406 1 98.25 406 ALA A N 1
ATOM 2971 C CA . ALA A 1 406 ? 2.967 30.656 23.078 1 98.25 406 ALA A CA 1
ATOM 2972 C C . ALA A 1 406 ? 1.793 30.234 22.203 1 98.25 406 ALA A C 1
ATOM 2974 O O . ALA A 1 406 ? 0.846 29.609 22.688 1 98.25 406 ALA A O 1
ATOM 2975 N N . ALA A 1 407 ? 1.818 30.625 20.922 1 98.06 407 ALA A N 1
ATOM 2976 C CA . ALA A 1 407 ? 0.755 30.266 19.984 1 98.06 407 ALA A CA 1
ATOM 2977 C C . ALA A 1 407 ? 0.707 28.75 19.781 1 98.06 407 ALA A C 1
ATOM 2979 O O . ALA A 1 407 ? -0.373 28.172 19.641 1 98.06 407 ALA A O 1
ATOM 2980 N N . LEU A 1 408 ? 1.83 28.141 19.703 1 98.56 408 LEU A N 1
ATOM 2981 C CA . LEU A 1 408 ? 1.909 26.688 19.547 1 98.56 408 LEU A CA 1
ATOM 2982 C C . LEU A 1 408 ? 1.321 25.969 20.766 1 98.56 408 LEU A C 1
ATOM 2984 O O . LEU A 1 408 ? 0.592 24.984 20.625 1 98.56 408 LEU A O 1
ATOM 2988 N N . GLU A 1 409 ? 1.669 26.453 21.984 1 98.69 409 GLU A N 1
ATOM 2989 C CA . GLU A 1 409 ? 1.124 25.891 23.203 1 98.69 409 GLU A CA 1
ATOM 2990 C C . GLU A 1 409 ? -0.391 26.047 23.266 1 98.69 409 GLU A C 1
ATOM 2992 O O . GLU A 1 409 ? -1.106 25.141 23.688 1 98.69 409 GLU A O 1
ATOM 2997 N N . GLU A 1 410 ? -0.843 27.219 22.859 1 98.06 410 GLU A N 1
ATOM 2998 C CA . GLU A 1 410 ? -2.283 27.453 22.812 1 98.06 410 GLU A CA 1
ATOM 2999 C C . GLU A 1 410 ? -2.965 26.469 21.859 1 98.06 410 GLU A C 1
ATOM 3001 O O . GLU A 1 410 ? -4.02 25.906 22.188 1 98.06 410 GLU A O 1
ATOM 3006 N N . LYS A 1 411 ? -2.383 26.312 20.672 1 98.06 411 LYS A N 1
ATOM 3007 C CA . LYS A 1 411 ? -2.9 25.328 19.719 1 98.06 411 LYS A CA 1
ATOM 3008 C C . LYS A 1 411 ? -2.92 23.922 20.344 1 98.06 411 LYS A C 1
ATOM 3010 O O . LYS A 1 411 ? -3.922 23.219 20.25 1 98.06 411 LYS A O 1
ATOM 3015 N N . PHE A 1 412 ? -1.809 23.594 21.031 1 98.56 412 PHE A N 1
ATOM 3016 C CA . PHE A 1 412 ? -1.684 22.281 21.656 1 98.56 412 PHE A CA 1
ATOM 3017 C C . PHE A 1 412 ? -2.793 22.062 22.672 1 98.56 412 PHE A C 1
ATOM 3019 O O . PHE A 1 412 ? -3.482 21.031 22.625 1 98.56 412 PHE A O 1
ATOM 3026 N N . PHE A 1 413 ? -3.006 22.953 23.5 1 98.06 413 PHE A N 1
ATOM 3027 C CA . PHE A 1 413 ? -4.008 22.812 24.562 1 98.06 413 PHE A CA 1
ATOM 3028 C C . PHE A 1 413 ? -5.41 22.781 23.969 1 98.06 413 PHE A C 1
ATOM 3030 O O . PHE A 1 413 ? -6.258 22 24.391 1 98.06 413 PHE A O 1
ATOM 3037 N N . SER A 1 414 ? -5.645 23.672 22.953 1 96.81 414 SER A N 1
ATOM 3038 C CA . SER A 1 414 ? -6.965 23.703 22.328 1 96.81 414 SER A CA 1
ATOM 3039 C C . SER A 1 414 ? -7.324 22.359 21.703 1 96.81 414 SER A C 1
ATOM 3041 O O . SER A 1 414 ? -8.5 22.016 21.609 1 96.81 414 SER A O 1
ATOM 3043 N N . LEU A 1 415 ? -6.336 21.594 21.359 1 97.25 415 LEU A N 1
ATOM 3044 C CA . LEU A 1 415 ? -6.539 20.297 20.703 1 97.25 415 LEU A CA 1
ATOM 3045 C C . LEU A 1 415 ? -6.5 19.172 21.734 1 97.25 415 LEU A C 1
ATOM 3047 O O . LEU A 1 415 ? -7.441 18.375 21.812 1 97.25 415 LEU A O 1
ATOM 3051 N N . ALA A 1 416 ? -5.488 19.109 22.562 1 97.62 416 ALA A N 1
ATOM 3052 C CA . ALA A 1 416 ? -5.238 18.016 23.484 1 97.62 416 ALA A CA 1
ATOM 3053 C C . ALA A 1 416 ? -6.371 17.891 24.5 1 97.62 416 ALA A C 1
ATOM 3055 O O . ALA A 1 416 ? -6.727 16.781 24.906 1 97.62 416 ALA A O 1
ATOM 3056 N N . LEU A 1 417 ? -6.996 19 24.938 1 96.19 417 LEU A N 1
ATOM 3057 C CA . LEU A 1 417 ? -7.996 19 26 1 96.19 417 LEU A CA 1
ATOM 3058 C C . LEU A 1 417 ? -9.312 18.391 25.5 1 96.19 417 LEU A C 1
ATOM 3060 O O . LEU A 1 417 ? -10.203 18.109 26.312 1 96.19 417 LEU A O 1
ATOM 3064 N N . ARG A 1 418 ? -9.367 18.141 24.234 1 93.19 418 ARG A N 1
ATOM 3065 C CA . ARG A 1 418 ? -10.523 17.438 23.688 1 93.19 418 ARG A CA 1
ATOM 3066 C C . ARG A 1 418 ? -10.484 15.961 24.047 1 93.19 418 ARG A C 1
ATOM 3068 O O . ARG A 1 418 ? -11.508 15.266 23.984 1 93.19 418 ARG A O 1
ATOM 3075 N N . ALA A 1 419 ? -9.273 15.461 24.438 1 95.25 419 ALA A N 1
ATOM 3076 C CA . ALA A 1 419 ? -9.125 14.016 24.609 1 95.25 419 ALA A CA 1
ATOM 3077 C C . ALA A 1 419 ? -8.594 13.672 26 1 95.25 419 ALA A C 1
ATOM 3079 O O . ALA A 1 419 ? -8.867 12.594 26.516 1 95.25 419 ALA A O 1
ATOM 3080 N N . ILE A 1 420 ? -7.793 14.562 26.578 1 96.38 420 ILE A N 1
ATOM 3081 C CA . ILE A 1 420 ? -7.16 14.25 27.859 1 96.38 420 ILE A CA 1
ATOM 3082 C C . ILE A 1 420 ? -7.355 15.406 28.828 1 96.38 420 ILE A C 1
ATOM 3084 O O . ILE A 1 420 ? -7.727 16.516 28.422 1 96.38 420 ILE A O 1
ATOM 3088 N N . SER A 1 421 ? -7.09 15.148 30.125 1 96.06 421 SER A N 1
ATOM 3089 C CA . SER A 1 421 ? -7.266 16.172 31.156 1 96.06 421 SER A CA 1
ATOM 3090 C C . SER A 1 421 ? -6.195 17.25 31.047 1 96.06 421 SER A C 1
ATOM 3092 O O . SER A 1 421 ? -5.152 17.047 30.422 1 96.06 421 SER A O 1
ATOM 3094 N N . ARG A 1 422 ? -6.426 18.406 31.609 1 97 422 ARG A N 1
ATOM 3095 C CA . ARG A 1 422 ? -5.473 19.5 31.625 1 97 422 ARG A CA 1
ATOM 3096 C C . ARG A 1 422 ? -4.164 19.094 32.281 1 97 422 ARG A C 1
ATOM 3098 O O . ARG A 1 422 ? -3.082 19.438 31.812 1 97 422 ARG A O 1
ATOM 3105 N N . GLU A 1 423 ? -4.273 18.281 33.344 1 96.94 423 GLU A N 1
ATOM 3106 C CA . GLU A 1 423 ? -3.084 17.812 34.062 1 96.94 423 GLU A CA 1
ATOM 3107 C C . GLU A 1 423 ? -2.199 16.969 33.156 1 96.94 423 GLU A C 1
ATOM 3109 O O . GLU A 1 423 ? -0.979 17.141 33.125 1 96.94 423 GLU A O 1
ATOM 3114 N N . ARG A 1 424 ? -2.803 16.094 32.469 1 97.12 424 ARG A N 1
ATOM 3115 C CA . ARG A 1 424 ? -2.055 15.227 31.547 1 97.12 424 ARG A CA 1
ATOM 3116 C C . ARG A 1 424 ? -1.448 16.031 30.406 1 97.12 424 ARG A C 1
ATOM 3118 O O . ARG A 1 424 ? -0.311 15.781 30 1 97.12 424 ARG A O 1
ATOM 3125 N N . ALA A 1 425 ? -2.225 16.969 29.875 1 98.25 425 ALA A N 1
ATOM 3126 C CA . ALA A 1 425 ? -1.73 17.812 28.797 1 98.25 425 ALA A CA 1
ATOM 3127 C C . ALA A 1 425 ? -0.524 18.625 29.234 1 98.25 425 ALA A C 1
ATOM 3129 O O . ALA A 1 425 ? 0.445 18.781 28.5 1 98.25 425 ALA A O 1
ATOM 3130 N N . GLU A 1 426 ? -0.592 19.203 30.422 1 98.38 426 GLU A N 1
ATOM 3131 C CA . GLU A 1 426 ? 0.516 19.984 30.969 1 98.38 426 GLU A CA 1
ATOM 3132 C C . GLU A 1 426 ? 1.754 19.109 31.172 1 98.38 426 GLU A C 1
ATOM 3134 O O . GLU A 1 426 ? 2.873 19.531 30.875 1 98.38 426 GLU A O 1
ATOM 3139 N N . THR A 1 427 ? 1.506 17.906 31.688 1 98.25 427 THR A N 1
ATOM 3140 C CA . THR A 1 427 ? 2.607 16.969 31.875 1 98.25 427 THR A CA 1
ATOM 3141 C C . THR A 1 427 ? 3.256 16.609 30.547 1 98.25 427 THR A C 1
ATOM 3143 O O . THR A 1 427 ? 4.484 16.578 30.438 1 98.25 427 THR A O 1
ATOM 3146 N N . LEU A 1 428 ? 2.441 16.344 29.578 1 98.5 428 LEU A N 1
ATOM 3147 C CA . LEU A 1 428 ? 2.945 16.016 28.25 1 98.5 428 LEU A CA 1
ATOM 3148 C C . LEU A 1 428 ? 3.736 17.188 27.656 1 98.5 428 LEU A C 1
ATOM 3150 O O . LEU A 1 428 ? 4.824 16.984 27.109 1 98.5 428 LEU A O 1
ATOM 3154 N N . LEU A 1 429 ? 3.199 18.391 27.75 1 98.69 429 LEU A N 1
ATOM 3155 C CA . LEU A 1 429 ? 3.854 19.594 27.234 1 98.69 429 LEU A CA 1
ATOM 3156 C C . LEU A 1 429 ? 5.223 19.781 27.875 1 98.69 429 LEU A C 1
ATOM 3158 O O . LEU A 1 429 ? 6.211 20.047 27.188 1 98.69 429 LEU A O 1
ATOM 3162 N N . GLU A 1 430 ? 5.301 19.625 29.156 1 98.5 430 GLU A N 1
ATOM 3163 C CA . GLU A 1 430 ? 6.559 19.797 29.891 1 98.5 430 GLU A CA 1
ATOM 3164 C C . GLU A 1 430 ? 7.594 18.766 29.438 1 98.5 430 GLU A C 1
ATOM 3166 O O . GLU A 1 430 ? 8.758 19.109 29.203 1 98.5 430 GLU A O 1
ATOM 3171 N N . ASN A 1 431 ? 7.168 17.531 29.359 1 98.56 431 ASN A N 1
ATOM 3172 C CA . ASN A 1 431 ? 8.07 16.469 28.906 1 98.56 431 ASN A CA 1
ATOM 3173 C C . ASN A 1 431 ? 8.57 16.719 27.5 1 98.56 431 ASN A C 1
ATOM 3175 O O . ASN A 1 431 ? 9.742 16.484 27.203 1 98.56 431 ASN A O 1
ATOM 3179 N N . LEU A 1 432 ? 7.715 17.219 26.625 1 98.75 432 LEU A N 1
ATOM 3180 C CA . LEU A 1 432 ? 8.078 17.406 25.219 1 98.75 432 LEU A CA 1
ATOM 3181 C C . LEU A 1 432 ? 9.039 18.578 25.062 1 98.75 432 LEU A C 1
ATOM 3183 O O . LEU A 1 432 ? 9.93 18.547 24.203 1 98.75 432 LEU A O 1
ATOM 3187 N N . TRP A 1 433 ? 8.867 19.656 25.844 1 98.5 433 TRP A N 1
ATOM 3188 C CA . TRP A 1 433 ? 9.789 20.797 25.781 1 98.5 433 TRP A CA 1
ATOM 3189 C C . TRP A 1 433 ? 11.164 20.406 26.312 1 98.5 433 TRP A C 1
ATOM 3191 O O . TRP A 1 433 ? 12.18 20.984 25.922 1 98.5 433 TRP A O 1
ATOM 3201 N N . ARG A 1 434 ? 11.273 19.344 27.141 1 98.25 434 ARG A N 1
ATOM 3202 C CA . ARG A 1 434 ? 12.555 18.859 27.672 1 98.25 434 ARG A CA 1
ATOM 3203 C C . ARG A 1 434 ? 12.891 17.484 27.109 1 98.25 434 ARG A C 1
ATOM 3205 O O . ARG A 1 434 ? 13.57 16.688 27.766 1 98.25 434 ARG A O 1
ATOM 3212 N N . LEU A 1 435 ? 12.43 17.234 26.016 1 98.75 435 LEU A N 1
ATOM 3213 C CA . LEU A 1 435 ? 12.469 15.898 25.422 1 98.75 435 LEU A CA 1
ATOM 3214 C C . LEU A 1 435 ? 13.898 15.375 25.375 1 98.75 435 LEU A C 1
ATOM 3216 O O . LEU A 1 435 ? 14.156 14.211 25.703 1 98.75 435 LEU A O 1
ATOM 3220 N N . GLU A 1 436 ? 14.922 16.219 24.922 1 98.44 436 GLU A N 1
ATOM 3221 C CA . GLU A 1 436 ? 16.297 15.75 24.75 1 98.44 436 GLU A CA 1
ATOM 3222 C C . GLU A 1 436 ? 16.953 15.43 26.094 1 98.44 436 GLU A C 1
ATOM 3224 O O . GLU A 1 436 ? 18 14.797 26.141 1 98.44 436 GLU A O 1
ATOM 3229 N N . GLN A 1 437 ? 16.25 15.773 27.188 1 98.31 437 GLN A N 1
ATOM 3230 C CA . GLN A 1 437 ? 16.781 15.539 28.516 1 98.31 437 GLN A CA 1
ATOM 3231 C C . GLN A 1 437 ? 16.219 14.258 29.125 1 98.31 437 GLN A C 1
ATOM 3233 O O . GLN A 1 437 ? 16.688 13.797 30.156 1 98.31 437 GLN A O 1
ATOM 3238 N N . LEU A 1 438 ? 15.258 13.695 28.5 1 98.5 438 LEU A N 1
ATOM 3239 C CA . LEU A 1 438 ? 14.609 12.516 29.047 1 98.5 438 LEU A CA 1
ATOM 3240 C C . LEU A 1 438 ? 15.492 11.281 28.875 1 98.5 438 LEU A C 1
ATOM 3242 O O . LEU A 1 438 ? 16.031 11.039 27.797 1 98.5 438 LEU A O 1
ATOM 3246 N N . GLU A 1 439 ? 15.578 10.492 29.906 1 97.81 439 GLU A N 1
ATOM 3247 C CA . GLU A 1 439 ? 16.328 9.234 29.875 1 97.81 439 GLU A CA 1
ATOM 3248 C C . GLU A 1 439 ? 15.539 8.156 29.125 1 97.81 439 GLU A C 1
ATOM 3250 O O . GLU A 1 439 ? 16.125 7.262 28.516 1 97.81 439 GLU A O 1
ATOM 3255 N N . SER A 1 440 ? 14.242 8.297 29.328 1 98.19 440 SER A N 1
ATOM 3256 C CA . SER A 1 440 ? 13.352 7.375 28.625 1 98.19 440 SER A CA 1
ATOM 3257 C C . SER A 1 440 ? 12.078 8.078 28.172 1 98.19 440 SER A C 1
ATOM 3259 O O . SER A 1 440 ? 11.43 8.781 28.953 1 98.19 440 SER A O 1
ATOM 3261 N N . VAL A 1 441 ? 11.727 7.852 26.922 1 98.12 441 VAL A N 1
ATOM 3262 C CA . VAL A 1 441 ? 10.555 8.516 26.375 1 98.12 441 VAL A CA 1
ATOM 3263 C C . VAL A 1 441 ? 9.297 7.719 26.719 1 98.12 441 VAL A C 1
ATOM 3265 O O . VAL A 1 441 ? 8.18 8.109 26.375 1 98.12 441 VAL A O 1
ATOM 3268 N N . ALA A 1 442 ? 9.43 6.613 27.5 1 96.12 442 ALA A N 1
ATOM 3269 C CA . ALA A 1 442 ? 8.281 5.852 27.984 1 96.12 442 ALA A CA 1
ATOM 3270 C C . ALA A 1 442 ? 7.367 6.719 28.844 1 96.12 442 ALA A C 1
ATOM 3272 O O . ALA A 1 442 ? 6.168 6.457 28.953 1 96.12 442 ALA A O 1
ATOM 3273 N N . VAL A 1 443 ? 7.891 7.785 29.406 1 96.25 443 VAL A N 1
ATOM 3274 C CA . VAL A 1 443 ? 7.152 8.672 30.312 1 96.25 443 VAL A CA 1
ATOM 3275 C C . VAL A 1 443 ? 6.074 9.414 29.516 1 96.25 443 VAL A C 1
ATOM 3277 O O . VAL A 1 443 ? 5.125 9.938 30.109 1 96.25 443 VAL A O 1
ATOM 3280 N N . LEU A 1 444 ? 6.184 9.43 28.172 1 97.44 444 LEU A N 1
ATOM 3281 C CA . LEU A 1 444 ? 5.215 10.133 27.344 1 97.44 444 LEU A CA 1
ATOM 3282 C C . LEU A 1 444 ? 3.904 9.367 27.266 1 97.44 444 LEU A C 1
ATOM 3284 O O . LEU A 1 444 ? 2.867 9.93 26.906 1 97.44 444 LEU A O 1
ATOM 3288 N N . GLU A 1 445 ? 3.857 8.094 27.531 1 95.25 445 GLU A N 1
ATOM 3289 C CA . GLU A 1 445 ? 2.701 7.234 27.281 1 95.25 445 GLU A CA 1
ATOM 3290 C C . GLU A 1 445 ? 1.567 7.543 28.25 1 95.25 445 GLU A C 1
ATOM 3292 O O . GLU A 1 445 ? 0.401 7.602 27.859 1 95.25 445 GLU A O 1
ATOM 3297 N N . THR A 1 446 ? 1.892 7.695 29.5 1 93.75 446 THR A N 1
ATOM 3298 C CA . THR A 1 446 ? 0.871 7.859 30.531 1 93.75 446 THR A CA 1
ATOM 3299 C C . THR A 1 446 ? 0.008 9.086 30.25 1 93.75 446 THR A C 1
ATOM 3301 O O . THR A 1 446 ? -1.222 9 30.266 1 93.75 446 THR A O 1
ATOM 3304 N N . PRO A 1 447 ? 0.638 10.188 29.969 1 96.31 447 PRO A N 1
ATOM 3305 C CA . PRO A 1 447 ? -0.203 11.367 29.734 1 96.31 447 PRO A CA 1
ATOM 3306 C C . PRO A 1 447 ? -0.986 11.281 28.422 1 96.31 447 PRO A C 1
ATOM 3308 O O . PRO A 1 447 ? -1.938 12.039 28.219 1 96.31 447 PRO A O 1
ATOM 3311 N N . LEU A 1 448 ? -0.631 10.414 27.5 1 96.81 448 LEU A N 1
ATOM 3312 C CA . LEU A 1 448 ? -1.311 10.273 26.219 1 96.81 448 LEU A CA 1
ATOM 3313 C C . LEU A 1 448 ? -2.594 9.461 26.375 1 96.81 448 LEU A C 1
ATOM 3315 O O . LEU A 1 448 ? -3.369 9.336 25.422 1 96.81 448 LEU A O 1
ATOM 3319 N N . GLN A 1 449 ? -2.844 8.922 27.531 1 92.75 449 GLN A N 1
ATOM 3320 C CA . GLN A 1 449 ? -4.016 8.086 27.781 1 92.75 449 GLN A CA 1
ATOM 3321 C C . GLN A 1 449 ? -5.172 8.922 28.328 1 92.75 449 GLN A C 1
ATOM 3323 O O . GLN A 1 449 ? -4.949 9.906 29.047 1 92.75 449 GLN A O 1
ATOM 3328 N N . THR A 1 450 ? -6.41 8.547 27.828 1 81 450 THR A N 1
ATOM 3329 C CA . THR A 1 450 ? -7.578 9.195 28.422 1 81 450 THR A CA 1
ATOM 3330 C C . THR A 1 450 ? -7.809 8.703 29.844 1 81 450 THR A C 1
ATOM 3332 O O . THR A 1 450 ? -7.418 7.586 30.203 1 81 450 THR A O 1
ATOM 3335 N N . PHE A 1 451 ? -8.117 9.617 30.859 1 59.03 451 PHE A N 1
ATOM 3336 C CA . PHE A 1 451 ? -8.5 9.172 32.188 1 59.03 451 PHE A CA 1
ATOM 3337 C C . PHE A 1 451 ? -9.953 8.711 32.219 1 59.03 451 PHE A C 1
ATOM 3339 O O . PHE A 1 451 ? -10.867 9.492 31.938 1 59.03 451 PHE A O 1
ATOM 3346 N N . SER A 1 452 ? -10.438 7.75 31.391 1 52.5 452 SER A N 1
ATOM 3347 C CA . SER A 1 452 ? -11.844 7.445 31.609 1 52.5 452 SER A CA 1
ATOM 3348 C C . SER A 1 452 ? -12.148 7.254 33.094 1 52.5 452 SER A C 1
ATOM 3350 O O . SER A 1 452 ? -11.578 6.371 33.75 1 52.5 452 SER A O 1
ATOM 3352 N N . GLU A 1 453 ? -12.5 8.039 33.812 1 41.84 453 GLU A N 1
ATOM 3353 C CA . GLU A 1 453 ? -13.273 7.742 35 1 41.84 453 GLU A CA 1
ATOM 3354 C C . GLU A 1 453 ? -14.375 6.723 34.719 1 41.84 453 GLU A C 1
ATOM 3356 O O . GLU A 1 453 ? -14.75 5.945 35.594 1 41.84 453 GLU A O 1
ATOM 3361 N N . HIS A 1 454 ? -15.328 6.738 33.656 1 38.06 454 HIS A N 1
ATOM 3362 C CA . HIS A 1 454 ? -16.453 5.84 33.438 1 38.06 454 HIS A CA 1
ATOM 3363 C C . HIS A 1 454 ? -15.977 4.445 33.031 1 38.06 454 HIS A C 1
ATOM 3365 O O . HIS A 1 454 ? -16.781 3.549 32.812 1 38.06 454 HIS A O 1
ATOM 3371 N N . ALA A 1 455 ? -15.016 4.07 32.5 1 33.09 455 ALA A N 1
ATOM 3372 C CA . ALA A 1 455 ? -14.656 2.674 32.281 1 33.09 455 ALA A CA 1
ATOM 3373 C C . ALA A 1 455 ? -14.352 1.966 33.594 1 33.09 455 ALA A C 1
ATOM 3375 O O . ALA A 1 455 ? -14.062 0.768 33.594 1 33.09 455 ALA A O 1
ATOM 3376 N N . LEU A 1 456 ? -14.094 2.598 34.688 1 27.95 456 LEU A N 1
ATOM 3377 C CA . LEU A 1 456 ? -14.141 2.006 36 1 27.95 456 LEU A CA 1
ATOM 3378 C C . LEU A 1 456 ? -15.578 1.929 36.531 1 27.95 456 LEU A C 1
ATOM 3380 O O . LEU A 1 456 ? -15.836 1.417 37.625 1 27.95 456 LEU A O 1
ATOM 3384 N N . LYS A 1 457 ? -16.562 2.719 35.938 1 24.83 457 LYS A N 1
ATOM 3385 C CA . LYS A 1 457 ? -17.891 2.359 36.406 1 24.83 457 LYS A CA 1
ATOM 3386 C C . LYS A 1 457 ? -18.469 1.218 35.562 1 24.83 457 LYS A C 1
ATOM 3388 O O . LYS A 1 457 ? -18.344 1.205 34.344 1 24.83 457 LYS A O 1
ATOM 3393 N N . MET B 1 1 ? -21.625 8.953 -7.008 1 66.12 1 MET B N 1
ATOM 3394 C CA . MET B 1 1 ? -21.125 7.637 -7.406 1 66.12 1 MET B CA 1
ATOM 3395 C C . MET B 1 1 ? -21.266 7.434 -8.914 1 66.12 1 MET B C 1
ATOM 3397 O O . MET B 1 1 ? -22.219 7.922 -9.516 1 66.12 1 MET B O 1
ATOM 3401 N N . THR B 1 2 ? -20.172 6.867 -9.469 1 79.5 2 THR B N 1
ATOM 3402 C CA . THR B 1 2 ? -20.188 6.742 -10.922 1 79.5 2 THR B CA 1
ATOM 3403 C C . THR B 1 2 ? -20.891 5.453 -11.344 1 79.5 2 THR B C 1
ATOM 3405 O O . THR B 1 2 ? -21 4.52 -10.555 1 79.5 2 THR B O 1
ATOM 3408 N N . GLU B 1 3 ? -21.375 5.449 -12.492 1 87.94 3 GLU B N 1
ATOM 3409 C CA . GLU B 1 3 ? -22.141 4.324 -13.023 1 87.94 3 GLU B CA 1
ATOM 3410 C C . GLU B 1 3 ? -21.297 3.051 -13.055 1 87.94 3 GLU B C 1
ATOM 3412 O O . GLU B 1 3 ? -21.781 1.979 -12.672 1 87.94 3 GLU B O 1
ATOM 3417 N N . ARG B 1 4 ? -20.109 3.127 -13.359 1 91.31 4 ARG B N 1
ATOM 3418 C CA . ARG B 1 4 ? -19.266 1.945 -13.5 1 91.31 4 ARG B CA 1
ATOM 3419 C C . ARG B 1 4 ? -18.953 1.336 -12.133 1 91.31 4 ARG B C 1
ATOM 3421 O O . ARG B 1 4 ? -19.016 0.117 -11.961 1 91.31 4 ARG B O 1
ATOM 3428 N N . MET B 1 5 ? -18.562 2.148 -11.18 1 94.06 5 MET B N 1
ATOM 3429 C CA . MET B 1 5 ? -18.281 1.671 -9.828 1 94.06 5 MET B CA 1
ATOM 3430 C C . MET B 1 5 ? -19.516 1.018 -9.219 1 94.06 5 MET B C 1
ATOM 3432 O O . MET B 1 5 ? -19.406 -0.012 -8.547 1 94.06 5 MET B O 1
ATOM 3436 N N . GLN B 1 6 ? -20.641 1.564 -9.477 1 95.25 6 GLN B N 1
ATOM 3437 C CA . GLN B 1 6 ? -21.891 1.012 -8.953 1 95.25 6 GLN B CA 1
ATOM 3438 C C . GLN B 1 6 ? -22.203 -0.335 -9.602 1 95.25 6 GLN B C 1
ATOM 3440 O O . GLN B 1 6 ? -22.672 -1.256 -8.93 1 95.25 6 GLN B O 1
ATOM 3445 N N . ARG B 1 7 ? -21.984 -0.401 -10.875 1 96.25 7 ARG B N 1
ATOM 3446 C CA . ARG B 1 7 ? -22.219 -1.654 -11.586 1 96.25 7 ARG B CA 1
ATOM 3447 C C . ARG B 1 7 ? -21.328 -2.766 -11.047 1 96.25 7 ARG B C 1
ATOM 3449 O O . ARG B 1 7 ? -21.781 -3.893 -10.844 1 96.25 7 ARG B O 1
ATOM 3456 N N . LEU B 1 8 ? -20.078 -2.484 -10.812 1 97.44 8 LEU B N 1
ATOM 3457 C CA . LEU B 1 8 ? -19.156 -3.457 -10.258 1 97.44 8 LEU B CA 1
ATOM 3458 C C . LEU B 1 8 ? -19.594 -3.893 -8.867 1 97.44 8 LEU B C 1
ATOM 3460 O O . LEU B 1 8 ? -19.594 -5.086 -8.555 1 97.44 8 LEU B O 1
ATOM 3464 N N . ALA B 1 9 ? -19.906 -2.895 -8.062 1 98.38 9 ALA B N 1
ATOM 3465 C CA . ALA B 1 9 ? -20.312 -3.186 -6.691 1 98.38 9 ALA B CA 1
ATOM 3466 C C . ALA B 1 9 ? -21.594 -4.027 -6.668 1 98.38 9 ALA B C 1
ATOM 3468 O O . ALA B 1 9 ? -21.703 -4.969 -5.883 1 98.38 9 ALA B O 1
ATOM 3469 N N . ARG B 1 10 ? -22.562 -3.676 -7.527 1 98.19 10 ARG B N 1
ATOM 3470 C CA . ARG B 1 10 ? -23.797 -4.441 -7.613 1 98.19 10 ARG B CA 1
ATOM 3471 C C . ARG B 1 10 ? -23.531 -5.875 -8.047 1 98.19 10 ARG B C 1
ATOM 3473 O O . ARG B 1 10 ? -24.172 -6.809 -7.562 1 98.19 10 ARG B O 1
ATOM 3480 N N . PHE B 1 11 ? -22.719 -6.039 -9 1 98.38 11 PHE B N 1
ATOM 3481 C CA . PHE B 1 11 ? -22.312 -7.367 -9.445 1 98.38 11 PHE B CA 1
ATOM 3482 C C . PHE B 1 11 ? -21.75 -8.188 -8.289 1 98.38 11 PHE B C 1
ATOM 3484 O O . PHE B 1 11 ? -22.109 -9.359 -8.125 1 98.38 11 PHE B O 1
ATOM 3491 N N . CYS B 1 12 ? -20.828 -7.605 -7.477 1 98.5 12 CYS B N 1
ATOM 3492 C CA . CYS B 1 12 ? -20.219 -8.281 -6.336 1 98.5 12 CYS B CA 1
ATOM 3493 C C . CYS B 1 12 ? -21.281 -8.719 -5.332 1 98.5 12 CYS B C 1
ATOM 3495 O O . CYS B 1 12 ? -21.188 -9.805 -4.758 1 98.5 12 CYS B O 1
ATOM 3497 N N . VAL B 1 13 ? -22.266 -7.871 -5.137 1 98.38 13 VAL B N 1
ATOM 3498 C CA . VAL B 1 13 ? -23.25 -8.07 -4.074 1 98.38 13 VAL B CA 1
ATOM 3499 C C . VAL B 1 13 ? -24.344 -9.031 -4.551 1 98.38 13 VAL B C 1
ATOM 3501 O O . VAL B 1 13 ? -24.797 -9.883 -3.789 1 98.38 13 VAL B O 1
ATOM 3504 N N . GLU B 1 14 ? -24.688 -8.992 -5.84 1 98.06 14 GLU B N 1
ATOM 3505 C CA . GLU B 1 14 ? -25.922 -9.625 -6.297 1 98.06 14 GLU B CA 1
ATOM 3506 C C . GLU B 1 14 ? -25.641 -10.961 -6.98 1 98.06 14 GLU B C 1
ATOM 3508 O O . GLU B 1 14 ? -26.531 -11.789 -7.125 1 98.06 14 GLU B O 1
ATOM 3513 N N . THR B 1 15 ? -24.453 -11.188 -7.438 1 98.38 15 THR B N 1
ATOM 3514 C CA . THR B 1 15 ? -24.125 -12.453 -8.086 1 98.38 15 THR B CA 1
ATOM 3515 C C . THR B 1 15 ? -24.297 -13.617 -7.109 1 98.38 15 THR B C 1
ATOM 3517 O O . THR B 1 15 ? -23.766 -13.578 -5.996 1 98.38 15 THR B O 1
ATOM 3520 N N . GLY B 1 16 ? -25.047 -14.602 -7.508 1 98.12 16 GLY B N 1
ATOM 3521 C CA . GLY B 1 16 ? -25.219 -15.797 -6.699 1 98.12 16 GLY B CA 1
ATOM 3522 C C . GLY B 1 16 ? -24.578 -17.031 -7.309 1 98.12 16 GLY B C 1
ATOM 3523 O O . GLY B 1 16 ? -24.156 -17 -8.469 1 98.12 16 GLY B O 1
ATOM 3524 N N . PHE B 1 17 ? -24.531 -18.062 -6.477 1 98.56 17 PHE B N 1
ATOM 3525 C CA . PHE B 1 17 ? -23.922 -19.328 -6.906 1 98.56 17 PHE B CA 1
ATOM 3526 C C . PHE B 1 17 ? -24.594 -19.844 -8.164 1 98.56 17 PHE B C 1
ATOM 3528 O O . PHE B 1 17 ? -23.938 -20.406 -9.047 1 98.56 17 PHE B O 1
ATOM 3535 N N . GLU B 1 18 ? -25.875 -19.625 -8.32 1 98.19 18 GLU B N 1
ATOM 3536 C CA . GLU B 1 18 ? -26.672 -20.141 -9.438 1 98.19 18 GLU B CA 1
ATOM 3537 C C . GLU B 1 18 ? -26.312 -19.422 -10.742 1 98.19 18 GLU B C 1
ATOM 3539 O O . GLU B 1 18 ? -26.625 -19.922 -11.828 1 98.19 18 GLU B O 1
ATOM 3544 N N . ASP B 1 19 ? -25.656 -18.266 -10.633 1 98.31 19 ASP B N 1
ATOM 3545 C CA . ASP B 1 19 ? -25.25 -17.516 -11.82 1 98.31 19 ASP B CA 1
ATOM 3546 C C . ASP B 1 19 ? -23.953 -18.062 -12.398 1 98.31 19 ASP B C 1
ATOM 3548 O O . ASP B 1 19 ? -23.578 -17.734 -13.523 1 98.31 19 ASP B O 1
ATOM 3552 N N . LEU B 1 20 ? -23.234 -18.906 -11.656 1 98.62 20 LEU B N 1
ATOM 3553 C CA . LEU B 1 20 ? -21.953 -19.469 -12.094 1 98.62 20 LEU B CA 1
ATOM 3554 C C . LEU B 1 20 ? -22.172 -20.719 -12.938 1 98.62 20 LEU B C 1
ATOM 3556 O O . LEU B 1 20 ? -22.812 -21.672 -12.492 1 98.62 20 LEU B O 1
ATOM 3560 N N . PRO B 1 21 ? -21.594 -20.734 -14.133 1 98.12 21 PRO B N 1
ATOM 3561 C CA . PRO B 1 21 ? -21.641 -21.984 -14.898 1 98.12 21 PRO B CA 1
ATOM 3562 C C . PRO B 1 21 ? -20.969 -23.156 -14.172 1 98.12 21 PRO B C 1
ATOM 3564 O O . PRO B 1 21 ? -19.938 -22.969 -13.523 1 98.12 21 PRO B O 1
ATOM 3567 N N . PRO B 1 22 ? -21.5 -24.359 -14.32 1 97.88 22 PRO B N 1
ATOM 3568 C CA . PRO B 1 22 ? -20.922 -25.516 -13.641 1 97.88 22 PRO B CA 1
ATOM 3569 C C . PRO B 1 22 ? -19.438 -25.703 -13.914 1 97.88 22 PRO B C 1
ATOM 3571 O O . PRO B 1 22 ? -18.672 -26.047 -13.008 1 97.88 22 PRO B O 1
ATOM 3574 N N . ALA B 1 23 ? -19.016 -25.438 -15.148 1 97.44 23 ALA B N 1
ATOM 3575 C CA . ALA B 1 23 ? -17.609 -25.578 -15.492 1 97.44 23 ALA B CA 1
ATOM 3576 C C . ALA B 1 23 ? -16.75 -24.594 -14.695 1 97.44 23 ALA B C 1
ATOM 3578 O O . ALA B 1 23 ? -15.617 -24.891 -14.328 1 97.44 23 ALA B O 1
ATOM 3579 N N . LEU B 1 24 ? -17.297 -23.391 -14.445 1 98.38 24 LEU B N 1
ATOM 3580 C CA . LEU B 1 24 ? -16.578 -22.391 -13.664 1 98.38 24 LEU B CA 1
ATOM 3581 C C . LEU B 1 24 ? -16.469 -22.812 -12.211 1 98.38 24 LEU B C 1
ATOM 3583 O O . LEU B 1 24 ? -15.438 -22.562 -11.562 1 98.38 24 LEU B O 1
ATOM 3587 N N . VAL B 1 25 ? -17.5 -23.406 -11.664 1 98.69 25 VAL B N 1
ATOM 3588 C CA . VAL B 1 25 ? -17.484 -23.922 -10.289 1 98.69 25 VAL B CA 1
ATOM 3589 C C . VAL B 1 25 ? -16.391 -24.969 -10.141 1 98.69 25 VAL B C 1
ATOM 3591 O O . VAL B 1 25 ? -15.625 -24.938 -9.172 1 98.69 25 VAL B O 1
ATOM 3594 N N . ASN B 1 26 ? -16.344 -25.844 -11.078 1 98.25 26 ASN B N 1
ATOM 3595 C CA . ASN B 1 26 ? -15.289 -26.844 -11.055 1 98.25 26 ASN B CA 1
ATOM 3596 C C . ASN B 1 26 ? -13.898 -26.203 -11.117 1 98.25 26 ASN B C 1
ATOM 3598 O O . ASN B 1 26 ? -12.992 -26.609 -10.391 1 98.25 26 ASN B O 1
ATOM 3602 N N . GLN B 1 27 ? -13.711 -25.266 -12.016 1 98.19 27 GLN B N 1
ATOM 3603 C CA . GLN B 1 27 ? -12.438 -24.562 -12.117 1 98.19 27 GLN B CA 1
ATOM 3604 C C . GLN B 1 27 ? -12.086 -23.844 -10.812 1 98.19 27 GLN B C 1
ATOM 3606 O O . GLN B 1 27 ? -10.93 -23.828 -10.398 1 98.19 27 GLN B O 1
ATOM 3611 N N . ALA B 1 28 ? -13.086 -23.25 -10.195 1 98.75 28 ALA B N 1
ATOM 3612 C CA . ALA B 1 28 ? -12.867 -22.594 -8.914 1 98.75 28 ALA B CA 1
ATOM 3613 C C . ALA B 1 28 ? -12.344 -23.578 -7.871 1 98.75 28 ALA B C 1
ATOM 3615 O O . ALA B 1 28 ? -11.391 -23.266 -7.148 1 98.75 28 ALA B O 1
ATOM 3616 N N . LYS B 1 29 ? -12.961 -24.75 -7.781 1 98.81 29 LYS B N 1
ATOM 3617 C CA . LYS B 1 29 ? -12.531 -25.766 -6.832 1 98.81 29 LYS B CA 1
ATOM 3618 C C . LYS B 1 29 ? -11.094 -26.203 -7.105 1 98.81 29 LYS B C 1
ATOM 3620 O O . LYS B 1 29 ? -10.312 -26.406 -6.172 1 98.81 29 LYS B O 1
ATOM 3625 N N . ARG B 1 30 ? -10.75 -26.328 -8.391 1 98.81 30 ARG B N 1
ATOM 3626 C CA . ARG B 1 30 ? -9.391 -26.719 -8.781 1 98.81 30 ARG B CA 1
ATOM 3627 C C . ARG B 1 30 ? -8.375 -25.672 -8.336 1 98.81 30 ARG B C 1
ATOM 3629 O O . ARG B 1 30 ? -7.32 -26.016 -7.797 1 98.81 30 ARG B O 1
ATOM 3636 N N . HIS B 1 31 ? -8.68 -24.406 -8.539 1 98.88 31 HIS B N 1
ATOM 3637 C CA . HIS B 1 31 ? -7.762 -23.344 -8.172 1 98.88 31 HIS B CA 1
ATOM 3638 C C . HIS B 1 31 ? -7.672 -23.172 -6.656 1 98.88 31 HIS B C 1
ATOM 3640 O O . HIS B 1 31 ? -6.609 -22.859 -6.125 1 98.88 31 HIS B O 1
ATOM 3646 N N . ILE B 1 32 ? -8.789 -23.375 -5.938 1 98.94 32 ILE B N 1
ATOM 3647 C CA . ILE B 1 32 ? -8.781 -23.344 -4.477 1 98.94 32 ILE B CA 1
ATOM 3648 C C . ILE B 1 32 ? -7.887 -24.469 -3.951 1 98.94 32 ILE B C 1
ATOM 3650 O O . ILE B 1 32 ? -7.043 -24.234 -3.082 1 98.94 32 ILE B O 1
ATOM 3654 N N . LEU B 1 33 ? -8.07 -25.656 -4.527 1 98.88 33 LEU B N 1
ATOM 3655 C CA . LEU B 1 33 ? -7.242 -26.797 -4.168 1 98.88 33 LEU B CA 1
ATOM 3656 C C . LEU B 1 33 ? -5.766 -26.5 -4.418 1 98.88 33 LEU B C 1
ATOM 3658 O O . LEU B 1 33 ? -4.922 -26.766 -3.557 1 98.88 33 LEU B O 1
ATOM 3662 N N . ASP B 1 34 ? -5.48 -25.984 -5.57 1 98.81 34 ASP B N 1
ATOM 3663 C CA . ASP B 1 34 ? -4.117 -25.641 -5.961 1 98.81 34 ASP B CA 1
ATOM 3664 C C . ASP B 1 34 ? -3.504 -24.625 -4.992 1 98.81 34 ASP B C 1
ATOM 3666 O O . ASP B 1 34 ? -2.348 -24.766 -4.59 1 98.81 34 ASP B O 1
ATOM 3670 N N . THR B 1 35 ? -4.223 -23.625 -4.633 1 98.88 35 THR B N 1
ATOM 3671 C CA . THR B 1 35 ? -3.725 -22.547 -3.768 1 98.88 35 THR B CA 1
ATOM 3672 C C . THR B 1 35 ? -3.416 -23.094 -2.373 1 98.88 35 THR B C 1
ATOM 3674 O O . THR B 1 35 ? -2.396 -22.734 -1.778 1 98.88 35 THR B O 1
ATOM 3677 N N . PHE B 1 36 ? -4.301 -23.906 -1.836 1 98.81 36 PHE B N 1
ATOM 3678 C CA . PHE B 1 36 ? -4.023 -24.5 -0.536 1 98.81 36 PHE B CA 1
ATOM 3679 C C . PHE B 1 36 ? -2.756 -25.344 -0.589 1 98.81 36 PHE B C 1
ATOM 3681 O O . PHE B 1 36 ? -1.932 -25.297 0.326 1 98.81 36 PHE B O 1
ATOM 3688 N N . GLY B 1 37 ? -2.625 -26.141 -1.643 1 98.62 37 GLY B N 1
ATOM 3689 C CA . GLY B 1 37 ? -1.399 -26.922 -1.79 1 98.62 37 GLY B CA 1
ATOM 3690 C C . GLY B 1 37 ? -0.151 -26.047 -1.789 1 98.62 37 GLY B C 1
ATOM 3691 O O . GLY B 1 37 ? 0.797 -26.328 -1.05 1 98.62 37 GLY B O 1
ATOM 3692 N N . ALA B 1 38 ? -0.147 -25.016 -2.604 1 98.56 38 ALA B N 1
ATOM 3693 C CA . ALA B 1 38 ? 0.99 -24.094 -2.695 1 98.56 38 ALA B CA 1
ATOM 3694 C C . ALA B 1 38 ? 1.276 -23.438 -1.349 1 98.56 38 ALA B C 1
ATOM 3696 O O . ALA B 1 38 ? 2.436 -23.328 -0.943 1 98.56 38 ALA B O 1
ATOM 3697 N N . ALA B 1 39 ? 0.234 -23.016 -0.655 1 98.62 39 ALA B N 1
ATOM 3698 C CA . ALA B 1 39 ? 0.39 -22.312 0.619 1 98.62 39 ALA B CA 1
ATOM 3699 C C . ALA B 1 39 ? 0.953 -23.25 1.689 1 98.62 39 ALA B C 1
ATOM 3701 O O . ALA B 1 39 ? 1.783 -22.828 2.504 1 98.62 39 ALA B O 1
ATOM 3702 N N . LEU B 1 40 ? 0.452 -24.484 1.724 1 98.06 40 LEU B N 1
ATOM 3703 C CA . LEU B 1 40 ? 0.945 -25.453 2.697 1 98.06 40 LEU B CA 1
ATOM 3704 C C . LEU B 1 40 ? 2.428 -25.734 2.48 1 98.06 40 LEU B C 1
ATOM 3706 O O . LEU B 1 40 ? 3.207 -25.734 3.436 1 98.06 40 LEU B O 1
ATOM 3710 N N . ALA B 1 41 ? 2.836 -25.906 1.242 1 97.06 41 ALA B N 1
ATOM 3711 C CA . ALA B 1 41 ? 4.254 -26.094 0.95 1 97.06 41 ALA B CA 1
ATOM 3712 C C . ALA B 1 41 ? 5.059 -24.859 1.347 1 97.06 41 ALA B C 1
ATOM 3714 O O . ALA B 1 41 ? 6.18 -24.969 1.844 1 97.06 41 ALA B O 1
ATOM 3715 N N . GLY B 1 42 ? 4.473 -23.672 1.11 1 97.75 42 GLY B N 1
ATOM 3716 C CA . GLY B 1 42 ? 5.156 -22.422 1.375 1 97.75 42 GLY B CA 1
ATOM 3717 C C . GLY B 1 42 ? 5.203 -22.062 2.848 1 97.75 42 GLY B C 1
ATOM 3718 O O . GLY B 1 42 ? 5.98 -21.203 3.26 1 97.75 42 GLY B O 1
ATOM 3719 N N . ALA B 1 43 ? 4.445 -22.703 3.684 1 96.25 43 ALA B N 1
ATOM 3720 C CA . ALA B 1 43 ? 4.305 -22.359 5.098 1 96.25 43 ALA B CA 1
ATOM 3721 C C . ALA B 1 43 ? 5.637 -22.5 5.828 1 96.25 43 ALA B C 1
ATOM 3723 O O . ALA B 1 43 ? 5.887 -21.797 6.812 1 96.25 43 ALA B O 1
ATOM 3724 N N . GLU B 1 44 ? 6.52 -23.312 5.328 1 92.19 44 GLU B N 1
ATOM 3725 C CA . GLU B 1 44 ? 7.789 -23.516 6.02 1 92.19 44 GLU B CA 1
ATOM 3726 C C . GLU B 1 44 ? 8.938 -22.844 5.277 1 92.19 44 GLU B C 1
ATOM 3728 O O . GLU B 1 44 ? 10.102 -22.984 5.656 1 92.19 44 GLU B O 1
ATOM 3733 N N . SER B 1 45 ? 8.609 -22.172 4.219 1 95.19 45 SER B N 1
ATOM 3734 C CA . SER B 1 45 ? 9.641 -21.391 3.539 1 95.19 45 SER B CA 1
ATOM 3735 C C . SER B 1 45 ? 10.273 -20.375 4.48 1 95.19 45 SER B C 1
ATOM 3737 O O . SER B 1 45 ? 9.656 -19.969 5.473 1 95.19 45 SER B O 1
ATOM 3739 N N . SER B 1 46 ? 11.516 -19.953 4.199 1 94.62 46 SER B N 1
ATOM 3740 C CA . SER B 1 46 ? 12.227 -19 5.035 1 94.62 46 SER B CA 1
ATOM 3741 C C . SER B 1 46 ? 11.453 -17.688 5.152 1 94.62 46 SER B C 1
ATOM 3743 O O . SER B 1 46 ? 11.344 -17.125 6.242 1 94.62 46 SER B O 1
ATOM 3745 N N . VAL B 1 47 ? 10.867 -17.203 4.059 1 97.12 47 VAL B N 1
ATOM 3746 C CA . VAL B 1 47 ? 10.156 -15.93 4.074 1 97.12 47 VAL B CA 1
ATOM 3747 C C . VAL B 1 47 ? 8.898 -16.047 4.922 1 97.12 47 VAL B C 1
ATOM 3749 O O . VAL B 1 47 ? 8.539 -15.117 5.648 1 97.12 47 VAL B O 1
ATOM 3752 N N . ALA B 1 48 ? 8.172 -17.141 4.852 1 97.06 48 ALA B N 1
ATOM 3753 C CA . ALA B 1 48 ? 6.977 -17.344 5.664 1 97.06 48 ALA B CA 1
ATOM 3754 C C . ALA B 1 48 ? 7.324 -17.391 7.148 1 97.06 48 ALA B C 1
ATOM 3756 O O . ALA B 1 48 ? 6.613 -16.812 7.977 1 97.06 48 ALA B O 1
ATOM 3757 N N . VAL B 1 49 ? 8.398 -18.062 7.496 1 96.19 49 VAL B N 1
ATOM 3758 C CA . VAL B 1 49 ? 8.844 -18.188 8.883 1 96.19 49 VAL B CA 1
ATOM 3759 C C . VAL B 1 49 ? 9.266 -16.812 9.406 1 96.19 49 VAL B C 1
ATOM 3761 O O . VAL B 1 49 ? 8.906 -16.438 10.523 1 96.19 49 VAL B O 1
ATOM 3764 N N . GLN B 1 50 ? 10.031 -16.109 8.609 1 96.94 50 GLN B N 1
ATOM 3765 C CA . GLN B 1 50 ? 10.461 -14.758 8.984 1 96.94 50 GLN B CA 1
ATOM 3766 C C . GLN B 1 50 ? 9.266 -13.836 9.18 1 96.94 50 GLN B C 1
ATOM 3768 O O . GLN B 1 50 ? 9.227 -13.055 10.141 1 96.94 50 GLN B O 1
ATOM 3773 N N . ALA B 1 51 ? 8.305 -13.906 8.266 1 97.62 51 ALA B N 1
ATOM 3774 C CA . ALA B 1 51 ? 7.109 -13.078 8.367 1 97.62 51 ALA B CA 1
ATOM 3775 C C . ALA B 1 51 ? 6.312 -13.406 9.625 1 97.62 51 ALA B C 1
ATOM 3777 O O . ALA B 1 51 ? 5.734 -12.516 10.25 1 97.62 51 ALA B O 1
ATOM 3778 N N . ARG B 1 52 ? 6.238 -14.672 10 1 96.12 52 ARG B N 1
ATOM 3779 C CA . ARG B 1 52 ? 5.516 -15.086 11.195 1 96.12 52 ARG B CA 1
ATOM 3780 C C . ARG B 1 52 ? 6.152 -14.5 12.453 1 96.12 52 ARG B C 1
ATOM 3782 O O . ARG B 1 52 ? 5.457 -14.172 13.414 1 96.12 52 ARG B O 1
ATOM 3789 N N . GLN B 1 53 ? 7.434 -14.367 12.453 1 94.5 53 GLN B N 1
ATOM 3790 C CA . GLN B 1 53 ? 8.125 -13.766 13.594 1 94.5 53 GLN B CA 1
ATOM 3791 C C . GLN B 1 53 ? 7.688 -12.312 13.797 1 94.5 53 GLN B C 1
ATOM 3793 O O . GLN B 1 53 ? 7.672 -11.82 14.922 1 94.5 53 GLN B O 1
ATOM 3798 N N . VAL B 1 54 ? 7.305 -11.719 12.719 1 94.5 54 VAL B N 1
ATOM 3799 C CA . VAL B 1 54 ? 6.914 -10.312 12.758 1 94.5 54 VAL B CA 1
ATOM 3800 C C . VAL B 1 54 ? 5.445 -10.195 13.156 1 94.5 54 VAL B C 1
ATOM 3802 O O . VAL B 1 54 ? 5.082 -9.336 13.969 1 94.5 54 VAL B O 1
ATOM 3805 N N . LEU B 1 55 ? 4.57 -11.078 12.617 1 93.5 55 LEU B N 1
ATOM 3806 C CA . LEU B 1 55 ? 3.139 -10.805 12.625 1 93.5 55 LEU B CA 1
ATOM 3807 C C . LEU B 1 55 ? 2.404 -11.766 13.547 1 93.5 55 LEU B C 1
ATOM 3809 O O . LEU B 1 55 ? 1.265 -11.508 13.945 1 93.5 55 LEU B O 1
ATOM 3813 N N . ALA B 1 56 ? 2.992 -12.922 13.812 1 76.19 56 ALA B N 1
ATOM 3814 C CA . ALA B 1 56 ? 2.273 -13.945 14.57 1 76.19 56 ALA B CA 1
ATOM 3815 C C . ALA B 1 56 ? 2.527 -13.805 16.062 1 76.19 56 ALA B C 1
ATOM 3817 O O . ALA B 1 56 ? 3.064 -14.711 16.703 1 76.19 56 ALA B O 1
ATOM 3818 N N . VAL B 1 57 ? 2.461 -12.742 16.672 1 64 57 VAL B N 1
ATOM 3819 C CA . VAL B 1 57 ? 2.795 -12.469 18.062 1 64 57 VAL B CA 1
ATOM 3820 C C . VAL B 1 57 ? 1.517 -12.406 18.891 1 64 57 VAL B C 1
ATOM 3822 O O . VAL B 1 57 ? 1.569 -12.188 20.109 1 64 57 VAL B O 1
ATOM 3825 N N . GLY B 1 58 ? 0.575 -13.094 18.484 1 64 58 GLY B N 1
ATOM 3826 C CA . GLY B 1 58 ? -0.58 -12.938 19.359 1 64 58 GLY B CA 1
ATOM 3827 C C . GLY B 1 58 ? -1.66 -13.969 19.109 1 64 58 GLY B C 1
ATOM 3828 O O . GLY B 1 58 ? -1.422 -14.977 18.438 1 64 58 GLY B O 1
ATOM 3829 N N . SER B 1 59 ? -2.688 -13.836 19.781 1 75.5 59 SER B N 1
ATOM 3830 C CA . SER B 1 59 ? -3.902 -14.633 19.656 1 75.5 59 SER B CA 1
ATOM 3831 C C . SER B 1 59 ? -4.836 -14.047 18.594 1 75.5 59 SER B C 1
ATOM 3833 O O . SER B 1 59 ? -4.684 -12.891 18.203 1 75.5 59 SER B O 1
ATOM 3835 N N . GLY B 1 60 ? -5.473 -14.773 17.859 1 88 60 GLY B N 1
ATOM 3836 C CA . GLY B 1 60 ? -6.469 -14.289 16.906 1 88 60 GLY B CA 1
ATOM 3837 C C . GLY B 1 60 ? -7.422 -15.375 16.453 1 88 60 GLY B C 1
ATOM 3838 O O . GLY B 1 60 ? -7.332 -16.516 16.891 1 88 60 GLY B O 1
ATOM 3839 N N . SER B 1 61 ? -8.289 -14.977 15.68 1 90 61 SER B N 1
ATOM 3840 C CA . SER B 1 61 ? -9.375 -15.859 15.297 1 90 61 SER B CA 1
ATOM 3841 C C . SER B 1 61 ? -9.055 -16.609 14.008 1 90 61 SER B C 1
ATOM 3843 O O . SER B 1 61 ? -9.68 -17.625 13.695 1 90 61 SER B O 1
ATOM 3845 N N . ALA B 1 62 ? -8.086 -16.125 13.258 1 95.31 62 ALA B N 1
ATOM 3846 C CA . ALA B 1 62 ? -7.852 -16.672 11.93 1 95.31 62 ALA B CA 1
ATOM 3847 C C . ALA B 1 62 ? -6.645 -17.609 11.93 1 95.31 62 ALA B C 1
ATOM 3849 O O . ALA B 1 62 ? -5.629 -17.328 12.57 1 95.31 62 ALA B O 1
ATOM 3850 N N . LEU B 1 63 ? -6.711 -18.641 11.219 1 95.56 63 LEU B N 1
ATOM 3851 C CA . LEU B 1 63 ? -5.707 -19.688 11.18 1 95.56 63 LEU B CA 1
ATOM 3852 C C . LEU B 1 63 ? -4.555 -19.312 10.258 1 95.56 63 LEU B C 1
ATOM 3854 O O . LEU B 1 63 ? -4.777 -18.797 9.164 1 95.56 63 LEU B O 1
ATOM 3858 N N . ILE B 1 64 ? -3.342 -19.547 10.703 1 97 64 ILE B N 1
ATOM 3859 C CA . ILE B 1 64 ? -2.172 -19.562 9.836 1 97 64 ILE B CA 1
ATOM 3860 C C . ILE B 1 64 ? -1.953 -20.984 9.297 1 97 64 ILE B C 1
ATOM 3862 O O . ILE B 1 64 ? -1.644 -21.891 10.062 1 97 64 ILE B O 1
ATOM 3866 N N . TRP B 1 65 ? -2.129 -21.156 8 1 97.25 65 TRP B N 1
ATOM 3867 C CA . TRP B 1 65 ? -2.195 -22.469 7.375 1 97.25 65 TRP B CA 1
ATOM 3868 C C . TRP B 1 65 ? -0.878 -23.219 7.547 1 97.25 65 TRP B C 1
ATOM 3870 O O . TRP B 1 65 ? 0.198 -22.625 7.469 1 97.25 65 TRP B O 1
ATOM 3880 N N . GLY B 1 66 ? -0.981 -24.484 7.723 1 96.06 66 GLY B N 1
ATOM 3881 C CA . GLY B 1 66 ? 0.188 -25.344 7.836 1 96.06 66 GLY B CA 1
ATOM 3882 C C . GLY B 1 66 ? 0.898 -25.219 9.172 1 96.06 66 GLY B C 1
ATOM 3883 O O . GLY B 1 66 ? 2.025 -25.688 9.328 1 96.06 66 GLY B O 1
ATOM 3884 N N . THR B 1 67 ? 0.215 -24.469 10 1 92.62 67 THR B N 1
ATOM 3885 C CA . THR B 1 67 ? 0.749 -24.297 11.352 1 92.62 67 THR B CA 1
ATOM 3886 C C . THR B 1 67 ? -0.321 -24.578 12.398 1 92.62 67 THR B C 1
ATOM 3888 O O . THR B 1 67 ? -1.402 -25.078 12.07 1 92.62 67 THR B O 1
ATOM 3891 N N . GLY B 1 68 ? -0.164 -24.484 13.633 1 88.5 68 GLY B N 1
ATOM 3892 C CA . GLY B 1 68 ? -1.113 -24.547 14.734 1 88.5 68 GLY B CA 1
ATOM 3893 C C . GLY B 1 68 ? -1.377 -23.188 15.359 1 88.5 68 GLY B C 1
ATOM 3894 O O . GLY B 1 68 ? -2.082 -23.094 16.375 1 88.5 68 GLY B O 1
ATOM 3895 N N . LEU B 1 69 ? -0.871 -22.188 14.594 1 92.88 69 LEU B N 1
ATOM 3896 C CA . LEU B 1 69 ? -0.945 -20.844 15.156 1 92.88 69 LEU B CA 1
ATOM 3897 C C . LEU B 1 69 ? -2.146 -20.094 14.602 1 92.88 69 LEU B C 1
ATOM 3899 O O . LEU B 1 69 ? -2.68 -20.453 13.555 1 92.88 69 LEU B O 1
ATOM 3903 N N . ARG B 1 70 ? -2.576 -19.141 15.281 1 93.44 70 ARG B N 1
ATOM 3904 C CA . ARG B 1 70 ? -3.637 -18.219 14.875 1 93.44 70 ARG B CA 1
ATOM 3905 C C . ARG B 1 70 ? -3.193 -16.766 15.023 1 93.44 70 ARG B C 1
ATOM 3907 O O . ARG B 1 70 ? -2.287 -16.469 15.805 1 93.44 70 ARG B O 1
ATOM 3914 N N . ALA B 1 71 ? -3.736 -15.906 14.273 1 93.31 71 ALA B N 1
ATOM 3915 C CA . ALA B 1 71 ? -3.484 -14.469 14.328 1 93.31 71 ALA B CA 1
ATOM 3916 C C . ALA B 1 71 ? -4.762 -13.68 14.055 1 93.31 71 ALA B C 1
ATOM 3918 O O . ALA B 1 71 ? -5.812 -14.266 13.773 1 93.31 71 ALA B O 1
ATOM 3919 N N . ASN B 1 72 ? -4.738 -12.352 14.297 1 92.94 72 ASN B N 1
ATOM 3920 C CA . ASN B 1 72 ? -5.875 -11.562 13.836 1 92.94 72 ASN B CA 1
ATOM 3921 C C . ASN B 1 72 ? -6.094 -11.727 12.336 1 92.94 72 ASN B C 1
ATOM 3923 O O . ASN B 1 72 ? -5.168 -12.07 11.602 1 92.94 72 ASN B O 1
ATOM 3927 N N . PRO B 1 73 ? -7.27 -11.484 11.828 1 95.94 73 PRO B N 1
ATOM 3928 C CA . PRO B 1 73 ? -7.617 -11.789 10.438 1 95.94 73 PRO B CA 1
ATOM 3929 C C . PRO B 1 73 ? -6.688 -11.117 9.43 1 95.94 73 PRO B C 1
ATOM 3931 O O . PRO B 1 73 ? -6.258 -11.75 8.461 1 95.94 73 PRO B O 1
ATOM 3934 N N . GLY B 1 74 ? -6.336 -9.859 9.672 1 96.44 74 GLY B N 1
ATOM 3935 C CA . GLY B 1 74 ? -5.445 -9.164 8.758 1 96.44 74 GLY B CA 1
ATOM 3936 C C . GLY B 1 74 ? -4.074 -9.805 8.656 1 96.44 74 GLY B C 1
ATOM 3937 O O . GLY B 1 74 ? -3.553 -10.008 7.555 1 96.44 74 GLY B O 1
ATOM 3938 N N . HIS B 1 75 ? -3.484 -10.125 9.797 1 96.5 75 HIS B N 1
ATOM 3939 C CA . HIS B 1 75 ? -2.17 -10.758 9.82 1 96.5 75 HIS B CA 1
ATOM 3940 C C . HIS B 1 75 ? -2.223 -12.156 9.219 1 96.5 75 HIS B C 1
ATOM 3942 O O . HIS B 1 75 ? -1.3 -12.57 8.508 1 96.5 75 HIS B O 1
ATOM 3948 N N . ALA B 1 76 ? -3.285 -12.891 9.477 1 97.38 76 ALA B N 1
ATOM 3949 C CA . ALA B 1 76 ? -3.426 -14.219 8.898 1 97.38 76 ALA B CA 1
ATOM 3950 C C . ALA B 1 76 ? -3.516 -14.148 7.379 1 97.38 76 ALA B C 1
ATOM 3952 O O . ALA B 1 76 ? -2.908 -14.961 6.676 1 97.38 76 ALA B O 1
ATOM 3953 N N . ALA B 1 77 ? -4.324 -13.211 6.875 1 98.56 77 ALA B N 1
ATOM 3954 C CA . ALA B 1 77 ? -4.418 -13.023 5.43 1 98.56 77 ALA B CA 1
ATOM 3955 C C . ALA B 1 77 ? -3.043 -12.766 4.82 1 98.56 77 ALA B C 1
ATOM 3957 O O . ALA B 1 77 ? -2.691 -13.344 3.791 1 98.56 77 ALA B O 1
ATOM 3958 N N . MET B 1 78 ? -2.268 -11.898 5.457 1 98.62 78 MET B N 1
ATOM 3959 C CA . MET B 1 78 ? -0.943 -11.555 4.949 1 98.62 78 MET B CA 1
ATOM 3960 C C . MET B 1 78 ? -0.011 -12.758 4.988 1 98.62 78 MET B C 1
ATOM 3962 O O . MET B 1 78 ? 0.664 -13.062 4.004 1 98.62 78 MET B O 1
ATOM 3966 N N . LEU B 1 79 ? -0.001 -13.438 6.113 1 98.5 79 LEU B N 1
ATOM 3967 C CA . LEU B 1 79 ? 0.902 -14.57 6.293 1 98.5 79 LEU B CA 1
ATOM 3968 C C . LEU B 1 79 ? 0.555 -15.695 5.328 1 98.5 79 LEU B C 1
ATOM 3970 O O . LEU B 1 79 ? 1.441 -16.266 4.688 1 98.5 79 LEU B O 1
ATOM 3974 N N . ASN B 1 80 ? -0.712 -16.016 5.203 1 98.75 80 ASN B N 1
ATOM 3975 C CA . ASN B 1 80 ? -1.138 -17.078 4.297 1 98.75 80 ASN B CA 1
ATOM 3976 C C . ASN B 1 80 ? -0.92 -16.688 2.836 1 98.75 80 ASN B C 1
ATOM 3978 O O . ASN B 1 80 ? -0.623 -17.531 1.998 1 98.75 80 ASN B O 1
ATOM 3982 N N . GLY B 1 81 ? -1.098 -15.367 2.529 1 98.88 81 GLY B N 1
ATOM 3983 C CA . GLY B 1 81 ? -0.782 -14.898 1.189 1 98.88 81 GLY B CA 1
ATOM 3984 C C . GLY B 1 81 ? 0.69 -15.023 0.845 1 98.88 81 GLY B C 1
ATOM 3985 O O . GLY B 1 81 ? 1.04 -15.445 -0.262 1 98.88 81 GLY B O 1
ATOM 3986 N N . ILE B 1 82 ? 1.576 -14.68 1.788 1 98.75 82 ILE B N 1
ATOM 3987 C CA . ILE B 1 82 ? 3.018 -14.828 1.608 1 98.75 82 ILE B CA 1
ATOM 3988 C C . ILE B 1 82 ? 3.363 -16.297 1.378 1 98.75 82 ILE B C 1
ATOM 3990 O O . ILE B 1 82 ? 4.09 -16.625 0.439 1 98.75 82 ILE B O 1
ATOM 3994 N N . ALA B 1 83 ? 2.777 -17.156 2.148 1 98.5 83 ALA B N 1
ATOM 3995 C CA . ALA B 1 83 ? 3.053 -18.594 2.033 1 98.5 83 ALA B CA 1
ATOM 3996 C C . ALA B 1 83 ? 2.582 -19.141 0.688 1 98.5 83 ALA B C 1
ATOM 3998 O O . ALA B 1 83 ? 3.268 -19.953 0.068 1 98.5 83 ALA B O 1
ATOM 3999 N N . ALA B 1 84 ? 1.465 -18.688 0.257 1 98.81 84 ALA B N 1
ATOM 4000 C CA . ALA B 1 84 ? 0.868 -19.203 -0.976 1 98.81 84 ALA B CA 1
ATOM 4001 C C . ALA B 1 84 ? 1.735 -18.859 -2.186 1 98.81 84 ALA B C 1
ATOM 4003 O O . ALA B 1 84 ? 1.764 -19.609 -3.166 1 98.81 84 ALA B O 1
ATOM 4004 N N . HIS B 1 85 ? 2.465 -17.766 -2.109 1 98.5 85 HIS B N 1
ATOM 4005 C CA . HIS B 1 85 ? 3.258 -17.328 -3.25 1 98.5 85 HIS B CA 1
ATOM 4006 C C . HIS B 1 85 ? 4.738 -17.609 -3.039 1 98.5 85 HIS B C 1
ATOM 4008 O O . HIS B 1 85 ? 5.555 -17.375 -3.932 1 98.5 85 HIS B O 1
ATOM 4014 N N . ALA B 1 86 ? 5.145 -18.203 -1.937 1 97.75 86 ALA B N 1
ATOM 4015 C CA . ALA B 1 86 ? 6.535 -18.312 -1.497 1 97.75 86 ALA B CA 1
ATOM 4016 C C . ALA B 1 86 ? 7.344 -19.172 -2.471 1 97.75 86 ALA B C 1
ATOM 4018 O O . ALA B 1 86 ? 8.531 -18.922 -2.682 1 97.75 86 ALA B O 1
ATOM 4019 N N . LEU B 1 87 ? 6.664 -20.141 -3.109 1 97.31 87 LEU B N 1
ATOM 4020 C CA . LEU B 1 87 ? 7.453 -21.109 -3.855 1 97.31 87 LEU B CA 1
ATOM 4021 C C . LEU B 1 87 ? 7.09 -21.094 -5.336 1 97.31 87 LEU B C 1
ATOM 4023 O O . LEU B 1 87 ? 7.41 -22.016 -6.074 1 97.31 87 LEU B O 1
ATOM 4027 N N . GLU B 1 88 ? 6.375 -20.094 -5.793 1 96.19 88 GLU B N 1
ATOM 4028 C CA . GLU B 1 88 ? 6.062 -19.844 -7.195 1 96.19 88 GLU B CA 1
ATOM 4029 C C . GLU B 1 88 ? 5.281 -21.016 -7.801 1 96.19 88 GLU B C 1
ATOM 4031 O O . GLU B 1 88 ? 5.539 -21.406 -8.938 1 96.19 88 GLU B O 1
ATOM 4036 N N . LEU B 1 89 ? 4.348 -21.516 -7.008 1 97.5 89 LEU B N 1
ATOM 4037 C CA . LEU B 1 89 ? 3.59 -22.656 -7.496 1 97.5 89 LEU B CA 1
ATOM 4038 C C . LEU B 1 89 ? 2.1 -22.344 -7.555 1 97.5 89 LEU B C 1
ATOM 4040 O O . LEU B 1 89 ? 1.31 -23.141 -8.062 1 97.5 89 LEU B O 1
ATOM 4044 N N . ASP B 1 90 ? 1.707 -21.156 -7.086 1 97.38 90 ASP B N 1
ATOM 4045 C CA . ASP B 1 90 ? 0.31 -20.734 -7.109 1 97.38 90 ASP B CA 1
ATOM 4046 C C . ASP B 1 90 ? -0.127 -20.375 -8.531 1 97.38 90 ASP B C 1
ATOM 4048 O O . ASP B 1 90 ? 0.707 -20.234 -9.422 1 97.38 90 ASP B O 1
ATOM 4052 N N . ASP B 1 91 ? -1.396 -20.312 -8.695 1 97.81 91 ASP B N 1
ATOM 4053 C CA . ASP B 1 91 ? -1.953 -20.109 -10.031 1 97.81 91 ASP B CA 1
ATOM 4054 C C . ASP B 1 91 ? -1.593 -18.734 -10.586 1 97.81 91 ASP B C 1
ATOM 4056 O O . ASP B 1 91 ? -0.995 -17.922 -9.883 1 97.81 91 ASP B O 1
ATOM 4060 N N . THR B 1 92 ? -1.794 -18.547 -11.883 1 97.75 92 THR B N 1
ATOM 4061 C CA . THR B 1 92 ? -1.469 -17.312 -12.602 1 97.75 92 THR B CA 1
ATOM 4062 C C . THR B 1 92 ? -2.531 -17.016 -13.656 1 97.75 92 THR B C 1
ATOM 4064 O O . THR B 1 92 ? -3.451 -17.797 -13.867 1 97.75 92 THR B O 1
ATOM 4067 N N . GLY B 1 93 ? -2.488 -15.781 -14.195 1 96.62 93 GLY B N 1
ATOM 4068 C CA . GLY B 1 93 ? -3.383 -15.438 -15.289 1 96.62 93 GLY B CA 1
ATOM 4069 C C . GLY B 1 93 ? -4.555 -14.578 -14.852 1 96.62 93 GLY B C 1
ATOM 4070 O O . GLY B 1 93 ? -5.258 -14 -15.68 1 96.62 93 GLY B O 1
ATOM 4071 N N . GLY B 1 94 ? -4.867 -14.469 -13.586 1 96.06 94 GLY B N 1
ATOM 4072 C CA . GLY B 1 94 ? -5.797 -13.477 -13.07 1 96.06 94 GLY B CA 1
ATOM 4073 C C . GLY B 1 94 ? -5.215 -12.078 -13.031 1 96.06 94 GLY B C 1
ATOM 4074 O O . GLY B 1 94 ? -4.801 -11.539 -14.062 1 96.06 94 GLY B O 1
ATOM 4075 N N . CYS B 1 95 ? -5.25 -11.477 -11.844 1 93.31 95 CYS B N 1
ATOM 4076 C CA . CYS B 1 95 ? -4.406 -10.297 -11.695 1 93.31 95 CYS B CA 1
ATOM 4077 C C . CYS B 1 95 ? -2.934 -10.688 -11.633 1 93.31 95 CYS B C 1
ATOM 4079 O O . CYS B 1 95 ? -2.088 -9.875 -11.25 1 93.31 95 CYS B O 1
ATOM 4081 N N . ASP B 1 96 ? -2.703 -11.766 -12.008 1 95.62 96 ASP B N 1
ATOM 4082 C CA . ASP B 1 96 ? -1.521 -12.617 -12.039 1 95.62 96 ASP B CA 1
ATOM 4083 C C . ASP B 1 96 ? -1.607 -13.719 -10.984 1 95.62 96 ASP B C 1
ATOM 4085 O O . ASP B 1 96 ? -2.199 -14.773 -11.227 1 95.62 96 ASP B O 1
ATOM 4089 N N . HIS B 1 97 ? -1.378 -13.469 -9.805 1 98.31 97 HIS B N 1
ATOM 4090 C CA . HIS B 1 97 ? -1.474 -14.5 -8.781 1 98.31 97 HIS B CA 1
ATOM 4091 C C . HIS B 1 97 ? -2.693 -14.281 -7.891 1 98.31 97 HIS B C 1
ATOM 4093 O O . HIS B 1 97 ? -2.557 -14.086 -6.68 1 98.31 97 HIS B O 1
ATOM 4099 N N . SER B 1 98 ? -3.875 -14.484 -8.461 1 98.75 98 SER B N 1
ATOM 4100 C CA . SER B 1 98 ? -5.137 -14.188 -7.789 1 98.75 98 SER B CA 1
ATOM 4101 C C . SER B 1 98 ? -5.371 -15.125 -6.609 1 98.75 98 SER B C 1
ATOM 4103 O O . SER B 1 98 ? -5.855 -14.695 -5.559 1 98.75 98 SER B O 1
ATOM 4105 N N . GLY B 1 99 ? -5.066 -16.391 -6.793 1 98.88 99 GLY B N 1
ATOM 4106 C CA . GLY B 1 99 ? -5.309 -17.344 -5.723 1 98.88 99 GLY B CA 1
ATOM 4107 C C . GLY B 1 99 ? -4.578 -17 -4.438 1 98.88 99 GLY B C 1
ATOM 4108 O O . GLY B 1 99 ? -5.152 -17.062 -3.352 1 98.88 99 GLY B O 1
ATOM 4109 N N . ALA B 1 100 ? -3.35 -16.562 -4.559 1 98.88 100 ALA B N 1
ATOM 4110 C CA . ALA B 1 100 ? -2.49 -16.266 -3.418 1 98.88 100 ALA B CA 1
ATOM 4111 C C . ALA B 1 100 ? -2.955 -15 -2.699 1 98.88 100 ALA B C 1
ATOM 4113 O O . ALA B 1 100 ? -2.568 -14.75 -1.556 1 98.88 100 ALA B O 1
ATOM 4114 N N . VAL B 1 101 ? -3.795 -14.188 -3.359 1 98.94 101 VAL B N 1
ATOM 4115 C CA . VAL B 1 101 ? -4.293 -12.953 -2.758 1 98.94 101 VAL B CA 1
ATOM 4116 C C . VAL B 1 101 ? -5.711 -13.164 -2.238 1 98.94 101 VAL B C 1
ATOM 4118 O O . VAL B 1 101 ? -5.992 -12.938 -1.061 1 98.94 101 VAL B O 1
ATOM 4121 N N . VAL B 1 102 ? -6.605 -13.711 -3.041 1 98.94 102 VAL B N 1
ATOM 4122 C CA . VAL B 1 102 ? -8.039 -13.734 -2.789 1 98.94 102 VAL B CA 1
ATOM 4123 C C . VAL B 1 102 ? -8.367 -14.789 -1.733 1 98.94 102 VAL B C 1
ATOM 4125 O O . VAL B 1 102 ? -9.117 -14.523 -0.794 1 98.94 102 VAL B O 1
ATOM 4128 N N . LEU B 1 103 ? -7.785 -15.977 -1.843 1 98.94 103 LEU B N 1
ATOM 4129 C CA . LEU B 1 103 ? -8.164 -17.062 -0.957 1 98.94 103 LEU B CA 1
ATOM 4130 C C . LEU B 1 103 ? -7.758 -16.766 0.482 1 98.94 103 LEU B C 1
ATOM 4132 O O . LEU B 1 103 ? -8.555 -16.938 1.406 1 98.94 103 LEU B O 1
ATOM 4136 N N . PRO B 1 104 ? -6.469 -16.312 0.721 1 98.94 104 PRO B N 1
ATOM 4137 C CA . PRO B 1 104 ? -6.098 -15.93 2.086 1 98.94 104 PRO B CA 1
ATOM 4138 C C . PRO B 1 104 ? -7.004 -14.844 2.664 1 98.94 104 PRO B C 1
ATOM 4140 O O . PRO B 1 104 ? -7.383 -14.914 3.836 1 98.94 104 PRO B O 1
ATOM 4143 N N . ALA B 1 105 ? -7.379 -13.867 1.897 1 98.94 105 ALA B N 1
ATOM 4144 C CA . ALA B 1 105 ? -8.234 -12.773 2.357 1 98.94 105 ALA B CA 1
ATOM 4145 C C . ALA B 1 105 ? -9.633 -13.281 2.699 1 98.94 105 ALA B C 1
ATOM 4147 O O . ALA B 1 105 ? -10.172 -12.969 3.762 1 98.94 105 ALA B O 1
ATOM 4148 N N . VAL B 1 106 ? -10.211 -14.078 1.811 1 98.94 106 VAL B N 1
ATOM 4149 C CA . VAL B 1 106 ? -11.57 -14.578 1.988 1 98.94 106 VAL B CA 1
ATOM 4150 C C . VAL B 1 106 ? -11.625 -15.516 3.189 1 98.94 106 VAL B C 1
ATOM 4152 O O . VAL B 1 106 ? -12.562 -15.469 3.984 1 98.94 106 VAL B O 1
ATOM 4155 N N . MET B 1 107 ? -10.617 -16.406 3.338 1 98.69 107 MET B N 1
ATOM 4156 C CA . MET B 1 107 ? -10.547 -17.312 4.488 1 98.69 107 MET B CA 1
ATOM 4157 C C . MET B 1 107 ? -10.445 -16.531 5.789 1 98.69 107 MET B C 1
ATOM 4159 O O . MET B 1 107 ? -11.047 -16.906 6.797 1 98.69 107 MET B O 1
ATOM 4163 N N . ALA B 1 108 ? -9.633 -15.461 5.781 1 98.25 108 ALA B N 1
ATOM 4164 C CA . ALA B 1 108 ? -9.531 -14.609 6.965 1 98.25 108 ALA B CA 1
ATOM 4165 C C . ALA B 1 108 ? -10.875 -13.945 7.281 1 98.25 108 ALA B C 1
ATOM 4167 O O . ALA B 1 108 ? -11.258 -13.844 8.445 1 98.25 108 ALA B O 1
ATOM 4168 N N . ALA B 1 109 ? -11.594 -13.477 6.27 1 98.5 109 ALA B N 1
ATOM 4169 C CA . ALA B 1 109 ? -12.898 -12.852 6.457 1 98.5 109 ALA B CA 1
ATOM 4170 C C . ALA B 1 109 ? -13.883 -13.812 7.102 1 98.5 109 ALA B C 1
ATOM 4172 O O . ALA B 1 109 ? -14.758 -13.406 7.871 1 98.5 109 ALA B O 1
ATOM 4173 N N . LEU B 1 110 ? -13.766 -15.141 6.801 1 97.94 110 LEU B N 1
ATOM 4174 C CA . LEU B 1 110 ? -14.641 -16.156 7.375 1 97.94 110 LEU B CA 1
ATOM 4175 C C . LEU B 1 110 ? -14.547 -16.156 8.898 1 97.94 110 LEU B C 1
ATOM 4177 O O . LEU B 1 110 ? -15.547 -16.391 9.586 1 97.94 110 LEU B O 1
ATOM 4181 N N . SER B 1 111 ? -13.391 -15.836 9.375 1 95.44 111 SER B N 1
ATOM 4182 C CA . SER B 1 111 ? -13.172 -15.844 10.812 1 95.44 111 SER B CA 1
ATOM 4183 C C . SER B 1 111 ? -13.812 -14.633 11.477 1 95.44 111 SER B C 1
ATOM 4185 O O . SER B 1 111 ? -13.875 -14.547 12.703 1 95.44 111 SER B O 1
ATOM 4187 N N . MET B 1 112 ? -14.344 -13.766 10.688 1 96.19 112 MET B N 1
ATOM 4188 C CA . MET B 1 112 ? -14.883 -12.516 11.211 1 96.19 112 MET B CA 1
ATOM 4189 C C . MET B 1 112 ? -16.406 -12.547 11.227 1 96.19 112 MET B C 1
ATOM 4191 O O . MET B 1 112 ? -17.047 -11.586 11.641 1 96.19 112 MET B O 1
ATOM 4195 N N . VAL B 1 113 ? -16.938 -13.609 10.75 1 96.12 113 VAL B N 1
ATOM 4196 C CA . VAL B 1 113 ? -18.391 -13.703 10.719 1 96.12 113 VAL B CA 1
ATOM 4197 C C . VAL B 1 113 ? -18.859 -14.828 11.633 1 96.12 113 VAL B C 1
ATOM 4199 O O . VAL B 1 113 ? -18.203 -15.875 11.727 1 96.12 113 VAL B O 1
ATOM 4202 N N . ASP B 1 114 ? -19.938 -14.688 12.336 1 93.38 114 ASP B N 1
ATOM 4203 C CA . ASP B 1 114 ? -20.453 -15.641 13.312 1 93.38 114 ASP B CA 1
ATOM 4204 C C . ASP B 1 114 ? -21.422 -16.625 12.656 1 93.38 114 ASP B C 1
ATOM 4206 O O . ASP B 1 114 ? -21.734 -17.672 13.227 1 93.38 114 ASP B O 1
ATOM 4210 N N . ARG B 1 115 ? -21.781 -16.453 11.516 1 94.69 115 ARG B N 1
ATOM 4211 C CA . ARG B 1 115 ? -22.688 -17.344 10.812 1 94.69 115 ARG B CA 1
ATOM 4212 C C . ARG B 1 115 ? -21.922 -18.375 9.984 1 94.69 115 ARG B C 1
ATOM 4214 O O . ARG B 1 115 ? -20.812 -18.094 9.516 1 94.69 115 ARG B O 1
ATOM 4221 N N . PRO B 1 116 ? -22.547 -19.5 9.82 1 96.69 116 PRO B N 1
ATOM 4222 C CA . PRO B 1 116 ? -21.906 -20.438 8.891 1 96.69 116 PRO B CA 1
ATOM 4223 C C . PRO B 1 116 ? -21.906 -19.922 7.453 1 96.69 116 PRO B C 1
ATOM 4225 O O . PRO B 1 116 ? -22.891 -19.328 7.008 1 96.69 116 PRO B O 1
ATOM 4228 N N . VAL B 1 117 ? -20.828 -20.094 6.828 1 98.31 117 VAL B N 1
ATOM 4229 C CA . VAL B 1 117 ? -20.703 -19.812 5.402 1 98.31 117 VAL B CA 1
ATOM 4230 C C . VAL B 1 117 ? -20.656 -21.125 4.617 1 98.31 117 VAL B C 1
ATOM 4232 O O . VAL B 1 117 ? -19.797 -21.969 4.863 1 98.31 117 VAL B O 1
ATOM 4235 N N . SER B 1 118 ? -21.578 -21.297 3.652 1 98.69 118 SER B N 1
ATOM 4236 C CA . SER B 1 118 ? -21.656 -22.516 2.869 1 98.69 118 SER B CA 1
ATOM 4237 C C . SER B 1 118 ? -20.547 -22.578 1.817 1 98.69 118 SER B C 1
ATOM 4239 O O . SER B 1 118 ? -19.938 -21.547 1.496 1 98.69 118 SER B O 1
ATOM 4241 N N . GLY B 1 119 ? -20.344 -23.797 1.317 1 98.81 119 GLY B N 1
ATOM 4242 C CA . GLY B 1 119 ? -19.406 -23.938 0.214 1 98.81 119 GLY B CA 1
ATOM 4243 C C . GLY B 1 119 ? -19.781 -23.125 -1.006 1 98.81 119 GLY B C 1
ATOM 4244 O O . GLY B 1 119 ? -18.922 -22.578 -1.688 1 98.81 119 GLY B O 1
ATOM 4245 N N . ARG B 1 120 ? -21.078 -23 -1.301 1 98.81 120 ARG B N 1
ATOM 4246 C CA . ARG B 1 120 ? -21.578 -22.234 -2.436 1 98.81 120 ARG B CA 1
ATOM 4247 C C . ARG B 1 120 ? -21.25 -20.75 -2.285 1 98.81 120 ARG B C 1
ATOM 4249 O O . ARG B 1 120 ? -20.812 -20.109 -3.238 1 98.81 120 ARG B O 1
ATOM 4256 N N . GLU B 1 121 ? -21.453 -20.25 -1.077 1 98.75 121 GLU B N 1
ATOM 4257 C CA . GLU B 1 121 ? -21.141 -18.844 -0.812 1 98.75 121 GLU B CA 1
ATOM 4258 C C . GLU B 1 121 ? -19.641 -18.594 -0.9 1 98.75 121 GLU B C 1
ATOM 4260 O O . GLU B 1 121 ? -19.203 -17.562 -1.429 1 98.75 121 GLU B O 1
ATOM 4265 N N . PHE B 1 122 ? -18.891 -19.531 -0.409 1 98.81 122 PHE B N 1
ATOM 4266 C CA . PHE B 1 122 ? -17.438 -19.438 -0.428 1 98.81 122 PHE B CA 1
ATOM 4267 C C . PHE B 1 122 ? -16.906 -19.438 -1.859 1 98.81 122 PHE B C 1
ATOM 4269 O O . PHE B 1 122 ? -16.109 -18.578 -2.23 1 98.81 122 PHE B O 1
ATOM 4276 N N . ILE B 1 123 ? -17.391 -20.328 -2.66 1 98.94 123 ILE B N 1
ATOM 4277 C CA . ILE B 1 123 ? -16.984 -20.422 -4.062 1 98.94 123 ILE B CA 1
ATOM 4278 C C . ILE B 1 123 ? -17.328 -19.109 -4.773 1 98.94 123 ILE B C 1
ATOM 4280 O O . ILE B 1 123 ? -16.516 -18.562 -5.523 1 98.94 123 ILE B O 1
ATOM 4284 N N . THR B 1 124 ? -18.5 -18.609 -4.52 1 98.94 124 THR B N 1
ATOM 4285 C CA . THR B 1 124 ? -18.953 -17.375 -5.16 1 98.94 124 THR B CA 1
ATOM 4286 C C . THR B 1 124 ? -18.031 -16.203 -4.793 1 98.94 124 THR B C 1
ATOM 4288 O O . THR B 1 124 ? -17.656 -15.414 -5.66 1 98.94 124 THR B O 1
ATOM 4291 N N . ALA B 1 125 ? -17.656 -16.141 -3.51 1 98.94 125 ALA B N 1
ATOM 4292 C CA . ALA B 1 125 ? -16.781 -15.062 -3.053 1 98.94 125 ALA B CA 1
ATOM 4293 C C . ALA B 1 125 ? -15.422 -15.141 -3.742 1 98.94 125 ALA B C 1
ATOM 4295 O O . ALA B 1 125 ? -14.875 -14.117 -4.16 1 98.94 125 ALA B O 1
ATOM 4296 N N . VAL B 1 126 ? -14.898 -16.312 -3.854 1 98.94 126 VAL B N 1
ATOM 4297 C CA . VAL B 1 126 ? -13.594 -16.516 -4.488 1 98.94 126 VAL B CA 1
ATOM 4298 C C . VAL B 1 126 ? -13.68 -16.125 -5.965 1 98.94 126 VAL B C 1
ATOM 4300 O O . VAL B 1 126 ? -12.82 -15.406 -6.473 1 98.94 126 VAL B O 1
ATOM 4303 N N . VAL B 1 127 ? -14.742 -16.531 -6.645 1 98.94 127 VAL B N 1
ATOM 4304 C CA . VAL B 1 127 ? -14.922 -16.25 -8.062 1 98.94 127 VAL B CA 1
ATOM 4305 C C . VAL B 1 127 ? -15.031 -14.734 -8.266 1 98.94 127 VAL B C 1
ATOM 4307 O O . VAL B 1 127 ? -14.43 -14.18 -9.188 1 98.94 127 VAL B O 1
ATOM 4310 N N . ILE B 1 128 ? -15.758 -14.086 -7.402 1 98.88 128 ILE B N 1
ATOM 4311 C CA . ILE B 1 128 ? -15.914 -12.641 -7.469 1 98.88 128 ILE B CA 1
ATOM 4312 C C . ILE B 1 128 ? -14.562 -11.961 -7.285 1 98.88 128 ILE B C 1
ATOM 4314 O O . ILE B 1 128 ? -14.242 -11 -7.984 1 98.88 128 ILE B O 1
ATOM 4318 N N . GLY B 1 129 ? -13.766 -12.453 -6.328 1 98.94 129 GLY B N 1
ATOM 4319 C CA . GLY B 1 129 ? -12.43 -11.914 -6.141 1 98.94 129 GLY B CA 1
ATOM 4320 C C . GLY B 1 129 ? -11.57 -12.016 -7.387 1 98.94 129 GLY B C 1
ATOM 4321 O O . GLY B 1 129 ? -10.93 -11.039 -7.785 1 98.94 129 GLY B O 1
ATOM 4322 N N . TYR B 1 130 ? -11.547 -13.219 -8.039 1 98.88 130 TYR B N 1
ATOM 4323 C CA . TYR B 1 130 ? -10.812 -13.398 -9.281 1 98.88 130 TYR B CA 1
ATOM 4324 C C . TYR B 1 130 ? -11.32 -12.445 -10.359 1 98.88 130 TYR B C 1
ATOM 4326 O O . TYR B 1 130 ? -10.523 -11.883 -11.117 1 98.88 130 TYR B O 1
ATOM 4334 N N . GLU B 1 131 ? -12.602 -12.258 -10.414 1 98.75 131 GLU B N 1
ATOM 4335 C CA . GLU B 1 131 ? -13.266 -11.445 -11.422 1 98.75 131 GLU B CA 1
ATOM 4336 C C . GLU B 1 131 ? -12.828 -9.984 -11.344 1 98.75 131 GLU B C 1
ATOM 4338 O O . GLU B 1 131 ? -12.328 -9.422 -12.32 1 98.75 131 GLU B O 1
ATOM 4343 N N . ILE B 1 132 ? -12.93 -9.438 -10.156 1 98.81 132 ILE B N 1
ATOM 4344 C CA . ILE B 1 132 ? -12.703 -8.008 -9.984 1 98.81 132 ILE B CA 1
ATOM 4345 C C . ILE B 1 132 ? -11.211 -7.699 -10.133 1 98.81 132 ILE B C 1
ATOM 4347 O O . ILE B 1 132 ? -10.836 -6.727 -10.789 1 98.81 132 ILE B O 1
ATOM 4351 N N . GLY B 1 133 ? -10.359 -8.492 -9.516 1 98.81 133 GLY B N 1
ATOM 4352 C CA . GLY B 1 133 ? -8.93 -8.281 -9.664 1 98.81 133 GLY B CA 1
ATOM 4353 C C . GLY B 1 133 ? -8.477 -8.242 -11.109 1 98.81 133 GLY B C 1
ATOM 4354 O O . GLY B 1 133 ? -7.707 -7.363 -11.5 1 98.81 133 GLY B O 1
ATOM 4355 N N . ARG B 1 134 ? -8.938 -9.164 -11.922 1 98.81 134 ARG B N 1
ATOM 4356 C CA . ARG B 1 134 ? -8.523 -9.242 -13.32 1 98.81 134 ARG B CA 1
ATOM 4357 C C . ARG B 1 134 ? -9.117 -8.094 -14.125 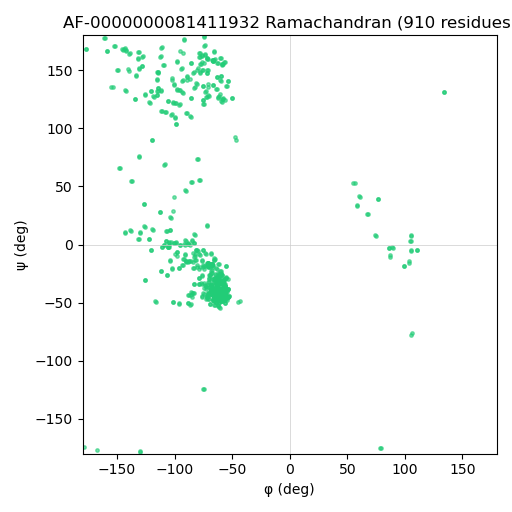1 98.81 134 ARG B C 1
ATOM 4359 O O . ARG B 1 134 ? -8.453 -7.535 -15.008 1 98.81 134 ARG B O 1
ATOM 4366 N N . ARG B 1 135 ? -10.336 -7.77 -13.906 1 98.75 135 ARG B N 1
ATOM 4367 C CA . ARG B 1 135 ? -10.969 -6.684 -14.648 1 98.75 135 ARG B CA 1
ATOM 4368 C C . ARG B 1 135 ? -10.234 -5.367 -14.422 1 98.75 135 ARG B C 1
ATOM 4370 O O . ARG B 1 135 ? -10.094 -4.559 -15.344 1 98.75 135 ARG B O 1
ATOM 4377 N N . VAL B 1 136 ? -9.789 -5.133 -13.18 1 98.88 136 VAL B N 1
ATOM 4378 C CA . VAL B 1 136 ? -9.016 -3.93 -12.906 1 98.88 136 VAL B CA 1
ATOM 4379 C C . VAL B 1 136 ? -7.699 -3.969 -13.688 1 98.88 136 VAL B C 1
ATOM 4381 O O . VAL B 1 136 ? -7.277 -2.961 -14.25 1 98.88 136 VAL B O 1
ATOM 4384 N N . LEU B 1 137 ? -7.047 -5.117 -13.711 1 98.88 137 LEU B N 1
ATOM 4385 C CA . LEU B 1 137 ? -5.82 -5.242 -14.484 1 98.88 137 LEU B CA 1
ATOM 4386 C C . LEU B 1 137 ? -6.078 -4.953 -15.961 1 98.88 137 LEU B C 1
ATOM 4388 O O . LEU B 1 137 ? -5.301 -4.242 -16.609 1 98.88 137 LEU B O 1
ATOM 4392 N N . GLU B 1 138 ? -7.117 -5.512 -16.484 1 98.69 138 GLU B N 1
ATOM 4393 C CA . GLU B 1 138 ? -7.449 -5.273 -17.891 1 98.69 138 GLU B CA 1
ATOM 4394 C C . GLU B 1 138 ? -7.762 -3.801 -18.141 1 98.69 138 GLU B C 1
ATOM 4396 O O . GLU B 1 138 ? -7.426 -3.262 -19.188 1 98.69 138 GLU B O 1
ATOM 4401 N N . ALA B 1 139 ? -8.391 -3.18 -17.172 1 98.69 139 ALA B N 1
ATOM 4402 C CA . ALA B 1 139 ? -8.664 -1.751 -17.297 1 98.69 139 ALA B CA 1
ATOM 4403 C C . ALA B 1 139 ? -7.371 -0.942 -17.328 1 98.69 139 ALA B C 1
ATOM 4405 O O . ALA B 1 139 ? -7.332 0.154 -17.891 1 98.69 139 ALA B O 1
ATOM 4406 N N . CYS B 1 140 ? -6.305 -1.472 -16.75 1 98.62 140 CYS B N 1
ATOM 4407 C CA . CYS B 1 140 ? -4.996 -0.824 -16.781 1 98.62 140 CYS B CA 1
ATOM 4408 C C . CYS B 1 140 ? -4.262 -1.13 -18.078 1 98.62 140 CYS B C 1
ATOM 4410 O O . CYS B 1 140 ? -3.107 -0.731 -18.25 1 98.62 140 CYS B O 1
ATOM 4412 N N . GLY B 1 141 ? -4.82 -1.843 -18.969 1 97.81 141 GLY B N 1
ATOM 4413 C CA . GLY B 1 141 ? -4.188 -2.199 -20.234 1 97.81 141 GLY B CA 1
ATOM 4414 C C . GLY B 1 141 ? -3.725 -3.643 -20.281 1 97.81 141 GLY B C 1
ATOM 4415 O O . GLY B 1 141 ? -2.994 -4.035 -21.188 1 97.81 141 GLY B O 1
ATOM 4416 N N . SER B 1 142 ? -4.09 -4.402 -19.25 1 97.19 142 SER B N 1
ATOM 4417 C CA . SER B 1 142 ? -3.787 -5.828 -19.156 1 97.19 142 SER B CA 1
ATOM 4418 C C . SER B 1 142 ? -2.34 -6.055 -18.719 1 97.19 142 SER B C 1
ATOM 4420 O O . SER B 1 142 ? -1.663 -5.125 -18.281 1 97.19 142 SER B O 1
ATOM 4422 N N . TYR B 1 143 ? -1.929 -7.312 -18.703 1 96.19 143 TYR B N 1
ATOM 4423 C CA . TYR B 1 143 ? -0.717 -7.762 -18.031 1 96.19 143 TYR B CA 1
ATOM 4424 C C . TYR B 1 143 ? 0.516 -7.074 -18.609 1 96.19 143 TYR B C 1
ATOM 4426 O O . TYR B 1 143 ? 1.28 -6.441 -17.875 1 96.19 143 TYR B O 1
ATOM 4434 N N . SER B 1 144 ? 0.717 -7.156 -19.953 1 94.56 144 SER B N 1
ATOM 4435 C CA . SER B 1 144 ? 1.957 -6.676 -20.547 1 94.56 144 SER B CA 1
ATOM 4436 C C . SER B 1 144 ? 2.115 -5.168 -20.359 1 94.56 144 SER B C 1
ATOM 4438 O O . SER B 1 144 ? 3.195 -4.691 -20.016 1 94.56 144 SER B O 1
ATOM 4440 N N . ALA B 1 145 ? 1.054 -4.402 -20.531 1 96.56 145 ALA B N 1
ATOM 4441 C CA . ALA B 1 145 ? 1.146 -2.951 -20.422 1 96.56 145 ALA B CA 1
ATOM 4442 C C . ALA B 1 145 ? 1.363 -2.525 -18.969 1 96.56 145 ALA B C 1
ATOM 4444 O O . ALA B 1 145 ? 2.229 -1.695 -18.672 1 96.56 145 ALA B O 1
ATOM 4445 N N . HIS B 1 146 ? 0.605 -3.076 -18.047 1 98.19 146 HIS B N 1
ATOM 4446 C CA . HIS B 1 146 ? 0.657 -2.682 -16.641 1 98.19 146 HIS B CA 1
ATOM 4447 C C . HIS B 1 146 ? 1.971 -3.109 -15.992 1 98.19 146 HIS B C 1
ATOM 4449 O O . HIS B 1 146 ? 2.639 -2.305 -15.344 1 98.19 146 HIS B O 1
ATOM 4455 N N . ASN B 1 147 ? 2.324 -4.355 -16.141 1 97.31 147 ASN B N 1
ATOM 4456 C CA . ASN B 1 147 ? 3.584 -4.836 -15.578 1 97.31 147 ASN B CA 1
ATOM 4457 C C . ASN B 1 147 ? 4.785 -4.273 -16.344 1 97.31 147 ASN B C 1
ATOM 4459 O O . ASN B 1 147 ? 5.848 -4.059 -15.758 1 97.31 147 ASN B O 1
ATOM 4463 N N . GLY B 1 148 ? 4.613 -4.047 -17.672 1 96.19 148 GLY B N 1
ATOM 4464 C CA . GLY B 1 148 ? 5.656 -3.402 -18.453 1 96.19 148 GLY B CA 1
ATOM 4465 C C . GLY B 1 148 ? 5.988 -2.006 -17.969 1 96.19 148 GLY B C 1
ATOM 4466 O O . GLY B 1 148 ? 7.121 -1.541 -18.125 1 96.19 148 GLY B O 1
ATOM 4467 N N . ALA B 1 149 ? 5 -1.367 -17.312 1 97.12 149 ALA B N 1
ATOM 4468 C CA . ALA B 1 149 ? 5.203 -0.03 -16.766 1 97.12 149 ALA B CA 1
ATOM 4469 C C . ALA B 1 149 ? 5.918 -0.096 -15.414 1 97.12 149 ALA B C 1
ATOM 4471 O O . ALA B 1 149 ? 6.266 0.938 -14.836 1 97.12 149 ALA B O 1
ATOM 4472 N N . GLY B 1 150 ? 6.129 -1.308 -14.953 1 97.44 150 GLY B N 1
ATOM 4473 C CA . GLY B 1 150 ? 6.922 -1.488 -13.75 1 97.44 150 GLY B CA 1
ATOM 4474 C C . GLY B 1 150 ? 6.109 -1.961 -12.562 1 97.44 150 GLY B C 1
ATOM 4475 O O . GLY B 1 150 ? 6.664 -2.312 -11.523 1 97.44 150 GLY B O 1
ATOM 4476 N N . TRP B 1 151 ? 4.77 -2.07 -12.688 1 98.5 151 TRP B N 1
ATOM 4477 C CA . TRP B 1 151 ? 3.875 -2.455 -11.602 1 98.5 151 TRP B CA 1
ATOM 4478 C C . TRP B 1 151 ? 3.805 -3.973 -11.461 1 98.5 151 TRP B C 1
ATOM 4480 O O . TRP B 1 151 ? 3.91 -4.695 -12.461 1 98.5 151 TRP B O 1
ATOM 4490 N N . HIS B 1 152 ? 3.623 -4.441 -10.281 1 98.5 152 HIS B N 1
ATOM 4491 C CA . HIS B 1 152 ? 3.32 -5.848 -10.047 1 98.5 152 HIS B CA 1
ATOM 4492 C C . HIS B 1 152 ? 1.825 -6.062 -9.844 1 98.5 152 HIS B C 1
ATOM 4494 O O . HIS B 1 152 ? 1.311 -5.875 -8.734 1 98.5 152 HIS B O 1
ATOM 4500 N N . SER B 1 153 ? 1.168 -6.551 -10.789 1 98.62 153 SER B N 1
ATOM 4501 C CA . SER B 1 153 ? -0.289 -6.594 -10.852 1 98.62 153 SER B CA 1
ATOM 4502 C C . SER B 1 153 ? -0.871 -7.449 -9.734 1 98.62 153 SER B C 1
ATOM 4504 O O . SER B 1 153 ? -1.999 -7.223 -9.289 1 98.62 153 SER B O 1
ATOM 4506 N N . THR B 1 154 ? -0.095 -8.477 -9.242 1 98.69 154 THR B N 1
ATOM 4507 C CA . THR B 1 154 ? -0.555 -9.273 -8.109 1 98.69 154 THR B CA 1
ATOM 4508 C C . THR B 1 154 ? -0.916 -8.383 -6.926 1 98.69 154 THR B C 1
ATOM 4510 O O . THR B 1 154 ? -1.91 -8.617 -6.238 1 98.69 154 THR B O 1
ATOM 4513 N N . ALA B 1 155 ? -0.119 -7.363 -6.77 1 98.62 155 ALA B N 1
ATOM 4514 C CA . ALA B 1 155 ? -0.32 -6.441 -5.652 1 98.62 155 ALA B CA 1
ATOM 4515 C C . ALA B 1 155 ? -1.287 -5.324 -6.035 1 98.62 155 ALA B C 1
ATOM 4517 O O . ALA B 1 155 ? -2.303 -5.121 -5.367 1 98.62 155 ALA B O 1
ATOM 4518 N N . THR B 1 156 ? -1.078 -4.641 -7.168 1 98.81 156 THR B N 1
ATOM 4519 C CA . THR B 1 156 ? -1.804 -3.426 -7.527 1 98.81 156 THR B CA 1
ATOM 4520 C C . THR B 1 156 ? -3.268 -3.738 -7.82 1 98.81 156 THR B C 1
ATOM 4522 O O . THR B 1 156 ? -4.156 -2.951 -7.484 1 98.81 156 THR B O 1
ATOM 4525 N N . CYS B 1 157 ? -3.508 -4.875 -8.414 1 98.88 157 CYS B N 1
ATOM 4526 C CA . CYS B 1 157 ? -4.871 -5.207 -8.812 1 98.88 157 CYS B CA 1
ATOM 4527 C C . CYS B 1 157 ? -5.465 -6.27 -7.891 1 98.88 157 CYS B C 1
ATOM 4529 O O . CYS B 1 157 ? -6.684 -6.336 -7.719 1 98.88 157 CYS B O 1
ATOM 4531 N N . GLY B 1 158 ? -4.59 -7.102 -7.277 1 98.88 158 GLY B N 1
ATOM 4532 C CA . GLY B 1 158 ? -5.055 -8.141 -6.371 1 98.88 158 GLY B CA 1
ATOM 4533 C C . GLY B 1 158 ? -5.801 -7.59 -5.168 1 98.88 158 GLY B C 1
ATOM 4534 O O . GLY B 1 158 ? -6.723 -8.227 -4.66 1 98.88 158 GLY B O 1
ATOM 4535 N N . VAL B 1 159 ? -5.438 -6.422 -4.719 1 98.94 159 VAL B N 1
ATOM 4536 C CA . VAL B 1 159 ? -6.055 -5.797 -3.555 1 98.94 159 VAL B CA 1
ATOM 4537 C C . VAL B 1 159 ? -7.543 -5.578 -3.812 1 98.94 159 VAL B C 1
ATOM 4539 O O . VAL B 1 159 ? -8.359 -5.691 -2.896 1 98.94 159 VAL B O 1
ATOM 4542 N N . PHE B 1 160 ? -7.938 -5.297 -5.066 1 98.94 160 PHE B N 1
ATOM 4543 C CA . PHE B 1 160 ? -9.344 -5.133 -5.434 1 98.94 160 PHE B CA 1
ATOM 4544 C C . PHE B 1 160 ? -10.078 -6.465 -5.355 1 98.94 160 PHE B C 1
ATOM 4546 O O . PHE B 1 160 ? -11.219 -6.523 -4.902 1 98.94 160 PHE B O 1
ATOM 4553 N N . GLY B 1 161 ? -9.414 -7.52 -5.867 1 98.94 161 GLY B N 1
ATOM 4554 C CA . GLY B 1 161 ? -10 -8.844 -5.77 1 98.94 161 GLY B CA 1
ATOM 4555 C C . GLY B 1 161 ? -10.258 -9.281 -4.336 1 98.94 161 GLY B C 1
ATOM 4556 O O . GLY B 1 161 ? -11.336 -9.781 -4.016 1 98.94 161 GLY B O 1
ATOM 4557 N N . ALA B 1 162 ? -9.219 -9.086 -3.482 1 98.94 162 ALA B N 1
ATOM 4558 C CA . ALA B 1 162 ? -9.367 -9.398 -2.064 1 98.94 162 ALA B CA 1
ATOM 4559 C C . ALA B 1 162 ? -10.516 -8.617 -1.438 1 98.94 162 ALA B C 1
ATOM 4561 O O . ALA B 1 162 ? -11.32 -9.172 -0.692 1 98.94 162 ALA B O 1
ATOM 4562 N N . ALA B 1 163 ? -10.602 -7.336 -1.743 1 99 163 ALA B N 1
ATOM 4563 C CA . ALA B 1 163 ? -11.656 -6.492 -1.188 1 99 163 ALA B CA 1
ATOM 4564 C C . ALA B 1 163 ? -13.039 -6.984 -1.615 1 99 163 ALA B C 1
ATOM 4566 O O . ALA B 1 163 ? -13.953 -7.07 -0.795 1 99 163 ALA B O 1
ATOM 4567 N N . ALA B 1 164 ? -13.18 -7.297 -2.887 1 98.94 164 ALA B N 1
ATOM 4568 C CA . ALA B 1 164 ? -14.461 -7.746 -3.422 1 98.94 164 ALA B CA 1
ATOM 4569 C C . ALA B 1 164 ? -14.891 -9.07 -2.787 1 98.94 164 ALA B C 1
ATOM 4571 O O . ALA B 1 164 ? -16.031 -9.219 -2.357 1 98.94 164 ALA B O 1
ATOM 4572 N N . GLY B 1 165 ? -13.977 -10.062 -2.758 1 98.94 165 GLY B N 1
ATOM 4573 C CA . GLY B 1 165 ? -14.281 -11.336 -2.111 1 98.94 165 GLY B CA 1
ATOM 4574 C C . GLY B 1 165 ? -14.648 -11.188 -0.647 1 98.94 165 GLY B C 1
ATOM 4575 O O . GLY B 1 165 ? -15.609 -11.805 -0.178 1 98.94 165 GLY B O 1
ATOM 4576 N N . CYS B 1 166 ? -13.914 -10.359 0.082 1 98.94 166 CYS B N 1
ATOM 4577 C CA . CYS B 1 166 ? -14.18 -10.133 1.498 1 98.94 166 CYS B CA 1
ATOM 4578 C C . CYS B 1 166 ? -15.508 -9.422 1.695 1 98.94 166 CYS B C 1
ATOM 4580 O O . CYS B 1 166 ? -16.234 -9.703 2.648 1 98.94 166 CYS B O 1
ATOM 4582 N N . ALA B 1 167 ? -15.781 -8.469 0.812 1 98.88 167 ALA B N 1
ATOM 4583 C CA . ALA B 1 167 ? -17.047 -7.746 0.903 1 98.88 167 ALA B CA 1
ATOM 4584 C C . ALA B 1 167 ? -18.234 -8.711 0.847 1 98.88 167 ALA B C 1
ATOM 4586 O O . ALA B 1 167 ? -19.219 -8.531 1.559 1 98.88 167 ALA B O 1
ATOM 4587 N N . ARG B 1 168 ? -18.125 -9.727 0.056 1 98.44 168 ARG B N 1
ATOM 4588 C CA . ARG B 1 168 ? -19.172 -10.734 -0.074 1 98.44 168 ARG B CA 1
ATOM 4589 C C . ARG B 1 168 ? -19.344 -11.516 1.222 1 98.44 168 ARG B C 1
ATOM 4591 O O . ARG B 1 168 ? -20.469 -11.703 1.696 1 98.44 168 ARG B O 1
ATOM 4598 N N . ILE B 1 169 ? -18.281 -11.984 1.786 1 98.69 169 ILE B N 1
ATOM 4599 C CA . ILE B 1 169 ? -18.328 -12.797 2.994 1 98.69 169 ILE B CA 1
ATOM 4600 C C . ILE B 1 169 ? -18.828 -11.969 4.168 1 98.69 169 ILE B C 1
ATOM 4602 O O . ILE B 1 169 ? -19.625 -12.453 4.988 1 98.69 169 ILE B O 1
ATOM 4606 N N . LEU B 1 170 ? -18.438 -10.664 4.203 1 98.62 170 LEU B N 1
ATOM 4607 C CA . LEU B 1 170 ? -18.781 -9.781 5.316 1 98.62 170 LEU B CA 1
ATOM 4608 C C . LEU B 1 170 ? -20.188 -9.211 5.145 1 98.62 170 LEU B C 1
ATOM 4610 O O . LEU B 1 170 ? -20.719 -8.562 6.051 1 98.62 170 LEU B O 1
ATOM 4614 N N . GLY B 1 171 ? -20.766 -9.414 3.967 1 98.44 171 GLY B N 1
ATOM 4615 C CA . GLY B 1 171 ? -22.156 -9 3.736 1 98.44 171 GLY B CA 1
ATOM 4616 C C . GLY B 1 171 ? -22.297 -7.508 3.516 1 98.44 171 GLY B C 1
ATOM 4617 O O . GLY B 1 171 ? -23.234 -6.891 4.023 1 98.44 171 GLY B O 1
ATOM 4618 N N . LEU B 1 172 ? -21.422 -6.902 2.832 1 98.75 172 LEU B N 1
ATOM 4619 C CA . LEU B 1 172 ? -21.469 -5.465 2.59 1 98.75 172 LEU B CA 1
ATOM 4620 C C . LEU B 1 172 ? -22.594 -5.117 1.613 1 98.75 172 LEU B C 1
ATOM 4622 O O . LEU B 1 172 ? -22.891 -5.891 0.699 1 98.75 172 LEU B O 1
ATOM 4626 N N . SER B 1 173 ? -23.203 -3.93 1.789 1 98.75 173 SER B N 1
ATOM 4627 C CA . SER B 1 173 ? -24.156 -3.363 0.832 1 98.75 173 SER B CA 1
ATOM 4628 C C . SER B 1 173 ? -23.438 -2.838 -0.407 1 98.75 173 SER B C 1
ATOM 4630 O O . SER B 1 173 ? -22.203 -2.807 -0.452 1 98.75 173 SER B O 1
ATOM 4632 N N . VAL B 1 174 ? -24.234 -2.473 -1.411 1 98.38 174 VAL B N 1
ATOM 4633 C CA . VAL B 1 174 ? -23.656 -1.942 -2.645 1 98.38 174 VAL B CA 1
ATOM 4634 C C . VAL B 1 174 ? -22.859 -0.68 -2.342 1 98.38 174 VAL B C 1
ATOM 4636 O O . VAL B 1 174 ? -21.688 -0.567 -2.738 1 98.38 174 VAL B O 1
ATOM 4639 N N . PRO B 1 175 ? -23.344 0.304 -1.517 1 97.94 175 PRO B N 1
ATOM 4640 C CA . PRO B 1 175 ? -22.562 1.493 -1.203 1 97.94 175 PRO B CA 1
ATOM 4641 C C . PRO B 1 175 ? -21.297 1.165 -0.412 1 97.94 175 PRO B C 1
ATOM 4643 O O . PRO B 1 175 ? -20.234 1.758 -0.653 1 97.94 175 PRO B O 1
ATOM 4646 N N . GLN B 1 176 ? -21.391 0.211 0.512 1 98.62 176 GLN B N 1
ATOM 4647 C CA . GLN B 1 176 ? -20.219 -0.206 1.275 1 98.62 176 GLN B CA 1
ATOM 4648 C C . GLN B 1 176 ? -19.188 -0.865 0.372 1 98.62 176 GLN B C 1
ATOM 4650 O O . GLN B 1 176 ? -17.984 -0.679 0.562 1 98.62 176 GLN B O 1
ATOM 4655 N N . THR B 1 177 ? -19.656 -1.634 -0.581 1 98.88 177 THR B N 1
ATOM 4656 C CA . THR B 1 177 ? -18.75 -2.287 -1.515 1 98.88 177 THR B CA 1
ATOM 4657 C C . THR B 1 177 ? -18.047 -1.26 -2.4 1 98.88 177 THR B C 1
ATOM 4659 O O . THR B 1 177 ? -16.875 -1.403 -2.713 1 98.88 177 THR B O 1
ATOM 4662 N N . VAL B 1 178 ? -18.766 -0.197 -2.826 1 98.5 178 VAL B N 1
ATOM 4663 C CA . VAL B 1 178 ? -18.156 0.903 -3.559 1 98.5 178 VAL B CA 1
ATOM 4664 C C . VAL B 1 178 ? -17.016 1.505 -2.729 1 98.5 178 VAL B C 1
ATOM 4666 O O . VAL B 1 178 ? -15.922 1.724 -3.236 1 98.5 178 VAL B O 1
ATOM 4669 N N . SER B 1 179 ? -17.281 1.716 -1.449 1 98.56 179 SER B N 1
ATOM 4670 C CA . SER B 1 179 ? -16.266 2.271 -0.559 1 98.56 179 SER B CA 1
ATOM 4671 C C . SER B 1 179 ? -15.078 1.322 -0.408 1 98.56 179 SER B C 1
ATOM 4673 O O . SER B 1 179 ? -13.922 1.756 -0.4 1 98.56 179 SER B O 1
ATOM 4675 N N . ALA B 1 180 ? -15.383 0.026 -0.288 1 98.88 180 ALA B N 1
ATOM 4676 C CA . ALA B 1 180 ? -14.32 -0.969 -0.147 1 98.88 180 ALA B CA 1
ATOM 4677 C C . ALA B 1 180 ? -13.398 -0.96 -1.359 1 98.88 180 ALA B C 1
ATOM 4679 O O . ALA B 1 180 ? -12.172 -0.976 -1.214 1 98.88 180 ALA B O 1
ATOM 4680 N N . LEU B 1 181 ? -13.992 -0.93 -2.557 1 98.81 181 LEU B N 1
ATOM 4681 C CA . LEU B 1 181 ? -13.195 -0.889 -3.775 1 98.81 181 LEU B CA 1
ATOM 4682 C C . LEU B 1 181 ? -12.422 0.422 -3.875 1 98.81 181 LEU B C 1
ATOM 4684 O O . LEU B 1 181 ? -11.273 0.437 -4.32 1 98.81 181 LEU B O 1
ATOM 4688 N N . GLY B 1 182 ? -13.07 1.489 -3.482 1 98.56 182 GLY B N 1
ATOM 4689 C CA . GLY B 1 182 ? -12.383 2.77 -3.441 1 98.56 182 GLY B CA 1
ATOM 4690 C C . GLY B 1 182 ? -11.172 2.766 -2.525 1 98.56 182 GLY B C 1
ATOM 4691 O O . GLY B 1 182 ? -10.094 3.225 -2.908 1 98.56 182 GLY B O 1
ATOM 4692 N N . ILE B 1 183 ? -11.328 2.248 -1.291 1 98.81 183 ILE B N 1
ATOM 4693 C CA . ILE B 1 183 ? -10.242 2.172 -0.32 1 98.81 183 ILE B CA 1
ATOM 4694 C C . ILE B 1 183 ? -9.156 1.228 -0.831 1 98.81 183 ILE B C 1
ATOM 4696 O O . ILE B 1 183 ? -7.961 1.503 -0.679 1 98.81 183 ILE B O 1
ATOM 4700 N N . ALA B 1 184 ? -9.555 0.126 -1.463 1 98.81 184 ALA B N 1
ATOM 4701 C CA . ALA B 1 184 ? -8.586 -0.793 -2.061 1 98.81 184 ALA B CA 1
ATOM 4702 C C . ALA B 1 184 ? -7.691 -0.071 -3.062 1 98.81 184 ALA B C 1
ATOM 4704 O O . ALA B 1 184 ? -6.484 -0.315 -3.111 1 98.81 184 ALA B O 1
ATOM 4705 N N . GLY B 1 185 ? -8.289 0.792 -3.887 1 98.31 185 GLY B N 1
ATOM 4706 C CA . GLY B 1 185 ? -7.508 1.579 -4.828 1 98.31 185 GLY B CA 1
ATOM 4707 C C . GLY B 1 185 ? -6.469 2.449 -4.152 1 98.31 185 GLY B C 1
ATOM 4708 O O . GLY B 1 185 ? -5.363 2.627 -4.672 1 98.31 185 GLY B O 1
ATOM 4709 N N . SER B 1 186 ? -6.754 2.902 -2.961 1 95.81 186 SER B N 1
ATOM 4710 C CA . SER B 1 186 ? -5.84 3.721 -2.172 1 95.81 186 SER B CA 1
ATOM 4711 C C . SER B 1 186 ? -4.73 2.875 -1.559 1 95.81 186 SER B C 1
ATOM 4713 O O . SER B 1 186 ? -3.643 3.381 -1.271 1 95.81 186 SER B O 1
ATOM 4715 N N . PHE B 1 187 ? -5.012 1.631 -1.349 1 97.94 187 PHE B N 1
ATOM 4716 C CA . PHE B 1 187 ? -4.039 0.735 -0.729 1 97.94 187 PHE B CA 1
ATOM 4717 C C . PHE B 1 187 ? -3.203 0.029 -1.789 1 97.94 187 PHE B C 1
ATOM 4719 O O . PHE B 1 187 ? -2.301 -0.744 -1.46 1 97.94 187 PHE B O 1
ATOM 4726 N N . SER B 1 188 ? -3.48 0.329 -3.029 1 98.38 188 SER B N 1
ATOM 4727 C CA . SER B 1 188 ? -2.824 -0.347 -4.145 1 98.38 188 SER B CA 1
ATOM 4728 C C . SER B 1 188 ? -1.379 0.116 -4.297 1 98.38 188 SER B C 1
ATOM 4730 O O . SER B 1 188 ? -1.097 1.314 -4.242 1 98.38 188 SER B O 1
ATOM 4732 N N . GLY B 1 189 ? -0.433 -0.889 -4.426 1 97 189 GLY B N 1
ATOM 4733 C CA . GLY B 1 189 ? 0.973 -0.611 -4.672 1 97 189 GLY B CA 1
ATOM 4734 C C . GLY B 1 189 ? 1.806 -1.865 -4.855 1 97 189 GLY B C 1
ATOM 4735 O O . GLY B 1 189 ? 1.357 -2.967 -4.531 1 97 189 GLY B O 1
ATOM 4736 N N . GLY B 1 190 ? 3 -1.679 -5.305 1 98.19 190 GLY B N 1
ATOM 4737 C CA . GLY B 1 190 ? 3.941 -2.756 -5.57 1 98.19 190 GLY B CA 1
ATOM 4738 C C . GLY B 1 190 ? 4.645 -2.619 -6.906 1 98.19 190 GLY B C 1
ATOM 4739 O O . GLY B 1 190 ? 4.004 -2.371 -7.93 1 98.19 190 GLY B O 1
ATOM 4740 N N . VAL B 1 191 ? 5.98 -2.752 -6.922 1 98.31 191 VAL B N 1
ATOM 4741 C CA . VAL B 1 191 ? 6.762 -2.58 -8.141 1 98.31 191 VAL B CA 1
ATOM 4742 C C . VAL B 1 191 ? 7.668 -3.789 -8.352 1 98.31 191 VAL B C 1
ATOM 4744 O O . VAL B 1 191 ? 7.969 -4.52 -7.406 1 98.31 191 VAL B O 1
ATOM 4747 N N . TRP B 1 192 ? 8.156 -3.992 -9.523 1 97.25 192 TRP B N 1
ATOM 4748 C CA . TRP B 1 192 ? 8.914 -5.156 -9.961 1 97.25 192 TRP B CA 1
ATOM 4749 C C . TRP B 1 192 ? 10.383 -5.031 -9.562 1 97.25 192 TRP B C 1
ATOM 4751 O O . TRP B 1 192 ? 11.195 -5.895 -9.898 1 97.25 192 TRP B O 1
ATOM 4761 N N . ALA B 1 193 ? 10.766 -4.062 -8.773 1 96.69 193 ALA B N 1
ATOM 4762 C CA . ALA B 1 193 ? 12.172 -3.807 -8.477 1 96.69 193 ALA B CA 1
ATOM 4763 C C . ALA B 1 193 ? 12.852 -5.051 -7.914 1 96.69 193 ALA B C 1
ATOM 4765 O O . ALA B 1 193 ? 14.07 -5.195 -8 1 96.69 193 ALA B O 1
ATOM 4766 N N . PHE B 1 194 ? 12.102 -6 -7.43 1 94.81 194 PHE B N 1
ATOM 4767 C CA . PHE B 1 194 ? 12.633 -7.203 -6.801 1 94.81 194 PHE B CA 1
ATOM 4768 C C . PHE B 1 194 ? 13.352 -8.07 -7.828 1 94.81 194 PHE B C 1
ATOM 4770 O O . PHE B 1 194 ? 14.133 -8.953 -7.461 1 94.81 194 PHE B O 1
ATOM 4777 N N . ILE B 1 195 ? 13.133 -7.867 -9.094 1 93.88 195 ILE B N 1
ATOM 4778 C CA . ILE B 1 195 ? 13.602 -8.766 -10.141 1 93.88 195 ILE B CA 1
ATOM 4779 C C . ILE B 1 195 ? 15.117 -8.641 -10.289 1 93.88 195 ILE B C 1
ATOM 4781 O O . ILE B 1 195 ? 15.773 -9.547 -10.797 1 93.88 195 ILE B O 1
ATOM 4785 N N . HIS B 1 196 ? 15.672 -7.547 -9.789 1 93.06 196 HIS B N 1
ATOM 4786 C CA . HIS B 1 196 ? 17.047 -7.227 -10.117 1 93.06 196 HIS B CA 1
ATOM 4787 C C . HIS B 1 196 ? 18.016 -7.848 -9.117 1 93.06 196 HIS B C 1
ATOM 4789 O O . HIS B 1 196 ? 19.219 -7.926 -9.367 1 93.06 196 HIS B O 1
ATOM 4795 N N . ASP B 1 197 ? 17.469 -8.297 -7.973 1 90.94 197 ASP B N 1
ATOM 4796 C CA . ASP B 1 197 ? 18.375 -8.922 -7.004 1 90.94 197 ASP B CA 1
ATOM 4797 C C . ASP B 1 197 ? 17.688 -10.094 -6.297 1 90.94 197 ASP B C 1
ATOM 4799 O O . ASP B 1 197 ? 18.156 -10.555 -5.25 1 90.94 197 ASP B O 1
ATOM 4803 N N . GLY B 1 198 ? 16.547 -10.477 -6.801 1 90 198 GLY B N 1
ATOM 4804 C CA . GLY B 1 198 ? 15.844 -11.625 -6.234 1 90 198 GLY B CA 1
ATOM 4805 C C . GLY B 1 198 ? 15.328 -11.375 -4.828 1 90 198 GLY B C 1
ATOM 4806 O O . GLY B 1 198 ? 15.203 -12.312 -4.035 1 90 198 GLY B O 1
ATOM 4807 N N . SER B 1 199 ? 15.07 -10.156 -4.48 1 92.44 199 SER B N 1
ATOM 4808 C CA . SER B 1 199 ? 14.57 -9.82 -3.15 1 92.44 199 SER B CA 1
ATOM 4809 C C . SER B 1 199 ? 13.234 -10.5 -2.871 1 92.44 199 SER B C 1
ATOM 4811 O O . SER B 1 199 ? 12.508 -10.867 -3.799 1 92.44 199 SER B O 1
ATOM 4813 N N . LEU B 1 200 ? 12.891 -10.602 -1.622 1 95.81 200 LEU B N 1
ATOM 4814 C CA . LEU B 1 200 ? 11.727 -11.352 -1.169 1 95.81 200 LEU B CA 1
ATOM 4815 C C . LEU B 1 200 ? 10.484 -10.469 -1.16 1 95.81 200 LEU B C 1
ATOM 4817 O O . LEU B 1 200 ? 9.383 -10.945 -0.848 1 95.81 200 LEU B O 1
ATOM 4821 N N . SER B 1 201 ? 10.602 -9.227 -1.554 1 96.06 201 SER B N 1
ATOM 4822 C CA . SER B 1 201 ? 9.453 -8.328 -1.536 1 96.06 201 SER B CA 1
ATOM 4823 C C . SER B 1 201 ? 8.336 -8.828 -2.451 1 96.06 201 SER B C 1
ATOM 4825 O O . SER B 1 201 ? 7.16 -8.578 -2.191 1 96.06 201 SER B O 1
ATOM 4827 N N . LYS B 1 202 ? 8.703 -9.555 -3.533 1 96.81 202 LYS B N 1
ATOM 4828 C CA . LYS B 1 202 ? 7.699 -10.148 -4.406 1 96.81 202 LYS B CA 1
ATOM 4829 C C . LYS B 1 202 ? 6.703 -10.984 -3.605 1 96.81 202 LYS B C 1
ATOM 4831 O O . LYS B 1 202 ? 5.496 -10.914 -3.842 1 96.81 202 LYS B O 1
ATOM 4836 N N . LYS B 1 203 ? 7.266 -11.773 -2.693 1 98.12 203 LYS B N 1
ATOM 4837 C CA . LYS B 1 203 ? 6.434 -12.672 -1.895 1 98.12 203 LYS B CA 1
ATOM 4838 C C . LYS B 1 203 ? 5.57 -11.891 -0.909 1 98.12 203 LYS B C 1
ATOM 4840 O O . LYS B 1 203 ? 4.469 -12.32 -0.563 1 98.12 203 LYS B O 1
ATOM 4845 N N . LEU B 1 204 ? 6.016 -10.742 -0.458 1 98.69 204 LEU B N 1
ATOM 4846 C CA . LEU B 1 204 ? 5.242 -9.891 0.434 1 98.69 204 LEU B CA 1
ATOM 4847 C C . LEU B 1 204 ? 4.051 -9.281 -0.297 1 98.69 204 LEU B C 1
ATOM 4849 O O . LEU B 1 204 ? 3.023 -8.984 0.319 1 98.69 204 LEU B O 1
ATOM 4853 N N . HIS B 1 205 ? 4.145 -9.117 -1.604 1 98.69 205 HIS B N 1
ATOM 4854 C CA . HIS B 1 205 ? 3.125 -8.438 -2.389 1 98.69 205 HIS B CA 1
ATOM 4855 C C . HIS B 1 205 ? 1.784 -9.156 -2.299 1 98.69 205 HIS B C 1
ATOM 4857 O O . HIS B 1 205 ? 0.74 -8.523 -2.139 1 98.69 205 HIS B O 1
ATOM 4863 N N . SER B 1 206 ? 1.818 -10.477 -2.416 1 98.75 206 SER B N 1
ATOM 4864 C CA . SER B 1 206 ? 0.565 -11.219 -2.342 1 98.75 206 SER B CA 1
ATOM 4865 C C . SER B 1 206 ? -0.082 -11.078 -0.968 1 98.75 206 SER B C 1
ATOM 4867 O O . SER B 1 206 ? -1.289 -10.844 -0.867 1 98.75 206 SER B O 1
ATOM 4869 N N . GLY B 1 207 ? 0.737 -11.195 0.063 1 98.81 207 GLY B N 1
ATOM 4870 C CA . GLY B 1 207 ? 0.22 -11.023 1.412 1 98.81 207 GLY B CA 1
ATOM 4871 C C . GLY B 1 207 ? -0.313 -9.625 1.673 1 98.81 207 GLY B C 1
ATOM 4872 O O . GLY B 1 207 ? -1.383 -9.469 2.264 1 98.81 207 GLY B O 1
ATOM 4873 N N . ARG B 1 208 ? 0.443 -8.609 1.248 1 98.81 208 ARG B N 1
ATOM 4874 C CA . ARG B 1 208 ? 0.06 -7.215 1.457 1 98.81 208 ARG B CA 1
ATOM 4875 C C . ARG B 1 208 ? -1.256 -6.898 0.755 1 98.81 208 ARG B C 1
ATOM 4877 O O . ARG B 1 208 ? -2.102 -6.188 1.301 1 98.81 208 ARG B O 1
ATOM 4884 N N . ALA B 1 209 ? -1.439 -7.414 -0.446 1 98.88 209 ALA B N 1
ATOM 4885 C CA . ALA B 1 209 ? -2.68 -7.215 -1.192 1 98.88 209 ALA B CA 1
ATOM 4886 C C . ALA B 1 209 ? -3.852 -7.906 -0.504 1 98.88 209 ALA B C 1
ATOM 4888 O O . ALA B 1 209 ? -4.949 -7.352 -0.429 1 98.88 209 ALA B O 1
ATOM 4889 N N . ALA B 1 210 ? -3.629 -9.148 0.003 1 98.94 210 ALA B N 1
ATOM 4890 C CA . ALA B 1 210 ? -4.664 -9.883 0.718 1 98.94 210 ALA B CA 1
ATOM 4891 C C . ALA B 1 210 ? -5.113 -9.133 1.969 1 98.94 210 ALA B C 1
ATOM 4893 O O . ALA B 1 210 ? -6.309 -8.914 2.176 1 98.94 210 ALA B O 1
ATOM 4894 N N . GLU B 1 211 ? -4.129 -8.734 2.748 1 98.81 211 GLU B N 1
ATOM 4895 C CA . GLU B 1 211 ? -4.402 -7.965 3.961 1 98.81 211 GLU B CA 1
ATOM 4896 C C . GLU B 1 211 ? -5.074 -6.633 3.631 1 98.81 211 GLU B C 1
ATOM 4898 O O . GLU B 1 211 ? -6.027 -6.23 4.301 1 98.81 211 GLU B O 1
ATOM 4903 N N . GLY B 1 212 ? -4.609 -5.941 2.645 1 98.81 212 GLY B N 1
ATOM 4904 C CA . GLY B 1 212 ? -5.148 -4.648 2.256 1 98.81 212 GLY B CA 1
ATOM 4905 C C . GLY B 1 212 ? -6.594 -4.715 1.801 1 98.81 212 GLY B C 1
ATOM 4906 O O . GLY B 1 212 ? -7.398 -3.846 2.141 1 98.81 212 GLY B O 1
ATOM 4907 N N . GLY B 1 213 ? -6.883 -5.699 0.972 1 98.94 213 GLY B N 1
ATOM 4908 C CA . GLY B 1 213 ? -8.266 -5.871 0.546 1 98.94 213 GLY B CA 1
ATOM 4909 C C . GLY B 1 213 ? -9.211 -6.172 1.693 1 98.94 213 GLY B C 1
ATOM 4910 O O . GLY B 1 213 ? -10.312 -5.629 1.754 1 98.94 213 GLY B O 1
ATOM 4911 N N . LEU B 1 214 ? -8.797 -7.066 2.592 1 98.88 214 LEU B N 1
ATOM 4912 C CA . LEU B 1 214 ? -9.609 -7.371 3.766 1 98.88 214 LEU B CA 1
ATOM 4913 C C . LEU B 1 214 ? -9.836 -6.121 4.609 1 98.88 214 LEU B C 1
ATOM 4915 O O . LEU B 1 214 ? -10.953 -5.879 5.078 1 98.88 214 LEU B O 1
ATOM 4919 N N . LEU B 1 215 ? -8.797 -5.332 4.809 1 98.69 215 LEU B N 1
ATOM 4920 C CA . LEU B 1 215 ? -8.898 -4.102 5.586 1 98.69 215 LEU B CA 1
ATOM 4921 C C . LEU B 1 215 ? -9.844 -3.111 4.918 1 98.69 215 LEU B C 1
ATOM 4923 O O . LEU B 1 215 ? -10.641 -2.457 5.59 1 98.69 215 LEU B O 1
ATOM 4927 N N . ALA B 1 216 ? -9.711 -2.99 3.604 1 98.94 216 ALA B N 1
ATOM 4928 C CA . ALA B 1 216 ? -10.586 -2.092 2.857 1 98.94 216 ALA B CA 1
ATOM 4929 C C . ALA B 1 216 ? -12.055 -2.451 3.074 1 98.94 216 ALA B C 1
ATOM 4931 O O . ALA B 1 216 ? -12.875 -1.579 3.365 1 98.94 216 ALA B O 1
ATOM 4932 N N . ALA B 1 217 ? -12.367 -3.742 2.939 1 98.94 217 ALA B N 1
ATOM 4933 C CA . ALA B 1 217 ? -13.734 -4.207 3.148 1 98.94 217 ALA B CA 1
ATOM 4934 C C . ALA B 1 217 ? -14.172 -3.973 4.59 1 98.94 217 ALA B C 1
ATOM 4936 O O . ALA B 1 217 ? -15.32 -3.58 4.84 1 98.94 217 ALA B O 1
ATOM 4937 N N . SER B 1 218 ? -13.297 -4.203 5.547 1 98.75 218 SER B N 1
ATOM 4938 C CA . SER B 1 218 ? -13.617 -4.031 6.961 1 98.75 218 SER B CA 1
ATOM 4939 C C . SER B 1 218 ? -13.883 -2.566 7.293 1 98.75 218 SER B C 1
ATOM 4941 O O . SER B 1 218 ? -14.82 -2.254 8.031 1 98.75 218 SER B O 1
ATOM 4943 N N . PHE B 1 219 ? -13.031 -1.647 6.793 1 98.81 219 PHE B N 1
ATOM 4944 C CA . PHE B 1 219 ? -13.242 -0.22 6.996 1 98.81 219 PHE B CA 1
ATOM 4945 C C . PHE B 1 219 ? -14.586 0.217 6.414 1 98.81 219 PHE B C 1
ATOM 4947 O O . PHE B 1 219 ? -15.336 0.947 7.059 1 98.81 219 PHE B O 1
ATOM 4954 N N . ALA B 1 220 ? -14.836 -0.207 5.207 1 98.81 220 ALA B N 1
ATOM 4955 C CA . ALA B 1 220 ? -16.094 0.143 4.555 1 98.81 220 ALA B CA 1
ATOM 4956 C C . ALA B 1 220 ? -17.281 -0.354 5.363 1 98.81 220 ALA B C 1
ATOM 4958 O O . ALA B 1 220 ? -18.297 0.34 5.477 1 98.81 220 ALA B O 1
ATOM 4959 N N . ARG B 1 221 ? -17.203 -1.572 5.883 1 98.56 221 ARG B N 1
ATOM 4960 C CA . ARG B 1 221 ? -18.266 -2.146 6.699 1 98.56 221 ARG B CA 1
ATOM 4961 C C . ARG B 1 221 ? -18.594 -1.255 7.895 1 98.56 221 ARG B C 1
ATOM 4963 O O . ARG B 1 221 ? -19.75 -1.147 8.312 1 98.56 221 ARG B O 1
ATOM 4970 N N . GLU B 1 222 ? -17.516 -0.624 8.438 1 97.81 222 GLU B N 1
ATOM 4971 C CA . GLU B 1 222 ? -17.672 0.21 9.625 1 97.81 222 GLU B CA 1
ATOM 4972 C C . GLU B 1 222 ? -17.969 1.658 9.242 1 97.81 222 GLU B C 1
ATOM 4974 O O . GLU B 1 222 ? -17.953 2.547 10.102 1 97.81 222 GLU B O 1
ATOM 4979 N N . GLY B 1 223 ? -18.109 1.952 7.969 1 97.62 223 GLY B N 1
ATOM 4980 C CA . GLY B 1 223 ? -18.641 3.244 7.555 1 97.62 223 GLY B CA 1
ATOM 4981 C C . GLY B 1 223 ? -17.562 4.172 7.008 1 97.62 223 GLY B C 1
ATOM 4982 O O . GLY B 1 223 ? -17.844 5.332 6.691 1 97.62 223 GLY B O 1
ATOM 4983 N N . VAL B 1 224 ? -16.375 3.764 6.906 1 98.19 224 VAL B N 1
ATOM 4984 C CA . VAL B 1 224 ? -15.336 4.586 6.293 1 98.19 224 VAL B CA 1
ATOM 4985 C C . VAL B 1 224 ? -15.547 4.652 4.785 1 98.19 224 VAL B C 1
ATOM 4987 O O . VAL B 1 224 ? -15.609 3.621 4.113 1 98.19 224 VAL B O 1
ATOM 4990 N N . SER B 1 225 ? -15.594 5.809 4.258 1 96.88 225 SER B N 1
ATOM 4991 C CA . SER B 1 225 ? -15.891 5.969 2.836 1 96.88 225 SER B CA 1
ATOM 4992 C C . SER B 1 225 ? -14.609 5.926 2.002 1 96.88 225 SER B C 1
ATOM 4994 O O . SER B 1 225 ? -13.547 6.348 2.463 1 96.88 225 SER B O 1
ATOM 4996 N N . GLY B 1 226 ? -14.719 5.352 0.808 1 97.38 226 GLY B N 1
ATOM 4997 C CA . GLY B 1 226 ? -13.688 5.398 -0.218 1 97.38 226 GLY B CA 1
ATOM 4998 C C . GLY B 1 226 ? -14.094 6.207 -1.435 1 97.38 226 GLY B C 1
ATOM 4999 O O . GLY B 1 226 ? -15.273 6.527 -1.608 1 97.38 226 GLY B O 1
ATOM 5000 N N . PRO B 1 227 ? -13.125 6.602 -2.197 1 96.81 227 PRO B N 1
ATOM 5001 C CA . PRO B 1 227 ? -13.438 7.422 -3.369 1 96.81 227 PRO B CA 1
ATOM 5002 C C . PRO B 1 227 ? -14.352 6.715 -4.363 1 96.81 227 PRO B C 1
ATOM 5004 O O . PRO B 1 227 ? -14 5.648 -4.879 1 96.81 227 PRO B O 1
ATOM 5007 N N . SER B 1 228 ? -15.383 7.324 -4.758 1 95.31 228 SER B N 1
ATOM 5008 C CA . SER B 1 228 ? -16.359 6.723 -5.656 1 95.31 228 SER B CA 1
ATOM 5009 C C . SER B 1 228 ? -16.016 6.984 -7.117 1 95.31 228 SER B C 1
ATOM 5011 O O . SER B 1 228 ? -16.516 6.312 -8.016 1 95.31 228 SER B O 1
ATOM 5013 N N . MET B 1 229 ? -15.062 7.953 -7.371 1 95.69 229 MET B N 1
ATOM 5014 C CA . MET B 1 229 ? -14.695 8.289 -8.742 1 95.69 229 MET B CA 1
ATOM 5015 C C . MET B 1 229 ? -13.344 7.695 -9.109 1 95.69 229 MET B C 1
ATOM 5017 O O . MET B 1 229 ? -12.68 8.164 -10.039 1 95.69 229 MET B O 1
ATOM 5021 N N . LEU B 1 230 ? -13.008 6.691 -8.438 1 97.25 230 LEU B N 1
ATOM 5022 C CA . LEU B 1 230 ? -11.672 6.105 -8.492 1 97.25 230 LEU B CA 1
ATOM 5023 C C . LEU B 1 230 ? -11.289 5.746 -9.922 1 97.25 230 LEU B C 1
ATOM 5025 O O . LEU B 1 230 ? -10.148 5.941 -10.336 1 97.25 230 LEU B O 1
ATOM 5029 N N . PHE B 1 231 ? -12.219 5.207 -10.703 1 97.75 231 PHE B N 1
ATOM 5030 C CA . PHE B 1 231 ? -11.891 4.68 -12.023 1 97.75 231 PHE B CA 1
ATOM 5031 C C . PHE B 1 231 ? -12.234 5.688 -13.117 1 97.75 231 PHE B C 1
ATOM 5033 O O . PHE B 1 231 ? -12.086 5.398 -14.305 1 97.75 231 PHE B O 1
ATOM 5040 N N . GLU B 1 232 ? -12.727 6.859 -12.766 1 96.31 232 GLU B N 1
ATOM 5041 C CA . GLU B 1 232 ? -13.039 7.91 -13.727 1 96.31 232 GLU B CA 1
ATOM 5042 C C . GLU B 1 232 ? -11.773 8.641 -14.172 1 96.31 232 GLU B C 1
ATOM 5044 O O . GLU B 1 232 ? -10.719 8.516 -13.547 1 96.31 232 GLU B O 1
ATOM 5049 N N . ASP B 1 233 ? -11.938 9.328 -15.328 1 95.94 233 ASP B N 1
ATOM 5050 C CA . ASP B 1 233 ? -10.82 10.117 -15.852 1 95.94 233 ASP B CA 1
ATOM 5051 C C . ASP B 1 233 ? -10.719 11.461 -15.133 1 95.94 233 ASP B C 1
ATOM 5053 O O . ASP B 1 233 ? -11.016 12.508 -15.719 1 95.94 233 ASP B O 1
ATOM 5057 N N . VAL B 1 234 ? -10.258 11.406 -13.914 1 95.44 234 VAL B N 1
ATOM 5058 C CA . VAL B 1 234 ? -10.133 12.594 -13.078 1 95.44 234 VAL B CA 1
ATOM 5059 C C . VAL B 1 234 ? -8.742 12.633 -12.43 1 95.44 234 VAL B C 1
ATOM 5061 O O . VAL B 1 234 ? -8.062 11.609 -12.367 1 95.44 234 VAL B O 1
ATOM 5064 N N . TRP B 1 235 ? -8.312 13.789 -11.984 1 95.5 235 TRP B N 1
ATOM 5065 C CA . TRP B 1 235 ? -7.039 13.914 -11.273 1 95.5 235 TRP B CA 1
ATOM 5066 C C . TRP B 1 235 ? -7.02 13.031 -10.031 1 95.5 235 TRP B C 1
ATOM 5068 O O . TRP B 1 235 ? -7.945 13.062 -9.219 1 95.5 235 TRP B O 1
ATOM 5078 N N . GLY B 1 236 ? -5.992 12.172 -9.93 1 97.12 236 GLY B N 1
ATOM 5079 C CA . GLY B 1 236 ? -5.867 11.289 -8.781 1 97.12 236 GLY B CA 1
ATOM 5080 C C . GLY B 1 236 ? -6.637 9.992 -8.938 1 97.12 236 GLY B C 1
ATOM 5081 O O . GLY B 1 236 ? -6.605 9.141 -8.047 1 97.12 236 GLY B O 1
ATOM 5082 N N . GLY B 1 237 ? -7.383 9.859 -10.07 1 97.81 237 GLY B N 1
ATOM 5083 C CA . GLY B 1 237 ? -8.016 8.578 -10.344 1 97.81 237 GLY B CA 1
ATOM 5084 C C . GLY B 1 237 ? -7.016 7.445 -10.523 1 97.81 237 GLY B C 1
ATOM 5085 O O . GLY B 1 237 ? -5.875 7.68 -10.922 1 97.81 237 GLY B O 1
ATOM 5086 N N . PHE B 1 238 ? -7.473 6.258 -10.297 1 98.56 238 PHE B N 1
ATOM 5087 C CA . PHE B 1 238 ? -6.594 5.094 -10.297 1 98.56 238 PHE B CA 1
ATOM 5088 C C . PHE B 1 238 ? -6.02 4.852 -11.688 1 98.56 238 PHE B C 1
ATOM 5090 O O . PHE B 1 238 ? -4.805 4.738 -11.852 1 98.56 238 PHE B O 1
ATOM 5097 N N . LEU B 1 239 ? -6.859 4.785 -12.711 1 98.5 239 LEU B N 1
ATOM 5098 C CA . LEU B 1 239 ? -6.414 4.488 -14.07 1 98.5 239 LEU B CA 1
ATOM 5099 C C . LEU B 1 239 ? -5.566 5.625 -14.625 1 98.5 239 LEU B C 1
ATOM 5101 O O . LEU B 1 239 ? -4.535 5.387 -15.258 1 98.5 239 LEU B O 1
ATOM 5105 N N . LYS B 1 240 ? -5.953 6.832 -14.328 1 97.81 240 LYS B N 1
ATOM 5106 C CA . LYS B 1 240 ? -5.219 7.996 -14.82 1 97.81 240 LYS B CA 1
ATOM 5107 C C . LYS B 1 240 ? -3.82 8.062 -14.219 1 97.81 240 LYS B C 1
ATOM 5109 O O . LYS B 1 240 ? -2.879 8.516 -14.875 1 97.81 240 LYS B O 1
ATOM 5114 N N . THR B 1 241 ? -3.695 7.578 -13.008 1 98.44 241 THR B N 1
ATOM 5115 C CA . THR B 1 241 ? -2.43 7.688 -12.297 1 98.44 241 THR B CA 1
ATOM 5116 C C . THR B 1 241 ? -1.534 6.488 -12.602 1 98.44 241 THR B C 1
ATOM 5118 O O . THR B 1 241 ? -0.354 6.652 -12.914 1 98.44 241 THR B O 1
ATOM 5121 N N . LEU B 1 242 ? -2.049 5.27 -12.617 1 98.5 242 LEU B N 1
ATOM 5122 C CA . LEU B 1 242 ? -1.227 4.07 -12.719 1 98.5 242 LEU B CA 1
ATOM 5123 C C . LEU B 1 242 ? -1.14 3.59 -14.164 1 98.5 242 LEU B C 1
ATOM 5125 O O . LEU B 1 242 ? -0.254 2.805 -14.508 1 98.5 242 LEU B O 1
ATOM 5129 N N . ALA B 1 243 ? -2.055 3.996 -14.977 1 98.31 243 ALA B N 1
ATOM 5130 C CA . ALA B 1 243 ? -2.094 3.559 -16.375 1 98.31 243 ALA B CA 1
ATOM 5131 C C . ALA B 1 243 ? -2.418 4.723 -17.297 1 98.31 243 ALA B C 1
ATOM 5133 O O . ALA B 1 243 ? -3.32 4.625 -18.141 1 98.31 243 ALA B O 1
ATOM 5134 N N . PRO B 1 244 ? -1.671 5.762 -17.219 1 96.69 244 PRO B N 1
ATOM 5135 C CA . PRO B 1 244 ? -2.021 6.969 -17.969 1 96.69 244 PRO B CA 1
ATOM 5136 C C . PRO B 1 244 ? -2.047 6.734 -19.469 1 96.69 244 PRO B C 1
ATOM 5138 O O . PRO B 1 244 ? -2.818 7.379 -20.188 1 96.69 244 PRO B O 1
ATOM 5141 N N . ASP B 1 245 ? -1.291 5.789 -20.031 1 95.69 245 ASP B N 1
ATOM 5142 C CA . ASP B 1 245 ? -1.176 5.625 -21.469 1 95.69 245 ASP B CA 1
ATOM 5143 C C . ASP B 1 245 ? -1.856 4.34 -21.938 1 95.69 245 ASP B C 1
ATOM 5145 O O . ASP B 1 245 ? -1.918 4.062 -23.141 1 95.69 245 ASP B O 1
ATOM 5149 N N . SER B 1 246 ? -2.396 3.561 -20.984 1 97.81 246 SER B N 1
ATOM 5150 C CA . SER B 1 246 ? -2.854 2.232 -21.375 1 97.81 246 SER B CA 1
ATOM 5151 C C . SER B 1 246 ? -4.262 1.955 -20.859 1 97.81 246 SER B C 1
ATOM 5153 O O . SER B 1 246 ? -4.812 0.878 -21.094 1 97.81 246 SER B O 1
ATOM 5155 N N . ALA B 1 247 ? -4.898 2.895 -20.25 1 98.25 247 ALA B N 1
ATOM 5156 C CA . ALA B 1 247 ? -6.184 2.703 -19.578 1 98.25 247 ALA B CA 1
ATOM 5157 C C . ALA B 1 247 ? -7.27 2.307 -20.578 1 98.25 247 ALA B C 1
ATOM 5159 O O . ALA B 1 247 ? -7.352 2.871 -21.672 1 98.25 247 ALA B O 1
ATOM 5160 N N . HIS B 1 248 ? -8.023 1.291 -20.188 1 98 248 HIS B N 1
ATOM 5161 C CA . HIS B 1 248 ? -9.242 0.853 -20.875 1 98 248 HIS B CA 1
ATOM 5162 C C . HIS B 1 248 ? -10.391 0.681 -19.891 1 98 248 HIS B C 1
ATOM 5164 O O . HIS B 1 248 ? -10.789 -0.445 -19.594 1 98 248 HIS B O 1
ATOM 5170 N N . PRO B 1 249 ? -10.984 1.779 -19.422 1 97.12 249 PRO B N 1
ATOM 5171 C CA . PRO B 1 249 ? -12 1.712 -18.375 1 97.12 249 PRO B CA 1
ATOM 5172 C C . PRO B 1 249 ? -13.156 0.78 -18.734 1 97.12 249 PRO B C 1
ATOM 5174 O O . PRO B 1 249 ? -13.766 0.181 -17.844 1 97.12 249 PRO B O 1
ATOM 5177 N N . GLU B 1 250 ? -13.469 0.6 -20 1 96.56 250 GLU B N 1
ATOM 5178 C CA . GLU B 1 250 ? -14.578 -0.244 -20.422 1 96.56 250 GLU B CA 1
ATOM 5179 C C . GLU B 1 250 ? -14.344 -1.702 -20.047 1 96.56 250 GLU B C 1
ATOM 5181 O O . GLU B 1 250 ? -15.297 -2.486 -19.953 1 96.56 250 GLU B O 1
ATOM 5186 N N . ALA B 1 251 ? -13.102 -2.074 -19.797 1 98 251 ALA B N 1
ATOM 5187 C CA . ALA B 1 251 ? -12.773 -3.451 -19.438 1 98 251 ALA B CA 1
ATOM 5188 C C . ALA B 1 251 ? -13.289 -3.795 -18.047 1 98 251 ALA B C 1
ATOM 5190 O O . ALA B 1 251 ? -13.43 -4.973 -17.703 1 98 251 ALA B O 1
ATOM 5191 N N . LEU B 1 252 ? -13.594 -2.84 -17.188 1 98.12 252 LEU B N 1
ATOM 5192 C CA . LEU B 1 252 ? -14.062 -3.059 -15.828 1 98.12 252 LEU B CA 1
ATOM 5193 C C . LEU B 1 252 ? -15.383 -3.828 -15.828 1 98.12 252 LEU B C 1
ATOM 5195 O O . LEU B 1 252 ? -15.648 -4.613 -14.914 1 98.12 252 LEU B O 1
ATOM 5199 N N . ASP B 1 253 ? -16.203 -3.592 -16.844 1 96.25 253 ASP B N 1
ATOM 5200 C CA . ASP B 1 253 ? -17.531 -4.211 -16.766 1 96.25 253 ASP B CA 1
ATOM 5201 C C . ASP B 1 253 ? -17.953 -4.781 -18.109 1 96.25 253 ASP B C 1
ATOM 5203 O O . ASP B 1 253 ? -19.125 -5.098 -18.312 1 96.25 253 ASP B O 1
ATOM 5207 N N . ALA B 1 254 ? -17.031 -4.859 -19.031 1 96.44 254 ALA B N 1
ATOM 5208 C CA . ALA B 1 254 ? -17.359 -5.492 -20.312 1 96.44 254 ALA B CA 1
ATOM 5209 C C . ALA B 1 254 ? -17.797 -6.941 -20.109 1 96.44 254 ALA B C 1
ATOM 5211 O O . ALA B 1 254 ? -17.078 -7.734 -19.484 1 96.44 254 ALA B O 1
ATOM 5212 N N . ASP B 1 255 ? -19.016 -7.289 -20.594 1 97.12 255 ASP B N 1
ATOM 5213 C CA . ASP B 1 255 ? -19.562 -8.648 -20.594 1 97.12 255 ASP B CA 1
ATOM 5214 C C . ASP B 1 255 ? -19.625 -9.211 -19.188 1 97.12 255 ASP B C 1
ATOM 5216 O O . ASP B 1 255 ? -19.391 -10.406 -18.969 1 97.12 255 ASP B O 1
ATOM 5220 N N . LEU B 1 256 ? -19.859 -8.359 -18.25 1 96.5 256 LEU B N 1
ATOM 5221 C CA . LEU B 1 256 ? -19.969 -8.742 -16.844 1 96.5 256 LEU B CA 1
ATOM 5222 C C . LEU B 1 256 ? -21.047 -9.805 -16.641 1 96.5 256 LEU B C 1
ATOM 5224 O O . LEU B 1 256 ? -22.188 -9.633 -17.109 1 96.5 256 LEU B O 1
ATOM 5228 N N . GLY B 1 257 ? -20.656 -10.922 -16.047 1 95.62 257 GLY B N 1
ATOM 5229 C CA . GLY B 1 257 ? -21.594 -12.008 -15.781 1 95.62 257 GLY B CA 1
ATOM 5230 C C . GLY B 1 257 ? -21.688 -13 -16.922 1 95.62 257 GLY B C 1
ATOM 5231 O O . GLY B 1 257 ? -22.375 -14.016 -16.812 1 95.62 257 GLY B O 1
ATOM 5232 N N . HIS B 1 258 ? -20.969 -12.719 -18.016 1 96.5 258 HIS B N 1
ATOM 5233 C CA . HIS B 1 258 ? -20.969 -13.594 -19.172 1 96.5 258 HIS B CA 1
ATOM 5234 C C . HIS B 1 258 ? -19.578 -14.18 -19.422 1 96.5 258 HIS B C 1
ATOM 5236 O O . HIS B 1 258 ? -19.438 -15.391 -19.625 1 96.5 258 HIS B O 1
ATOM 5242 N N . VAL B 1 259 ? -18.594 -13.367 -19.438 1 97.44 259 VAL B N 1
ATOM 5243 C CA . VAL B 1 259 ? -17.219 -13.805 -19.547 1 97.44 259 VAL B CA 1
ATOM 5244 C C . VAL B 1 259 ? -16.547 -13.75 -18.172 1 97.44 259 VAL B C 1
ATOM 5246 O O . VAL B 1 259 ? -16.281 -12.672 -17.656 1 97.44 259 VAL B O 1
ATOM 5249 N N . TRP B 1 260 ? -16.234 -14.922 -17.672 1 98.25 260 TRP B N 1
ATOM 5250 C CA . TRP B 1 260 ? -15.688 -15.039 -16.328 1 98.25 260 TRP B CA 1
ATOM 5251 C C . TRP B 1 260 ? -14.164 -15.109 -16.359 1 98.25 260 TRP B C 1
ATOM 5253 O O . TRP B 1 260 ? -13.586 -15.898 -17.109 1 98.25 260 TRP B O 1
ATOM 5263 N N . LYS B 1 261 ? -13.523 -14.344 -15.531 1 98.25 261 LYS B N 1
ATOM 5264 C CA . LYS B 1 261 ? -12.078 -14.141 -15.609 1 98.25 261 LYS B CA 1
ATOM 5265 C C . LYS B 1 261 ? -11.32 -15.312 -15 1 98.25 261 LYS B C 1
ATOM 5267 O O . LYS B 1 261 ? -10.195 -15.609 -15.398 1 98.25 261 LYS B O 1
ATOM 5272 N N . LEU B 1 262 ? -11.922 -15.984 -14.031 1 98.38 262 LEU B N 1
ATOM 5273 C CA . LEU B 1 262 ? -11.297 -17.188 -13.484 1 98.38 262 LEU B CA 1
ATOM 5274 C C . LEU B 1 262 ? -11.07 -18.234 -14.57 1 98.38 262 LEU B C 1
ATOM 5276 O O . LEU B 1 262 ? -10.125 -19.016 -14.484 1 98.38 262 LEU B O 1
ATOM 5280 N N . ALA B 1 263 ? -11.852 -18.203 -15.602 1 97.12 263 ALA B N 1
ATOM 5281 C CA . ALA B 1 263 ? -11.805 -19.203 -16.656 1 97.12 263 ALA B CA 1
ATOM 5282 C C . ALA B 1 263 ? -10.492 -19.109 -17.438 1 97.12 263 ALA B C 1
ATOM 5284 O O . ALA B 1 263 ? -10.086 -20.078 -18.109 1 97.12 263 ALA B O 1
ATOM 5285 N N . ARG B 1 264 ? -9.805 -18.047 -17.328 1 96.5 264 ARG B N 1
ATOM 5286 C CA . ARG B 1 264 ? -8.57 -17.891 -18.094 1 96.5 264 ARG B CA 1
ATOM 5287 C C . ARG B 1 264 ? -7.352 -18.234 -17.234 1 96.5 264 ARG B C 1
ATOM 5289 O O . ARG B 1 264 ? -6.223 -18.234 -17.734 1 96.5 264 ARG B O 1
ATOM 5296 N N . CYS B 1 265 ? -7.512 -18.469 -16 1 98.19 265 CYS B N 1
ATOM 5297 C CA . CYS B 1 265 ? -6.395 -18.672 -15.078 1 98.19 265 CYS B CA 1
ATOM 5298 C C . CYS B 1 265 ? -5.773 -20.047 -15.273 1 98.19 265 CYS B C 1
ATOM 5300 O O . CYS B 1 265 ? -6.457 -21 -15.672 1 98.19 265 CYS B O 1
ATOM 5302 N N . SER B 1 266 ? -4.5 -20.094 -14.992 1 98.19 266 SER B N 1
ATOM 5303 C CA . SER B 1 266 ? -3.721 -21.312 -15.18 1 98.19 266 SER B CA 1
ATOM 5304 C C . SER B 1 266 ? -3.215 -21.844 -13.852 1 98.19 266 SER B C 1
ATOM 5306 O O . SER B 1 266 ? -2.955 -21.078 -12.922 1 98.19 266 SER B O 1
ATOM 5308 N N . ILE B 1 267 ? -3.086 -23.125 -13.742 1 98.62 267 ILE B N 1
ATOM 5309 C CA . ILE B 1 267 ? -2.434 -23.797 -12.625 1 98.62 267 ILE B CA 1
ATOM 5310 C C . ILE B 1 267 ? -1.025 -24.219 -13.031 1 98.62 267 ILE B C 1
ATOM 5312 O O . ILE B 1 267 ? -0.852 -24.969 -13.992 1 98.62 267 ILE B O 1
ATOM 5316 N N . LYS B 1 268 ? -0.037 -23.766 -12.32 1 98.19 268 LYS B N 1
ATOM 5317 C CA . LYS B 1 268 ? 1.357 -23.984 -12.688 1 98.19 268 LYS B CA 1
ATOM 5318 C C . LYS B 1 268 ? 1.782 -25.422 -12.375 1 98.19 268 LYS B C 1
ATOM 5320 O O . LYS B 1 268 ? 1.723 -25.859 -11.227 1 98.19 268 LYS B O 1
ATOM 5325 N N . PRO B 1 269 ? 2.262 -26.109 -13.359 1 97.38 269 PRO B N 1
ATOM 5326 C CA . PRO B 1 269 ? 2.83 -27.422 -13.078 1 97.38 269 PRO B CA 1
ATOM 5327 C C . PRO B 1 269 ? 4.281 -27.359 -12.602 1 97.38 269 PRO B C 1
ATOM 5329 O O . PRO B 1 269 ? 4.797 -28.312 -12.031 1 97.38 269 PRO B O 1
ATOM 5332 N N . TYR B 1 270 ? 4.945 -26.234 -12.898 1 97.56 270 TYR B N 1
ATOM 5333 C CA . TYR B 1 270 ? 6.367 -26.062 -12.625 1 97.56 270 TYR B CA 1
ATOM 5334 C C . TYR B 1 270 ? 6.598 -24.984 -11.578 1 97.56 270 TYR B C 1
ATOM 5336 O O . TYR B 1 270 ? 5.82 -24.031 -11.477 1 97.56 270 TYR B O 1
ATOM 5344 N N . ALA B 1 271 ? 7.629 -25.125 -10.781 1 97.31 271 ALA B N 1
ATOM 5345 C CA . ALA B 1 271 ? 7.945 -24.203 -9.695 1 97.31 271 ALA B CA 1
ATOM 5346 C C . ALA B 1 271 ? 8.766 -23.031 -10.203 1 97.31 271 ALA B C 1
ATOM 5348 O O . ALA B 1 271 ? 9.82 -22.703 -9.641 1 97.31 271 ALA B O 1
ATOM 5349 N N . ALA B 1 272 ? 8.273 -22.344 -11.234 1 96.94 272 ALA B N 1
ATOM 5350 C CA . ALA B 1 272 ? 8.961 -21.219 -11.875 1 96.94 272 ALA B CA 1
ATOM 5351 C C . ALA B 1 272 ? 7.969 -20.172 -12.359 1 96.94 272 ALA B C 1
ATOM 5353 O O . ALA B 1 272 ? 6.762 -20.406 -12.367 1 96.94 272 ALA B O 1
ATOM 5354 N N . CYS B 1 273 ? 8.531 -19.016 -12.719 1 96.25 273 CYS B N 1
ATOM 5355 C CA . CYS B 1 273 ? 7.707 -17.984 -13.352 1 96.25 273 CYS B CA 1
ATOM 5356 C C . CYS B 1 273 ? 6.965 -18.547 -14.555 1 96.25 273 CYS B C 1
ATOM 5358 O O . CYS B 1 273 ? 7.52 -19.328 -15.328 1 96.25 273 CYS B O 1
ATOM 5360 N N . ARG B 1 274 ? 5.75 -18.125 -14.703 1 96.19 274 ARG B N 1
ATOM 5361 C CA . ARG B 1 274 ? 4.891 -18.625 -15.773 1 96.19 274 ARG B CA 1
ATOM 5362 C C . ARG B 1 274 ? 5.523 -18.406 -17.141 1 96.19 274 ARG B C 1
ATOM 5364 O O . ARG B 1 274 ? 5.355 -19.219 -18.047 1 96.19 274 ARG B O 1
ATOM 5371 N N . GLY B 1 275 ? 6.285 -17.391 -17.281 1 95.69 275 GLY B N 1
ATOM 5372 C CA . GLY B 1 275 ? 6.91 -17.047 -18.562 1 95.69 275 GLY B CA 1
ATOM 5373 C C . GLY B 1 275 ? 7.852 -18.125 -19.062 1 95.69 275 GLY B C 1
ATOM 5374 O O . GLY B 1 275 ? 8.172 -18.172 -20.25 1 95.69 275 GLY B O 1
ATOM 5375 N N . THR B 1 276 ? 8.25 -19 -18.203 1 97.94 276 THR B N 1
ATOM 5376 C CA . THR B 1 276 ? 9.203 -20.031 -18.594 1 97.94 276 THR B CA 1
ATOM 5377 C C . THR B 1 276 ? 8.477 -21.297 -19.062 1 97.94 276 THR B C 1
ATOM 5379 O O . THR B 1 276 ? 9.086 -22.188 -19.656 1 97.94 276 THR B O 1
ATOM 5382 N N . HIS B 1 277 ? 7.195 -21.406 -18.828 1 98.25 277 HIS B N 1
ATOM 5383 C CA . HIS B 1 277 ? 6.484 -22.688 -18.922 1 98.25 277 HIS B CA 1
ATOM 5384 C C . HIS B 1 277 ? 6.367 -23.156 -20.359 1 98.25 277 HIS B C 1
ATOM 5386 O O . HIS B 1 277 ? 6.52 -24.344 -20.641 1 98.25 277 HIS B O 1
ATOM 5392 N N . SER B 1 278 ? 6.074 -22.234 -21.266 1 98.31 278 SER B N 1
ATOM 5393 C CA . SER B 1 278 ? 5.98 -22.594 -22.672 1 98.31 278 SER B CA 1
ATOM 5394 C C . SER B 1 278 ? 7.297 -23.172 -23.188 1 98.31 278 SER B C 1
ATOM 5396 O O . SER B 1 278 ? 7.305 -24.141 -23.938 1 98.31 278 SER B O 1
ATOM 5398 N N . ALA B 1 279 ? 8.391 -22.562 -22.766 1 98.75 279 ALA B N 1
ATOM 5399 C CA . ALA B 1 279 ? 9.711 -23.016 -23.188 1 98.75 279 ALA B CA 1
ATOM 5400 C C . ALA B 1 279 ? 10.047 -24.375 -22.594 1 98.75 279 ALA B C 1
ATOM 5402 O O . ALA B 1 279 ? 10.664 -25.203 -23.234 1 98.75 279 ALA B O 1
ATOM 5403 N N . ILE B 1 280 ? 9.68 -24.594 -21.344 1 98.69 280 ILE B N 1
ATOM 5404 C CA . ILE B 1 280 ? 9.891 -25.891 -20.688 1 98.69 280 ILE B CA 1
ATOM 5405 C C . ILE B 1 280 ? 9.156 -26.984 -21.453 1 98.69 280 ILE B C 1
ATOM 5407 O O . ILE B 1 280 ? 9.727 -28.031 -21.75 1 98.69 280 ILE B O 1
ATOM 5411 N N . ASP B 1 281 ? 7.871 -26.719 -21.781 1 98.69 281 ASP B N 1
ATOM 5412 C CA . ASP B 1 281 ? 7.07 -27.688 -22.547 1 98.69 281 ASP B CA 1
ATOM 5413 C C . ASP B 1 281 ? 7.684 -27.953 -23.922 1 98.69 281 ASP B C 1
ATOM 5415 O O . ASP B 1 281 ? 7.777 -29.094 -24.344 1 98.69 281 ASP B O 1
ATOM 5419 N N . ALA B 1 282 ? 8.07 -26.859 -24.594 1 98.81 282 ALA B N 1
ATOM 5420 C CA . ALA B 1 282 ? 8.648 -26.984 -25.922 1 98.81 282 ALA B CA 1
ATOM 5421 C C . ALA B 1 282 ? 9.906 -27.859 -25.906 1 98.81 282 ALA B C 1
ATOM 5423 O O . ALA B 1 282 ? 10.086 -28.719 -26.766 1 98.81 282 ALA B O 1
ATOM 5424 N N . LEU B 1 283 ? 10.781 -27.609 -24.953 1 98.75 283 LEU B N 1
ATOM 5425 C CA . LEU B 1 283 ? 12.008 -28.391 -24.844 1 98.75 283 LEU B CA 1
ATOM 5426 C C . LEU B 1 283 ? 11.703 -29.875 -24.688 1 98.75 283 LEU B C 1
ATOM 5428 O O . LEU B 1 283 ? 12.328 -30.703 -25.344 1 98.75 283 LEU B O 1
ATOM 5432 N N . GLY B 1 284 ? 10.789 -30.203 -23.797 1 98.12 284 GLY B N 1
ATOM 5433 C CA . GLY B 1 284 ? 10.406 -31.594 -23.625 1 98.12 284 GLY B CA 1
ATOM 5434 C C . GLY B 1 284 ? 9.906 -32.219 -24.906 1 98.12 284 GLY B C 1
ATOM 5435 O O . GLY B 1 284 ? 10.305 -33.344 -25.234 1 98.12 284 GLY B O 1
ATOM 5436 N N . LEU B 1 285 ? 9.039 -31.547 -25.609 1 98.31 285 LEU B N 1
ATOM 5437 C CA . LEU B 1 285 ? 8.469 -32.062 -26.859 1 98.31 285 LEU B CA 1
ATOM 5438 C C . LEU B 1 285 ? 9.547 -32.219 -27.922 1 98.31 285 LEU B C 1
ATOM 5440 O O . LEU B 1 285 ? 9.523 -33.188 -28.688 1 98.31 285 LEU B O 1
ATOM 5444 N N . LEU B 1 286 ? 10.477 -31.297 -27.953 1 98.62 286 LEU B N 1
ATOM 5445 C CA . LEU B 1 286 ? 11.555 -31.344 -28.922 1 98.62 286 LEU B CA 1
ATOM 5446 C C . LEU B 1 286 ? 12.477 -32.531 -28.656 1 98.62 286 LEU B C 1
ATOM 5448 O O . LEU B 1 286 ? 12.93 -33.188 -29.594 1 98.62 286 LEU B O 1
ATO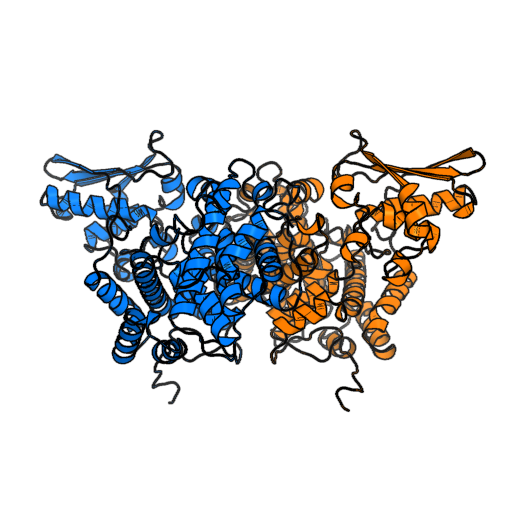M 5452 N N . LEU B 1 287 ? 12.797 -32.781 -27.406 1 98.25 287 LEU B N 1
ATOM 5453 C CA . LEU B 1 287 ? 13.617 -33.938 -27.062 1 98.25 287 LEU B CA 1
ATOM 5454 C C . LEU B 1 287 ? 12.938 -35.219 -27.469 1 98.25 287 LEU B C 1
ATOM 5456 O O . LEU B 1 287 ? 13.594 -36.156 -27.969 1 98.25 287 LEU B O 1
ATOM 5460 N N . GLU B 1 288 ? 11.641 -35.312 -27.25 1 97.75 288 GLU B N 1
ATOM 5461 C CA . GLU B 1 288 ? 10.867 -36.469 -27.656 1 97.75 288 GLU B CA 1
ATOM 5462 C C . GLU B 1 288 ? 10.844 -36.625 -29.172 1 97.75 288 GLU B C 1
ATOM 5464 O O . GLU B 1 288 ? 11.023 -37.719 -29.703 1 97.75 288 GLU B O 1
ATOM 5469 N N . GLN B 1 289 ? 10.609 -35.5 -29.828 1 97.81 289 GLN B N 1
ATOM 5470 C CA . GLN B 1 289 ? 10.539 -35.5 -31.281 1 97.81 289 GLN B CA 1
ATOM 5471 C C . GLN B 1 289 ? 11.859 -35.969 -31.891 1 97.81 289 GLN B C 1
ATOM 5473 O O . GLN B 1 289 ? 11.867 -36.75 -32.844 1 97.81 289 GLN B O 1
ATOM 5478 N N . LEU B 1 290 ? 12.93 -35.5 -31.281 1 97.81 290 LEU B N 1
ATOM 5479 C CA . LEU B 1 290 ? 14.258 -35.812 -31.797 1 97.81 290 LEU B CA 1
ATOM 5480 C C . LEU B 1 290 ? 14.75 -37.156 -31.25 1 97.81 290 LEU B C 1
ATOM 5482 O O . LEU B 1 290 ? 15.734 -37.719 -31.75 1 97.81 290 LEU B O 1
ATOM 5486 N N . GLN B 1 291 ? 14.062 -37.656 -30.219 1 97.56 291 GLN B N 1
ATOM 5487 C CA . GLN B 1 291 ? 14.422 -38.875 -29.547 1 97.56 291 GLN B CA 1
ATOM 5488 C C . GLN B 1 291 ? 15.859 -38.844 -29.047 1 97.56 291 GLN B C 1
ATOM 5490 O O . GLN B 1 291 ? 16.656 -39.75 -29.344 1 97.56 291 GLN B O 1
ATOM 5495 N N . VAL B 1 292 ? 16.172 -37.812 -28.312 1 97.25 292 VAL B N 1
ATOM 5496 C CA . VAL B 1 292 ? 17.516 -37.656 -27.766 1 97.25 292 VAL B CA 1
ATOM 5497 C C . VAL B 1 292 ? 17.438 -37.344 -26.266 1 97.25 292 VAL B C 1
ATOM 5499 O O . VAL B 1 292 ? 16.422 -36.781 -25.797 1 97.25 292 VAL B O 1
ATOM 5502 N N . GLY B 1 293 ? 18.453 -37.719 -25.562 1 95.94 293 GLY B N 1
ATOM 5503 C CA . GLY B 1 293 ? 18.672 -37.25 -24.203 1 95.94 293 GLY B CA 1
ATOM 5504 C C . GLY B 1 293 ? 19.531 -36 -24.125 1 95.94 293 GLY B C 1
ATOM 5505 O O . GLY B 1 293 ? 20.031 -35.5 -25.141 1 95.94 293 GLY B O 1
ATOM 5506 N N . ALA B 1 294 ? 19.672 -35.5 -22.906 1 94.81 294 ALA B N 1
ATOM 5507 C CA . ALA B 1 294 ? 20.406 -34.281 -22.672 1 94.81 294 ALA B CA 1
ATOM 5508 C C . ALA B 1 294 ? 21.844 -34.375 -23.172 1 94.81 294 ALA B C 1
ATOM 5510 O O . ALA B 1 294 ? 22.422 -33.406 -23.641 1 94.81 294 ALA B O 1
ATOM 5511 N N . ASP B 1 295 ? 22.406 -35.5 -23.078 1 95.25 295 ASP B N 1
ATOM 5512 C CA . ASP B 1 295 ? 23.797 -35.719 -23.438 1 95.25 295 ASP B CA 1
ATOM 5513 C C . ASP B 1 295 ? 24 -35.656 -24.953 1 95.25 295 ASP B C 1
ATOM 5515 O O . ASP B 1 295 ? 25.125 -35.5 -25.438 1 95.25 295 ASP B O 1
ATOM 5519 N N . GLN B 1 296 ? 22.938 -35.75 -25.625 1 97.75 296 GLN B N 1
ATOM 5520 C CA . GLN B 1 296 ? 23.016 -35.719 -27.094 1 97.75 296 GLN B CA 1
ATOM 5521 C C . GLN B 1 296 ? 22.641 -34.344 -27.625 1 97.75 296 GLN B C 1
ATOM 5523 O O . GLN B 1 296 ? 22.578 -34.125 -28.844 1 97.75 296 GLN B O 1
ATOM 5528 N N . VAL B 1 297 ? 22.328 -33.375 -26.797 1 98.25 297 VAL B N 1
ATOM 5529 C CA . VAL B 1 297 ? 22 -32 -27.172 1 98.25 297 VAL B CA 1
ATOM 5530 C C . VAL B 1 297 ? 23.25 -31.141 -27.141 1 98.25 297 VAL B C 1
ATOM 5532 O O . VAL B 1 297 ? 24 -31.172 -26.156 1 98.25 297 VAL B O 1
ATOM 5535 N N . GLU B 1 298 ? 23.516 -30.391 -28.156 1 98.19 298 GLU B N 1
ATOM 5536 C CA . GLU B 1 298 ? 24.672 -29.5 -28.234 1 98.19 298 GLU B CA 1
ATOM 5537 C C . GLU B 1 298 ? 24.359 -28.156 -27.594 1 98.19 298 GLU B C 1
ATOM 5539 O O . GLU B 1 298 ? 25.141 -27.656 -26.781 1 98.19 298 GLU B O 1
ATOM 5544 N N . ASP B 1 299 ? 23.266 -27.562 -28 1 98.25 299 ASP B N 1
ATOM 5545 C CA . ASP B 1 299 ? 22.875 -26.297 -27.422 1 98.25 299 ASP B CA 1
ATOM 5546 C C . ASP B 1 299 ? 21.375 -26.047 -27.625 1 98.25 299 ASP B C 1
ATOM 5548 O O . ASP B 1 299 ? 20.703 -26.797 -28.344 1 98.25 299 ASP B O 1
ATOM 5552 N N . VAL B 1 300 ? 20.859 -25.094 -26.922 1 98.81 300 VAL B N 1
ATOM 5553 C CA . VAL B 1 300 ? 19.469 -24.656 -26.984 1 98.81 300 VAL B CA 1
ATOM 5554 C C . VAL B 1 300 ? 19.422 -23.156 -27.25 1 98.81 300 VAL B C 1
ATOM 5556 O O . VAL B 1 300 ? 20.109 -22.375 -26.578 1 98.81 300 VAL B O 1
ATOM 5559 N N . GLN B 1 301 ? 18.656 -22.75 -28.219 1 98.75 301 GLN B N 1
ATOM 5560 C CA . GLN B 1 301 ? 18.422 -21.344 -28.516 1 98.75 301 GLN B CA 1
ATOM 5561 C C . GLN B 1 301 ? 16.969 -20.953 -28.266 1 98.75 301 GLN B C 1
ATOM 5563 O O . GLN B 1 301 ? 16.047 -21.688 -28.641 1 98.75 301 GLN B O 1
ATOM 5568 N N . VAL B 1 302 ? 16.75 -19.844 -27.625 1 98.81 302 VAL B N 1
ATOM 5569 C CA . VAL B 1 302 ? 15.414 -19.359 -27.328 1 98.81 302 VAL B CA 1
ATOM 5570 C C . VAL B 1 302 ? 15.227 -17.969 -27.938 1 98.81 302 VAL B C 1
ATOM 5572 O O . VAL B 1 302 ? 16.031 -17.062 -27.672 1 98.81 302 VAL B O 1
ATOM 5575 N N . SER B 1 303 ? 14.242 -17.766 -28.797 1 98.56 303 SER B N 1
ATOM 5576 C CA . SER B 1 303 ? 13.797 -16.453 -29.266 1 98.56 303 SER B CA 1
ATOM 5577 C C . SER B 1 303 ? 12.602 -15.969 -28.453 1 98.56 303 SER B C 1
ATOM 5579 O O . SER B 1 303 ? 11.555 -16.625 -28.406 1 98.56 303 SER B O 1
ATOM 5581 N N . LEU B 1 304 ? 12.758 -14.82 -27.797 1 98.19 304 LEU B N 1
ATOM 5582 C CA . LEU B 1 304 ? 11.727 -14.328 -26.891 1 98.19 304 LEU B CA 1
ATOM 5583 C C . LEU B 1 304 ? 11.547 -12.82 -27.031 1 98.19 304 LEU B C 1
ATOM 5585 O O . LEU B 1 304 ? 12.367 -12.156 -27.672 1 98.19 304 LEU B O 1
ATOM 5589 N N . CYS B 1 305 ? 10.43 -12.297 -26.516 1 96.25 305 CYS B N 1
ATOM 5590 C CA . CYS B 1 305 ? 10.172 -10.867 -26.578 1 96.25 305 CYS B CA 1
ATOM 5591 C C . CYS B 1 305 ? 10.977 -10.125 -25.516 1 96.25 305 CYS B C 1
ATOM 5593 O O . CYS B 1 305 ? 11.492 -10.734 -24.578 1 96.25 305 CYS B O 1
ATOM 5595 N N . GLY B 1 306 ? 11.062 -8.82 -25.688 1 94.69 306 GLY B N 1
ATOM 5596 C CA . GLY B 1 306 ? 11.828 -8 -24.766 1 94.69 306 GLY B CA 1
ATOM 5597 C C . GLY B 1 306 ? 11.312 -8.055 -23.344 1 94.69 306 GLY B C 1
ATOM 5598 O O . GLY B 1 306 ? 12.094 -8.102 -22.391 1 94.69 306 GLY B O 1
ATOM 5599 N N . PHE B 1 307 ? 10.016 -8.102 -23.188 1 93.06 307 PHE B N 1
ATOM 5600 C CA . PHE B 1 307 ? 9.383 -8.148 -21.875 1 93.06 307 PHE B CA 1
ATOM 5601 C C . PHE B 1 307 ? 9.789 -9.414 -21.125 1 93.06 307 PHE B C 1
ATOM 5603 O O . PHE B 1 307 ? 10.172 -9.344 -19.953 1 93.06 307 PHE B O 1
ATOM 5610 N N . LEU B 1 308 ? 9.773 -10.5 -21.75 1 96.19 308 LEU B N 1
ATOM 5611 C CA . LEU B 1 308 ? 10.156 -11.773 -21.141 1 96.19 308 LEU B CA 1
ATOM 5612 C C . LEU B 1 308 ? 11.641 -11.797 -20.812 1 96.19 308 LEU B C 1
ATOM 5614 O O . LEU B 1 308 ? 12.055 -12.359 -19.797 1 96.19 308 LEU B O 1
ATOM 5618 N N . GLN B 1 309 ? 12.5 -11.227 -21.703 1 96 309 GLN B N 1
ATOM 5619 C CA . GLN B 1 309 ? 13.93 -11.102 -21.438 1 96 309 GLN B CA 1
ATOM 5620 C C . GLN B 1 309 ? 14.188 -10.352 -20.125 1 96 309 GLN B C 1
ATOM 5622 O O . GLN B 1 309 ? 15 -10.781 -19.312 1 96 309 GLN B O 1
ATOM 5627 N N . ASP B 1 310 ? 13.461 -9.289 -19.922 1 91.56 310 ASP B N 1
ATOM 5628 C CA . ASP B 1 310 ? 13.625 -8.484 -18.719 1 91.56 310 ASP B CA 1
ATOM 5629 C C . ASP B 1 310 ? 13.156 -9.242 -17.484 1 91.56 310 ASP B C 1
ATOM 5631 O O . ASP B 1 310 ? 13.773 -9.141 -16.406 1 91.56 310 ASP B O 1
ATOM 5635 N N . MET B 1 311 ? 12.18 -10.016 -17.609 1 94.19 311 MET B N 1
ATOM 5636 C CA . MET B 1 311 ? 11.539 -10.703 -16.484 1 94.19 311 MET B CA 1
ATOM 5637 C C . MET B 1 311 ? 12.289 -11.984 -16.141 1 94.19 311 MET B C 1
ATOM 5639 O O . MET B 1 311 ? 12.492 -12.289 -14.961 1 94.19 311 MET B O 1
ATOM 5643 N N . CYS B 1 312 ? 12.75 -12.797 -17.203 1 96.19 312 CYS B N 1
ATOM 5644 C CA . CYS B 1 312 ? 13.195 -14.156 -16.938 1 96.19 312 CYS B CA 1
ATOM 5645 C C . CYS B 1 312 ? 14.562 -14.422 -17.562 1 96.19 312 CYS B C 1
ATOM 5647 O O . CYS B 1 312 ? 15.031 -15.555 -17.578 1 96.19 312 CYS B O 1
ATOM 5649 N N . GLY B 1 313 ? 15.25 -13.461 -18.031 1 96.19 313 GLY B N 1
ATOM 5650 C CA . GLY B 1 313 ? 16.484 -13.672 -18.766 1 96.19 313 GLY B CA 1
ATOM 5651 C C . GLY B 1 313 ? 17.688 -13.844 -17.859 1 96.19 313 GLY B C 1
ATOM 5652 O O . GLY B 1 313 ? 18.766 -14.227 -18.312 1 96.19 313 GLY B O 1
ATOM 5653 N N . GLY B 1 314 ? 17.5 -13.633 -16.609 1 93.69 314 GLY B N 1
ATOM 5654 C CA . GLY B 1 314 ? 18.609 -13.703 -15.672 1 93.69 314 GLY B CA 1
ATOM 5655 C C . GLY B 1 314 ? 19.188 -15.102 -15.516 1 93.69 314 GLY B C 1
ATOM 5656 O O . GLY B 1 314 ? 18.484 -16.078 -15.781 1 93.69 314 GLY B O 1
ATOM 5657 N N . ARG B 1 315 ? 20.484 -15.156 -15.039 1 95.31 315 ARG B N 1
ATOM 5658 C CA . ARG B 1 315 ? 21.172 -16.453 -14.922 1 95.31 315 ARG B CA 1
ATOM 5659 C C . ARG B 1 315 ? 21.625 -16.688 -13.484 1 95.31 315 ARG B C 1
ATOM 5661 O O . ARG B 1 315 ? 22.219 -17.719 -13.188 1 95.31 315 ARG B O 1
ATOM 5668 N N . ASP B 1 316 ? 21.234 -15.758 -12.648 1 92.31 316 ASP B N 1
ATOM 5669 C CA . ASP B 1 316 ? 21.578 -15.93 -11.242 1 92.31 316 ASP B CA 1
ATOM 5670 C C . ASP B 1 316 ? 20.766 -17.062 -10.609 1 92.31 316 ASP B C 1
ATOM 5672 O O . ASP B 1 316 ? 19.547 -17.078 -10.727 1 92.31 316 ASP B O 1
ATOM 5676 N N . ILE B 1 317 ? 21.484 -17.969 -9.969 1 93.44 317 ILE B N 1
ATOM 5677 C CA . ILE B 1 317 ? 20.797 -19.109 -9.367 1 93.44 317 ILE B CA 1
ATOM 5678 C C . ILE B 1 317 ? 21.188 -19.219 -7.895 1 93.44 317 ILE B C 1
ATOM 5680 O O . ILE B 1 317 ? 21.062 -20.297 -7.297 1 93.44 317 ILE B O 1
ATOM 5684 N N . GLY B 1 318 ? 21.75 -18.156 -7.406 1 90.94 318 GLY B N 1
ATOM 5685 C CA . GLY B 1 318 ? 22.203 -18.172 -6.023 1 90.94 318 GLY B CA 1
ATOM 5686 C C . GLY B 1 318 ? 21.062 -18.297 -5.023 1 90.94 318 GLY B C 1
ATOM 5687 O O . GLY B 1 318 ? 21.203 -18.969 -4 1 90.94 318 GLY B O 1
ATOM 5688 N N . SER B 1 319 ? 20 -17.625 -5.312 1 91.62 319 SER B N 1
ATOM 5689 C CA . SER B 1 319 ? 18.812 -17.75 -4.465 1 91.62 319 SER B CA 1
ATOM 5690 C C . SER B 1 319 ? 17.703 -18.5 -5.176 1 91.62 319 SER B C 1
ATOM 5692 O O . SER B 1 319 ? 17.672 -18.562 -6.406 1 91.62 319 SER B O 1
ATOM 5694 N N . LEU B 1 320 ? 16.859 -19.094 -4.398 1 94.69 320 LEU B N 1
ATOM 5695 C CA . LEU B 1 320 ? 15.688 -19.766 -4.957 1 94.69 320 LEU B CA 1
ATOM 5696 C C . LEU B 1 320 ? 14.875 -18.812 -5.816 1 94.69 320 LEU B C 1
ATOM 5698 O O . LEU B 1 320 ? 14.469 -19.156 -6.93 1 94.69 320 LEU B O 1
ATOM 5702 N N . ALA B 1 321 ? 14.688 -17.641 -5.305 1 93.25 321 ALA B N 1
ATOM 5703 C CA . ALA B 1 321 ? 13.883 -16.641 -6 1 93.25 321 ALA B CA 1
ATOM 5704 C C . ALA B 1 321 ? 14.484 -16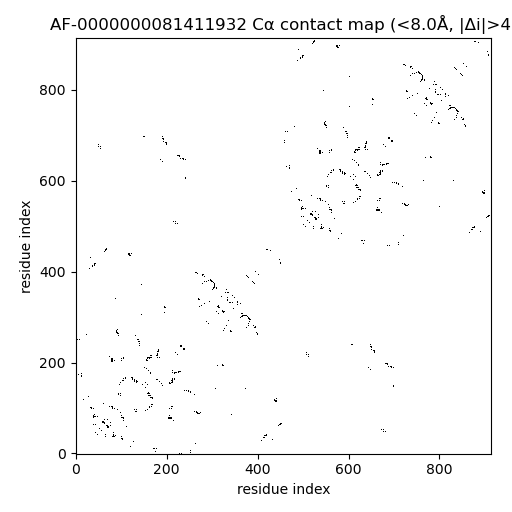.297 -7.359 1 93.25 321 ALA B C 1
ATOM 5706 O O . ALA B 1 321 ? 13.773 -16.219 -8.359 1 93.25 321 ALA B O 1
ATOM 5707 N N . ALA B 1 322 ? 15.75 -16.094 -7.391 1 93.25 322 ALA B N 1
ATOM 5708 C CA . ALA B 1 322 ? 16.422 -15.781 -8.648 1 93.25 322 ALA B CA 1
ATOM 5709 C C . ALA B 1 322 ? 16.328 -16.953 -9.625 1 93.25 322 ALA B C 1
ATOM 5711 O O . ALA B 1 322 ? 16.078 -16.75 -10.82 1 93.25 322 ALA B O 1
ATOM 5712 N N . ALA B 1 323 ? 16.484 -18.125 -9.141 1 96.62 323 ALA B N 1
ATOM 5713 C CA . ALA B 1 323 ? 16.453 -19.312 -10 1 96.62 323 ALA B CA 1
ATOM 5714 C C . ALA B 1 323 ? 15.062 -19.516 -10.594 1 96.62 323 ALA B C 1
ATOM 5716 O O . ALA B 1 323 ? 14.93 -19.891 -11.758 1 96.62 323 ALA B O 1
ATOM 5717 N N . GLN B 1 324 ? 14.086 -19.25 -9.797 1 97.06 324 GLN B N 1
ATOM 5718 C CA . GLN B 1 324 ? 12.711 -19.484 -10.227 1 97.06 324 GLN B CA 1
ATOM 5719 C C . GLN B 1 324 ? 12.289 -18.469 -11.289 1 97.06 324 GLN B C 1
ATOM 5721 O O . GLN B 1 324 ? 11.32 -18.703 -12.023 1 97.06 324 GLN B O 1
ATOM 5726 N N . MET B 1 325 ? 13.031 -17.406 -11.414 1 96 325 MET B N 1
ATOM 5727 C CA . MET B 1 325 ? 12.734 -16.375 -12.406 1 96 325 MET B CA 1
ATOM 5728 C C . MET B 1 325 ? 13.68 -16.469 -13.594 1 96 325 MET B C 1
ATOM 5730 O O . MET B 1 325 ? 13.711 -15.578 -14.445 1 96 325 MET B O 1
ATOM 5734 N N . SER B 1 326 ? 14.43 -17.547 -13.719 1 97.56 326 SER B N 1
ATOM 5735 C CA . SER B 1 326 ? 15.422 -17.703 -14.766 1 97.56 326 SER B CA 1
ATOM 5736 C C . SER B 1 326 ? 14.969 -18.719 -15.812 1 97.56 326 SER B C 1
ATOM 5738 O O . SER B 1 326 ? 14.891 -19.906 -15.531 1 97.56 326 SER B O 1
ATOM 5740 N N . LEU B 1 327 ? 14.75 -18.188 -17.016 1 98.5 327 LEU B N 1
ATOM 5741 C CA . LEU B 1 327 ? 14.398 -19.062 -18.125 1 98.5 327 LEU B CA 1
ATOM 5742 C C . LEU B 1 327 ? 15.547 -20.016 -18.453 1 98.5 327 LEU B C 1
ATOM 5744 O O . LEU B 1 327 ? 15.344 -21.203 -18.625 1 98.5 327 LEU B O 1
ATOM 5748 N N . PRO B 1 328 ? 16.812 -19.531 -18.422 1 98.62 328 PRO B N 1
ATOM 5749 C CA . PRO B 1 328 ? 17.938 -20.453 -18.641 1 98.62 328 PRO B CA 1
ATOM 5750 C C . PRO B 1 328 ? 18 -21.562 -17.594 1 98.62 328 PRO B C 1
ATOM 5752 O O . PRO B 1 328 ? 18.234 -22.734 -17.938 1 98.62 328 PRO B O 1
ATOM 5755 N N . TYR B 1 329 ? 17.75 -21.219 -16.406 1 98.5 329 TYR B N 1
ATOM 5756 C CA . TYR B 1 329 ? 17.781 -22.266 -15.391 1 98.5 329 TYR B CA 1
ATOM 5757 C C . TYR B 1 329 ? 16.672 -23.281 -15.609 1 98.5 329 TYR B C 1
ATOM 5759 O O . TYR B 1 329 ? 16.891 -24.484 -15.469 1 98.5 329 TYR B O 1
ATOM 5767 N N . ALA B 1 330 ? 15.492 -22.812 -15.867 1 98.69 330 ALA B N 1
ATOM 5768 C CA . ALA B 1 330 ? 14.359 -23.719 -16.078 1 98.69 330 ALA B CA 1
ATOM 5769 C C . ALA B 1 330 ? 14.68 -24.75 -17.172 1 98.69 330 ALA B C 1
ATOM 5771 O O . ALA B 1 330 ? 14.414 -25.938 -17 1 98.69 330 ALA B O 1
ATOM 5772 N N . LEU B 1 331 ? 15.242 -24.281 -18.234 1 98.75 331 LEU B N 1
ATOM 5773 C CA . LEU B 1 331 ? 15.586 -25.172 -19.328 1 98.75 331 LEU B CA 1
ATOM 5774 C C . LEU B 1 331 ? 16.719 -26.109 -18.922 1 98.75 331 LEU B C 1
ATOM 5776 O O . LEU B 1 331 ? 16.703 -27.297 -19.266 1 98.75 331 LEU B O 1
ATOM 5780 N N . ALA B 1 332 ? 17.672 -25.562 -18.203 1 98.69 332 ALA B N 1
ATOM 5781 C CA . ALA B 1 332 ? 18.766 -26.391 -17.703 1 98.69 332 ALA B CA 1
ATOM 5782 C C . ALA B 1 332 ? 18.25 -27.484 -16.766 1 98.69 332 ALA B C 1
ATOM 5784 O O . ALA B 1 332 ? 18.672 -28.641 -16.859 1 98.69 332 ALA B O 1
ATOM 5785 N N . ALA B 1 333 ? 17.359 -27.094 -15.867 1 98.62 333 ALA B N 1
ATOM 5786 C CA . ALA B 1 333 ? 16.766 -28.047 -14.938 1 98.62 333 ALA B CA 1
ATOM 5787 C C . ALA B 1 333 ? 16 -29.141 -15.68 1 98.62 333 ALA B C 1
ATOM 5789 O O . ALA B 1 333 ? 16.078 -30.312 -15.305 1 98.62 333 ALA B O 1
ATOM 5790 N N . ARG B 1 334 ? 15.305 -28.797 -16.703 1 98.25 334 ARG B N 1
ATOM 5791 C CA . ARG B 1 334 ? 14.578 -29.766 -17.516 1 98.25 334 ARG B CA 1
ATOM 5792 C C . ARG B 1 334 ? 15.531 -30.75 -18.188 1 98.25 334 ARG B C 1
ATOM 5794 O O . ARG B 1 334 ? 15.227 -31.938 -18.312 1 98.25 334 ARG B O 1
ATOM 5801 N N . LEU B 1 335 ? 16.625 -30.297 -18.594 1 98.38 335 LEU B N 1
ATOM 5802 C CA . LEU B 1 335 ? 17.609 -31.141 -19.266 1 98.38 335 LEU B CA 1
ATOM 5803 C C . LEU B 1 335 ? 18.312 -32.031 -18.25 1 98.38 335 LEU B C 1
ATOM 5805 O O . LEU B 1 335 ? 18.531 -33.219 -18.516 1 98.38 335 LEU B O 1
ATOM 5809 N N . VAL B 1 336 ? 18.656 -31.5 -17.109 1 97.94 336 VAL B N 1
ATOM 5810 C CA . VAL B 1 336 ? 19.531 -32.188 -16.156 1 97.94 336 VAL B CA 1
ATOM 5811 C C . VAL B 1 336 ? 18.688 -33.094 -15.266 1 97.94 336 VAL B C 1
ATOM 5813 O O . VAL B 1 336 ? 19.047 -34.25 -15.008 1 97.94 336 VAL B O 1
ATOM 5816 N N . HIS B 1 337 ? 17.547 -32.562 -14.805 1 97.19 337 HIS B N 1
ATOM 5817 C CA . HIS B 1 337 ? 16.766 -33.281 -13.797 1 97.19 337 HIS B CA 1
ATOM 5818 C C . HIS B 1 337 ? 15.531 -33.938 -14.414 1 97.19 337 HIS B C 1
ATOM 5820 O O . HIS B 1 337 ? 14.859 -34.719 -13.758 1 97.19 337 HIS B O 1
ATOM 5826 N N . GLY B 1 338 ? 15.195 -33.562 -15.586 1 96.44 338 GLY B N 1
ATOM 5827 C CA . GLY B 1 338 ? 14.078 -34.156 -16.297 1 96.44 338 GLY B CA 1
ATOM 5828 C C . GLY B 1 338 ? 12.75 -33.5 -15.992 1 96.44 338 GLY B C 1
ATOM 5829 O O . GLY B 1 338 ? 11.734 -33.812 -16.625 1 96.44 338 GLY B O 1
ATOM 5830 N N . HIS B 1 339 ? 12.703 -32.625 -15.031 1 95.19 339 HIS B N 1
ATOM 5831 C CA . HIS B 1 339 ? 11.477 -31.922 -14.656 1 95.19 339 HIS B CA 1
ATOM 5832 C C . HIS B 1 339 ? 11.789 -30.562 -14.047 1 95.19 339 HIS B C 1
ATOM 5834 O O . HIS B 1 339 ? 12.953 -30.219 -13.828 1 95.19 339 HIS B O 1
ATOM 5840 N N . CYS B 1 340 ? 10.781 -29.797 -13.852 1 97.31 340 CYS B N 1
ATOM 5841 C CA . CYS B 1 340 ? 10.898 -28.484 -13.234 1 97.31 340 CYS B CA 1
ATOM 5842 C C . CYS B 1 340 ? 9.945 -28.344 -12.047 1 97.31 340 CYS B C 1
ATOM 5844 O O . CYS B 1 340 ? 9.352 -27.281 -11.844 1 97.31 340 CYS B O 1
ATOM 5846 N N . ARG B 1 341 ? 9.711 -29.406 -11.289 1 96.12 341 ARG B N 1
ATOM 5847 C CA . ARG B 1 341 ? 8.945 -29.359 -10.047 1 96.12 341 ARG B CA 1
ATOM 5848 C C . ARG B 1 341 ? 9.758 -28.719 -8.93 1 96.12 341 ARG B C 1
ATOM 5850 O O . ARG B 1 341 ? 10.898 -28.297 -9.148 1 96.12 341 ARG B O 1
ATOM 5857 N N . LEU B 1 342 ? 9.172 -28.609 -7.797 1 95.38 342 LEU B N 1
ATOM 5858 C CA . LEU B 1 342 ? 9.789 -27.875 -6.695 1 95.38 342 LEU B CA 1
ATOM 5859 C C . LEU B 1 342 ? 11.164 -28.438 -6.363 1 95.38 342 LEU B C 1
ATOM 5861 O O . LEU B 1 342 ? 12.094 -27.688 -6.062 1 95.38 342 LEU B O 1
ATOM 5865 N N . GLU B 1 343 ? 11.352 -29.734 -6.473 1 94.69 343 GLU B N 1
ATOM 5866 C CA . GLU B 1 343 ? 12.602 -30.391 -6.133 1 94.69 343 GLU B CA 1
ATOM 5867 C C . GLU B 1 343 ? 13.742 -29.922 -7.035 1 94.69 343 GLU B C 1
ATOM 5869 O O . GLU B 1 343 ? 14.898 -29.844 -6.598 1 94.69 343 GLU B O 1
ATOM 5874 N N . ALA B 1 344 ? 13.469 -29.625 -8.227 1 96.81 344 ALA B N 1
ATOM 5875 C CA . ALA B 1 344 ? 14.477 -29.188 -9.195 1 96.81 344 ALA B CA 1
ATOM 5876 C C . ALA B 1 344 ? 15.07 -27.844 -8.797 1 96.81 344 ALA B C 1
ATOM 5878 O O . ALA B 1 344 ? 16.109 -27.438 -9.32 1 96.81 344 ALA B O 1
ATOM 5879 N N . TYR B 1 345 ? 14.453 -27.172 -7.875 1 96.31 345 TYR B N 1
ATOM 5880 C CA . TYR B 1 345 ? 14.891 -25.828 -7.504 1 96.31 345 TYR B CA 1
ATOM 5881 C C . TYR B 1 345 ? 15.523 -25.812 -6.121 1 96.31 345 TYR B C 1
ATOM 5883 O O . TYR B 1 345 ? 15.977 -24.781 -5.645 1 96.31 345 TYR B O 1
ATOM 5891 N N . ASP B 1 346 ? 15.562 -26.953 -5.512 1 93.94 346 ASP B N 1
ATOM 5892 C CA . ASP B 1 346 ? 16.266 -27.062 -4.242 1 93.94 346 ASP B CA 1
ATOM 5893 C C . ASP B 1 346 ? 17.734 -26.672 -4.398 1 93.94 346 ASP B C 1
ATOM 5895 O O . ASP B 1 346 ? 18.312 -26.828 -5.477 1 93.94 346 ASP B O 1
ATOM 5899 N N . GLN B 1 347 ? 18.328 -26.234 -3.301 1 93.31 347 GLN B N 1
ATOM 5900 C CA . GLN B 1 347 ? 19.688 -25.734 -3.332 1 93.31 347 GLN B CA 1
ATOM 5901 C C . GLN B 1 347 ? 20.656 -26.781 -3.891 1 93.31 347 GLN B C 1
ATOM 5903 O O . GLN B 1 347 ? 21.484 -26.469 -4.734 1 93.31 347 GLN B O 1
ATOM 5908 N N . GLY B 1 348 ? 20.562 -27.984 -3.439 1 95 348 GLY B N 1
ATOM 5909 C CA . GLY B 1 348 ? 21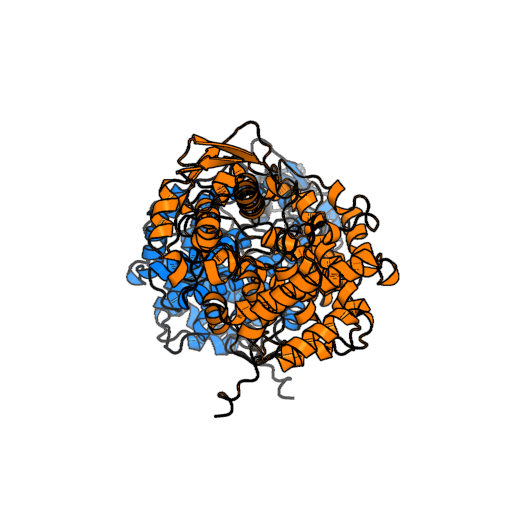.422 -29.047 -3.918 1 95 348 GLY B CA 1
ATOM 5910 C C . GLY B 1 348 ? 21.312 -29.297 -5.41 1 95 348 GLY B C 1
ATOM 5911 O O . GLY B 1 348 ? 22.297 -29.531 -6.09 1 95 348 GLY B O 1
ATOM 5912 N N . GLN B 1 349 ? 20.109 -29.219 -5.938 1 96.44 349 GLN B N 1
ATOM 5913 C CA . GLN B 1 349 ? 19.859 -29.453 -7.355 1 96.44 349 GLN B CA 1
ATOM 5914 C C . GLN B 1 349 ? 20.344 -28.281 -8.195 1 96.44 349 GLN B C 1
ATOM 5916 O O . GLN B 1 349 ? 20.859 -28.453 -9.297 1 96.44 349 GLN B O 1
ATOM 5921 N N . ARG B 1 350 ? 20.234 -27.078 -7.688 1 96.06 350 ARG B N 1
ATOM 5922 C CA . ARG B 1 350 ? 20.688 -25.875 -8.406 1 96.06 350 ARG B CA 1
ATOM 5923 C C . ARG B 1 350 ? 22.203 -25.859 -8.539 1 96.06 350 ARG B C 1
ATOM 5925 O O . ARG B 1 350 ? 22.734 -25.297 -9.492 1 96.06 350 ARG B O 1
ATOM 5932 N N . GLN B 1 351 ? 22.828 -26.562 -7.621 1 95.25 351 GLN B N 1
ATOM 5933 C CA . GLN B 1 351 ? 24.281 -26.531 -7.59 1 95.25 351 GLN B CA 1
ATOM 5934 C C . GLN B 1 351 ? 24.891 -27.703 -8.352 1 95.25 351 GLN B C 1
ATOM 5936 O O . GLN B 1 351 ? 26.109 -27.875 -8.383 1 95.25 351 GLN B O 1
ATOM 5941 N N . ASP B 1 352 ? 24.062 -28.547 -8.891 1 96.69 352 ASP B N 1
ATOM 5942 C CA . ASP B 1 352 ? 24.578 -29.609 -9.766 1 96.69 352 ASP B CA 1
ATOM 5943 C C . ASP B 1 352 ? 25.516 -29.031 -10.836 1 96.69 352 ASP B C 1
ATOM 5945 O O . ASP B 1 352 ? 25.141 -28.094 -11.547 1 96.69 352 ASP B O 1
ATOM 5949 N N . PRO B 1 353 ? 26.703 -29.5 -10.992 1 96.69 353 PRO B N 1
ATOM 5950 C CA . PRO B 1 353 ? 27.672 -28.953 -11.945 1 96.69 353 PRO B CA 1
ATOM 5951 C C . PRO B 1 353 ? 27.141 -28.969 -13.383 1 96.69 353 PRO B C 1
ATOM 5953 O O . PRO B 1 353 ? 27.531 -28.125 -14.188 1 96.69 353 PRO B O 1
ATOM 5956 N N . ARG B 1 354 ? 26.328 -29.859 -13.719 1 97.56 354 ARG B N 1
ATOM 5957 C CA . ARG B 1 354 ? 25.766 -29.922 -15.062 1 97.56 354 ARG B CA 1
ATOM 5958 C C . ARG B 1 354 ? 24.906 -28.688 -15.352 1 97.56 354 ARG B C 1
ATOM 5960 O O . ARG B 1 354 ? 24.766 -28.281 -16.516 1 97.56 354 ARG B O 1
ATOM 5967 N N . ILE B 1 355 ? 24.344 -28.141 -14.32 1 98.06 355 ILE B N 1
ATOM 5968 C CA . ILE B 1 355 ? 23.516 -26.953 -14.492 1 98.06 355 ILE B CA 1
ATOM 5969 C C . ILE B 1 355 ? 24.375 -25.812 -15.039 1 98.06 355 ILE B C 1
ATOM 5971 O O . ILE B 1 355 ? 23.984 -25.141 -16 1 98.06 355 ILE B O 1
ATOM 5975 N N . ALA B 1 356 ? 25.531 -25.578 -14.477 1 96.62 356 ALA B N 1
ATOM 5976 C CA . ALA B 1 356 ? 26.438 -24.531 -14.938 1 96.62 356 ALA B CA 1
ATOM 5977 C C . ALA B 1 356 ? 26.844 -24.75 -16.391 1 96.62 356 ALA B C 1
ATOM 5979 O O . ALA B 1 356 ? 26.969 -23.797 -17.156 1 96.62 356 ALA B O 1
ATOM 5980 N N . GLU B 1 357 ? 27.109 -25.938 -16.75 1 97.12 357 GLU B N 1
ATOM 5981 C CA . GLU B 1 357 ? 27.469 -26.281 -18.125 1 97.12 357 GLU B CA 1
ATOM 5982 C C . GLU B 1 357 ? 26.344 -25.906 -19.094 1 97.12 357 GLU B C 1
ATOM 5984 O O . GLU B 1 357 ? 26.594 -25.359 -20.156 1 97.12 357 GLU B O 1
ATOM 5989 N N . TRP B 1 358 ? 25.172 -26.234 -18.688 1 97.81 358 TRP B N 1
ATOM 5990 C CA . TRP B 1 358 ? 24.047 -25.969 -19.562 1 97.81 358 TRP B CA 1
ATOM 5991 C C . TRP B 1 358 ? 23.734 -24.484 -19.625 1 97.81 358 TRP B C 1
ATOM 5993 O O . TRP B 1 358 ? 23.297 -23.969 -20.656 1 97.81 358 TRP B O 1
ATOM 6003 N N . LEU B 1 359 ? 23.844 -23.766 -18.531 1 98 359 LEU B N 1
ATOM 6004 C CA . LEU B 1 359 ? 23.625 -22.312 -18.547 1 98 359 LEU B CA 1
ATOM 6005 C C . LEU B 1 359 ? 24.484 -21.641 -19.594 1 98 359 LEU B C 1
ATOM 6007 O O . LEU B 1 359 ? 24.078 -20.641 -20.203 1 98 359 LEU B O 1
ATOM 6011 N N . ALA B 1 360 ? 25.625 -22.234 -19.859 1 96.94 360 ALA B N 1
ATOM 6012 C CA . ALA B 1 360 ? 26.547 -21.672 -20.844 1 96.94 360 ALA B CA 1
ATOM 6013 C C . ALA B 1 360 ? 26.109 -22.031 -22.25 1 96.94 360 ALA B C 1
ATOM 6015 O O . ALA B 1 360 ? 26.5 -21.375 -23.219 1 96.94 360 ALA B O 1
ATOM 6016 N N . ARG B 1 361 ? 25.281 -23.047 -22.406 1 98.25 361 ARG B N 1
ATOM 6017 C CA . ARG B 1 361 ? 24.906 -23.562 -23.734 1 98.25 361 ARG B CA 1
ATOM 6018 C C . ARG B 1 361 ? 23.484 -23.141 -24.094 1 98.25 361 ARG B C 1
ATOM 6020 O O . ARG B 1 361 ? 23.016 -23.438 -25.203 1 98.25 361 ARG B O 1
ATOM 6027 N N . ILE B 1 362 ? 22.797 -22.484 -23.266 1 98.69 362 ILE B N 1
ATOM 6028 C CA . ILE B 1 362 ? 21.469 -21.938 -23.531 1 98.69 362 ILE B CA 1
ATOM 6029 C C . ILE B 1 362 ? 21.578 -20.453 -23.891 1 98.69 362 ILE B C 1
ATOM 6031 O O . ILE B 1 362 ? 22.094 -19.656 -23.109 1 98.69 362 ILE B O 1
ATOM 6035 N N . HIS B 1 363 ? 21.078 -20.125 -25.078 1 98.5 363 HIS B N 1
ATOM 6036 C CA . HIS B 1 363 ? 21.219 -18.766 -25.594 1 98.5 363 HIS B CA 1
ATOM 6037 C C . HIS B 1 363 ? 19.859 -18.109 -25.797 1 98.5 363 HIS B C 1
ATOM 6039 O O . HIS B 1 363 ? 18.984 -18.703 -26.422 1 98.5 363 HIS B O 1
ATOM 6045 N N . LEU B 1 364 ? 19.703 -16.953 -25.219 1 98.56 364 LEU B N 1
ATOM 6046 C CA . LEU B 1 364 ? 18.5 -16.156 -25.406 1 98.56 364 LEU B CA 1
ATOM 6047 C C . LEU B 1 364 ? 18.734 -15.047 -26.422 1 98.56 364 LEU B C 1
ATOM 6049 O O . LEU B 1 364 ? 19.797 -14.43 -26.438 1 98.56 364 LEU B O 1
ATOM 6053 N N . GLU B 1 365 ? 17.75 -14.852 -27.297 1 98.25 365 GLU B N 1
ATOM 6054 C CA . GLU B 1 365 ? 17.797 -13.766 -28.266 1 98.25 365 GLU B CA 1
ATOM 6055 C C . GLU B 1 365 ? 16.453 -13.031 -28.328 1 98.25 365 GLU B C 1
ATOM 6057 O O . GLU B 1 365 ? 15.414 -13.648 -28.562 1 98.25 365 GLU B O 1
ATOM 6062 N N . VAL B 1 366 ? 16.5 -11.742 -28.141 1 98.06 366 VAL B N 1
ATOM 6063 C CA . VAL B 1 366 ? 15.281 -10.953 -28.234 1 98.06 366 VAL B CA 1
ATOM 6064 C C . VAL B 1 366 ? 14.875 -10.789 -29.688 1 98.06 366 VAL B C 1
ATOM 6066 O O . VAL B 1 366 ? 15.664 -10.312 -30.516 1 98.06 366 VAL B O 1
ATOM 6069 N N . ASP B 1 367 ? 13.719 -11.234 -29.984 1 97.12 367 ASP B N 1
ATOM 6070 C CA . ASP B 1 367 ? 13.117 -11.055 -31.297 1 97.12 367 ASP B CA 1
ATOM 6071 C C . ASP B 1 367 ? 12.109 -9.898 -31.281 1 97.12 367 ASP B C 1
ATOM 6073 O O . ASP B 1 367 ? 10.992 -10.055 -30.797 1 97.12 367 ASP B O 1
ATOM 6077 N N . GLY B 1 368 ? 12.398 -8.82 -31.891 1 94.38 368 GLY B N 1
ATOM 6078 C CA . GLY B 1 368 ? 11.578 -7.621 -31.891 1 94.38 368 GLY B CA 1
ATOM 6079 C C . GLY B 1 368 ? 10.242 -7.812 -32.594 1 94.38 368 GLY B C 1
ATOM 6080 O O . GLY B 1 368 ? 9.336 -6.996 -32.438 1 94.38 368 GLY B O 1
ATOM 6081 N N . GLN B 1 369 ? 10.117 -8.898 -33.281 1 94.44 369 GLN B N 1
ATOM 6082 C CA . GLN B 1 369 ? 8.883 -9.156 -34 1 94.44 369 GLN B CA 1
ATOM 6083 C C . GLN B 1 369 ? 7.855 -9.859 -33.125 1 94.44 369 GLN B C 1
ATOM 6085 O O . GLN B 1 369 ? 6.668 -9.914 -33.469 1 94.44 369 GLN B O 1
ATOM 6090 N N . LEU B 1 370 ? 8.273 -10.367 -32.031 1 94.81 370 LEU B N 1
ATOM 6091 C CA . LEU B 1 370 ? 7.355 -11.047 -31.141 1 94.81 370 LEU B CA 1
ATOM 6092 C C . LEU B 1 370 ? 6.586 -10.039 -30.281 1 94.81 370 LEU B C 1
ATOM 6094 O O . LEU B 1 370 ? 7.156 -9.047 -29.828 1 94.81 370 LEU B O 1
ATOM 6098 N N . SER B 1 371 ? 5.34 -10.359 -30.156 1 93 371 SER B N 1
ATOM 6099 C CA . SER B 1 371 ? 4.52 -9.531 -29.281 1 93 371 SER B CA 1
ATOM 6100 C C . SER B 1 371 ? 4.953 -9.68 -27.828 1 93 371 SER B C 1
ATOM 6102 O O . SER B 1 371 ? 5.512 -10.711 -27.438 1 93 371 SER B O 1
ATOM 6104 N N . GLU B 1 372 ? 4.629 -8.711 -27 1 91.25 372 GLU B N 1
ATOM 6105 C CA . GLU B 1 372 ? 4.969 -8.75 -25.578 1 91.25 372 GLU B CA 1
ATOM 6106 C C . GLU B 1 372 ? 4.207 -9.859 -24.859 1 91.25 372 GLU B C 1
ATOM 6108 O O . GLU B 1 372 ? 4.609 -10.305 -23.781 1 91.25 372 GLU B O 1
ATOM 6113 N N . ASP B 1 373 ? 3.172 -10.344 -25.453 1 89.69 373 ASP B N 1
ATOM 6114 C CA . ASP B 1 373 ? 2.383 -11.43 -24.875 1 89.69 373 ASP B CA 1
ATOM 6115 C C . ASP B 1 373 ? 2.682 -12.758 -25.562 1 89.69 373 ASP B C 1
ATOM 6117 O O . ASP B 1 373 ? 2.057 -13.773 -25.266 1 89.69 373 ASP B O 1
ATOM 6121 N N . GLY B 1 374 ? 3.582 -12.711 -26.484 1 92.69 374 GLY B N 1
ATOM 6122 C CA . GLY B 1 374 ? 3.887 -13.914 -27.25 1 92.69 374 GLY B CA 1
ATOM 6123 C C . GLY B 1 374 ? 4.758 -14.898 -26.5 1 92.69 374 GLY B C 1
ATOM 6124 O O . GLY B 1 374 ? 5.605 -14.492 -25.688 1 92.69 374 GLY B O 1
ATOM 6125 N N . GLU B 1 375 ? 4.535 -16.172 -26.797 1 97 375 GLU B N 1
ATOM 6126 C CA . GLU B 1 375 ? 5.348 -17.234 -26.203 1 97 375 GLU B CA 1
ATOM 6127 C C . GLU B 1 375 ? 6.676 -17.391 -26.938 1 97 375 GLU B C 1
ATOM 6129 O O . GLU B 1 375 ? 6.766 -17.094 -28.125 1 97 375 GLU B O 1
ATOM 6134 N N . PRO B 1 376 ? 7.719 -17.812 -26.297 1 98.19 376 PRO B N 1
ATOM 6135 C CA . PRO B 1 376 ? 9.039 -17.953 -26.922 1 98.19 376 PRO B CA 1
ATOM 6136 C C . PRO B 1 376 ? 9.133 -19.156 -27.844 1 98.19 376 PRO B C 1
ATOM 6138 O O . PRO B 1 376 ? 8.367 -20.109 -27.703 1 98.19 376 PRO B O 1
ATOM 6141 N N . TRP B 1 377 ? 10.086 -19.047 -28.781 1 98.62 377 TRP B N 1
ATOM 6142 C CA . TRP B 1 377 ? 10.492 -20.156 -29.641 1 98.62 377 TRP B CA 1
ATOM 6143 C C . TRP B 1 377 ? 11.75 -20.828 -29.109 1 98.62 377 TRP B C 1
ATOM 6145 O O . TRP B 1 377 ? 12.719 -20.156 -28.75 1 98.62 377 TRP B O 1
ATOM 6155 N N . VAL B 1 378 ? 11.68 -22.172 -29.078 1 98.81 378 VAL B N 1
ATOM 6156 C CA . VAL B 1 378 ? 12.836 -22.938 -28.625 1 98.81 378 VAL B CA 1
ATOM 6157 C C . VAL B 1 378 ? 13.391 -23.766 -29.781 1 98.81 378 VAL B C 1
ATOM 6159 O O . VAL B 1 378 ? 12.633 -24.453 -30.484 1 98.81 378 VAL B O 1
ATOM 6162 N N . ARG B 1 379 ? 14.648 -23.672 -29.922 1 98.75 379 ARG B N 1
ATOM 6163 C CA . ARG B 1 379 ? 15.352 -24.5 -30.906 1 98.75 379 ARG B CA 1
ATOM 6164 C C . ARG B 1 379 ? 16.406 -25.375 -30.234 1 98.75 379 ARG B C 1
ATOM 6166 O O . ARG B 1 379 ? 17.203 -24.891 -29.422 1 98.75 379 ARG B O 1
ATOM 6173 N N . VAL B 1 380 ? 16.391 -26.656 -30.594 1 98.69 380 VAL B N 1
ATOM 6174 C CA . VAL B 1 380 ? 17.359 -27.609 -30.078 1 98.69 380 VAL B CA 1
ATOM 6175 C C . VAL B 1 380 ? 18.25 -28.125 -31.219 1 98.69 380 VAL B C 1
ATOM 6177 O O . VAL B 1 380 ? 17.734 -28.516 -32.281 1 98.69 380 VAL B O 1
ATOM 6180 N N . ARG B 1 381 ? 19.531 -28.016 -30.922 1 98.5 381 ARG B N 1
ATOM 6181 C CA . ARG B 1 381 ? 20.5 -28.625 -31.828 1 98.5 381 ARG B CA 1
ATOM 6182 C C . ARG B 1 381 ? 21.203 -29.812 -31.156 1 98.5 381 ARG B C 1
ATOM 6184 O O . ARG B 1 381 ? 21.688 -29.688 -30.031 1 98.5 381 ARG B O 1
ATOM 6191 N N . THR B 1 382 ? 21.25 -30.922 -31.906 1 98.19 382 THR B N 1
ATOM 6192 C CA . THR B 1 382 ? 21.891 -32.125 -31.375 1 98.19 382 THR B CA 1
ATOM 6193 C C . THR B 1 382 ? 23.359 -32.188 -31.781 1 98.19 382 THR B C 1
ATOM 6195 O O . THR B 1 382 ? 23.781 -31.469 -32.688 1 98.19 382 THR B O 1
ATOM 6198 N N . VAL B 1 383 ? 24.094 -33.062 -31.094 1 97.5 383 VAL B N 1
ATOM 6199 C CA . VAL B 1 383 ? 25.516 -33.219 -31.359 1 97.5 383 VAL B CA 1
ATOM 6200 C C . VAL B 1 383 ? 25.734 -33.75 -32.75 1 97.5 383 VAL B C 1
ATOM 6202 O O . VAL B 1 383 ? 26.719 -33.438 -33.406 1 97.5 383 VAL B O 1
ATOM 6205 N N . ASP B 1 384 ? 24.812 -34.531 -33.281 1 97.12 384 ASP B N 1
ATOM 6206 C CA . ASP B 1 384 ? 24.938 -35.156 -34.594 1 97.12 384 ASP B CA 1
ATOM 6207 C C . ASP B 1 384 ? 24.438 -34.219 -35.688 1 97.12 384 ASP B C 1
ATOM 6209 O O . ASP B 1 384 ? 24.344 -34.594 -36.875 1 97.12 384 ASP B O 1
ATOM 6213 N N . GLY B 1 385 ? 23.969 -33.031 -35.344 1 96.5 385 GLY B N 1
ATOM 6214 C CA . GLY B 1 385 ? 23.703 -31.984 -36.344 1 96.5 385 GLY B CA 1
ATOM 6215 C C . GLY B 1 385 ? 22.234 -31.797 -36.625 1 96.5 385 GLY B C 1
ATOM 6216 O O . GLY B 1 385 ? 21.844 -30.875 -37.344 1 96.5 385 GLY B O 1
ATOM 6217 N N . ARG B 1 386 ? 21.328 -32.594 -36.094 1 97.81 386 ARG B N 1
ATOM 6218 C CA . ARG B 1 386 ? 19.891 -32.406 -36.25 1 97.81 386 ARG B CA 1
ATOM 6219 C C . ARG B 1 386 ? 19.391 -31.203 -35.469 1 97.81 386 ARG B C 1
ATOM 6221 O O . ARG B 1 386 ? 19.984 -30.828 -34.469 1 97.81 386 ARG B O 1
ATOM 6228 N N . GLU B 1 387 ? 18.297 -30.578 -36.031 1 97.62 387 GLU B N 1
ATOM 6229 C CA . GLU B 1 387 ? 17.703 -29.438 -35.344 1 97.62 387 GLU B CA 1
ATOM 6230 C C . GLU B 1 387 ? 16.188 -29.484 -35.438 1 97.62 387 GLU B C 1
ATOM 6232 O O . GLU B 1 387 ? 15.625 -30.016 -36.406 1 97.62 387 GLU B O 1
ATOM 6237 N N . ALA B 1 388 ? 15.57 -28.969 -34.5 1 98.5 388 ALA B N 1
ATOM 6238 C CA . ALA B 1 388 ? 14.125 -28.766 -34.469 1 98.5 388 ALA B CA 1
ATOM 6239 C C . ALA B 1 388 ? 13.75 -27.547 -33.656 1 98.5 388 ALA B C 1
ATOM 6241 O O . ALA B 1 388 ? 14.484 -27.141 -32.75 1 98.5 388 ALA B O 1
ATOM 6242 N N . ARG B 1 389 ? 12.648 -26.922 -34.031 1 98.44 389 ARG B N 1
ATOM 6243 C CA . ARG B 1 389 ? 12.172 -25.719 -33.344 1 98.44 389 ARG B CA 1
ATOM 6244 C C . ARG B 1 389 ? 10.68 -25.812 -33.062 1 98.44 389 ARG B C 1
ATOM 6246 O O . ARG B 1 389 ? 9.922 -26.391 -33.844 1 98.44 389 ARG B O 1
ATOM 6253 N N . LEU B 1 390 ? 10.258 -25.25 -31.906 1 98.62 390 LEU B N 1
ATOM 6254 C CA . LEU B 1 390 ? 8.859 -25.344 -31.516 1 98.62 390 LEU B CA 1
ATOM 6255 C C . LEU B 1 390 ? 8.461 -24.188 -30.609 1 98.62 390 LEU B C 1
ATOM 6257 O O . LEU B 1 390 ? 9.242 -23.766 -29.766 1 98.62 390 LEU B O 1
ATOM 6261 N N . CYS B 1 391 ? 7.328 -23.594 -30.859 1 98.44 391 CYS B N 1
ATOM 6262 C CA . CYS B 1 391 ? 6.656 -22.672 -29.953 1 98.44 391 CYS B CA 1
ATOM 6263 C C . CYS B 1 391 ? 5.371 -23.281 -29.406 1 98.44 391 CYS B C 1
ATOM 6265 O O . CYS B 1 391 ? 4.461 -23.609 -30.172 1 98.44 391 CYS B O 1
ATOM 6267 N N . VAL B 1 392 ? 5.281 -23.531 -28.156 1 98.38 392 VAL B N 1
ATOM 6268 C CA . VAL B 1 392 ? 4.059 -24 -27.5 1 98.38 392 VAL B CA 1
ATOM 6269 C C . VAL B 1 392 ? 3.186 -22.797 -27.125 1 98.38 392 VAL B C 1
ATOM 6271 O O . VAL B 1 392 ? 3.465 -22.109 -26.141 1 98.38 392 VAL B O 1
ATOM 6274 N N . GLU B 1 393 ? 2.119 -22.609 -27.75 1 96.62 393 GLU B N 1
ATOM 6275 C CA . GLU B 1 393 ? 1.268 -21.438 -27.562 1 96.62 393 GLU B CA 1
ATOM 6276 C C . GLU B 1 393 ? 0.42 -21.562 -26.297 1 96.62 393 GLU B C 1
ATOM 6278 O O . GLU B 1 393 ? 0.083 -20.562 -25.656 1 96.62 393 GLU B O 1
ATOM 6283 N N . VAL B 1 394 ? 0.021 -22.781 -26 1 97.69 394 VAL B N 1
ATOM 6284 C CA . VAL B 1 394 ? -0.808 -23.062 -24.828 1 97.69 394 VAL B CA 1
ATOM 6285 C C . VAL B 1 394 ? -0.078 -24.016 -23.891 1 97.69 394 VAL B C 1
ATOM 6287 O O . VAL B 1 394 ? -0.249 -25.234 -23.984 1 97.69 394 VAL B O 1
ATOM 6290 N N . PRO B 1 395 ? 0.669 -23.5 -22.984 1 97.69 395 PRO B N 1
ATOM 6291 C CA . PRO B 1 395 ? 1.458 -24.375 -22.094 1 97.69 395 PRO B CA 1
ATOM 6292 C C . PRO B 1 395 ? 0.59 -25.219 -21.172 1 97.69 395 PRO B C 1
ATOM 6294 O O . PRO B 1 395 ? -0.584 -24.906 -20.953 1 97.69 395 PRO B O 1
ATOM 6297 N N . LEU B 1 396 ? 1.193 -26.328 -20.703 1 97.94 396 LEU B N 1
ATOM 6298 C CA . LEU B 1 396 ? 0.521 -27.188 -19.734 1 97.94 396 LEU B CA 1
ATOM 6299 C C . LEU B 1 396 ? 0.074 -26.391 -18.516 1 97.94 396 LEU B C 1
ATOM 6301 O O . LEU B 1 396 ? 0.831 -25.562 -18 1 97.94 396 LEU B O 1
ATOM 6305 N N . GLY B 1 397 ? -1.148 -26.625 -18.031 1 97.81 397 GLY B N 1
ATOM 6306 C CA . GLY B 1 397 ? -1.712 -25.938 -16.891 1 97.81 397 GLY B CA 1
ATOM 6307 C C . GLY B 1 397 ? -2.656 -24.812 -17.281 1 97.81 397 GLY B C 1
ATOM 6308 O O . GLY B 1 397 ? -3.439 -24.344 -16.453 1 97.81 397 GLY B O 1
ATOM 6309 N N . ALA B 1 398 ? -2.553 -24.344 -18.562 1 97.06 398 ALA B N 1
ATOM 6310 C CA . ALA B 1 398 ? -3.484 -23.344 -19.078 1 97.06 398 ALA B CA 1
ATOM 6311 C C . ALA B 1 398 ? -4.871 -23.953 -19.297 1 97.06 398 ALA B C 1
ATOM 6313 O O . ALA B 1 398 ? -5.012 -25.172 -19.422 1 97.06 398 ALA B O 1
ATOM 6314 N N . PRO B 1 399 ? -5.895 -23.125 -19.359 1 94.06 399 PRO B N 1
ATOM 6315 C CA . PRO B 1 399 ? -7.25 -23.641 -19.562 1 94.06 399 PRO B CA 1
ATOM 6316 C C . PRO B 1 399 ? -7.383 -24.469 -20.844 1 94.06 399 PRO B C 1
ATOM 6318 O O . PRO B 1 399 ? -8.133 -25.453 -20.859 1 94.06 399 PRO B O 1
ATOM 6321 N N . GLY B 1 400 ? -6.668 -24.094 -21.859 1 95.38 400 GLY B N 1
ATOM 6322 C CA . GLY B 1 400 ? -6.711 -24.859 -23.094 1 95.38 400 GLY B CA 1
ATOM 6323 C C . GLY B 1 400 ? -5.871 -26.125 -23.062 1 95.38 400 GLY B C 1
ATOM 6324 O O . GLY B 1 400 ? -5.926 -26.938 -23.984 1 95.38 400 GLY B O 1
ATOM 6325 N N . ASN B 1 401 ? -5.129 -26.312 -22.094 1 97.75 401 ASN B N 1
ATOM 6326 C CA . ASN B 1 401 ? -4.27 -27.453 -21.812 1 97.75 401 ASN B CA 1
ATOM 6327 C C . ASN B 1 401 ? -4.137 -27.703 -20.312 1 97.75 401 ASN B C 1
ATOM 6329 O O . ASN B 1 401 ? -3.035 -27.641 -19.766 1 97.75 401 ASN B O 1
ATOM 6333 N N . PRO B 1 402 ? -5.258 -28.078 -19.688 1 97.69 402 PRO B N 1
ATOM 6334 C CA . PRO B 1 402 ? -5.285 -28.141 -18.234 1 97.69 402 PRO B CA 1
ATOM 6335 C C . PRO B 1 402 ? -4.594 -29.391 -17.688 1 97.69 402 PRO B C 1
ATOM 6337 O O . PRO B 1 402 ? -4.469 -30.391 -18.391 1 97.69 402 PRO B O 1
ATOM 6340 N N . LEU B 1 403 ? -4.117 -29.328 -16.453 1 98.12 403 LEU B N 1
ATOM 6341 C CA . LEU B 1 403 ? -3.75 -30.531 -15.727 1 98.12 403 LEU B CA 1
ATOM 6342 C C . LEU B 1 403 ? -4.953 -31.469 -15.57 1 98.12 403 LEU B C 1
ATOM 6344 O O . LEU B 1 403 ? -6.066 -31 -15.32 1 98.12 403 LEU B O 1
ATOM 6348 N N . SER B 1 404 ? -4.707 -32.75 -15.703 1 98 404 SER B N 1
ATOM 6349 C CA . SER B 1 404 ? -5.754 -33.688 -15.336 1 98 404 SER B CA 1
ATOM 6350 C C . SER B 1 404 ? -6.047 -33.625 -13.844 1 98 404 SER B C 1
ATOM 6352 O O . SER B 1 404 ? -5.234 -33.125 -13.062 1 98 404 SER B O 1
ATOM 6354 N N . ASP B 1 405 ? -7.203 -34.094 -13.492 1 98 405 ASP B N 1
ATOM 6355 C CA . ASP B 1 405 ? -7.523 -34.156 -12.07 1 98 405 ASP B CA 1
ATOM 6356 C C . ASP B 1 405 ? -6.48 -34.969 -11.305 1 98 405 ASP B C 1
ATOM 6358 O O . ASP B 1 405 ? -6.086 -34.594 -10.203 1 98 405 ASP B O 1
ATOM 6362 N N . ALA B 1 406 ? -6.098 -36.031 -11.898 1 98.25 406 ALA B N 1
ATOM 6363 C CA . ALA B 1 406 ? -5.086 -36.875 -11.273 1 98.25 406 ALA B CA 1
ATOM 6364 C C . ALA B 1 406 ? -3.773 -36.125 -11.094 1 98.25 406 ALA B C 1
ATOM 6366 O O . ALA B 1 406 ? -3.129 -36.25 -10.047 1 98.25 406 ALA B O 1
ATOM 6367 N N . ALA B 1 407 ? -3.34 -35.406 -12.125 1 98 407 ALA B N 1
ATOM 6368 C CA . ALA B 1 407 ? -2.105 -34.625 -12.055 1 98 407 ALA B CA 1
ATOM 6369 C C . ALA B 1 407 ? -2.219 -33.5 -11.008 1 98 407 ALA B C 1
ATOM 6371 O O . ALA B 1 407 ? -1.253 -33.219 -10.305 1 98 407 ALA B O 1
ATOM 6372 N N . LEU B 1 408 ? -3.348 -32.906 -10.93 1 98.56 408 LEU B N 1
ATOM 6373 C CA . LEU B 1 408 ? -3.592 -31.859 -9.938 1 98.56 408 LEU B CA 1
ATOM 6374 C C . LEU B 1 408 ? -3.527 -32.438 -8.523 1 98.56 408 LEU B C 1
ATOM 6376 O O . LEU B 1 408 ? -2.947 -31.812 -7.629 1 98.56 408 LEU B O 1
ATOM 6380 N N . GLU B 1 409 ? -4.152 -33.594 -8.312 1 98.69 409 GLU B N 1
ATOM 6381 C CA . GLU B 1 409 ? -4.113 -34.25 -7.012 1 98.69 409 GLU B CA 1
ATOM 6382 C C . GLU B 1 409 ? -2.686 -34.625 -6.629 1 98.69 409 GLU B C 1
ATOM 6384 O O . GLU B 1 409 ? -2.283 -34.5 -5.477 1 98.69 409 GLU B O 1
ATOM 6389 N N . GLU B 1 410 ? -1.961 -35.125 -7.605 1 98.06 410 GLU B N 1
ATOM 6390 C CA . GLU B 1 410 ? -0.559 -35.438 -7.359 1 98.06 410 GLU B CA 1
ATOM 6391 C C . GLU B 1 410 ? 0.229 -34.219 -6.941 1 98.06 410 GLU B C 1
ATOM 6393 O O . GLU B 1 410 ? 1.032 -34.25 -6.008 1 98.06 410 GLU B O 1
ATOM 6398 N N . LYS B 1 411 ? 0.033 -33.125 -7.68 1 98.06 411 LYS B N 1
ATOM 6399 C CA . LYS B 1 411 ? 0.663 -31.859 -7.301 1 98.06 411 LYS B CA 1
ATOM 6400 C C . LYS B 1 411 ? 0.276 -31.453 -5.883 1 98.06 411 LYS B C 1
ATOM 6402 O O . LYS B 1 411 ? 1.137 -31.094 -5.078 1 98.06 411 LYS B O 1
ATOM 6407 N N . PHE B 1 412 ? -1.033 -31.594 -5.59 1 98.56 412 PHE B N 1
ATOM 6408 C CA . PHE B 1 412 ? -1.542 -31.219 -4.277 1 98.56 412 PHE B CA 1
ATOM 6409 C C . PHE B 1 412 ? -0.854 -32 -3.176 1 98.56 412 PHE B C 1
ATOM 6411 O O . PHE B 1 412 ? -0.348 -31.438 -2.207 1 98.56 412 PHE B O 1
ATOM 6418 N N . PHE B 1 413 ? -0.776 -33.25 -3.318 1 98.06 413 PHE B N 1
ATOM 6419 C CA . PHE B 1 413 ? -0.187 -34.094 -2.293 1 98.06 413 PHE B CA 1
ATOM 6420 C C . PHE B 1 413 ? 1.312 -33.844 -2.174 1 98.06 413 PHE B C 1
ATOM 6422 O O . PHE B 1 413 ? 1.853 -33.812 -1.068 1 98.06 413 PHE B O 1
ATOM 6429 N N . SER B 1 414 ? 1.986 -33.656 -3.357 1 96.75 414 SER B N 1
ATOM 6430 C CA . SER B 1 414 ? 3.424 -33.406 -3.334 1 96.75 414 SER B CA 1
ATOM 6431 C C . SER B 1 414 ? 3.748 -32.156 -2.549 1 96.75 414 SER B C 1
ATOM 6433 O O . SER B 1 414 ? 4.832 -32.031 -1.975 1 96.75 414 SER B O 1
ATOM 6435 N N . LEU B 1 415 ? 2.811 -31.25 -2.467 1 97.19 415 LEU B N 1
ATOM 6436 C CA . LEU B 1 415 ? 3.01 -29.969 -1.792 1 97.19 415 LEU B CA 1
ATOM 6437 C C . LEU B 1 415 ? 2.486 -30.031 -0.36 1 97.19 415 LEU B C 1
ATOM 6439 O O . LEU B 1 415 ? 3.223 -29.734 0.585 1 97.19 415 LEU B O 1
ATOM 6443 N N . ALA B 1 416 ? 1.273 -30.484 -0.161 1 97.62 416 ALA B N 1
ATOM 6444 C CA . ALA B 1 416 ? 0.586 -30.453 1.128 1 97.62 416 ALA B CA 1
ATOM 6445 C C . ALA B 1 416 ? 1.312 -31.328 2.156 1 97.62 416 ALA B C 1
ATOM 6447 O O . ALA B 1 416 ? 1.352 -30.984 3.342 1 97.62 416 ALA B O 1
ATOM 6448 N N . LEU B 1 417 ? 1.931 -32.438 1.742 1 96.12 417 LEU B N 1
ATOM 6449 C CA . LEU B 1 417 ? 2.539 -33.406 2.656 1 96.12 417 LEU B CA 1
ATOM 6450 C C . LEU B 1 417 ? 3.836 -32.844 3.24 1 96.12 417 LEU B C 1
ATOM 6452 O O . LEU B 1 417 ? 4.379 -33.406 4.195 1 96.12 417 LEU B O 1
ATOM 6456 N N . ARG B 1 418 ? 4.242 -31.719 2.725 1 93.06 418 ARG B N 1
ATOM 6457 C CA . ARG B 1 418 ? 5.391 -31.047 3.311 1 93.06 418 ARG B CA 1
ATOM 6458 C C . ARG B 1 418 ? 5.02 -30.375 4.629 1 93.06 418 ARG B C 1
ATOM 6460 O O . ARG B 1 418 ? 5.895 -30.047 5.434 1 93.06 418 ARG B O 1
ATOM 6467 N N . ALA B 1 419 ? 3.689 -30.172 4.871 1 95.12 419 ALA B N 1
ATOM 6468 C CA . ALA B 1 419 ? 3.281 -29.359 6.02 1 95.12 419 ALA B CA 1
ATOM 6469 C C . ALA B 1 419 ? 2.303 -30.125 6.906 1 95.12 419 ALA B C 1
ATOM 6471 O O . ALA B 1 419 ? 2.232 -29.891 8.109 1 95.12 419 ALA B O 1
ATOM 6472 N N . ILE B 1 420 ? 1.503 -31.016 6.309 1 96.38 420 ILE B N 1
ATOM 6473 C CA . ILE B 1 420 ? 0.466 -31.688 7.082 1 96.38 420 ILE B CA 1
ATOM 6474 C C . ILE B 1 420 ? 0.521 -33.188 6.82 1 96.38 420 ILE B C 1
ATOM 6476 O O . ILE B 1 420 ? 1.157 -33.625 5.863 1 96.38 420 ILE B O 1
ATOM 6480 N N . SER B 1 421 ? -0.169 -33.969 7.672 1 96.06 421 SER B N 1
ATOM 6481 C CA . SER B 1 421 ? -0.165 -35.438 7.531 1 96.06 421 SER B CA 1
ATOM 6482 C C . SER B 1 421 ? -0.976 -35.875 6.316 1 96.06 421 SER B C 1
ATOM 6484 O O . SER B 1 421 ? -1.791 -35.094 5.797 1 96.06 421 SER B O 1
ATOM 6486 N N . ARG B 1 422 ? -0.766 -37.062 5.828 1 97.06 422 ARG B N 1
ATOM 6487 C CA . ARG B 1 422 ? -1.501 -37.625 4.707 1 97.06 422 ARG B CA 1
ATOM 6488 C C . ARG B 1 422 ? -2.998 -37.656 4.992 1 97.06 422 ARG B C 1
ATOM 6490 O O . ARG B 1 422 ? -3.812 -37.375 4.121 1 97.06 422 ARG B O 1
ATOM 6497 N N . GLU B 1 423 ? -3.35 -37.969 6.246 1 96.88 423 GLU B N 1
ATOM 6498 C CA . GLU B 1 423 ? -4.754 -38.062 6.637 1 96.88 423 GLU B CA 1
ATOM 6499 C C . GLU B 1 423 ? -5.438 -36.688 6.496 1 96.88 423 GLU B C 1
ATOM 6501 O O . GLU B 1 423 ? -6.543 -36.594 5.961 1 96.88 423 GLU B O 1
ATOM 6506 N N . ARG B 1 424 ? -4.777 -35.688 6.945 1 97.12 424 ARG B N 1
ATOM 6507 C CA . ARG B 1 424 ? -5.328 -34.344 6.855 1 97.12 424 ARG B CA 1
ATOM 6508 C C . ARG B 1 424 ? -5.422 -33.906 5.402 1 97.12 424 ARG B C 1
ATOM 6510 O O . ARG B 1 424 ? -6.402 -33.25 5.008 1 97.12 424 ARG B O 1
ATOM 6517 N N . ALA B 1 425 ? -4.391 -34.188 4.633 1 98.25 425 ALA B N 1
ATOM 6518 C CA . ALA B 1 425 ? -4.391 -33.844 3.221 1 98.25 425 ALA B CA 1
ATOM 6519 C C . ALA B 1 425 ? -5.539 -34.5 2.477 1 98.25 425 ALA B C 1
ATOM 6521 O O . ALA B 1 425 ? -6.191 -33.875 1.636 1 98.25 425 ALA B O 1
ATOM 6522 N N . GLU B 1 426 ? -5.75 -35.781 2.74 1 98.38 426 GLU B N 1
ATOM 6523 C CA . GLU B 1 426 ? -6.844 -36.5 2.111 1 98.38 426 GLU B CA 1
ATOM 6524 C C . GLU B 1 426 ? -8.203 -35.938 2.502 1 98.38 426 GLU B C 1
ATOM 6526 O O . GLU B 1 426 ? -9.086 -35.781 1.66 1 98.38 426 GLU B O 1
ATOM 6531 N N . THR B 1 427 ? -8.312 -35.594 3.793 1 98.25 427 THR B N 1
ATOM 6532 C CA . THR B 1 427 ? -9.547 -34.969 4.273 1 98.25 427 THR B CA 1
ATOM 6533 C C . THR B 1 427 ? -9.789 -33.656 3.58 1 98.25 427 THR B C 1
ATOM 6535 O O . THR B 1 427 ? -10.914 -33.344 3.166 1 98.25 427 THR B O 1
ATOM 6538 N N . LEU B 1 428 ? -8.766 -32.875 3.484 1 98.5 428 LEU B N 1
ATOM 6539 C CA . LEU B 1 428 ? -8.867 -31.578 2.82 1 98.5 428 LEU B CA 1
ATOM 6540 C C . LEU B 1 428 ? -9.258 -31.75 1.355 1 98.5 428 LEU B C 1
ATOM 6542 O O . LEU B 1 428 ? -10.141 -31.047 0.855 1 98.5 428 LEU B O 1
ATOM 6546 N N . LEU B 1 429 ? -8.602 -32.656 0.645 1 98.69 429 LEU B N 1
ATOM 6547 C CA . LEU B 1 429 ? -8.875 -32.938 -0.762 1 98.69 429 LEU B CA 1
ATOM 6548 C C . LEU B 1 429 ? -10.336 -33.312 -0.962 1 98.69 429 LEU B C 1
ATOM 6550 O O . LEU B 1 429 ? -11 -32.812 -1.86 1 98.69 429 LEU B O 1
ATOM 6554 N N . GLU B 1 430 ? -10.828 -34.188 -0.143 1 98.5 430 GLU B N 1
ATOM 6555 C CA . GLU B 1 430 ? -12.211 -34.656 -0.243 1 98.5 430 GLU B CA 1
ATOM 6556 C C . GLU B 1 430 ? -13.195 -33.5 -0.04 1 98.5 430 GLU B C 1
ATOM 6558 O O . GLU B 1 430 ? -14.164 -33.375 -0.792 1 98.5 430 GLU B O 1
ATOM 6563 N N . ASN B 1 431 ? -12.961 -32.719 0.99 1 98.56 431 ASN B N 1
ATOM 6564 C CA . ASN B 1 431 ? -13.82 -31.578 1.262 1 98.56 431 ASN B CA 1
ATOM 6565 C C . ASN B 1 431 ? -13.82 -30.594 0.104 1 98.56 431 ASN B C 1
ATOM 6567 O O . ASN B 1 431 ? -14.859 -30.031 -0.247 1 98.56 431 ASN B O 1
ATOM 6571 N N . LEU B 1 432 ? -12.664 -30.375 -0.51 1 98.75 432 LEU B N 1
ATOM 6572 C CA . LEU B 1 432 ? -12.539 -29.375 -1.564 1 98.75 432 LEU B CA 1
ATOM 6573 C C . LEU B 1 432 ? -13.211 -29.844 -2.848 1 98.75 432 LEU B C 1
ATOM 6575 O O . LEU B 1 432 ? -13.781 -29.047 -3.59 1 98.75 432 LEU B O 1
ATOM 6579 N N . TRP B 1 433 ? -13.148 -31.156 -3.166 1 98.5 433 TRP B N 1
ATOM 6580 C CA . TRP B 1 433 ? -13.82 -31.688 -4.348 1 98.5 433 TRP B CA 1
ATOM 6581 C C . TRP B 1 433 ? -15.336 -31.625 -4.18 1 98.5 433 TRP B C 1
ATOM 6583 O O . TRP B 1 433 ? -16.078 -31.547 -5.164 1 98.5 433 TRP B O 1
ATOM 6593 N N . ARG B 1 434 ? -15.852 -31.578 -2.936 1 98.25 434 ARG B N 1
ATOM 6594 C CA . ARG B 1 434 ? -17.281 -31.484 -2.67 1 98.25 434 ARG B CA 1
ATOM 6595 C C . ARG B 1 434 ? -17.641 -30.141 -2.045 1 98.25 434 ARG B C 1
ATOM 6597 O O . ARG B 1 434 ? -18.594 -30.047 -1.275 1 98.25 434 ARG B O 1
ATOM 6604 N N . LEU B 1 435 ? -16.906 -29.203 -2.328 1 98.75 435 LEU B N 1
ATOM 6605 C CA . LEU B 1 435 ? -16.953 -27.922 -1.66 1 98.75 435 LEU B CA 1
ATOM 6606 C C . LEU B 1 435 ? -18.359 -27.328 -1.735 1 98.75 435 LEU B C 1
ATOM 6608 O O . LEU B 1 435 ? -18.875 -26.797 -0.747 1 98.75 435 LEU B O 1
ATOM 6612 N N . GLU B 1 436 ? -19.062 -27.375 -2.951 1 98.44 436 GLU B N 1
ATOM 6613 C CA . GLU B 1 436 ? -20.375 -26.75 -3.125 1 98.44 436 GLU B CA 1
ATOM 6614 C C . GLU B 1 436 ? -21.453 -27.469 -2.314 1 98.44 436 GLU B C 1
ATOM 6616 O O . GLU B 1 436 ? -22.547 -26.953 -2.133 1 98.44 436 GLU B O 1
ATOM 6621 N N . GLN B 1 437 ? -21.062 -28.609 -1.743 1 98.31 437 GLN B N 1
ATOM 6622 C CA . GLN B 1 437 ? -22.031 -29.391 -0.968 1 98.31 437 GLN B CA 1
ATOM 6623 C C . GLN B 1 437 ? -21.875 -29.141 0.527 1 98.31 437 GLN B C 1
ATOM 6625 O O . GLN B 1 437 ? -22.703 -29.578 1.33 1 98.31 437 GLN B O 1
ATOM 6630 N N . LEU B 1 438 ? -20.875 -28.453 0.892 1 98.44 438 LEU B N 1
ATOM 6631 C CA . LEU B 1 438 ? -20.609 -28.219 2.309 1 98.44 438 LEU B CA 1
ATOM 6632 C C . LEU B 1 438 ? -21.578 -27.188 2.875 1 98.44 438 LEU B C 1
ATOM 6634 O O . LEU B 1 438 ? -21.781 -26.125 2.275 1 98.44 438 LEU B O 1
ATOM 6638 N N . GLU B 1 439 ? -22.094 -27.453 4.043 1 97.81 439 GLU B N 1
ATOM 6639 C CA . GLU B 1 439 ? -22.969 -26.516 4.742 1 97.81 439 GLU B CA 1
ATOM 6640 C C . GLU B 1 439 ? -22.172 -25.391 5.391 1 97.81 439 GLU B C 1
ATOM 6642 O O . GLU B 1 439 ? -22.672 -24.281 5.539 1 97.81 439 GLU B O 1
ATOM 6647 N N . SER B 1 440 ? -20.984 -25.828 5.797 1 98.19 440 SER B N 1
ATOM 6648 C CA . SER B 1 440 ? -20.062 -24.859 6.379 1 98.19 440 SER B CA 1
ATOM 6649 C C . SER B 1 440 ? -18.625 -25.141 5.977 1 98.19 440 SER B C 1
ATOM 6651 O O . SER B 1 440 ? -18.156 -26.266 6.09 1 98.19 440 SER B O 1
ATOM 6653 N N . VAL B 1 441 ? -17.938 -24.094 5.551 1 98.06 441 VAL B N 1
ATOM 6654 C CA . VAL B 1 441 ? -16.562 -24.266 5.098 1 98.06 441 VAL B CA 1
ATOM 6655 C C . VAL B 1 441 ? -15.617 -24.219 6.297 1 98.06 441 VAL B C 1
ATOM 6657 O O . VAL B 1 441 ? -14.406 -24.359 6.141 1 98.06 441 VAL B O 1
ATOM 6660 N N . ALA B 1 442 ? -16.156 -24.109 7.539 1 96.06 442 ALA B N 1
ATOM 6661 C CA . ALA B 1 442 ? -15.352 -24.172 8.75 1 96.06 442 ALA B CA 1
ATOM 6662 C C . ALA B 1 442 ? -14.625 -25.5 8.859 1 96.06 442 ALA B C 1
ATOM 6664 O O . ALA B 1 442 ? -13.57 -25.594 9.492 1 96.06 442 ALA B O 1
ATOM 6665 N N . VAL B 1 443 ? -15.125 -26.516 8.203 1 96.25 443 VAL B N 1
ATOM 6666 C CA . VAL B 1 443 ? -14.57 -27.875 8.266 1 96.25 443 VAL B CA 1
ATOM 6667 C C . VAL B 1 443 ? -13.203 -27.906 7.594 1 96.25 443 VAL B C 1
ATOM 6669 O O . VAL B 1 443 ? -12.414 -28.828 7.82 1 96.25 443 VAL B O 1
ATOM 6672 N N . LEU B 1 444 ? -12.891 -26.875 6.789 1 97.44 444 LEU B N 1
ATOM 6673 C CA . LEU B 1 444 ? -11.617 -26.844 6.078 1 97.44 444 LEU B CA 1
ATOM 6674 C C . LEU B 1 444 ? -10.477 -26.484 7.027 1 97.44 444 LEU B C 1
ATOM 6676 O O . LEU B 1 444 ? -9.305 -26.734 6.715 1 97.44 444 LEU B O 1
ATOM 6680 N N . GLU B 1 445 ? -10.703 -25.891 8.164 1 95.25 445 GLU B N 1
ATOM 6681 C CA . GLU B 1 445 ? -9.672 -25.328 9.031 1 95.25 445 GLU B CA 1
ATOM 6682 C C . GLU B 1 445 ? -8.867 -26.438 9.703 1 95.25 445 GLU B C 1
ATOM 6684 O O . GLU B 1 445 ? -7.641 -26.359 9.797 1 95.25 445 GLU B O 1
ATOM 6689 N N . THR B 1 446 ? -9.539 -27.438 10.188 1 93.75 446 THR B N 1
ATOM 6690 C CA . THR B 1 446 ? -8.883 -28.484 10.969 1 93.75 446 THR B CA 1
ATOM 6691 C C . THR B 1 446 ? -7.797 -29.172 10.141 1 93.75 446 THR B C 1
ATOM 6693 O O . THR B 1 446 ? -6.66 -29.312 10.602 1 93.75 446 THR B O 1
ATOM 6696 N N . PRO B 1 447 ? -8.125 -29.547 8.945 1 96.31 447 PRO B N 1
ATOM 6697 C CA . PRO B 1 447 ? -7.082 -30.25 8.18 1 96.31 447 PRO B CA 1
ATOM 6698 C C . PRO B 1 447 ? -5.949 -29.312 7.746 1 96.31 447 PRO B C 1
ATOM 6700 O O . PRO B 1 447 ? -4.883 -29.781 7.348 1 96.31 447 PRO B O 1
ATOM 6703 N N . LEU B 1 448 ? -6.125 -28.016 7.781 1 96.88 448 LEU B N 1
ATOM 6704 C CA . LEU B 1 448 ? -5.109 -27.062 7.367 1 96.88 448 LEU B CA 1
ATOM 6705 C C . LEU B 1 448 ? -4.074 -26.844 8.469 1 96.88 448 LEU B C 1
ATOM 6707 O O . LEU B 1 448 ? -3.07 -26.172 8.266 1 96.88 448 LEU B O 1
ATOM 6711 N N . GLN B 1 449 ? -4.266 -27.422 9.617 1 92.69 449 GLN B N 1
ATOM 6712 C CA . GLN B 1 449 ? -3.371 -27.281 10.758 1 92.69 449 GLN B CA 1
ATOM 6713 C C . GLN B 1 449 ? -2.324 -28.391 10.789 1 92.69 449 GLN B C 1
ATOM 6715 O O . GLN B 1 449 ? -2.59 -29.516 10.352 1 92.69 449 GLN B O 1
ATOM 6720 N N . THR B 1 450 ? -1.069 -27.953 11.195 1 80.88 450 THR B N 1
ATOM 6721 C CA . THR B 1 450 ? -0.047 -28.984 11.391 1 80.88 450 THR B CA 1
ATOM 6722 C C . THR B 1 450 ? -0.348 -29.812 12.625 1 80.88 450 THR B C 1
ATOM 6724 O O . THR B 1 450 ? -1.021 -29.344 13.547 1 80.88 450 THR B O 1
ATOM 6727 N N . PHE B 1 451 ? -0.178 -31.203 12.57 1 59.22 451 PHE B N 1
ATOM 6728 C CA . PHE B 1 451 ? -0.288 -32 13.781 1 59.22 451 PHE B CA 1
ATOM 6729 C C . PHE B 1 451 ? 0.984 -31.922 14.609 1 59.22 451 PHE B C 1
ATOM 6731 O O . PHE B 1 451 ? 2.061 -32.312 14.156 1 59.22 451 PHE B O 1
ATOM 6738 N N . SER B 1 452 ? 1.535 -30.75 15.031 1 52.47 452 SER B N 1
ATOM 6739 C CA . SER B 1 452 ? 2.748 -30.922 15.828 1 52.47 452 SER B CA 1
ATOM 6740 C C . SER B 1 452 ? 2.568 -32 16.891 1 52.47 452 SER B C 1
ATOM 6742 O O . SER B 1 452 ? 1.707 -31.875 17.766 1 52.47 452 SER B O 1
ATOM 6744 N N . GLU B 1 453 ? 2.789 -33.094 16.766 1 41.75 453 GLU B N 1
ATOM 6745 C CA . GLU B 1 453 ? 3.143 -33.938 17.891 1 41.75 453 GLU B CA 1
ATOM 6746 C C . GLU B 1 453 ? 4.176 -33.25 18.797 1 41.75 453 GLU B C 1
ATOM 6748 O O . GLU B 1 453 ? 4.207 -33.5 20 1 41.75 453 GLU B O 1
ATOM 6753 N N . HIS B 1 454 ? 5.375 -32.625 18.406 1 38.09 454 HIS B N 1
ATOM 6754 C CA . HIS B 1 454 ? 6.418 -32.062 19.266 1 38.09 454 HIS B CA 1
ATOM 6755 C C . HIS B 1 454 ? 5.918 -30.812 20 1 38.09 454 HIS B C 1
ATOM 6757 O O . HIS B 1 454 ? 6.66 -30.219 20.781 1 38.09 454 HIS B O 1
ATOM 6763 N N . ALA B 1 455 ? 5.109 -30 19.688 1 33.28 455 ALA B N 1
ATOM 6764 C CA . ALA B 1 455 ? 4.691 -28.906 20.562 1 33.28 455 ALA B CA 1
ATOM 6765 C C . ALA B 1 455 ? 3.943 -29.438 21.797 1 33.28 455 ALA B C 1
ATOM 6767 O O . ALA B 1 455 ? 3.529 -28.672 22.656 1 33.28 455 ALA B O 1
ATOM 6768 N N . LEU B 1 456 ? 3.418 -30.609 21.828 1 28.08 456 LEU B N 1
ATOM 6769 C CA . LEU B 1 456 ? 2.98 -31.266 23.062 1 28.08 456 LEU B CA 1
ATOM 6770 C C . LEU B 1 456 ? 4.168 -31.844 23.828 1 28.08 456 LEU B C 1
ATOM 6772 O O . LEU B 1 456 ? 4.004 -32.375 24.922 1 28.08 456 LEU B O 1
ATOM 6776 N N . LYS B 1 457 ? 5.355 -32.062 23.141 1 25.34 457 LYS B N 1
ATOM 6777 C CA . LYS B 1 457 ? 6.441 -32.438 24.047 1 25.34 457 LYS B CA 1
ATOM 6778 C C . LYS B 1 457 ? 7.137 -31.188 24.594 1 25.34 457 LYS B C 1
ATOM 6780 O O . LYS B 1 457 ? 7.391 -30.234 23.859 1 25.34 457 LYS B O 1
#

Solvent-accessible surface area (backbone atoms only — not comparable to full-atom values): 42410 Å² total; per-residue (Å²): 123,42,71,65,48,49,50,51,20,41,48,55,59,65,63,48,57,87,71,53,52,69,69,54,52,53,50,49,38,52,47,53,49,43,24,51,14,25,17,20,42,10,35,75,34,71,65,32,48,34,49,40,71,64,56,54,77,53,78,42,72,10,66,32,56,33,30,83,48,34,13,41,36,53,47,16,4,20,50,34,2,20,5,9,40,58,56,41,34,29,33,34,59,37,17,32,37,30,42,21,9,23,50,27,9,34,58,19,40,54,53,74,47,90,64,80,47,28,18,40,57,50,52,41,22,49,52,43,4,31,32,46,5,24,21,49,31,38,14,24,38,24,68,60,52,35,39,68,55,10,36,31,41,32,12,45,19,13,7,37,4,3,10,46,13,18,23,45,71,72,62,42,49,47,71,32,33,31,12,7,47,21,30,10,59,36,64,19,28,30,45,40,20,22,73,83,73,38,24,47,39,62,30,46,29,24,3,51,12,2,22,40,0,35,48,19,21,46,39,11,69,53,65,44,40,18,19,50,50,27,72,39,95,44,82,12,4,51,34,49,46,75,15,67,90,39,52,33,65,66,44,57,58,58,56,67,90,72,66,64,45,60,65,60,30,24,47,49,75,36,35,33,47,72,86,37,44,24,46,46,52,25,52,55,51,48,32,59,73,66,68,50,58,59,89,44,46,60,37,37,42,35,41,30,15,64,57,51,44,74,65,22,57,48,80,53,58,87,42,61,60,29,31,30,32,9,39,49,46,46,47,25,29,35,53,75,68,68,39,45,40,64,71,48,56,34,71,74,52,56,62,36,70,66,38,61,58,36,49,73,36,45,44,80,43,73,35,88,85,47,47,71,85,48,68,34,37,37,32,44,32,31,68,88,66,54,71,53,72,41,62,37,85,64,30,75,17,26,62,92,30,54,64,49,72,67,55,47,50,50,52,27,51,70,24,27,55,71,32,25,52,69,69,30,48,52,52,43,51,54,48,45,79,44,27,70,72,32,70,42,53,72,71,56,55,67,40,37,30,27,75,64,70,64,80,78,99,124,41,71,65,47,49,50,51,20,42,48,54,60,64,63,48,55,86,69,52,53,68,70,52,54,52,50,49,39,51,48,53,48,44,24,52,14,25,18,20,42,10,35,73,33,68,65,32,48,32,48,39,72,65,56,53,79,49,77,42,71,11,67,31,55,33,29,83,50,33,12,42,38,53,48,16,4,22,50,35,2,20,5,8,40,57,56,41,37,30,33,33,60,35,18,32,37,30,44,21,8,24,50,27,9,33,56,18,40,54,52,73,46,92,63,79,48,28,17,40,57,50,51,42,22,49,51,42,5,29,32,47,6,22,22,48,30,37,15,24,40,24,67,60,52,34,40,70,54,10,36,32,40,33,12,44,19,13,8,36,4,3,11,46,13,18,23,45,72,71,62,39,50,48,71,32,33,32,12,7,46,21,30,10,59,35,63,20,27,29,45,40,21,21,73,81,72,38,24,49,40,63,30,45,30,24,4,51,12,2,22,40,1,34,49,19,22,44,37,12,69,53,65,44,42,17,20,48,50,28,73,38,95,45,82,13,5,51,34,49,46,77,16,68,88,38,52,32,66,65,44,57,59,58,57,66,89,71,66,63,45,61,64,60,30,23,47,49,76,36,34,34,46,73,86,37,44,24,46,46,52,24,51,54,52,49,32,60,73,67,67,50,56,59,89,44,46,59,38,37,39,34,42,31,16,64,59,51,46,73,65,23,57,47,78,56,57,87,43,61,58,28,31,30,32,10,37,48,46,47,48,25,30,35,53,74,70,68,38,45,40,64,70,47,55,34,70,74,52,56,62,36,66,67,40,62,57,35,49,73,37,46,44,80,42,74,35,88,83,47,48,70,83,48,68,36,36,34,33,45,32,31,68,90,66,53,72,52,72,42,62,36,84,66,30,74,16,26,60,91,30,54,64,48,71,68,56,46,50,50,52,28,50,70,24,27,55,71,32,26,52,68,69,29,48,51,52,43,52,55,48,44,80,42,27,69,72,32,70,42,53,71,69,56,55,66,39,39,31,28,76,63,68,65,79,79,98

Secondary structure (DSSP, 8-state):
--HHHHHHHHHHHH--GGGS-HHHHHHHHHHHHHHHHHHHHHTTSHHHHHHHHHH--S--SEE-TTSS-EE-HHHHHHHHHHHHHTTS-S-BSSSSSHHHHHHHHHHHHHTT-SS---HHHHHHHHHHHHHHHHHHHHHTTHHHHHHHTTB-HHHHTHHHHHHHHHHHHHT--HHHHHHHHHHHHHH---BGGGGGTT-THHHHHHHHHHHHHHHHHHHHHTT----TTTTSSSTT-HHHHH-TTT--GGGGTTTTTTS-GGGG-B--SSSS-GGGHHHHHHHHHHHHHHT--GGGEEEEEEEE-HHHHHHH-----SSHHHHHT-HHHHHHHHHHHS--SGGGGSHHHHT-HHHHHHHHHEEEEE-TTS-TTPPPEEEEEETTS-EEEE--SS-TTBTTBPPPHHHHHHHHHHHHTTTS-HHHHHHHHHHHHTGGG-S-GGGGTGGGS---STT--/--HHHHHHHHHHHH--GGGS-HHHHHHHHHHHHHHHHHHHHHTTSHHHHHHHHHH--S--SEE-TTSS-EE-HHHHHHHHHHHHHTTS-S-BSSSSSHHHHHHHHHHHHHTT-SS---HHHHHHHHHHHHHHHHHHHHHTTHHHHHHHTTB-HHHHTHHHHHHHHHHHHHT--HHHHHHHHHHHHHH---BGGGGGTT-THHHHHHHHHHHHHHHHHHHHHTT----TTTTSSSTT-HHHHH-TTT--GGGGTTTTTTS-GGGG-B--SSSS-GGGHHHHHHHHHHHHHHT--GGGEEEEEEEE-HHHHHHH-----SSHHHHHT-HHHHHHHHHHHS--SGGGGSHHHHT-HHHHHHHHHEEEEE-TTS-TTPPPEEEEEETTS-EEEE--SS-TTBTTBPPPHHHHHHHHHHHHTTTS-HHHHHHHHHHHHTGGG-S-GGGGTGGGS---STT--